Protein AF-0000000078795906 (afdb_homodimer)

Nearest PDB structures (foldseek):
  7ssi-assembly2_D  TM=5.518E-01  e=1.516E-10  Bacillus subtilis subsp. subtilis str. 168
  3ehj-assembly1_A  TM=5.550E-01  e=4.718E-10  Bacillus subtilis
  7ssi-assembly1_A  TM=5.358E-01  e=2.901E-10  Bacillus subtilis subsp. subtilis str. 168
  5iuj-assembly2_E  TM=4.954E-01  e=2.963E-09  Bacillus subtilis subsp. subtilis str. 168
  6lgq-assembly1_C  TM=5.770E-01  e=8.182E-07  Escherichia coli

Sequence (1276 aa):
MFLLSVLVLFGKQGIMANDIFLKPAYLLIEDQEDYPLEDHLQFFEDQEGLDLSGIFEAYRQHKFQALGHPYLFNKGFSQSIWWFALALENATETENSVILSPASASLLEGTLYILNDEGKLMDTKRSGYGIRNEDRDMDTRLISYQITLAPKERVILLLKTDSRGRNTYIPFFLDNVDSYWIFEVNRAAFFGGLSTVLCFAVLFALLLFIYLRERIYLIFVAYALSCLLMILEEDGYAYHWLYGEEGLHALSQIGIPFFGLLTSAFFLKFNLHFQTLDNNRLRLYQIPWLISYLALFWAALMLVLISFRIDANLLLKVNLLAMYLSIFCVAFVLLINISQMHKRMGLYILSANLFLVIGLTFYLLNSLGYTSINPFYPNGLVIGALVNVLAFTVGIGYRNYKDRNDKEALLIQISENEKQSIKEKLQVQEAERQRIARDLHDDLGALLAMIRLKVENVEHKLSGLNGQVIEGLSESVMLLDKAAKDVRFIAHELASEELDQKQFKTLVEDLFQILKAQHQVKFSHQVAELPKLPTPIKGNLFRIIKELLNNILKHAEAQEAELELFYDEEDEEIKLIVSDNGKGFDWKKVKEEKKGMGISNLENRVAFLKGTYEISSGPQGTSILVCIPYDVKTYEKEMFLLSVLVLFGKQGIMANDIFLKPAYLLIEDQEDYPLEDHLQFFEDQEGLDLSGIFEAYRQHKFQALGHPYLFNKGFSQSIWWFALALENATETENSVILSPASASLLEGTLYILNDEGKLMDTKRSGYGIRNEDRDMDTRLISYQITLAPKERVILLLKTDSRGRNTYIPFFLDNVDSYWIFEVNRAAFFGGLSTVLCFAVLFALLLFIYLRERIYLIFVAYALSCLLMILEEDGYAYHWLYGEEGLHALSQIGIPFFGLLTSAFFLKFNLHFQTLDNNRLRLYQIPWLISYLALFWAALMLVLISFRIDANLLLKVNLLAMYLSIFCVAFVLLINISQMHKRMGLYILSANLFLVIGLTFYLLNSLGYTSINPFYPNGLVIGALVNVLAFTVGIGYRNYKDRNDKEALLIQISENEKQSIKEKLQVQEAERQRIARDLHDDLGALLAMIRLKVENVEHKLSGLNGQVIEGLSESVMLLDKAAKDVRFIAHELASEELDQKQFKTLVEDLFQILKAQHQVKFS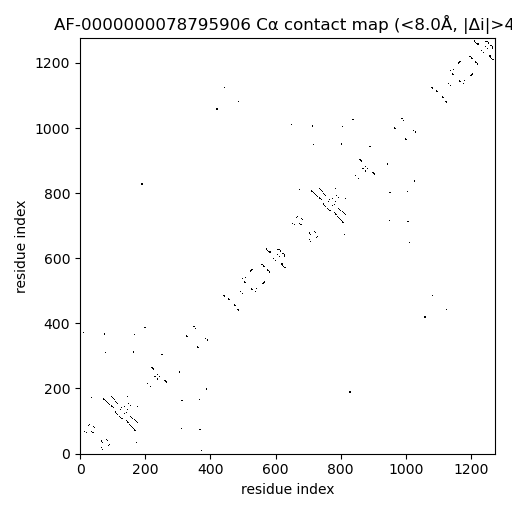HQVAELPKLPTPIKGNLFRIIKELLNNILKHAEAQEAELELFYDEEDEEIKLIVSDNGKGFDWKKVKEEKKGMGISNLENRVAFLKGTYEISSGPQGTSILVCIPYDVKTYEKE

pLDDT: mean 80.91, std 15.22, range [20.81, 97.81]

InterPro domains:
  IPR003594 Histidine kinase/HSP90-like ATPase domain [PF02518] (541-630)
  IPR005467 Histidine kinase domain [PS50109] (435-632)
  IPR011622 7TM-DISM receptor, extracellular domain, type 2 [PF07696] (39-166)
  IPR011623 7TM-DISM receptor, extracellular domain, type 1 [PF07695] (189-399)
  IPR011712 Signal transduction histidine kinase, subgroup 3, dimerisation and phosphoacceptor domain [PF07730] (432-498)
  IPR036890 Histidine kinase/HSP90-like ATPase superfamily [G3DSA:3.30.565.10] (497-634)
  IPR036890 Histidine kinase/HSP90-like ATPase superfamily [SSF55874] (507-629)
  IPR050482 Sensor Histidine Kinase Two-Component System [PTHR24421] (379-631)

Radius of gyration: 53.4 Å; Cα contacts (8 Å, |Δi|>4): 2145; chains: 2; bounding box: 76×154×98 Å

Structure (mmCIF, N/CA/C/O backbone):
data_AF-0000000078795906-model_v1
#
loop_
_entity.id
_entity.type
_entity.pdbx_description
1 polymer 'histidine kinase'
#
loop_
_atom_site.group_PDB
_atom_site.id
_atom_site.type_symbol
_atom_site.label_atom_id
_atom_site.label_alt_id
_atom_site.label_comp_id
_atom_site.label_asym_id
_atom_site.label_entity_id
_atom_site.label_seq_id
_atom_site.pdbx_PDB_ins_code
_atom_site.Cartn_x
_atom_site.Cartn_y
_atom_site.Cartn_z
_atom_site.occupancy
_atom_site.B_iso_or_equiv
_atom_site.auth_seq_id
_atom_site.auth_comp_id
_atom_site.auth_asym_id
_atom_site.auth_atom_id
_atom_site.pdbx_PDB_model_num
ATOM 1 N N . MET A 1 1 ? 9.953 -7.438 27.125 1 20.81 1 MET A N 1
ATOM 2 C CA . MET A 1 1 ? 10.289 -8.844 27.297 1 20.81 1 MET A CA 1
ATOM 3 C C . MET A 1 1 ? 9.602 -9.703 26.234 1 20.81 1 MET A C 1
ATOM 5 O O . MET A 1 1 ? 10.102 -10.773 25.875 1 20.81 1 MET A O 1
ATOM 9 N N . PHE A 1 2 ? 8.289 -9.383 25.984 1 22.44 2 PHE A N 1
ATOM 10 C CA . PHE A 1 2 ? 7.441 -10.258 25.172 1 22.44 2 PHE A CA 1
ATOM 11 C C . PHE A 1 2 ? 7.91 -10.281 23.734 1 22.44 2 PHE A C 1
ATOM 13 O O . PHE A 1 2 ? 7.547 -11.188 22.969 1 22.44 2 PHE A O 1
ATOM 20 N N . LEU A 1 3 ? 8.414 -9.109 23.266 1 22.44 3 LEU A N 1
ATOM 21 C CA . LEU A 1 3 ? 8.758 -8.938 21.859 1 22.44 3 LEU A CA 1
ATOM 22 C C . LEU A 1 3 ? 9.82 -9.945 21.438 1 22.44 3 LEU A C 1
ATOM 24 O O . LEU A 1 3 ? 10.047 -10.148 20.25 1 22.44 3 LEU A O 1
ATOM 28 N N . LEU A 1 4 ? 10.578 -10.523 22.469 1 23.44 4 LEU A N 1
ATOM 29 C CA . LEU A 1 4 ? 11.734 -11.383 22.281 1 23.44 4 LEU A CA 1
ATOM 30 C C . LEU A 1 4 ? 11.305 -12.773 21.828 1 23.44 4 LEU A C 1
ATOM 32 O O . LEU A 1 4 ? 12.133 -13.562 21.344 1 23.44 4 LEU A O 1
ATOM 36 N N . SER A 1 5 ? 10.117 -13.203 22.266 1 24.56 5 SER A N 1
ATOM 37 C CA . SER A 1 5 ? 9.906 -14.633 22.125 1 24.56 5 SER A CA 1
ATOM 38 C C . SER A 1 5 ? 9.797 -15.039 20.656 1 24.56 5 SER A C 1
ATOM 40 O O . SER A 1 5 ? 9.617 -16.219 20.344 1 24.56 5 SER A O 1
ATOM 42 N N . VAL A 1 6 ? 9.391 -14.094 19.859 1 26.69 6 VAL A N 1
ATOM 43 C CA . VAL A 1 6 ? 8.945 -14.547 18.547 1 26.69 6 VAL A CA 1
ATOM 44 C C . VAL A 1 6 ? 10.117 -15.172 17.797 1 26.69 6 VAL A C 1
ATOM 46 O O . VAL A 1 6 ? 9.984 -15.539 16.625 1 26.69 6 VAL A O 1
ATOM 49 N N . LEU A 1 7 ? 11.289 -15.023 18.344 1 26.03 7 LEU A N 1
ATOM 50 C CA . LEU A 1 7 ? 12.445 -15.461 17.562 1 26.03 7 LEU A CA 1
ATOM 51 C C . LEU A 1 7 ? 12.469 -16.984 17.438 1 26.03 7 LEU A C 1
ATOM 53 O O . LEU A 1 7 ? 13.367 -17.641 17.969 1 26.03 7 LEU A O 1
ATOM 57 N N . VAL A 1 8 ? 11.406 -17.703 17.734 1 26.56 8 VAL A N 1
ATOM 58 C CA . VAL A 1 8 ? 11.656 -19.141 17.688 1 26.56 8 VAL A CA 1
ATOM 59 C C . VAL A 1 8 ? 12.281 -19.516 16.344 1 26.56 8 VAL A C 1
ATOM 61 O O . VAL A 1 8 ? 11.68 -19.281 15.289 1 26.56 8 VAL A O 1
ATOM 64 N N . LEU A 1 9 ? 13.594 -19.641 16.312 1 28.81 9 LEU A N 1
ATOM 65 C CA . LEU A 1 9 ? 14.727 -20.094 15.516 1 28.81 9 LEU A CA 1
ATOM 66 C C . LEU A 1 9 ? 14.453 -21.469 14.906 1 28.81 9 LEU A C 1
ATOM 68 O O . LEU A 1 9 ? 14.656 -22.484 15.555 1 28.81 9 LEU A O 1
ATOM 72 N N . PHE A 1 10 ? 13.305 -21.781 14.508 1 31.34 10 PHE A N 1
ATOM 73 C CA . PHE A 1 10 ? 13.266 -23.156 14.031 1 31.34 10 PHE A CA 1
ATOM 74 C C . PHE A 1 10 ? 14.227 -23.344 12.859 1 31.34 10 PHE A C 1
ATOM 76 O O . PHE A 1 10 ? 13.805 -23.312 11.695 1 31.34 10 PHE A O 1
ATOM 83 N N . GLY A 1 11 ? 15.406 -22.719 12.93 1 33.03 11 GLY A N 1
ATOM 84 C CA . GLY A 1 11 ? 16.312 -23.078 11.859 1 33.03 11 GLY A CA 1
ATOM 85 C C . GLY A 1 11 ? 16.641 -24.562 11.82 1 33.03 11 GLY A C 1
ATOM 86 O O . GLY A 1 11 ? 17.062 -25.141 12.82 1 33.03 11 GLY A O 1
ATOM 87 N N . LYS A 1 12 ? 15.922 -25.375 11.172 1 35.31 12 LYS A N 1
ATOM 88 C CA . LYS A 1 12 ? 16.406 -26.734 10.953 1 35.31 12 LYS A CA 1
ATOM 89 C C . LYS A 1 12 ? 17.875 -26.734 10.562 1 35.31 12 LYS A C 1
ATOM 91 O O . LYS A 1 12 ? 18.266 -26.141 9.547 1 35.31 12 LYS A O 1
ATOM 96 N N . GLN A 1 13 ? 18.797 -26.578 11.516 1 34.25 13 GLN A N 1
ATOM 97 C CA . GLN A 1 13 ? 20.234 -26.719 11.375 1 34.25 13 GLN A CA 1
ATOM 98 C C . GLN A 1 13 ? 20.609 -28.016 10.68 1 34.25 13 GLN A C 1
ATOM 100 O O . GLN A 1 13 ? 20.172 -29.094 11.102 1 34.25 13 GLN A O 1
ATOM 105 N N . GLY A 1 14 ? 20.781 -28.062 9.43 1 35.75 14 GLY A N 1
ATOM 106 C CA . GLY A 1 14 ? 21.375 -29.234 8.797 1 35.75 14 GLY A CA 1
ATOM 107 C C . GLY A 1 14 ? 22.766 -29.562 9.32 1 35.75 14 GLY A C 1
ATOM 108 O O . GLY A 1 14 ? 23.641 -28.688 9.328 1 35.75 14 GLY A O 1
ATOM 109 N N . ILE A 1 15 ? 22.922 -30.328 10.289 1 32.94 15 ILE A N 1
ATOM 110 C CA . ILE A 1 15 ? 24.172 -30.938 10.734 1 32.94 15 ILE A CA 1
ATOM 111 C C . ILE A 1 15 ? 24.938 -31.484 9.523 1 32.94 15 ILE A C 1
ATOM 113 O O . ILE A 1 15 ? 24.359 -32.094 8.641 1 32.94 15 ILE A O 1
ATOM 117 N N . MET A 1 16 ? 26.156 -30.922 9.266 1 38.34 16 MET A N 1
ATOM 118 C CA . MET A 1 16 ? 27.141 -31.391 8.289 1 38.34 16 MET A CA 1
ATOM 119 C C . MET A 1 16 ? 27.328 -32.906 8.391 1 38.34 16 MET A C 1
ATOM 121 O O . MET A 1 16 ? 27.781 -33.406 9.422 1 38.34 16 MET A O 1
ATOM 125 N N . ALA A 1 17 ? 26.531 -33.688 7.887 1 37.75 17 ALA A N 1
ATOM 126 C CA . ALA A 1 17 ? 26.75 -35.125 7.93 1 37.75 17 ALA A CA 1
ATOM 127 C C . ALA A 1 17 ? 28.078 -35.5 7.281 1 37.75 17 ALA A C 1
ATOM 129 O O . ALA A 1 17 ? 28.562 -34.812 6.387 1 37.75 17 ALA A O 1
ATOM 130 N N . ASN A 1 18 ? 28.812 -36.375 7.816 1 41.31 18 ASN A N 1
ATOM 131 C CA . ASN A 1 18 ? 29.938 -37.219 7.406 1 41.31 18 ASN A CA 1
ATOM 132 C C . ASN A 1 18 ? 29.766 -37.75 5.988 1 41.31 18 ASN A C 1
ATOM 134 O O . ASN A 1 18 ? 28.625 -37.906 5.52 1 41.31 18 ASN A O 1
ATOM 138 N N . ASP A 1 19 ? 30.844 -37.781 5.18 1 48.12 19 ASP A N 1
ATOM 139 C CA . ASP A 1 19 ? 31.078 -38.312 3.852 1 48.12 19 ASP A CA 1
ATOM 140 C C . ASP A 1 19 ? 30.422 -39.688 3.713 1 48.12 19 ASP A C 1
ATOM 142 O O . ASP A 1 19 ? 31.016 -40.719 4.086 1 48.12 19 ASP A O 1
ATOM 146 N N . ILE A 1 20 ? 29.172 -39.812 3.92 1 54 20 ILE A N 1
ATOM 147 C CA . ILE A 1 20 ? 28.609 -41.156 3.793 1 54 20 ILE A CA 1
ATOM 148 C C . ILE A 1 20 ? 28.297 -41.438 2.326 1 54 20 ILE A C 1
ATOM 150 O O . ILE A 1 20 ? 27.547 -40.688 1.682 1 54 20 ILE A O 1
ATOM 154 N N . PHE A 1 21 ? 29.125 -42.281 1.682 1 54.06 21 PHE A N 1
ATOM 155 C CA . PHE A 1 21 ? 28.859 -42.844 0.353 1 54.06 21 PHE A CA 1
ATOM 156 C C . PHE A 1 21 ? 27.609 -43.688 0.355 1 54.06 21 PHE A C 1
ATOM 158 O O . PHE A 1 21 ? 27.438 -44.562 1.209 1 54.06 21 PHE A O 1
ATOM 165 N N . LEU A 1 22 ? 26.562 -43.25 -0.208 1 55.72 22 LEU A N 1
ATOM 166 C CA . LEU A 1 22 ? 25.25 -43.906 -0.207 1 55.72 22 LEU A CA 1
ATOM 167 C C . LEU A 1 22 ? 25.156 -44.906 -1.356 1 55.72 22 LEU A C 1
ATOM 169 O O . LEU A 1 22 ? 25.656 -44.656 -2.449 1 55.72 22 LEU A O 1
ATOM 173 N N . LYS A 1 23 ? 24.844 -46.156 -1.054 1 61.5 23 LYS A N 1
ATOM 174 C CA . LYS A 1 23 ? 24.375 -47.062 -2.084 1 61.5 23 LYS A CA 1
ATOM 175 C C . LYS A 1 23 ? 23.156 -46.531 -2.816 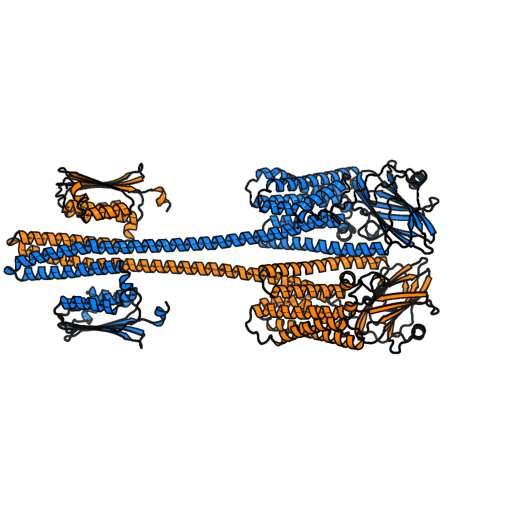1 61.5 23 LYS A C 1
ATOM 177 O O . LYS A 1 23 ? 22.234 -46 -2.188 1 61.5 23 LYS A O 1
ATOM 182 N N . PRO A 1 24 ? 23.266 -46.438 -4.176 1 64.19 24 PRO A N 1
ATOM 183 C CA . PRO A 1 24 ? 22.141 -45.906 -4.957 1 64.19 24 PRO A CA 1
ATOM 184 C C . PRO A 1 24 ? 20.828 -46.625 -4.66 1 64.19 24 PRO A C 1
ATOM 186 O O . PRO A 1 24 ? 20.766 -47.844 -4.691 1 64.19 24 PRO A O 1
ATOM 189 N N . ALA A 1 25 ? 19.875 -45.969 -3.951 1 83.62 25 ALA A N 1
ATOM 190 C CA . ALA A 1 25 ? 18.516 -46.469 -3.75 1 83.62 25 ALA A CA 1
ATOM 191 C C . ALA A 1 25 ? 17.5 -45.688 -4.547 1 83.62 25 ALA A C 1
ATOM 193 O O . ALA A 1 25 ? 17.609 -44.438 -4.648 1 83.62 25 ALA A O 1
ATOM 194 N N . TYR A 1 26 ? 16.703 -46.469 -5.297 1 92.5 26 TYR A N 1
ATOM 195 C CA . TYR A 1 26 ? 15.68 -45.812 -6.094 1 92.5 26 TYR A CA 1
ATOM 196 C C . TYR A 1 26 ? 14.633 -45.156 -5.203 1 92.5 26 TYR A C 1
ATOM 198 O O . TYR A 1 26 ? 14.18 -45.75 -4.223 1 92.5 26 TYR A O 1
ATOM 206 N N . LEU A 1 27 ? 14.375 -43.938 -5.418 1 94.38 27 LEU A N 1
ATOM 207 C CA . LEU A 1 27 ? 13.258 -43.281 -4.777 1 94.38 27 LEU A CA 1
ATOM 208 C C . LEU A 1 27 ? 11.938 -43.656 -5.422 1 94.38 27 LEU A C 1
ATOM 210 O O . LEU A 1 27 ? 11.758 -43.5 -6.633 1 94.38 27 LEU A O 1
ATOM 214 N N . LEU A 1 28 ? 11.023 -44.156 -4.672 1 94.44 28 LEU A N 1
ATOM 215 C CA . LEU A 1 28 ? 9.734 -44.625 -5.184 1 94.44 28 LEU A CA 1
ATOM 216 C C . LEU A 1 28 ? 8.766 -43.469 -5.359 1 94.44 28 LEU A C 1
ATOM 218 O O . LEU A 1 28 ? 8.516 -42.719 -4.418 1 94.44 28 LEU A O 1
ATOM 222 N N . ILE A 1 29 ? 8.359 -43.344 -6.562 1 94.31 29 ILE A N 1
ATOM 223 C CA . ILE A 1 29 ? 7.406 -42.281 -6.883 1 94.31 29 ILE A CA 1
ATOM 224 C C . ILE A 1 29 ? 5.984 -42.844 -6.832 1 94.31 29 ILE A C 1
ATOM 226 O O . ILE A 1 29 ? 5.578 -43.594 -7.707 1 94.31 29 ILE A O 1
ATOM 230 N N . GLU A 1 30 ? 5.352 -42.406 -5.824 1 92.12 30 GLU A N 1
ATOM 231 C CA . GLU A 1 30 ? 3.943 -42.75 -5.629 1 92.12 30 GLU A CA 1
ATOM 232 C C . GLU A 1 30 ? 3.064 -41.5 -5.781 1 92.12 30 GLU A C 1
ATOM 234 O O . GLU A 1 30 ? 3.422 -40.562 -6.5 1 92.12 30 GLU A O 1
ATOM 239 N N . ASP A 1 31 ? 1.905 -41.5 -5.23 1 84 31 ASP A N 1
ATOM 240 C CA . ASP A 1 31 ? 1.014 -40.344 -5.301 1 84 31 ASP A CA 1
ATOM 241 C C . ASP A 1 31 ? 1.152 -39.469 -4.059 1 84 31 ASP A C 1
ATOM 243 O O . ASP A 1 31 ? 0.203 -39.312 -3.287 1 84 31 ASP A O 1
ATOM 247 N N . GLN A 1 32 ? 2.41 -38.938 -3.932 1 88.62 32 GLN A N 1
ATOM 248 C CA . GLN A 1 32 ? 2.666 -38.031 -2.822 1 88.62 32 GLN A CA 1
ATOM 249 C C . GLN A 1 32 ? 2.859 -36.594 -3.318 1 88.62 32 GLN A C 1
ATOM 251 O O . GLN A 1 32 ? 3.186 -36.375 -4.488 1 88.62 32 GLN A O 1
ATOM 256 N N . GLU A 1 33 ? 2.588 -35.75 -2.389 1 88.81 33 GLU A N 1
ATOM 257 C CA . GLU A 1 33 ? 2.721 -34.344 -2.754 1 88.81 33 GLU A CA 1
ATOM 258 C C . GLU A 1 33 ? 4.188 -33.938 -2.912 1 88.81 33 GLU A C 1
ATOM 260 O O . GLU A 1 33 ? 4.555 -33.281 -3.879 1 88.81 33 GLU A O 1
ATOM 265 N N . ASP A 1 34 ? 5 -34.406 -1.951 1 92.94 34 ASP A N 1
ATOM 266 C CA . ASP A 1 34 ? 6.426 -34.094 -1.965 1 92.94 34 ASP A CA 1
ATOM 267 C C . ASP A 1 34 ? 7.258 -35.312 -1.629 1 92.94 34 ASP A C 1
ATOM 269 O O . ASP A 1 34 ? 6.805 -36.188 -0.893 1 92.94 34 ASP A O 1
ATOM 273 N N . TYR A 1 35 ? 8.477 -35.344 -2.188 1 93.88 35 TYR A N 1
ATOM 274 C CA . TYR A 1 35 ? 9.359 -36.469 -1.977 1 93.88 35 TYR A CA 1
ATOM 275 C C . TYR A 1 35 ? 10.664 -36.031 -1.312 1 93.88 35 TYR A C 1
ATOM 277 O O . TYR A 1 35 ? 11.32 -35.094 -1.783 1 93.88 35 TYR A O 1
ATOM 285 N N . PRO A 1 36 ? 10.984 -36.625 -0.225 1 91.44 36 PRO A N 1
ATOM 286 C CA . PRO A 1 36 ? 12.25 -36.312 0.428 1 91.44 36 PRO A CA 1
ATOM 287 C C . PRO A 1 36 ? 13.469 -36.75 -0.385 1 91.44 36 PRO A C 1
ATOM 289 O O . PRO A 1 36 ? 13.492 -37.844 -0.921 1 91.44 36 PRO A O 1
ATOM 292 N N . LEU A 1 37 ? 14.477 -35.938 -0.53 1 92.56 37 LEU A N 1
ATOM 293 C CA . LEU A 1 37 ? 15.633 -36.219 -1.38 1 92.56 37 LEU A CA 1
ATOM 294 C C . LEU A 1 37 ? 16.875 -36.531 -0.539 1 92.56 37 LEU A C 1
ATOM 296 O O . LEU A 1 37 ? 17.906 -36.906 -1.075 1 92.56 37 LEU A O 1
ATOM 300 N N . GLU A 1 38 ? 16.844 -36.312 0.756 1 86.81 38 GLU A N 1
ATOM 301 C CA . GLU A 1 38 ? 17.984 -36.406 1.661 1 86.81 38 GLU A CA 1
ATOM 302 C C . GLU A 1 38 ? 18.766 -37.688 1.454 1 86.81 38 GLU A C 1
ATOM 304 O O . GLU A 1 38 ? 19.984 -37.688 1.341 1 86.81 38 GLU A O 1
ATOM 309 N N . ASP A 1 39 ? 18.172 -38.812 1.297 1 86.62 39 ASP A N 1
ATOM 310 C CA . ASP A 1 39 ? 18.859 -40.094 1.238 1 86.62 39 ASP A CA 1
ATOM 311 C C . ASP A 1 39 ? 18.984 -40.594 -0.203 1 86.62 39 ASP A C 1
ATOM 313 O O . ASP A 1 39 ? 19.547 -41.656 -0.454 1 86.62 39 ASP A O 1
ATOM 317 N N . HIS A 1 40 ? 18.641 -39.812 -1.134 1 92.88 40 HIS A N 1
ATOM 318 C CA . HIS A 1 40 ? 18.594 -40.312 -2.498 1 92.88 40 HIS A CA 1
ATOM 319 C C . HIS A 1 40 ? 19.406 -39.438 -3.443 1 92.88 40 HIS A C 1
ATOM 321 O O . HIS A 1 40 ? 19.969 -39.906 -4.43 1 92.88 40 HIS A O 1
ATOM 327 N N . LEU A 1 41 ? 19.438 -38.188 -3.168 1 95 41 LEU A N 1
ATOM 328 C CA . LEU A 1 41 ? 20.172 -37.25 -4.031 1 95 41 LEU A CA 1
ATOM 329 C C . LEU A 1 41 ? 21.656 -37.25 -3.688 1 95 41 LEU A C 1
ATOM 331 O O . LEU A 1 41 ? 22.031 -37.094 -2.525 1 95 41 LEU A O 1
ATOM 335 N N . GLN A 1 42 ? 22.484 -37.469 -4.68 1 95.25 42 GLN A N 1
ATOM 336 C CA . GLN A 1 42 ? 23.938 -37.5 -4.523 1 95.25 42 GLN A CA 1
ATOM 337 C C . GLN A 1 42 ? 24.609 -36.469 -5.441 1 95.25 42 GLN A C 1
ATOM 339 O O . GLN A 1 42 ? 24.016 -36.031 -6.426 1 95.25 42 GLN A O 1
ATOM 344 N N . PHE A 1 43 ? 25.781 -36.031 -5.008 1 95.5 43 PHE A N 1
ATOM 345 C CA . PHE A 1 43 ? 26.469 -35.062 -5.844 1 95.5 43 PHE A CA 1
ATOM 346 C C . PHE A 1 43 ? 27.906 -35.5 -6.113 1 95.5 43 PHE A C 1
ATOM 348 O O . PHE A 1 43 ? 28.453 -36.344 -5.402 1 95.5 43 PHE A O 1
ATOM 355 N N . PHE A 1 44 ? 28.469 -35 -7.203 1 95.44 44 PHE A N 1
ATOM 356 C CA . PHE A 1 44 ? 29.828 -35.281 -7.66 1 95.44 44 PHE A CA 1
ATOM 357 C C . PHE A 1 44 ? 30.469 -34.031 -8.266 1 95.44 44 PHE A C 1
ATOM 359 O O . PHE A 1 44 ? 29.844 -33.344 -9.094 1 95.44 44 PHE A O 1
ATOM 366 N N . GLU A 1 45 ? 31.656 -33.656 -7.785 1 94.75 45 GLU A N 1
ATOM 367 C CA . GLU A 1 45 ? 32.406 -32.531 -8.336 1 94.75 45 GLU A CA 1
ATOM 368 C C . GLU A 1 45 ? 33.188 -32.938 -9.57 1 94.75 45 GLU A C 1
ATOM 370 O O . GLU A 1 45 ? 34.062 -33.812 -9.492 1 94.75 45 GLU A O 1
ATOM 375 N N . ASP A 1 46 ? 32.875 -32.344 -10.688 1 92.94 46 ASP A N 1
ATOM 376 C CA . ASP A 1 46 ? 33.562 -32.656 -11.93 1 92.94 46 ASP A CA 1
ATOM 377 C C . ASP A 1 46 ? 34.781 -31.766 -12.117 1 92.94 46 ASP A C 1
ATOM 379 O O . ASP A 1 46 ? 34.688 -30.656 -12.672 1 92.94 46 ASP A O 1
ATOM 383 N N . GLN A 1 47 ? 35.969 -32.125 -11.789 1 84.88 47 GLN A N 1
ATOM 384 C CA . GLN A 1 47 ? 37.188 -31.359 -11.93 1 84.88 47 GLN A CA 1
ATOM 385 C C . GLN A 1 47 ? 37.875 -31.656 -13.266 1 84.88 47 GLN A C 1
ATOM 387 O O . GLN A 1 47 ? 38.625 -30.844 -13.773 1 84.88 47 GLN A O 1
ATOM 392 N N . GLU A 1 48 ? 37.531 -32.781 -13.906 1 83.12 48 GLU A N 1
ATOM 393 C CA . GLU A 1 48 ? 38.25 -33.25 -15.078 1 83.12 48 GLU A CA 1
ATOM 394 C C . GLU A 1 48 ? 37.5 -33 -16.359 1 83.12 48 GLU A C 1
ATOM 396 O O . GLU A 1 48 ? 38.031 -33.094 -17.469 1 83.12 48 GLU A O 1
ATOM 401 N N . GLY A 1 49 ? 36.375 -32.594 -16.281 1 87.56 49 GLY A N 1
ATOM 402 C CA . GLY A 1 49 ? 35.562 -32.375 -17.469 1 87.56 49 GLY A CA 1
ATOM 403 C C . GLY A 1 49 ? 35.125 -33.688 -18.125 1 87.56 49 GLY A C 1
ATOM 404 O O . GLY A 1 49 ? 35.344 -33.875 -19.328 1 87.56 49 GLY A O 1
ATOM 405 N N . LEU A 1 50 ? 34.531 -34.594 -17.375 1 92.19 50 LEU A N 1
ATOM 406 C CA . LEU A 1 50 ? 34.094 -35.906 -17.844 1 92.19 50 LEU A CA 1
ATOM 407 C C . LEU A 1 50 ? 32.844 -35.781 -18.734 1 92.19 50 LEU A C 1
ATOM 409 O O . LEU A 1 50 ? 32.062 -34.844 -18.594 1 92.19 50 LEU A O 1
ATOM 413 N N . ASP A 1 51 ? 32.781 -36.688 -19.734 1 92.69 51 ASP A N 1
ATOM 414 C CA . ASP A 1 51 ? 31.578 -36.75 -20.562 1 92.69 51 ASP A CA 1
ATOM 415 C C . ASP A 1 51 ? 30.469 -37.531 -19.859 1 92.69 51 ASP A C 1
ATOM 417 O O . ASP A 1 51 ? 30.672 -38.031 -18.75 1 92.69 51 ASP A O 1
ATOM 421 N N . LEU A 1 52 ? 29.328 -37.594 -20.406 1 95.62 52 LEU A N 1
ATOM 422 C CA . LEU A 1 52 ? 28.172 -38.219 -19.781 1 95.62 52 LEU A CA 1
ATOM 423 C C . LEU A 1 52 ? 28.453 -39.656 -19.438 1 95.62 52 LEU A C 1
ATOM 425 O O . LEU A 1 52 ? 28.062 -40.156 -18.375 1 95.62 52 LEU A O 1
ATOM 429 N N . SER A 1 53 ? 29.125 -40.375 -20.359 1 94.62 53 SER A N 1
ATOM 430 C CA . SER A 1 53 ? 29.453 -41.781 -20.125 1 94.62 53 SER A CA 1
ATOM 431 C C . SER A 1 53 ? 30.406 -41.906 -18.938 1 94.62 53 SER A C 1
ATOM 433 O O . SER A 1 53 ? 30.266 -42.844 -18.125 1 94.62 53 SER A O 1
ATOM 435 N N . GLY A 1 54 ? 31.344 -41.062 -18.844 1 94.56 54 GLY A N 1
ATOM 436 C CA . GLY A 1 54 ? 32.25 -41.062 -17.719 1 94.56 54 GLY A CA 1
ATOM 437 C C . GLY A 1 54 ? 31.578 -40.781 -16.391 1 94.56 54 GLY A C 1
ATOM 438 O O . GLY A 1 54 ? 31.922 -41.375 -15.375 1 94.56 54 GLY A O 1
ATOM 439 N N . ILE A 1 55 ? 30.672 -39.875 -16.391 1 95.62 55 ILE A N 1
ATOM 440 C CA . ILE A 1 55 ? 29.938 -39.5 -15.188 1 95.62 55 ILE A CA 1
ATOM 441 C C . ILE A 1 55 ? 29.062 -40.656 -14.742 1 95.62 55 ILE A C 1
ATOM 443 O O . ILE A 1 55 ? 28.953 -40.938 -13.547 1 95.62 55 ILE A O 1
ATOM 447 N N . PHE A 1 56 ? 28.406 -41.344 -15.703 1 95.56 56 PHE A N 1
ATOM 448 C CA . PHE A 1 56 ? 27.578 -42.5 -15.375 1 95.56 56 PHE A CA 1
ATOM 449 C C . PHE A 1 56 ? 28.422 -43.625 -14.758 1 95.56 56 PHE A C 1
ATOM 451 O O . PHE A 1 56 ? 27.969 -44.281 -13.82 1 95.56 56 PHE A O 1
ATOM 458 N N . GLU A 1 57 ? 29.594 -43.781 -15.281 1 93.81 57 GLU A N 1
ATOM 459 C CA . GLU A 1 57 ? 30.484 -44.812 -14.719 1 93.81 57 GLU A CA 1
ATOM 460 C C . GLU A 1 57 ? 30.906 -44.438 -13.297 1 93.81 57 GLU A C 1
ATOM 462 O O . GLU A 1 57 ? 31.016 -45.312 -12.43 1 93.81 57 GLU A O 1
ATOM 467 N N . ALA A 1 58 ? 31.172 -43.188 -13.109 1 93.88 58 ALA A N 1
ATOM 468 C CA . ALA A 1 58 ? 31.5 -42.719 -11.758 1 93.88 58 ALA A CA 1
ATOM 469 C C . ALA A 1 58 ? 30.344 -42.969 -10.789 1 93.88 58 ALA A C 1
ATOM 471 O O . ALA A 1 58 ? 30.578 -43.312 -9.625 1 93.88 58 ALA A O 1
ATOM 472 N N . TYR A 1 59 ? 29.156 -42.781 -11.266 1 93.5 59 TYR A N 1
ATOM 473 C CA . TYR A 1 59 ? 27.969 -43.031 -10.453 1 93.5 59 TYR A CA 1
ATOM 474 C C . TYR A 1 59 ? 27.859 -44.5 -10.117 1 93.5 59 TYR A C 1
ATOM 476 O O . TYR A 1 59 ? 27.578 -44.875 -8.969 1 93.5 59 TYR A O 1
ATOM 484 N N . ARG A 1 60 ? 28.156 -45.344 -11.07 1 91.25 60 ARG A N 1
ATOM 485 C CA . ARG A 1 60 ? 28.062 -46.781 -10.875 1 91.25 60 ARG A CA 1
ATOM 486 C C . ARG A 1 60 ? 29.125 -47.281 -9.906 1 91.25 60 ARG A C 1
ATOM 488 O O . ARG A 1 60 ? 28.922 -48.25 -9.172 1 91.25 60 ARG A O 1
ATOM 495 N N . GLN A 1 61 ? 30.234 -46.562 -9.914 1 91.81 61 GLN A N 1
ATOM 496 C CA . GLN A 1 61 ? 31.328 -46.938 -9.039 1 91.81 61 GLN A CA 1
ATOM 497 C C . GLN A 1 61 ? 31.172 -46.312 -7.656 1 91.81 61 GLN A C 1
ATOM 499 O O . GLN A 1 61 ? 32.094 -46.375 -6.836 1 91.81 61 GLN A O 1
ATOM 504 N N . HIS A 1 62 ? 30.125 -45.656 -7.355 1 91.56 62 HIS A N 1
ATOM 505 C CA . HIS A 1 62 ? 29.766 -45.062 -6.062 1 91.56 62 HIS A CA 1
ATOM 506 C C . HIS A 1 62 ? 30.75 -43.969 -5.668 1 91.56 62 HIS A C 1
ATOM 508 O O . HIS A 1 62 ? 31.172 -43.906 -4.512 1 91.56 62 HIS A O 1
ATOM 514 N N . LYS A 1 63 ? 31.031 -43.156 -6.629 1 91.56 63 LYS A N 1
ATOM 515 C CA . LYS A 1 63 ? 31.922 -42.031 -6.363 1 91.56 63 LYS A CA 1
ATOM 516 C C . LYS A 1 63 ? 31.141 -40.781 -5.961 1 91.56 63 LYS A C 1
ATOM 518 O O . LYS A 1 63 ? 31.719 -39.781 -5.566 1 91.56 63 LYS A O 1
ATOM 523 N N . PHE A 1 64 ? 29.844 -40.875 -6.066 1 94.44 64 PHE A N 1
ATOM 524 C CA . PHE A 1 64 ? 28.984 -39.75 -5.688 1 94.44 64 PHE A CA 1
ATOM 525 C C . PHE A 1 64 ? 28.812 -39.688 -4.176 1 94.44 64 PHE A C 1
ATOM 527 O O . PHE A 1 64 ? 28.688 -40.719 -3.518 1 94.44 64 PHE A O 1
ATOM 534 N N . GLN A 1 65 ? 28.766 -38.5 -3.689 1 92.06 65 GLN A N 1
ATOM 535 C CA . GLN A 1 65 ? 28.609 -38.281 -2.256 1 92.06 65 GLN A CA 1
ATOM 536 C C . GLN A 1 65 ? 27.172 -37.875 -1.907 1 92.06 65 GLN A C 1
ATOM 538 O O . GLN A 1 65 ? 26.469 -37.312 -2.74 1 92.06 65 GLN A O 1
ATOM 543 N N . ALA A 1 66 ? 26.781 -38.188 -0.697 1 90.12 66 ALA A N 1
ATOM 544 C CA . ALA A 1 66 ? 25.469 -37.781 -0.218 1 90.12 66 ALA A CA 1
ATOM 545 C C . ALA A 1 66 ? 25.406 -36.281 0.021 1 90.12 66 ALA A C 1
ATOM 547 O O . ALA A 1 66 ? 26.438 -35.656 0.323 1 90.12 66 ALA A O 1
ATOM 548 N N . LEU A 1 67 ? 24.297 -35.719 -0.145 1 87.5 67 LEU A N 1
ATOM 549 C CA . LEU A 1 67 ? 24.109 -34.281 0.002 1 87.5 67 LEU A CA 1
ATOM 550 C C . LEU A 1 67 ? 24.422 -33.844 1.428 1 87.5 67 LEU A C 1
ATOM 552 O O . LEU A 1 67 ? 24.969 -32.75 1.64 1 87.5 67 LEU A O 1
ATOM 556 N N . GLY A 1 68 ? 24.078 -34.656 2.455 1 81.88 68 GLY A N 1
ATOM 557 C CA . GLY A 1 68 ? 24.312 -34.312 3.852 1 81.88 68 GLY A CA 1
ATOM 558 C C . GLY A 1 68 ? 23.344 -33.281 4.387 1 81.88 68 GLY A C 1
ATOM 559 O O . GLY A 1 68 ? 23.547 -32.75 5.473 1 81.88 68 GLY A O 1
ATOM 560 N N . HIS A 1 69 ? 22.531 -32.844 3.672 1 86.88 69 HIS A N 1
ATOM 561 C CA . HIS A 1 69 ? 21.453 -31.906 4.02 1 86.88 69 HIS A CA 1
ATOM 562 C C . HIS A 1 69 ? 20.125 -32.375 3.451 1 86.88 69 HIS A C 1
ATOM 564 O O . HIS A 1 69 ? 20.078 -33.031 2.42 1 86.88 69 HIS A O 1
ATOM 570 N N . PRO A 1 70 ? 19.141 -32 4.172 1 86.31 70 PRO A N 1
ATOM 571 C CA . PRO A 1 70 ? 17.828 -32.5 3.719 1 86.31 70 PRO A CA 1
ATOM 572 C C . PRO A 1 70 ? 17.484 -32 2.314 1 86.31 70 PRO A C 1
ATOM 574 O O . PRO A 1 70 ? 16.859 -32.75 1.544 1 86.31 70 PRO A O 1
ATOM 577 N N . TYR A 1 71 ? 17.875 -30.812 1.999 1 90.69 71 TYR A N 1
ATOM 578 C CA . TYR A 1 71 ? 17.438 -30.359 0.682 1 90.69 71 TYR A CA 1
ATOM 579 C C . TYR A 1 71 ? 18.422 -29.375 0.08 1 90.69 71 TYR A C 1
ATOM 581 O O . TYR A 1 71 ? 18.297 -29 -1.087 1 90.69 71 TYR A O 1
ATOM 589 N N . LEU A 1 72 ? 19.391 -28.969 0.824 1 92.69 72 LEU A N 1
ATOM 590 C CA . LEU A 1 72 ? 20.188 -27.828 0.382 1 92.69 72 LEU A CA 1
ATOM 591 C C . LEU A 1 72 ? 21.625 -28.25 0.057 1 92.69 72 LEU A C 1
ATOM 593 O O . LEU A 1 72 ? 22.234 -28.984 0.819 1 92.69 72 LEU A O 1
ATOM 597 N N . PHE A 1 73 ? 22.094 -27.859 -1.101 1 93.88 73 PHE A N 1
ATOM 598 C CA . PHE A 1 73 ? 23.5 -27.953 -1.498 1 93.88 73 PHE A CA 1
ATOM 599 C C . PHE A 1 73 ? 24.125 -26.562 -1.565 1 93.88 73 PHE A C 1
ATOM 601 O O . PHE A 1 73 ? 23.766 -25.75 -2.424 1 93.88 73 PHE A O 1
ATOM 608 N N . ASN A 1 74 ? 25 -26.266 -0.641 1 93.19 74 ASN A N 1
ATOM 609 C CA . ASN A 1 74 ? 25.594 -24.938 -0.564 1 93.19 74 ASN A CA 1
ATOM 610 C C . ASN A 1 74 ? 27.125 -25 -0.555 1 93.19 74 ASN A C 1
ATOM 612 O O . ASN A 1 74 ? 27.719 -25.484 0.411 1 93.19 74 ASN A O 1
ATOM 616 N N . LYS A 1 75 ? 27.734 -24.531 -1.625 1 92.06 75 LYS A N 1
ATOM 617 C CA . LYS A 1 75 ? 29.188 -24.5 -1.721 1 92.06 75 LYS A CA 1
ATOM 618 C C . LYS A 1 75 ? 29.703 -23.094 -2.012 1 92.06 75 LYS A C 1
ATOM 620 O O . LYS A 1 75 ? 30.844 -22.906 -2.408 1 92.06 75 LYS A O 1
ATOM 625 N N . GLY A 1 76 ? 28.828 -22.109 -1.881 1 91.75 76 GLY A N 1
ATOM 626 C CA . GLY A 1 76 ? 29.203 -20.719 -2.107 1 91.75 76 GLY A CA 1
ATOM 627 C C . GLY A 1 76 ? 29.672 -20.453 -3.523 1 91.75 76 GLY A C 1
ATOM 628 O O . GLY A 1 76 ? 29.078 -20.953 -4.484 1 91.75 76 GLY A O 1
ATOM 629 N N . PHE A 1 77 ? 30.625 -19.547 -3.68 1 89.94 77 PHE A N 1
ATOM 630 C CA . PHE A 1 77 ? 31.188 -19.25 -4.992 1 89.94 77 PHE A CA 1
ATOM 631 C C . PHE A 1 77 ? 32.281 -20.234 -5.359 1 89.94 77 PHE A C 1
ATOM 633 O O . PHE A 1 77 ? 33.219 -20.453 -4.59 1 89.94 77 PHE A O 1
ATOM 640 N N . SER A 1 78 ? 31.969 -20.938 -6.449 1 83.31 78 SER A N 1
ATOM 641 C CA . SER A 1 78 ? 32.906 -21.969 -6.871 1 83.31 78 SER A CA 1
ATOM 642 C C . SER A 1 78 ? 33.125 -21.922 -8.375 1 83.31 78 SER A C 1
ATOM 644 O O . SER A 1 78 ? 32.344 -21.312 -9.109 1 83.31 78 SER A O 1
ATOM 646 N N . GLN A 1 79 ? 34.219 -22.531 -8.82 1 88.25 79 GLN A N 1
ATOM 647 C CA . GLN A 1 79 ? 34.531 -22.656 -10.242 1 88.25 79 GLN A CA 1
ATOM 648 C C . GLN A 1 79 ? 34.312 -24.078 -10.734 1 88.25 79 GLN A C 1
ATOM 650 O O . GLN A 1 79 ? 34.656 -24.406 -11.867 1 88.25 79 GLN A O 1
ATOM 655 N N . SER A 1 80 ? 33.625 -24.812 -9.984 1 90.19 80 SER A N 1
ATOM 656 C CA . SER A 1 80 ? 33.438 -26.219 -10.305 1 90.19 80 SER A CA 1
ATOM 657 C C . SER A 1 80 ? 32.094 -26.484 -10.961 1 90.19 80 SER A C 1
ATOM 659 O O . SER A 1 80 ? 31.156 -25.703 -10.773 1 90.19 80 SER A O 1
ATOM 661 N N . ILE A 1 81 ? 32.094 -27.531 -11.789 1 94.5 81 ILE A N 1
ATOM 662 C CA . ILE A 1 81 ? 30.859 -28.078 -12.297 1 94.5 81 ILE A CA 1
ATOM 663 C C . ILE A 1 81 ? 30.391 -29.219 -11.398 1 94.5 81 ILE A C 1
ATOM 665 O O . ILE A 1 81 ? 31.172 -30.094 -11.039 1 94.5 81 ILE A O 1
ATOM 669 N N . TRP A 1 82 ? 29.203 -29.078 -11 1 95.75 82 TRP A N 1
ATOM 670 C CA . TRP A 1 82 ? 28.672 -30.078 -10.078 1 95.75 82 TRP A CA 1
ATOM 671 C C . TRP A 1 82 ? 27.641 -30.953 -10.773 1 95.75 82 TRP A C 1
ATOM 673 O O . TRP A 1 82 ? 26.812 -30.469 -11.562 1 95.75 82 TRP A O 1
ATOM 683 N N . TRP A 1 83 ? 27.75 -32.219 -10.531 1 97.06 83 TRP A N 1
ATOM 684 C CA . TRP A 1 83 ? 26.781 -33.188 -11.031 1 97.06 83 TRP A CA 1
ATOM 685 C C . TRP A 1 83 ? 25.938 -33.75 -9.891 1 97.06 83 TRP A C 1
ATOM 687 O O . TRP A 1 83 ? 26.438 -34 -8.797 1 97.06 83 TRP A O 1
ATOM 697 N N . PHE A 1 84 ? 24.719 -33.906 -10.148 1 97 84 PHE A N 1
ATOM 698 C CA . PHE A 1 84 ? 23.812 -34.5 -9.188 1 97 84 PHE A CA 1
ATOM 699 C C . PHE A 1 84 ? 23.141 -35.75 -9.781 1 97 84 PHE A C 1
ATOM 701 O O . PHE A 1 84 ? 22.797 -35.75 -10.961 1 97 84 PHE A O 1
ATOM 708 N N . ALA A 1 85 ? 22.984 -36.75 -8.984 1 96.81 85 ALA A N 1
ATOM 709 C CA . ALA A 1 85 ? 22.359 -38 -9.422 1 96.81 85 ALA A CA 1
ATOM 710 C C . ALA A 1 85 ? 21.172 -38.375 -8.547 1 96.81 85 ALA A C 1
ATOM 712 O O . ALA A 1 85 ? 21.219 -38.219 -7.324 1 96.81 85 ALA A O 1
ATOM 713 N N . LEU A 1 86 ? 20.125 -38.75 -9.164 1 96.31 86 LEU A N 1
ATOM 714 C CA . LEU A 1 86 ? 18.891 -39.188 -8.492 1 96.31 86 LEU A CA 1
ATOM 715 C C . LEU A 1 86 ? 18.234 -40.344 -9.242 1 96.31 86 LEU A C 1
ATOM 717 O O . LEU A 1 86 ? 17.953 -40.219 -10.43 1 96.31 86 LEU A O 1
ATOM 721 N N . ALA A 1 87 ? 18.047 -41.438 -8.562 1 96.19 87 ALA A N 1
ATOM 722 C CA . ALA A 1 87 ? 17.391 -42.594 -9.156 1 96.19 87 ALA A CA 1
ATOM 723 C C . ALA A 1 87 ? 15.906 -42.625 -8.773 1 96.19 87 ALA A C 1
ATOM 725 O O . ALA A 1 87 ? 15.562 -42.531 -7.594 1 96.19 87 ALA A O 1
ATOM 726 N N . LEU A 1 88 ? 15.086 -42.781 -9.781 1 96.62 88 LEU A N 1
ATOM 727 C CA . LEU A 1 88 ? 13.648 -42.812 -9.562 1 96.62 88 LEU A CA 1
ATOM 728 C C . LEU A 1 88 ? 13.039 -44.094 -10.094 1 96.62 88 LEU A C 1
ATOM 730 O O . LEU A 1 88 ? 13.508 -44.656 -11.094 1 96.62 88 LEU A O 1
ATOM 734 N N . GLU A 1 89 ? 12.047 -44.594 -9.375 1 95.75 89 GLU A N 1
ATOM 735 C CA . GLU A 1 89 ? 11.234 -45.719 -9.828 1 95.75 89 GLU A CA 1
ATOM 736 C C . GLU A 1 89 ? 9.742 -45.406 -9.664 1 95.75 89 GLU A C 1
ATOM 738 O O . GLU A 1 89 ? 9.289 -45.062 -8.578 1 95.75 89 GLU A O 1
ATOM 743 N N . ASN A 1 90 ? 9.023 -45.5 -10.812 1 95.5 90 ASN A N 1
ATOM 744 C CA . ASN A 1 90 ? 7.578 -45.344 -10.734 1 95.5 90 ASN A CA 1
ATOM 745 C C . ASN A 1 90 ? 6.922 -46.562 -10.102 1 95.5 90 ASN A C 1
ATOM 747 O O . ASN A 1 90 ? 6.922 -47.656 -10.688 1 95.5 90 ASN A O 1
ATOM 751 N N . ALA A 1 91 ? 6.316 -46.375 -8.977 1 93.94 91 ALA A N 1
ATOM 752 C CA . ALA A 1 91 ? 5.715 -47.5 -8.25 1 93.94 91 ALA A CA 1
ATOM 753 C C . ALA A 1 91 ? 4.266 -47.719 -8.68 1 93.94 91 ALA A C 1
ATOM 755 O O . ALA A 1 91 ? 3.631 -48.688 -8.273 1 93.94 91 ALA A O 1
ATOM 756 N N . THR A 1 92 ? 3.793 -46.938 -9.547 1 90.31 92 THR A N 1
ATOM 757 C CA . THR A 1 92 ? 2.383 -47 -9.914 1 90.31 92 THR A CA 1
ATOM 758 C C . THR A 1 92 ? 2.199 -47.75 -11.227 1 90.31 92 THR A C 1
ATOM 760 O O . THR A 1 92 ? 3.172 -48 -11.945 1 90.31 92 THR A O 1
ATOM 763 N N . GLU A 1 93 ? 0.883 -48.094 -11.555 1 88.12 93 GLU A N 1
ATOM 764 C CA . GLU A 1 93 ? 0.533 -48.812 -12.773 1 88.12 93 GLU A CA 1
ATOM 765 C C . GLU A 1 93 ? 0.189 -47.844 -13.906 1 88.12 93 GLU A C 1
ATOM 767 O O . GLU A 1 93 ? -0.093 -48.281 -15.023 1 88.12 93 GLU A O 1
ATOM 772 N N . THR A 1 94 ? 0.218 -46.625 -13.586 1 83 94 THR A N 1
ATOM 773 C CA . THR A 1 94 ? -0.071 -45.594 -14.586 1 83 94 THR A CA 1
ATOM 774 C C . THR A 1 94 ? 1.128 -44.656 -14.766 1 83 94 THR A C 1
ATOM 776 O O . THR A 1 94 ? 2.086 -44.719 -13.992 1 83 94 THR A O 1
ATOM 779 N N . GLU A 1 95 ? 1.111 -43.906 -15.852 1 87.31 95 GLU A N 1
ATOM 780 C CA . GLU A 1 95 ? 2.137 -42.906 -16.062 1 87.31 95 GLU A CA 1
ATOM 781 C C . GLU A 1 95 ? 2.104 -41.844 -14.953 1 87.31 95 GLU A C 1
ATOM 783 O O . GLU A 1 95 ? 1.029 -41.469 -14.492 1 87.31 95 GLU A O 1
ATOM 788 N N . ASN A 1 96 ? 3.229 -41.594 -14.484 1 89 96 ASN A N 1
ATOM 789 C CA . ASN A 1 96 ? 3.352 -40.594 -13.414 1 89 96 ASN A CA 1
ATOM 790 C C . ASN A 1 96 ? 4.379 -39.531 -13.75 1 89 96 ASN A C 1
ATOM 792 O O . ASN A 1 96 ? 5.352 -39.781 -14.461 1 89 96 ASN A O 1
ATOM 796 N N . SER A 1 97 ? 4.043 -38.312 -13.328 1 91.44 97 SER A N 1
ATOM 797 C CA . SER A 1 97 ? 4.961 -37.219 -13.586 1 91.44 97 SER A CA 1
ATOM 798 C C . SER A 1 97 ? 5.371 -36.531 -12.297 1 91.44 97 SER A C 1
ATOM 800 O O . SER A 1 97 ? 4.57 -36.406 -11.367 1 91.44 97 SER A O 1
ATOM 802 N N . VAL A 1 98 ? 6.598 -36.094 -12.203 1 95.12 98 VAL A N 1
ATOM 803 C CA . VAL A 1 98 ? 7.129 -35.312 -11.078 1 95.12 98 VAL A CA 1
ATOM 804 C C . VAL A 1 98 ? 7.949 -34.156 -11.586 1 95.12 98 VAL A C 1
ATOM 806 O O . VAL A 1 98 ? 8.367 -34.125 -12.75 1 95.12 98 VAL A O 1
ATOM 809 N N . ILE A 1 99 ? 8.078 -33.188 -10.75 1 95.56 99 ILE A N 1
ATOM 810 C CA . ILE A 1 99 ? 8.867 -32.031 -11.109 1 95.56 99 ILE A CA 1
ATOM 811 C C . ILE A 1 99 ? 10.055 -31.875 -10.164 1 95.56 99 ILE A C 1
ATOM 813 O O . ILE A 1 99 ? 9.875 -31.781 -8.945 1 95.56 99 ILE A O 1
ATOM 817 N N . LEU A 1 100 ? 11.234 -31.969 -10.695 1 97 100 LEU A N 1
ATOM 818 C CA . LEU A 1 100 ? 12.469 -31.688 -9.961 1 97 100 LEU A CA 1
ATOM 819 C C . LEU A 1 100 ? 12.859 -30.219 -10.086 1 97 100 LEU A C 1
ATOM 821 O O . LEU A 1 100 ? 12.992 -29.703 -11.195 1 97 100 LEU A O 1
ATOM 825 N N . SER A 1 101 ? 13.039 -29.625 -8.938 1 95.75 101 SER A N 1
ATOM 826 C CA . SER A 1 101 ? 13.32 -28.203 -8.969 1 95.75 101 SER A CA 1
ATOM 827 C C . SER A 1 101 ? 14.602 -27.875 -8.203 1 95.75 101 SER A C 1
ATOM 829 O O . SER A 1 101 ? 14.578 -27.734 -6.977 1 95.75 101 SER A O 1
ATOM 831 N N . PRO A 1 102 ? 15.727 -27.766 -8.836 1 95.75 102 PRO A N 1
ATOM 832 C CA . PRO A 1 102 ? 16.859 -27.062 -8.219 1 95.75 102 PRO A CA 1
ATOM 833 C C . PRO A 1 102 ? 16.625 -25.562 -8.094 1 95.75 102 PRO A C 1
ATOM 835 O O . PRO A 1 102 ? 16.938 -24.797 -9.016 1 95.75 102 PRO A O 1
ATOM 838 N N . ALA A 1 103 ? 16.156 -25.156 -6.961 1 92.44 103 ALA A N 1
ATOM 839 C CA . ALA A 1 103 ? 15.641 -23.812 -6.754 1 92.44 103 ALA A CA 1
ATOM 840 C C . ALA A 1 103 ? 16.781 -22.828 -6.465 1 92.44 103 ALA A C 1
ATOM 842 O O . ALA A 1 103 ? 16.766 -22.156 -5.43 1 92.44 103 ALA A O 1
ATOM 843 N N . SER A 1 104 ? 17.672 -22.703 -7.367 1 91.25 104 SER A N 1
ATOM 844 C CA . SER A 1 104 ? 18.781 -21.781 -7.238 1 91.25 104 SER A CA 1
ATOM 845 C C . SER A 1 104 ? 18.5 -20.469 -7.988 1 91.25 104 SER A C 1
ATOM 847 O O . SER A 1 104 ? 17.938 -20.5 -9.086 1 91.25 104 SER A O 1
ATOM 849 N N . ALA A 1 105 ? 18.875 -19.453 -7.406 1 87 105 ALA A N 1
ATOM 850 C CA . ALA A 1 105 ? 18.719 -18.156 -8.062 1 87 105 ALA A CA 1
ATOM 851 C C . ALA A 1 105 ? 19.922 -17.844 -8.945 1 87 105 ALA A C 1
ATOM 853 O O . ALA A 1 105 ? 19.875 -16.891 -9.734 1 87 105 ALA A O 1
ATOM 854 N N . SER A 1 106 ? 20.922 -18.688 -8.93 1 89.44 106 SER A N 1
ATOM 855 C CA . SER A 1 106 ? 22.156 -18.328 -9.617 1 89.44 106 SER A CA 1
ATOM 856 C C . SER A 1 106 ? 22.562 -19.406 -10.625 1 89.44 106 SER A C 1
ATOM 858 O O . SER A 1 106 ? 23.641 -19.344 -11.203 1 89.44 106 SER A O 1
ATOM 860 N N . LEU A 1 107 ? 21.719 -20.359 -10.836 1 91.19 107 LEU A N 1
ATOM 861 C CA . LEU A 1 107 ? 22.062 -21.422 -11.773 1 91.19 107 LEU A CA 1
ATOM 862 C C . LEU A 1 107 ? 22.016 -20.922 -13.211 1 91.19 107 LEU A C 1
ATOM 864 O O . LEU A 1 107 ? 20.953 -20.578 -13.727 1 91.19 107 LEU A O 1
ATOM 868 N N . LEU A 1 108 ? 23.141 -20.859 -13.82 1 88.88 108 LEU A N 1
ATOM 869 C CA . LEU A 1 108 ? 23.234 -20.344 -15.18 1 88.88 108 LEU A CA 1
ATOM 870 C C . LEU A 1 108 ? 22.688 -21.344 -16.188 1 88.88 108 LEU A C 1
ATOM 872 O O . LEU A 1 108 ? 21.875 -20.984 -17.047 1 88.88 108 LEU A O 1
ATOM 876 N N . GLU A 1 109 ? 23.203 -22.578 -16.094 1 91.56 109 GLU A N 1
ATOM 877 C CA . GLU A 1 109 ? 22.734 -23.625 -16.984 1 91.56 109 GLU A CA 1
ATOM 878 C C . GLU A 1 109 ? 22.672 -24.969 -16.266 1 91.56 109 GLU A C 1
ATOM 880 O O . GLU A 1 109 ? 23.578 -25.328 -15.531 1 91.56 109 GLU A O 1
ATOM 885 N N . GLY A 1 110 ? 21.516 -25.547 -16.375 1 94.88 110 GLY A N 1
ATOM 886 C CA . GLY A 1 110 ? 21.312 -26.906 -15.867 1 94.88 110 GLY A CA 1
ATOM 887 C C . GLY A 1 110 ? 20.797 -27.859 -16.922 1 94.88 110 GLY A C 1
ATOM 888 O O . GLY A 1 110 ? 19.766 -27.594 -17.562 1 94.88 110 GLY A O 1
ATOM 889 N N . THR A 1 111 ? 21.578 -28.875 -17.172 1 96.44 111 THR A N 1
ATOM 890 C CA . THR A 1 111 ? 21.172 -29.906 -18.125 1 96.44 111 THR A CA 1
ATOM 891 C C . THR A 1 111 ? 20.828 -31.203 -17.422 1 96.44 111 THR A C 1
ATOM 893 O O . THR A 1 111 ? 21.688 -31.781 -16.734 1 96.44 111 THR A O 1
ATOM 896 N N . LEU A 1 112 ? 19.641 -31.625 -17.594 1 97.69 112 LEU A N 1
ATOM 897 C CA . LEU A 1 112 ? 19.172 -32.875 -16.969 1 97.69 112 LEU A CA 1
ATOM 898 C C . LEU A 1 112 ? 19.172 -34 -17.984 1 97.69 112 LEU A C 1
ATOM 900 O O . LEU A 1 112 ? 18.516 -33.938 -19.031 1 97.69 112 LEU A O 1
ATOM 904 N N . TYR A 1 113 ? 19.984 -35.031 -17.719 1 97.69 113 TYR A N 1
ATOM 905 C CA . TYR A 1 113 ? 20.016 -36.25 -18.531 1 97.69 113 TYR A CA 1
ATOM 906 C C . TYR A 1 113 ? 19.203 -37.375 -17.875 1 97.69 113 TYR A C 1
ATOM 908 O O . TYR A 1 113 ? 19.438 -37.719 -16.703 1 97.69 113 TYR A O 1
ATOM 916 N N . ILE A 1 114 ? 18.312 -37.875 -18.609 1 97.44 114 ILE A N 1
ATOM 917 C CA . ILE A 1 114 ? 17.5 -38.969 -18.141 1 97.44 114 ILE A CA 1
ATOM 918 C C . ILE A 1 114 ? 17.984 -40.281 -18.766 1 97.44 114 ILE A C 1
ATOM 920 O O . ILE A 1 114 ? 17.906 -40.469 -19.984 1 97.44 114 ILE A O 1
ATOM 924 N N . LEU A 1 115 ? 18.438 -41.156 -17.906 1 96.94 115 LEU A N 1
ATOM 925 C CA . LEU A 1 115 ? 19 -42.406 -18.359 1 96.94 115 LEU A CA 1
ATOM 926 C C . LEU A 1 115 ? 18.188 -43.594 -17.844 1 96.94 115 LEU A C 1
ATOM 928 O O . LEU A 1 115 ? 17.531 -43.5 -16.797 1 96.94 115 LEU A O 1
ATOM 932 N N . ASN A 1 116 ? 18.156 -44.688 -18.609 1 94.12 116 ASN A N 1
ATOM 933 C CA . ASN A 1 116 ? 17.578 -45.906 -18.078 1 94.12 116 ASN A CA 1
ATOM 934 C C . ASN A 1 116 ? 18.578 -46.656 -17.203 1 94.12 116 ASN A C 1
ATOM 936 O O . ASN A 1 116 ? 19.688 -46.188 -16.969 1 94.12 116 ASN A O 1
ATOM 940 N N . ASP A 1 117 ? 18.219 -47.812 -16.672 1 88.06 117 ASP A N 1
ATOM 941 C CA . ASP A 1 117 ? 19.031 -48.594 -15.742 1 88.06 117 ASP A CA 1
ATOM 942 C C . ASP A 1 117 ? 20.328 -49.031 -16.391 1 88.06 117 ASP A C 1
ATOM 944 O O . ASP A 1 117 ? 21.344 -49.25 -15.703 1 88.06 117 ASP A O 1
ATOM 948 N N . GLU A 1 118 ? 20.375 -49.125 -17.75 1 89.25 118 GLU A N 1
ATOM 949 C CA . GLU A 1 118 ? 21.547 -49.594 -18.484 1 89.25 118 GLU A CA 1
ATOM 950 C C . GLU A 1 118 ? 22.469 -48.438 -18.875 1 89.25 118 GLU A C 1
ATOM 952 O O . GLU A 1 118 ? 23.547 -48.656 -19.422 1 89.25 118 GLU A O 1
ATOM 957 N N . GLY A 1 119 ? 22.078 -47.219 -18.578 1 91.56 119 GLY A N 1
ATOM 958 C CA . GLY A 1 119 ? 22.906 -46.094 -18.891 1 91.56 119 GLY A CA 1
ATOM 959 C C . GLY A 1 119 ? 22.625 -45.5 -20.266 1 91.56 119 GLY A C 1
ATOM 960 O O . GLY A 1 119 ? 23.375 -44.656 -20.75 1 91.56 119 GLY A O 1
ATOM 961 N N . LYS A 1 120 ? 21.547 -45.938 -20.906 1 94.25 120 LYS A N 1
ATOM 962 C CA . LYS A 1 120 ? 21.156 -45.375 -22.203 1 94.25 120 LYS A CA 1
ATOM 963 C C . LYS A 1 120 ? 20.375 -44.094 -22.031 1 94.25 120 LYS A C 1
ATOM 965 O O . LYS A 1 120 ? 19.484 -44 -21.203 1 94.25 120 LYS A O 1
ATOM 970 N N . LEU A 1 121 ? 20.766 -43.125 -22.828 1 96.25 121 LEU A N 1
ATOM 971 C CA . LEU A 1 121 ? 20.141 -41.781 -22.75 1 96.25 121 LEU A CA 1
ATOM 972 C C . LEU A 1 121 ? 18.734 -41.812 -23.344 1 96.25 121 LEU A C 1
ATOM 974 O O . LEU A 1 121 ? 18.547 -42.219 -24.484 1 96.25 121 LEU A O 1
ATOM 978 N N . MET A 1 122 ? 17.766 -41.5 -22.578 1 94.5 122 MET A N 1
ATOM 979 C CA . MET A 1 122 ? 16.375 -41.469 -23 1 94.5 122 MET A CA 1
ATOM 980 C C . MET A 1 122 ? 15.945 -40.062 -23.438 1 94.5 122 MET A C 1
ATOM 982 O O . MET A 1 122 ? 15.25 -39.906 -24.438 1 94.5 122 MET A O 1
ATOM 986 N N . ASP A 1 123 ? 16.266 -39.156 -22.641 1 94.38 123 ASP A N 1
ATOM 987 C CA . ASP A 1 123 ? 15.859 -37.75 -22.891 1 94.38 123 ASP A CA 1
ATOM 988 C C . ASP A 1 123 ? 16.859 -36.781 -22.281 1 94.38 123 ASP A C 1
ATOM 990 O O . ASP A 1 123 ? 17.656 -37.156 -21.422 1 94.38 123 ASP A O 1
ATOM 994 N N . THR A 1 124 ? 16.984 -35.562 -22.828 1 95.56 124 THR A N 1
ATOM 995 C CA . THR A 1 124 ? 17.812 -34.469 -22.328 1 95.56 124 THR A CA 1
ATOM 996 C C . THR A 1 124 ? 17 -33.188 -22.188 1 95.56 124 THR A C 1
ATOM 998 O O . THR A 1 124 ? 16.312 -32.812 -23.125 1 95.56 124 THR A O 1
ATOM 1001 N N . LYS A 1 125 ? 17.016 -32.594 -21.031 1 95.19 125 LYS A N 1
ATOM 1002 C CA . LYS A 1 125 ? 16.297 -31.344 -20.781 1 95.19 125 LYS A CA 1
ATOM 1003 C C . LYS A 1 125 ? 17.266 -30.266 -20.312 1 95.19 125 LYS A C 1
ATOM 1005 O O . LYS A 1 125 ? 18.219 -30.547 -19.578 1 95.19 125 LYS A O 1
ATOM 1010 N N . ARG A 1 126 ? 17.047 -29.062 -20.719 1 93.81 126 ARG A N 1
ATOM 1011 C CA . ARG A 1 126 ? 17.906 -27.938 -20.375 1 93.81 126 ARG A CA 1
ATOM 1012 C C . ARG A 1 126 ? 17.109 -26.797 -19.766 1 93.81 126 ARG A C 1
ATOM 1014 O O . ARG A 1 126 ? 15.977 -26.547 -20.172 1 93.81 126 ARG A O 1
ATOM 1021 N N . SER A 1 127 ? 17.625 -26.203 -18.734 1 92.19 127 SER A N 1
ATOM 1022 C CA . SER A 1 127 ? 17.047 -25.016 -18.094 1 92.19 127 SER A CA 1
ATOM 1023 C C . SER A 1 127 ? 18.141 -24.156 -17.453 1 92.19 127 SER A C 1
ATOM 1025 O O . SER A 1 127 ? 19.312 -24.5 -17.516 1 92.19 127 SER A O 1
ATOM 1027 N N . GLY A 1 128 ? 17.797 -22.953 -16.969 1 89.75 128 GLY A N 1
ATOM 1028 C CA . GLY A 1 128 ? 18.75 -22.031 -16.359 1 89.75 128 GLY A CA 1
ATOM 1029 C C . GLY A 1 128 ? 18.469 -20.578 -16.688 1 89.75 128 GLY A C 1
ATOM 1030 O O . GLY A 1 128 ? 17.703 -20.281 -17.594 1 89.75 128 GLY A O 1
ATOM 1031 N N . TYR A 1 129 ? 19.141 -19.766 -15.961 1 87.31 129 TYR A N 1
ATOM 1032 C CA . TYR A 1 129 ? 18.922 -18.328 -16.125 1 87.31 129 TYR A CA 1
ATOM 1033 C C . TYR A 1 129 ? 19.781 -17.781 -17.25 1 87.31 129 TYR A C 1
ATOM 1035 O O . TYR A 1 129 ? 19.656 -16.609 -17.625 1 87.31 129 TYR A O 1
ATOM 1043 N N . GLY A 1 130 ? 20.625 -18.672 -17.781 1 82.88 130 GLY A N 1
ATOM 1044 C CA . GLY A 1 130 ? 21.453 -18.266 -18.906 1 82.88 130 GLY A CA 1
ATOM 1045 C C . GLY A 1 130 ? 20.797 -18.484 -20.25 1 82.88 130 GLY A C 1
ATOM 1046 O O . GLY A 1 130 ? 21.312 -18.062 -21.281 1 82.88 130 GLY A O 1
ATOM 1047 N N . ILE A 1 131 ? 19.703 -19.156 -20.188 1 82.12 131 ILE A N 1
ATOM 1048 C CA . ILE A 1 131 ? 18.969 -19.422 -21.422 1 82.12 131 ILE A CA 1
ATOM 1049 C C . ILE A 1 131 ? 17.625 -18.688 -21.391 1 82.12 131 ILE A C 1
ATOM 1051 O O . ILE A 1 131 ? 17.109 -18.375 -20.328 1 82.12 131 ILE A O 1
ATOM 1055 N N . ARG A 1 132 ? 17.156 -18.422 -22.609 1 81.06 132 ARG A N 1
ATOM 1056 C CA . ARG A 1 132 ? 15.898 -17.688 -22.719 1 81.06 132 ARG A CA 1
ATOM 1057 C C . ARG A 1 132 ? 14.742 -18.484 -22.125 1 81.06 132 ARG A C 1
ATOM 1059 O O . ARG A 1 132 ? 14.75 -19.719 -22.172 1 81.06 132 ARG A O 1
ATOM 1066 N N . ASN A 1 133 ? 13.734 -17.922 -21.609 1 75.31 133 ASN A N 1
ATOM 1067 C CA . ASN A 1 133 ? 12.578 -18.531 -20.969 1 75.31 133 ASN A CA 1
ATOM 1068 C C . ASN A 1 133 ? 11.898 -19.547 -21.891 1 75.31 133 ASN A C 1
ATOM 1070 O O . ASN A 1 133 ? 11.523 -20.625 -21.438 1 75.31 133 ASN A O 1
ATOM 1074 N N . GLU A 1 134 ? 11.844 -19.234 -23.078 1 75.19 134 GLU A N 1
ATOM 1075 C CA . GLU A 1 134 ? 11.133 -20.094 -24.047 1 75.19 134 GLU A CA 1
ATOM 1076 C C . GLU A 1 134 ? 11.906 -21.375 -24.312 1 75.19 134 GLU A C 1
ATOM 1078 O O . GLU A 1 134 ? 11.32 -22.375 -24.719 1 75.19 134 GLU A O 1
ATOM 1083 N N . ASP A 1 135 ? 13.203 -21.344 -24.016 1 79.81 135 ASP A N 1
ATOM 1084 C CA . ASP A 1 135 ? 14.062 -22.484 -24.312 1 79.81 135 ASP A CA 1
ATOM 1085 C C . ASP A 1 135 ? 14.203 -23.406 -23.109 1 79.81 135 ASP A C 1
ATOM 1087 O O . ASP A 1 135 ? 14.797 -24.469 -23.188 1 79.81 135 ASP A O 1
ATOM 1091 N N . ARG A 1 136 ? 13.609 -22.984 -22.047 1 84.06 136 ARG A N 1
ATOM 1092 C CA . ARG A 1 136 ? 13.672 -23.781 -20.828 1 84.06 136 ARG A CA 1
ATOM 1093 C C . ARG A 1 136 ? 12.625 -24.891 -20.844 1 84.06 136 ARG A C 1
ATOM 1095 O O . ARG A 1 136 ? 11.617 -24.781 -21.562 1 84.06 136 ARG A O 1
ATOM 1102 N N . ASP A 1 137 ? 12.953 -25.844 -20.125 1 84.12 137 ASP A N 1
ATOM 1103 C CA . ASP A 1 137 ? 12.008 -26.953 -20.047 1 84.12 137 ASP A CA 1
ATOM 1104 C C . ASP A 1 137 ? 10.648 -26.484 -19.531 1 84.12 137 ASP A C 1
ATOM 1106 O O . ASP A 1 137 ? 9.609 -26.797 -20.141 1 84.12 137 ASP A O 1
ATOM 1110 N N . MET A 1 138 ? 10.672 -25.766 -18.406 1 86.31 138 MET A N 1
ATOM 1111 C CA . MET A 1 138 ? 9.453 -25.172 -17.875 1 86.31 138 MET A CA 1
ATOM 1112 C C . MET A 1 138 ? 9.57 -23.656 -17.797 1 86.31 138 MET A C 1
ATOM 1114 O O . MET A 1 138 ? 10.602 -23.141 -17.375 1 86.31 138 MET A O 1
ATOM 1118 N N . ASP A 1 139 ? 8.555 -23 -18.234 1 82.44 139 ASP A N 1
ATOM 1119 C CA . ASP A 1 139 ? 8.539 -21.547 -18.172 1 82.44 139 ASP A CA 1
ATOM 1120 C C . ASP A 1 139 ? 8.047 -21.062 -16.797 1 82.44 139 ASP A C 1
ATOM 1122 O O . ASP A 1 139 ? 6.938 -20.547 -16.672 1 82.44 139 ASP A O 1
ATOM 1126 N N . THR A 1 140 ? 8.852 -21.266 -15.859 1 88.12 140 THR A N 1
ATOM 1127 C CA . THR A 1 140 ? 8.547 -20.906 -14.477 1 88.12 140 THR A CA 1
ATOM 1128 C C . THR A 1 140 ? 9.664 -20.047 -13.883 1 88.12 140 THR A C 1
ATOM 1130 O O . THR A 1 140 ? 10.719 -19.891 -14.5 1 88.12 140 THR A O 1
ATOM 1133 N N . ARG A 1 141 ? 9.359 -19.5 -12.773 1 89.19 141 ARG A N 1
ATOM 1134 C CA . ARG A 1 141 ? 10.344 -18.625 -12.133 1 89.19 141 ARG A CA 1
ATOM 1135 C C . ARG A 1 141 ? 11.57 -19.406 -11.688 1 89.19 141 ARG A C 1
ATOM 1137 O O . ARG A 1 141 ? 12.695 -18.906 -11.766 1 89.19 141 ARG A O 1
ATOM 1144 N N . LEU A 1 142 ? 11.289 -20.656 -11.234 1 89.31 142 LEU A N 1
ATOM 1145 C CA . LEU A 1 142 ? 12.375 -21.531 -10.797 1 89.31 142 LEU A CA 1
ATOM 1146 C C . LEU A 1 142 ? 12.828 -22.438 -11.938 1 89.31 142 LEU A C 1
ATOM 1148 O O . LEU A 1 142 ? 12.055 -22.719 -12.859 1 89.31 142 LEU A O 1
ATOM 1152 N N . ILE A 1 143 ? 14.023 -22.734 -11.797 1 91.44 143 ILE A N 1
ATOM 1153 C CA . ILE A 1 143 ? 14.508 -23.797 -12.688 1 91.44 143 ILE A CA 1
ATOM 1154 C C . ILE A 1 143 ? 13.898 -25.125 -12.281 1 91.44 143 ILE A C 1
ATOM 1156 O O . ILE A 1 143 ? 14.086 -25.594 -11.156 1 91.44 143 ILE A O 1
ATOM 1160 N N . SER A 1 144 ? 13.109 -25.625 -13.156 1 93.94 144 SER A N 1
ATOM 1161 C CA . SER A 1 144 ? 12.406 -26.859 -12.859 1 93.94 144 SER A CA 1
ATOM 1162 C C . SER A 1 144 ? 12.352 -27.766 -14.086 1 93.94 144 SER A C 1
ATOM 1164 O O . SER A 1 144 ? 12.391 -27.297 -15.219 1 93.94 144 SER A O 1
ATOM 1166 N N . TYR A 1 145 ? 12.375 -29.031 -13.812 1 95.81 145 TYR A N 1
ATOM 1167 C CA . TYR A 1 145 ? 12.281 -30.047 -14.844 1 95.81 145 TYR A CA 1
ATOM 1168 C C . TYR A 1 145 ? 11.109 -30.984 -14.586 1 95.81 145 TYR A C 1
ATOM 1170 O O . TYR A 1 145 ? 11 -31.578 -13.508 1 95.81 145 TYR A O 1
ATOM 1178 N N . GLN A 1 146 ? 10.266 -31.109 -15.594 1 93.75 146 GLN A N 1
ATOM 1179 C CA . GLN A 1 146 ? 9.18 -32.062 -15.469 1 93.75 146 GLN A CA 1
ATOM 1180 C C . GLN A 1 146 ? 9.586 -33.438 -16.031 1 93.75 146 GLN A C 1
ATOM 1182 O O . GLN A 1 146 ? 10.008 -33.531 -17.188 1 93.75 146 GLN A O 1
ATOM 1187 N N . ILE A 1 147 ? 9.531 -34.469 -15.219 1 95 147 ILE A N 1
ATOM 1188 C CA . ILE A 1 147 ? 9.922 -35.812 -15.602 1 95 147 ILE A CA 1
ATOM 1189 C C . ILE A 1 147 ? 8.688 -36.719 -15.625 1 95 147 ILE A C 1
ATOM 1191 O O . ILE A 1 147 ? 7.949 -36.812 -14.641 1 95 147 ILE A O 1
ATOM 1195 N N . THR A 1 148 ? 8.445 -37.312 -16.781 1 92.12 148 THR A N 1
ATOM 1196 C CA . THR A 1 148 ? 7.348 -38.281 -16.922 1 92.12 148 THR A CA 1
ATOM 1197 C C . THR A 1 148 ? 7.875 -39.719 -16.938 1 92.12 148 THR A C 1
ATOM 1199 O O . THR A 1 148 ? 8.797 -40.031 -17.688 1 92.12 148 THR A O 1
ATOM 1202 N N . LEU A 1 149 ? 7.34 -40.562 -16.062 1 93.38 149 LEU A N 1
ATOM 1203 C CA . LEU A 1 149 ? 7.758 -41.969 -15.922 1 93.38 149 LEU A CA 1
ATOM 1204 C C . LEU A 1 149 ? 6.66 -42.906 -16.391 1 93.38 149 LEU A C 1
ATOM 1206 O O . LEU A 1 149 ? 5.5 -42.75 -16 1 93.38 149 LEU A O 1
ATOM 1210 N N . ALA A 1 150 ? 7.035 -43.812 -17.25 1 90.38 150 ALA A N 1
ATOM 1211 C CA . ALA A 1 150 ? 6.117 -44.875 -17.641 1 90.38 150 ALA A CA 1
ATOM 1212 C C . ALA A 1 150 ? 5.836 -45.812 -16.469 1 90.38 150 ALA A C 1
ATOM 1214 O O . ALA A 1 150 ? 6.516 -45.75 -15.445 1 90.38 150 ALA A O 1
ATOM 1215 N N . PRO A 1 151 ? 4.766 -46.656 -16.562 1 90.62 151 PRO A N 1
ATOM 1216 C CA . PRO A 1 151 ? 4.457 -47.594 -15.469 1 90.62 151 PRO A CA 1
ATOM 1217 C C . PRO A 1 151 ? 5.629 -48.5 -15.117 1 90.62 151 PRO A C 1
ATOM 1219 O O . PRO A 1 151 ? 6.184 -49.156 -15.992 1 90.62 151 PRO A O 1
ATOM 1222 N N . LYS A 1 152 ? 6.055 -48.438 -13.867 1 92.44 152 LYS A N 1
ATOM 1223 C CA . LYS A 1 152 ? 7.09 -49.281 -13.289 1 92.44 152 LYS A CA 1
ATOM 1224 C C . LYS A 1 152 ? 8.445 -49.031 -13.922 1 92.44 152 LYS A C 1
ATOM 1226 O O . LYS A 1 152 ? 9.336 -49.875 -13.906 1 92.44 152 LYS A O 1
ATOM 1231 N N . GLU A 1 153 ? 8.562 -47.875 -14.477 1 94.19 153 GLU A N 1
ATOM 1232 C CA . GLU A 1 153 ? 9.82 -47.5 -15.133 1 94.19 153 GLU A CA 1
ATOM 1233 C C . GLU A 1 153 ? 10.859 -47.031 -14.117 1 94.19 153 GLU A C 1
ATOM 1235 O O . GLU A 1 153 ? 10.523 -46.344 -13.156 1 94.19 153 GLU A O 1
ATOM 1240 N N . ARG A 1 154 ? 12.078 -47.469 -14.32 1 94.75 154 ARG A N 1
ATOM 1241 C CA . ARG A 1 154 ? 13.211 -47 -13.531 1 94.75 154 ARG A CA 1
ATOM 1242 C C . ARG A 1 154 ? 14.117 -46.094 -14.359 1 94.75 154 ARG A C 1
ATOM 1244 O O . ARG A 1 154 ? 14.477 -46.438 -15.484 1 94.75 154 ARG A O 1
ATOM 1251 N N . VAL A 1 155 ? 14.391 -44.969 -13.781 1 96.19 155 VAL A N 1
ATOM 1252 C CA . VAL A 1 155 ? 15.258 -44.031 -14.5 1 96.19 155 VAL A CA 1
ATOM 1253 C C . VAL A 1 155 ? 16.312 -43.469 -13.555 1 96.19 155 VAL A C 1
ATOM 1255 O O . VAL A 1 155 ? 16.125 -43.469 -12.336 1 96.19 155 VAL A O 1
ATOM 1258 N N . ILE A 1 156 ? 17.453 -43.125 -14.047 1 96.38 156 ILE A N 1
ATOM 1259 C CA . ILE A 1 156 ? 18.516 -42.438 -13.336 1 96.38 156 ILE A CA 1
ATOM 1260 C C . ILE A 1 156 ? 18.688 -41.031 -13.906 1 96.38 156 ILE A C 1
ATOM 1262 O O . ILE A 1 156 ? 18.953 -40.844 -15.102 1 96.38 156 ILE A O 1
ATOM 1266 N N . LEU A 1 157 ? 18.453 -40.094 -13.047 1 97.62 157 LEU A N 1
ATOM 1267 C CA . LEU A 1 157 ? 18.609 -38.688 -13.438 1 97.62 157 LEU A CA 1
ATOM 1268 C C . LEU A 1 157 ? 20.016 -38.188 -13.133 1 97.62 157 LEU A C 1
ATOM 1270 O O . LEU A 1 157 ? 20.484 -38.312 -12 1 97.62 157 LEU A O 1
ATOM 1274 N N . LEU A 1 158 ? 20.688 -37.656 -14.102 1 97.81 158 LEU A N 1
ATOM 1275 C CA . LEU A 1 158 ? 21.969 -36.969 -13.93 1 97.81 158 LEU A CA 1
ATOM 1276 C C . LEU A 1 158 ? 21.859 -35.5 -14.312 1 97.81 158 LEU A C 1
ATOM 1278 O O . LEU A 1 158 ? 21.578 -35.188 -15.469 1 97.81 158 LEU A O 1
ATOM 1282 N N . LEU A 1 159 ? 22.031 -34.656 -13.359 1 97.62 159 LEU A N 1
ATOM 1283 C CA . LEU A 1 159 ? 21.891 -33.219 -13.562 1 97.62 159 LEU A CA 1
ATOM 1284 C C . LEU A 1 159 ? 23.25 -32.531 -13.531 1 97.62 159 LEU A C 1
ATOM 1286 O O . LEU A 1 159 ? 23.969 -32.594 -12.523 1 97.62 159 LEU A O 1
ATOM 1290 N N . LYS A 1 160 ? 23.609 -31.938 -14.617 1 97.12 160 LYS A N 1
ATOM 1291 C CA . LYS A 1 160 ? 24.797 -31.109 -14.695 1 97.12 160 LYS A CA 1
ATOM 1292 C C . LYS A 1 160 ? 24.484 -29.641 -14.406 1 97.12 160 LYS A C 1
ATOM 1294 O O . LYS A 1 160 ? 23.625 -29.047 -15.078 1 97.12 160 LYS A O 1
ATOM 1299 N N . THR A 1 161 ? 25.094 -29.078 -13.422 1 95.56 161 THR A N 1
ATOM 1300 C CA . THR A 1 161 ? 24.828 -27.688 -13.07 1 95.56 161 THR A CA 1
ATOM 1301 C C . THR A 1 161 ? 26.078 -26.828 -13.273 1 95.56 161 THR A C 1
ATOM 1303 O O . THR A 1 161 ? 27.172 -27.203 -12.836 1 95.56 161 THR A O 1
ATOM 1306 N N . ASP A 1 162 ? 25.891 -25.766 -13.992 1 91.88 162 ASP A N 1
ATOM 1307 C CA . ASP A 1 162 ? 26.969 -24.797 -14.211 1 91.88 162 ASP A CA 1
ATOM 1308 C C . ASP A 1 162 ? 26.625 -23.453 -13.578 1 91.88 162 ASP A C 1
ATOM 1310 O O . ASP A 1 162 ? 25.797 -22.703 -14.109 1 91.88 162 ASP A O 1
ATOM 1314 N N . SER A 1 163 ? 27.203 -23.188 -12.484 1 90.12 163 SER A N 1
ATOM 1315 C CA . SER A 1 163 ? 27.062 -21.906 -11.805 1 90.12 163 SER A CA 1
ATOM 1316 C C . SER A 1 163 ? 28.406 -21.234 -11.617 1 90.12 163 SER A C 1
ATOM 1318 O O . SER A 1 163 ? 28.594 -20.453 -10.68 1 90.12 163 SER A O 1
ATOM 1320 N N . ARG A 1 164 ? 29.469 -21.578 -12.492 1 90.62 164 ARG A N 1
ATOM 1321 C CA . ARG A 1 164 ? 30.797 -21 -12.367 1 90.62 164 ARG A CA 1
ATOM 1322 C C . ARG A 1 164 ? 30.75 -19.469 -12.438 1 90.62 164 ARG A C 1
ATOM 1324 O O . ARG A 1 164 ? 30.062 -18.906 -13.297 1 90.62 164 ARG A O 1
ATOM 1331 N N . GLY A 1 165 ? 31.328 -18.766 -11.508 1 89.81 165 GLY A N 1
ATOM 1332 C CA . GLY A 1 165 ? 31.359 -17.312 -11.414 1 89.81 165 GLY A CA 1
ATOM 1333 C C . GLY A 1 165 ? 30.25 -16.766 -10.523 1 89.81 165 GLY A C 1
ATOM 1334 O O . GLY A 1 165 ? 30.25 -15.57 -10.203 1 89.81 165 GLY A O 1
ATOM 1335 N N . ARG A 1 166 ? 29.406 -17.688 -10.18 1 91.88 166 ARG A N 1
ATOM 1336 C CA . ARG A 1 166 ? 28.281 -17.297 -9.328 1 91.88 166 ARG A CA 1
ATOM 1337 C C . ARG A 1 166 ? 28.219 -18.172 -8.078 1 91.88 166 ARG A C 1
ATOM 1339 O O . ARG A 1 166 ? 29.156 -18.953 -7.816 1 91.88 166 ARG A O 1
ATOM 1346 N N . ASN A 1 167 ? 27.281 -17.938 -7.289 1 91.06 167 ASN A N 1
ATOM 1347 C CA . ASN A 1 167 ? 27.188 -18.719 -6.062 1 91.06 167 ASN A CA 1
ATOM 1348 C C . ASN A 1 167 ? 26.438 -20.031 -6.289 1 91.06 167 ASN A C 1
ATOM 1350 O O . ASN A 1 167 ? 25.484 -20.078 -7.07 1 91.06 167 ASN A O 1
ATOM 1354 N N . THR A 1 168 ? 26.906 -21.078 -5.648 1 92.69 168 THR A N 1
ATOM 1355 C CA . THR A 1 168 ? 26.25 -22.375 -5.715 1 92.69 168 THR A CA 1
ATOM 1356 C C . THR A 1 168 ? 25.422 -22.625 -4.469 1 92.69 168 THR A C 1
ATOM 1358 O O . THR A 1 168 ? 25.906 -23.203 -3.49 1 92.69 168 THR A O 1
ATOM 1361 N N . TYR A 1 169 ? 24.328 -22.109 -4.422 1 92.5 169 TYR A N 1
ATOM 1362 C CA . TYR A 1 169 ? 23.281 -22.312 -3.416 1 92.5 169 TYR A CA 1
ATOM 1363 C C . TYR A 1 169 ? 22.016 -22.891 -4.043 1 92.5 169 TYR A C 1
ATOM 1365 O O . TYR A 1 169 ? 21.219 -22.172 -4.641 1 92.5 169 TYR A O 1
ATOM 1373 N N . ILE A 1 170 ? 21.844 -24.25 -3.832 1 94.44 170 ILE A N 1
ATOM 1374 C CA . ILE A 1 170 ? 20.766 -24.891 -4.59 1 94.44 170 ILE A CA 1
ATOM 1375 C C . ILE A 1 170 ? 19.891 -25.703 -3.645 1 94.44 170 ILE A C 1
ATOM 1377 O O . ILE A 1 170 ? 20.219 -26.844 -3.305 1 94.44 170 ILE A O 1
ATOM 1381 N N . PRO A 1 171 ? 18.828 -25.203 -3.283 1 93.25 171 PRO A N 1
ATOM 1382 C CA . PRO A 1 171 ? 17.812 -26.062 -2.66 1 93.25 171 PRO A CA 1
ATOM 1383 C C . PRO A 1 171 ? 17.125 -26.984 -3.664 1 93.25 171 PRO A C 1
ATOM 1385 O O . PRO A 1 171 ? 16.734 -26.531 -4.746 1 93.25 171 PRO A O 1
ATOM 1388 N N . PHE A 1 172 ? 17.016 -28.234 -3.354 1 95.81 172 PHE A N 1
ATOM 1389 C CA . PHE A 1 172 ? 16.375 -29.203 -4.242 1 95.81 172 PHE A CA 1
ATOM 1390 C C . PHE A 1 172 ? 15.008 -29.609 -3.713 1 95.81 172 PHE A C 1
ATOM 1392 O O . PHE A 1 172 ? 14.844 -29.859 -2.52 1 95.81 172 PHE A O 1
ATOM 1399 N N . PHE A 1 173 ? 14.062 -29.578 -4.668 1 95.5 173 PHE A N 1
ATOM 1400 C CA . PHE A 1 173 ? 12.719 -30.047 -4.34 1 95.5 173 PHE A CA 1
ATOM 1401 C C . PHE A 1 173 ? 12.203 -31.016 -5.406 1 95.5 173 PHE A C 1
ATOM 1403 O O . PHE A 1 173 ? 12.516 -30.859 -6.59 1 95.5 173 PHE A O 1
ATOM 1410 N N . LEU A 1 174 ? 11.562 -32 -4.973 1 96.5 174 LEU A N 1
ATOM 1411 C CA . LEU A 1 174 ? 10.852 -32.938 -5.848 1 96.5 174 LEU A CA 1
ATOM 1412 C C . LEU A 1 174 ? 9.383 -33.031 -5.457 1 96.5 174 LEU A C 1
ATOM 1414 O O . LEU A 1 174 ? 9.062 -33.5 -4.363 1 96.5 174 LEU A O 1
ATOM 1418 N N . ASP A 1 175 ? 8.547 -32.594 -6.398 1 95.25 175 ASP A N 1
ATOM 1419 C CA . ASP A 1 175 ? 7.117 -32.5 -6.098 1 95.25 175 ASP A CA 1
ATOM 1420 C C . ASP A 1 175 ? 6.285 -33.125 -7.215 1 95.25 175 ASP A C 1
ATOM 1422 O O . ASP A 1 175 ? 6.754 -33.25 -8.344 1 95.25 175 ASP A O 1
ATOM 1426 N N . ASN A 1 176 ? 5.148 -33.625 -6.793 1 92.88 176 ASN A N 1
ATOM 1427 C CA . ASN A 1 176 ? 4.195 -33.938 -7.848 1 92.88 176 ASN A CA 1
ATOM 1428 C C . ASN A 1 176 ? 3.742 -32.688 -8.594 1 92.88 176 ASN A C 1
ATOM 1430 O O . ASN A 1 176 ? 3.912 -31.578 -8.102 1 92.88 176 ASN A O 1
ATOM 1434 N N . VAL A 1 177 ? 3.162 -32.812 -9.703 1 89.5 177 VAL A N 1
ATOM 1435 C CA . VAL A 1 177 ? 2.855 -31.719 -10.609 1 89.5 177 VAL A CA 1
ATOM 1436 C C . VAL A 1 177 ? 1.843 -30.766 -9.953 1 89.5 177 VAL A C 1
ATOM 1438 O O . VAL A 1 177 ? 2.027 -29.547 -9.953 1 89.5 177 VAL A O 1
ATOM 1441 N N . ASP A 1 178 ? 0.792 -31.266 -9.344 1 84.25 178 ASP A N 1
ATOM 1442 C CA . ASP A 1 178 ? -0.252 -30.453 -8.734 1 84.25 178 ASP A CA 1
ATOM 1443 C C . ASP A 1 178 ? 0.298 -29.656 -7.555 1 84.25 178 ASP A C 1
ATOM 1445 O O . ASP A 1 178 ? 0.033 -28.453 -7.438 1 84.25 178 ASP A O 1
ATOM 1449 N N . SER A 1 179 ? 1.022 -30.359 -6.754 1 89.25 179 SER A N 1
ATOM 1450 C CA . SER A 1 179 ? 1.581 -29.703 -5.574 1 89.25 179 SER A CA 1
ATOM 1451 C C . SER A 1 179 ? 2.541 -28.578 -5.969 1 89.25 179 SER A C 1
ATOM 1453 O O . SER A 1 179 ? 2.57 -27.531 -5.328 1 89.25 179 SER A O 1
ATOM 1455 N N . TYR A 1 180 ? 3.279 -28.812 -6.965 1 92.88 180 TYR A N 1
ATOM 1456 C CA . TYR A 1 180 ? 4.211 -27.812 -7.457 1 92.88 180 TYR A CA 1
ATOM 1457 C C . TYR A 1 180 ? 3.475 -26.531 -7.863 1 92.88 180 TYR A C 1
ATOM 1459 O O . TYR A 1 180 ? 3.838 -25.438 -7.441 1 92.88 180 TYR A O 1
ATOM 1467 N N . TRP A 1 181 ? 2.484 -26.672 -8.625 1 90.75 181 TRP A N 1
ATOM 1468 C CA . TRP A 1 181 ? 1.796 -25.516 -9.18 1 90.75 181 TRP A CA 1
ATOM 1469 C C . TRP A 1 181 ? 0.984 -24.797 -8.109 1 90.75 181 TRP A C 1
ATOM 1471 O O . TRP A 1 181 ? 0.881 -23.562 -8.125 1 90.75 181 TRP A O 1
ATOM 1481 N N . ILE A 1 182 ? 0.377 -25.547 -7.195 1 87.19 182 ILE A N 1
ATOM 1482 C CA . ILE A 1 182 ? -0.35 -24.922 -6.098 1 87.19 182 ILE A CA 1
ATOM 1483 C C . ILE A 1 182 ? 0.605 -24.062 -5.266 1 87.19 182 ILE A C 1
ATOM 1485 O O . ILE A 1 182 ? 0.262 -22.953 -4.859 1 87.19 182 ILE A O 1
ATOM 1489 N N . PHE A 1 183 ? 1.744 -24.625 -5.051 1 90.88 183 PHE A N 1
ATOM 1490 C CA . PHE A 1 183 ? 2.756 -23.859 -4.32 1 90.88 183 PHE A CA 1
ATOM 1491 C C . PHE A 1 183 ? 3.123 -22.594 -5.074 1 90.88 183 PHE A C 1
ATOM 1493 O O . PHE A 1 183 ? 3.217 -21.516 -4.477 1 90.88 183 PHE A O 1
ATOM 1500 N N . GLU A 1 184 ? 3.33 -22.672 -6.355 1 92.12 184 GLU A N 1
ATOM 1501 C CA . GLU A 1 184 ? 3.721 -21.531 -7.168 1 92.12 184 GLU A CA 1
ATOM 1502 C C . GLU A 1 184 ? 2.627 -20.469 -7.184 1 92.12 184 GLU A C 1
ATOM 1504 O O . GLU A 1 184 ? 2.918 -19.266 -7.172 1 92.12 184 GLU A O 1
ATOM 1509 N N . VAL A 1 185 ? 1.414 -20.891 -7.184 1 91.44 185 VAL A N 1
ATOM 1510 C CA . VAL A 1 185 ? 0.292 -19.953 -7.184 1 91.44 185 VAL A CA 1
ATOM 1511 C C . VAL A 1 185 ? 0.274 -19.172 -5.875 1 91.44 185 VAL A C 1
ATOM 1513 O O . VAL A 1 185 ? 0.163 -17.938 -5.887 1 91.44 185 VAL A O 1
ATOM 1516 N N . ASN A 1 186 ? 0.41 -19.828 -4.805 1 89.69 186 ASN A N 1
ATOM 1517 C CA . ASN A 1 186 ? 0.403 -19.172 -3.504 1 89.69 186 ASN A CA 1
ATOM 1518 C C . ASN A 1 186 ? 1.613 -18.25 -3.336 1 89.69 186 ASN A C 1
ATOM 1520 O O . ASN A 1 186 ? 1.5 -17.172 -2.77 1 89.69 186 ASN A O 1
ATOM 1524 N N . ARG A 1 187 ? 2.701 -18.75 -3.818 1 91.56 187 ARG A N 1
ATOM 1525 C CA . ARG A 1 187 ? 3.914 -17.938 -3.729 1 91.56 187 ARG A CA 1
ATOM 1526 C C . ARG A 1 187 ? 3.795 -16.672 -4.57 1 91.56 187 ARG A C 1
ATOM 1528 O O . ARG A 1 187 ? 4.219 -15.594 -4.141 1 91.56 187 ARG A O 1
ATOM 1535 N N . ALA A 1 188 ? 3.244 -16.828 -5.695 1 92.12 188 ALA A N 1
ATOM 1536 C CA . ALA A 1 188 ? 3.047 -15.68 -6.574 1 92.12 188 ALA A CA 1
ATOM 1537 C C . ALA A 1 188 ? 2.121 -14.648 -5.93 1 92.12 188 ALA A C 1
ATOM 1539 O O . ALA A 1 188 ? 2.352 -13.445 -6.043 1 92.12 188 ALA A O 1
ATOM 1540 N N . ALA A 1 189 ? 1.107 -15.086 -5.297 1 91.56 189 ALA A N 1
ATOM 1541 C CA . ALA A 1 189 ? 0.2 -14.18 -4.598 1 91.56 189 ALA A CA 1
ATOM 1542 C C . ALA A 1 189 ? 0.934 -13.398 -3.51 1 91.56 189 ALA A C 1
ATOM 1544 O O . ALA A 1 189 ? 0.742 -12.188 -3.369 1 91.56 189 ALA A O 1
ATOM 1545 N N . PHE A 1 190 ? 1.726 -14.062 -2.824 1 90.44 190 PHE A N 1
ATOM 1546 C CA . PHE A 1 190 ? 2.488 -13.438 -1.75 1 90.44 190 PHE A CA 1
ATOM 1547 C C . PHE A 1 190 ? 3.434 -12.375 -2.303 1 90.44 190 PHE A C 1
ATOM 1549 O O . PHE A 1 190 ? 3.498 -11.258 -1.784 1 90.44 190 PHE A O 1
ATOM 1556 N N . PHE A 1 191 ? 4.129 -12.711 -3.324 1 91.44 191 PHE A N 1
ATOM 1557 C CA . PHE A 1 191 ? 5.121 -11.797 -3.873 1 91.44 191 PHE A CA 1
ATOM 1558 C C . PHE A 1 191 ? 4.441 -10.656 -4.625 1 91.44 191 PHE A C 1
ATOM 1560 O O . PHE A 1 191 ? 5 -9.562 -4.746 1 91.44 191 PHE A O 1
ATOM 1567 N N . GLY A 1 192 ? 3.27 -10.992 -5.133 1 90.56 192 GLY A N 1
ATOM 1568 C CA . GLY A 1 192 ? 2.484 -9.883 -5.656 1 90.56 192 GLY A CA 1
ATOM 1569 C C . GLY A 1 192 ? 2.129 -8.859 -4.602 1 90.56 192 GLY A C 1
ATOM 1570 O O . GLY A 1 192 ? 2.25 -7.652 -4.84 1 90.56 192 GLY A O 1
ATOM 1571 N N . GLY A 1 193 ? 1.743 -9.336 -3.527 1 90.31 193 GLY A N 1
ATOM 1572 C CA . GLY A 1 193 ? 1.45 -8.453 -2.408 1 90.31 193 GLY A CA 1
ATOM 1573 C C . GLY A 1 193 ? 2.662 -7.68 -1.925 1 90.31 193 GLY A C 1
ATOM 1574 O O . GLY A 1 193 ? 2.588 -6.469 -1.708 1 90.31 193 GLY A O 1
ATOM 1575 N N . LEU A 1 194 ? 3.713 -8.359 -1.804 1 89.06 194 LEU A N 1
ATOM 1576 C CA . LEU A 1 194 ? 4.953 -7.742 -1.335 1 89.06 194 LEU A CA 1
ATOM 1577 C C . LEU A 1 194 ? 5.414 -6.652 -2.295 1 89.06 194 LEU A C 1
ATOM 1579 O O . LEU A 1 194 ? 5.816 -5.57 -1.864 1 89.06 194 LEU A O 1
ATOM 1583 N N . SER A 1 195 ? 5.371 -6.949 -3.561 1 91.19 195 SER A N 1
ATOM 1584 C CA . SER A 1 195 ? 5.77 -5.98 -4.574 1 91.19 195 SER A CA 1
ATOM 1585 C C . SER A 1 195 ? 4.906 -4.723 -4.508 1 91.19 195 SER A C 1
ATOM 1587 O O . SER A 1 195 ? 5.41 -3.609 -4.668 1 91.19 195 SER A O 1
ATOM 1589 N N . THR A 1 196 ? 3.682 -4.922 -4.219 1 89.5 196 THR A N 1
ATOM 1590 C CA . THR A 1 196 ? 2.766 -3.791 -4.156 1 89.5 196 THR A CA 1
ATOM 1591 C C . THR A 1 196 ? 3.082 -2.904 -2.955 1 89.5 196 THR A C 1
ATOM 1593 O O . THR A 1 196 ? 3.033 -1.677 -3.053 1 89.5 196 THR A O 1
ATOM 1596 N N . VAL A 1 197 ? 3.432 -3.465 -1.848 1 87.12 197 VAL A N 1
ATOM 1597 C CA . VAL A 1 197 ? 3.795 -2.707 -0.655 1 87.12 197 VAL A CA 1
ATOM 1598 C C . VAL A 1 197 ? 5.004 -1.823 -0.953 1 87.12 197 VAL A C 1
ATOM 1600 O O . VAL A 1 197 ? 5 -0.63 -0.641 1 87.12 197 VAL A O 1
ATOM 1603 N N . LEU A 1 198 ? 5.957 -2.404 -1.536 1 90.44 198 LEU A N 1
ATOM 1604 C CA . LEU A 1 198 ? 7.188 -1.67 -1.819 1 90.44 198 LEU A CA 1
ATOM 1605 C C . LEU A 1 198 ? 6.953 -0.61 -2.891 1 90.44 198 LEU A C 1
ATOM 1607 O O . LEU A 1 198 ? 7.504 0.49 -2.814 1 90.44 198 LEU A O 1
ATOM 1611 N N . CYS A 1 199 ? 6.109 -0.888 -3.861 1 88.94 199 CYS A N 1
ATOM 1612 C CA . CYS A 1 199 ? 5.77 0.095 -4.883 1 88.94 199 CYS A CA 1
ATOM 1613 C C . CYS A 1 199 ? 5.035 1.284 -4.273 1 88.94 199 CYS A C 1
ATOM 1615 O O . CYS A 1 199 ? 5.266 2.43 -4.668 1 88.94 199 CYS A O 1
ATOM 1617 N N . PHE A 1 200 ? 4.262 1.016 -3.33 1 83.94 200 PHE A N 1
ATOM 1618 C CA . PHE A 1 200 ? 3.541 2.09 -2.656 1 83.94 200 PHE A CA 1
ATOM 1619 C C . PHE A 1 200 ? 4.5 2.967 -1.859 1 83.94 200 PHE A C 1
ATOM 1621 O O . PHE A 1 200 ? 4.336 4.188 -1.807 1 83.94 200 PHE A O 1
ATOM 1628 N N . ALA A 1 201 ? 5.406 2.291 -1.195 1 85.75 201 ALA A N 1
ATOM 1629 C CA . ALA A 1 201 ? 6.41 3.061 -0.464 1 85.75 201 ALA A CA 1
ATOM 1630 C C . ALA A 1 201 ? 7.195 3.973 -1.403 1 85.75 201 ALA A C 1
ATOM 1632 O O . ALA A 1 201 ? 7.48 5.125 -1.063 1 85.75 201 ALA A O 1
ATOM 1633 N N . VAL A 1 202 ? 7.484 3.512 -2.643 1 89.88 202 VAL A N 1
ATOM 1634 C CA . VAL A 1 202 ? 8.188 4.285 -3.658 1 89.88 202 VAL A CA 1
ATOM 1635 C C . VAL A 1 202 ? 7.332 5.465 -4.102 1 89.88 202 VAL A C 1
ATOM 1637 O O . VAL A 1 202 ? 7.809 6.602 -4.164 1 89.88 202 VAL A O 1
ATOM 1640 N N . LEU A 1 203 ? 6.109 5.137 -4.324 1 83.06 203 LEU A N 1
ATOM 1641 C CA . LEU A 1 203 ? 5.195 6.188 -4.762 1 83.06 203 LEU A CA 1
ATOM 1642 C C . LEU A 1 203 ? 5.035 7.254 -3.68 1 83.06 203 LEU A C 1
ATOM 1644 O O . LEU A 1 203 ? 5.055 8.453 -3.975 1 83.06 203 LEU A O 1
ATOM 1648 N N . PHE A 1 204 ? 4.895 6.883 -2.449 1 80.62 204 PHE A N 1
ATOM 1649 C CA . PHE A 1 204 ? 4.766 7.797 -1.318 1 80.62 204 PHE A CA 1
ATOM 1650 C C . PHE A 1 204 ? 5.996 8.688 -1.202 1 80.62 204 PHE A C 1
ATOM 1652 O O . PHE A 1 204 ? 5.871 9.906 -1.027 1 80.62 204 PHE A O 1
ATOM 1659 N N . ALA A 1 205 ? 7.137 8.039 -1.322 1 84.31 205 ALA A N 1
ATOM 1660 C CA . ALA A 1 205 ? 8.383 8.797 -1.222 1 84.31 205 ALA A CA 1
ATOM 1661 C C . ALA A 1 205 ? 8.531 9.773 -2.387 1 84.31 205 ALA A C 1
ATOM 1663 O O . ALA A 1 205 ? 9.039 10.883 -2.213 1 84.31 205 ALA A O 1
ATOM 1664 N N . LEU A 1 206 ? 8.117 9.367 -3.545 1 86.81 206 LEU A N 1
ATOM 1665 C CA . LEU A 1 206 ? 8.172 10.242 -4.711 1 86.81 206 LEU A CA 1
ATOM 1666 C C . LEU A 1 206 ? 7.258 11.453 -4.531 1 86.81 206 LEU A C 1
ATOM 1668 O O . LEU A 1 206 ? 7.629 12.57 -4.887 1 86.81 206 LEU A O 1
ATOM 1672 N N . LEU A 1 207 ? 6.102 11.234 -3.975 1 78.69 207 LEU A N 1
ATOM 1673 C CA . LEU A 1 207 ? 5.168 12.328 -3.715 1 78.69 207 LEU A CA 1
ATOM 1674 C C . LEU A 1 207 ? 5.73 13.289 -2.676 1 78.69 207 LEU A C 1
ATOM 1676 O O . LEU A 1 207 ? 5.605 14.508 -2.818 1 78.69 207 LEU A O 1
ATOM 1680 N N . LEU A 1 208 ? 6.316 12.727 -1.659 1 78.88 208 LEU A N 1
ATOM 1681 C CA . LEU A 1 208 ? 6.941 13.57 -0.642 1 78.88 208 LEU A CA 1
ATOM 1682 C C . LEU A 1 208 ? 8.086 14.383 -1.235 1 78.88 208 LEU A C 1
ATOM 1684 O O . LEU A 1 208 ? 8.289 15.539 -0.858 1 78.88 208 LEU A O 1
ATOM 1688 N N . PHE A 1 209 ? 8.836 13.805 -2.172 1 86.75 209 PHE A N 1
ATOM 1689 C CA . PHE A 1 209 ? 9.914 14.523 -2.846 1 86.75 209 PHE A CA 1
ATOM 1690 C C . PHE A 1 209 ? 9.359 15.688 -3.654 1 86.75 209 PHE A C 1
ATOM 1692 O O . PHE A 1 209 ? 9.93 16.781 -3.65 1 86.75 209 PHE A O 1
ATOM 1699 N N . ILE A 1 210 ? 8.336 15.445 -4.332 1 81.25 210 ILE A N 1
ATOM 1700 C CA . ILE A 1 210 ? 7.723 16.484 -5.156 1 81.25 210 ILE A CA 1
ATOM 1701 C C . ILE A 1 210 ? 7.203 17.609 -4.266 1 81.25 210 ILE A C 1
ATOM 1703 O O . ILE A 1 210 ? 7.352 18.781 -4.594 1 81.25 210 ILE A O 1
ATOM 1707 N N . TYR A 1 211 ? 6.73 17.219 -3.104 1 73.31 211 TYR A N 1
ATOM 1708 C CA . TYR A 1 211 ? 6.113 18.188 -2.209 1 73.31 211 TYR A CA 1
ATOM 1709 C C . TYR A 1 211 ? 7.168 18.922 -1.387 1 73.31 211 TYR A C 1
ATOM 1711 O O . TYR A 1 211 ? 7.117 20.156 -1.249 1 73.31 211 TYR A O 1
ATOM 1719 N N . LEU A 1 212 ? 8.141 18.203 -0.84 1 75.5 212 LEU A N 1
ATOM 1720 C CA . LEU A 1 212 ? 9.094 18.797 0.094 1 75.5 212 LEU A CA 1
ATOM 1721 C C . LEU A 1 212 ? 10.414 19.109 -0.604 1 75.5 212 LEU A C 1
ATOM 1723 O O . LEU A 1 212 ? 11.219 19.891 -0.095 1 75.5 212 LEU A O 1
ATOM 1727 N N . ARG A 1 213 ? 10.727 18.5 -1.737 1 83.94 213 ARG A N 1
ATOM 1728 C CA . ARG A 1 213 ? 11.906 18.719 -2.566 1 83.94 213 ARG A CA 1
ATOM 1729 C C . ARG A 1 213 ? 13.188 18.469 -1.771 1 83.94 213 ARG A C 1
ATOM 1731 O O . ARG A 1 213 ? 14.156 19.219 -1.896 1 83.94 213 ARG A O 1
ATOM 1738 N N . GLU A 1 214 ? 13.164 17.469 -0.896 1 83.31 214 GLU A N 1
ATOM 1739 C CA . GLU A 1 214 ? 14.344 17.031 -0.16 1 83.31 214 GLU A CA 1
ATOM 1740 C C . GLU A 1 214 ? 14.945 15.773 -0.777 1 83.31 214 GLU A C 1
ATOM 1742 O O . GLU A 1 214 ? 14.219 14.852 -1.151 1 83.31 214 GLU A O 1
ATOM 1747 N N . ARG A 1 215 ? 16.188 15.703 -0.846 1 88 215 ARG A N 1
ATOM 1748 C CA . ARG A 1 215 ? 16.906 14.633 -1.53 1 88 215 ARG A CA 1
ATOM 1749 C C . ARG A 1 215 ? 16.766 13.312 -0.785 1 88 215 ARG A C 1
ATOM 1751 O O . ARG A 1 215 ? 16.906 12.242 -1.38 1 88 215 ARG A O 1
ATOM 1758 N N . ILE A 1 216 ? 16.547 13.328 0.473 1 86.44 216 ILE A N 1
ATOM 1759 C CA . ILE A 1 216 ? 16.453 12.117 1.274 1 86.44 216 ILE A CA 1
ATOM 1760 C C . ILE A 1 216 ? 15.344 11.219 0.734 1 86.44 216 ILE A C 1
ATOM 1762 O O . ILE A 1 216 ? 15.461 9.992 0.757 1 86.44 216 ILE A O 1
ATOM 1766 N N . TYR A 1 217 ? 14.344 11.812 0.138 1 87.19 217 TYR A N 1
ATOM 1767 C CA . TYR A 1 217 ? 13.211 11.039 -0.366 1 87.19 217 TYR A CA 1
ATOM 1768 C C . TYR A 1 217 ? 13.578 10.336 -1.672 1 87.19 217 TYR A C 1
ATOM 1770 O O . TYR A 1 217 ? 13.125 9.219 -1.929 1 87.19 217 TYR A O 1
ATOM 1778 N N . LEU A 1 218 ? 14.375 10.977 -2.434 1 91.81 218 LEU A N 1
ATOM 1779 C CA . LEU A 1 218 ? 14.836 10.344 -3.662 1 91.81 218 LEU A CA 1
ATOM 1780 C C . LEU A 1 218 ? 15.742 9.156 -3.354 1 91.81 218 LEU A C 1
ATOM 1782 O O . LEU A 1 218 ? 15.695 8.141 -4.047 1 91.81 218 LEU A O 1
ATOM 1786 N N . ILE A 1 219 ? 16.562 9.328 -2.379 1 93.44 219 ILE A N 1
ATOM 1787 C CA . ILE A 1 219 ? 17.438 8.242 -1.965 1 93.44 219 ILE A CA 1
ATOM 1788 C C . ILE A 1 219 ? 16.609 7.078 -1.43 1 93.44 219 ILE A C 1
ATOM 1790 O O . ILE A 1 219 ? 16.906 5.914 -1.691 1 93.44 219 ILE A O 1
ATOM 1794 N N . PHE A 1 220 ? 15.57 7.438 -0.744 1 92.38 220 PHE A N 1
ATOM 1795 C CA . PHE A 1 220 ? 14.68 6.402 -0.237 1 92.38 220 PHE A CA 1
ATOM 1796 C C . PHE A 1 220 ? 13.984 5.676 -1.384 1 92.38 220 PHE A C 1
ATOM 1798 O O . PHE A 1 220 ? 13.781 4.461 -1.324 1 92.38 220 PHE A O 1
ATOM 1805 N N . VAL A 1 221 ? 13.641 6.402 -2.422 1 93 221 VAL A N 1
ATOM 1806 C CA . VAL A 1 221 ? 13.039 5.805 -3.605 1 93 221 VAL A CA 1
ATOM 1807 C C . VAL A 1 221 ? 14 4.797 -4.23 1 93 221 VAL A C 1
ATOM 1809 O O . VAL A 1 221 ? 13.625 3.66 -4.516 1 93 221 VAL A O 1
ATOM 1812 N N . ALA A 1 222 ? 15.211 5.195 -4.371 1 95.12 222 ALA A N 1
ATOM 1813 C CA . ALA A 1 222 ? 16.219 4.32 -4.949 1 95.12 222 ALA A CA 1
ATOM 1814 C C . ALA A 1 222 ? 16.453 3.094 -4.07 1 95.12 222 ALA A C 1
ATOM 1816 O O . ALA A 1 222 ? 16.594 1.977 -4.574 1 95.12 222 ALA A O 1
ATOM 1817 N N . TYR A 1 223 ? 16.469 3.322 -2.777 1 95.12 223 TYR A N 1
ATOM 1818 C CA . TYR A 1 223 ? 16.656 2.242 -1.815 1 95.12 223 TYR A CA 1
ATOM 1819 C C . TYR A 1 223 ? 15.508 1.239 -1.897 1 95.12 223 TYR A C 1
ATOM 1821 O O . TYR A 1 223 ? 15.734 0.034 -2.025 1 95.12 223 TYR A O 1
ATOM 1829 N N . ALA A 1 224 ? 14.32 1.703 -1.888 1 93.38 224 ALA A N 1
ATOM 1830 C CA . ALA A 1 224 ? 13.141 0.833 -1.91 1 93.38 224 ALA A CA 1
ATOM 1831 C C . ALA A 1 224 ? 13.047 0.073 -3.23 1 93.38 224 ALA A C 1
ATOM 1833 O O . ALA A 1 224 ? 12.695 -1.107 -3.25 1 93.38 224 ALA A O 1
ATOM 1834 N N . LEU A 1 225 ? 13.352 0.759 -4.312 1 94.44 225 LEU A N 1
ATOM 1835 C CA . LEU A 1 225 ? 13.312 0.122 -5.621 1 94.44 225 LEU A CA 1
ATOM 1836 C C . LEU A 1 225 ? 14.383 -0.961 -5.73 1 94.44 225 LEU A C 1
ATOM 1838 O O . LEU A 1 225 ? 14.125 -2.037 -6.273 1 94.44 225 LEU A O 1
ATOM 1842 N N . SER A 1 226 ? 15.539 -0.65 -5.242 1 94.81 226 SER A N 1
ATOM 1843 C CA . SER A 1 226 ? 16.609 -1.646 -5.273 1 94.81 226 SER A CA 1
ATOM 1844 C C . SER A 1 226 ? 16.266 -2.842 -4.391 1 94.81 226 SER A C 1
ATOM 1846 O O . SER A 1 226 ? 16.578 -3.984 -4.738 1 94.81 226 SER A O 1
ATOM 1848 N N . CYS A 1 227 ? 15.656 -2.592 -3.301 1 93.62 227 CYS A N 1
ATOM 1849 C CA . CYS A 1 227 ? 15.219 -3.666 -2.418 1 93.62 227 CYS A CA 1
ATOM 1850 C C . CYS A 1 227 ? 14.195 -4.562 -3.113 1 93.62 227 CYS A C 1
ATOM 1852 O O . CYS A 1 227 ? 14.281 -5.789 -3.027 1 93.62 227 CYS A O 1
ATOM 1854 N N . LEU A 1 228 ? 13.273 -3.924 -3.787 1 93.94 228 LEU A N 1
ATOM 1855 C CA . LEU A 1 228 ? 12.25 -4.664 -4.523 1 93.94 228 LEU A CA 1
ATOM 1856 C C . LEU A 1 228 ? 12.891 -5.566 -5.578 1 93.94 228 LEU A C 1
ATOM 1858 O O . LEU A 1 228 ? 12.555 -6.75 -5.672 1 93.94 228 LEU A O 1
ATOM 1862 N N . LEU A 1 229 ? 13.797 -5.043 -6.293 1 94 229 LEU A N 1
ATOM 1863 C CA . LEU A 1 229 ? 14.438 -5.801 -7.363 1 94 229 LEU A CA 1
ATOM 1864 C C . LEU A 1 229 ? 15.281 -6.938 -6.797 1 94 229 LEU A C 1
ATOM 1866 O O . LEU A 1 229 ? 15.336 -8.023 -7.379 1 94 229 LEU A O 1
ATOM 1870 N N . MET A 1 230 ? 15.906 -6.664 -5.699 1 93.06 230 MET A N 1
ATOM 1871 C CA . MET A 1 230 ? 16.703 -7.699 -5.059 1 93.06 230 MET A CA 1
ATOM 1872 C C . MET A 1 230 ? 15.836 -8.859 -4.594 1 93.06 230 MET A C 1
ATOM 1874 O O . MET A 1 230 ? 16.172 -10.023 -4.824 1 93.06 230 MET A O 1
ATOM 1878 N N . ILE A 1 231 ? 14.734 -8.562 -4.016 1 92.44 231 ILE A N 1
ATOM 1879 C CA . ILE A 1 231 ? 13.82 -9.578 -3.496 1 92.44 231 ILE A CA 1
ATOM 1880 C C . ILE A 1 231 ? 13.234 -10.383 -4.652 1 92.44 231 ILE A C 1
ATOM 1882 O O . ILE A 1 231 ? 13.164 -11.617 -4.586 1 92.44 231 ILE A O 1
ATOM 1886 N N . LEU A 1 232 ? 12.852 -9.68 -5.703 1 93.44 232 LEU A N 1
ATOM 1887 C CA . LEU A 1 232 ? 12.289 -10.359 -6.859 1 93.44 232 LEU A CA 1
ATOM 1888 C C . LEU A 1 232 ? 13.336 -11.234 -7.547 1 93.44 232 LEU A C 1
ATOM 1890 O O . LEU A 1 232 ? 13.016 -12.312 -8.055 1 93.44 232 LEU A O 1
ATOM 1894 N N . GLU A 1 233 ? 14.555 -10.727 -7.527 1 91.88 233 GLU A N 1
ATOM 1895 C CA . GLU A 1 233 ? 15.625 -11.484 -8.148 1 91.88 233 GLU A CA 1
ATOM 1896 C C . GLU A 1 233 ? 15.93 -12.758 -7.359 1 91.88 233 GLU A C 1
ATOM 1898 O O . GLU A 1 233 ? 16.172 -13.82 -7.945 1 91.88 233 GLU A O 1
ATOM 1903 N N . GLU A 1 234 ? 15.93 -12.648 -6.125 1 90.12 234 GLU A N 1
ATOM 1904 C CA . GLU A 1 234 ? 16.25 -13.789 -5.262 1 90.12 234 GLU A CA 1
ATOM 1905 C C . GLU A 1 234 ? 15.242 -14.922 -5.453 1 90.12 234 GLU A C 1
ATOM 1907 O O . GLU A 1 234 ? 15.602 -16.094 -5.371 1 90.12 234 GLU A O 1
ATOM 1912 N N . ASP A 1 235 ? 14.062 -14.578 -5.754 1 90.88 235 ASP A N 1
ATOM 1913 C CA . ASP A 1 235 ? 13.031 -15.602 -5.891 1 90.88 235 ASP A CA 1
ATOM 1914 C C . ASP A 1 235 ? 12.742 -15.891 -7.363 1 90.88 235 ASP A C 1
ATOM 1916 O O . ASP A 1 235 ? 11.828 -16.656 -7.68 1 90.88 235 ASP A O 1
ATOM 1920 N N . GLY A 1 236 ? 13.438 -15.266 -8.25 1 90.38 236 GLY A N 1
ATOM 1921 C CA . GLY A 1 236 ? 13.375 -15.586 -9.664 1 90.38 236 GLY A CA 1
ATOM 1922 C C . GLY A 1 236 ? 12.32 -14.797 -10.414 1 90.38 236 GLY A C 1
ATOM 1923 O O . GLY A 1 236 ? 12.172 -14.938 -11.625 1 90.38 236 GLY A O 1
ATOM 1924 N N . TYR A 1 237 ? 11.586 -13.945 -9.766 1 91.12 237 TYR A N 1
ATOM 1925 C CA . TYR A 1 237 ? 10.5 -13.211 -10.398 1 91.12 237 TYR A CA 1
ATOM 1926 C C . TYR A 1 237 ? 11.039 -12.086 -11.273 1 91.12 237 TYR A C 1
ATOM 1928 O O . TYR A 1 237 ? 10.445 -11.742 -12.305 1 91.12 237 TYR A O 1
ATOM 1936 N N . ALA A 1 238 ? 12.156 -11.477 -10.852 1 90.81 238 ALA A N 1
ATOM 1937 C CA . ALA A 1 238 ? 12.719 -10.406 -11.672 1 90.81 238 ALA A CA 1
ATOM 1938 C C . ALA A 1 238 ? 13.086 -10.914 -13.062 1 90.81 238 ALA A C 1
ATOM 1940 O O . ALA A 1 238 ? 12.781 -10.266 -14.062 1 90.81 238 ALA A O 1
ATOM 1941 N N . TYR A 1 239 ? 13.672 -12.07 -13.07 1 87.94 239 TYR A N 1
ATOM 1942 C CA . TYR A 1 239 ? 14.031 -12.672 -14.352 1 87.94 239 TYR A CA 1
ATOM 1943 C C . TYR A 1 239 ? 12.781 -13.023 -15.156 1 87.94 239 TYR A C 1
ATOM 1945 O O . TYR A 1 239 ? 12.688 -12.688 -16.344 1 87.94 239 TYR A O 1
ATOM 1953 N N . HIS A 1 240 ? 11.836 -13.625 -14.484 1 86.12 240 HIS A N 1
ATOM 1954 C CA . HIS A 1 240 ? 10.664 -14.148 -15.172 1 86.12 240 HIS A CA 1
ATOM 1955 C C . HIS A 1 240 ? 9.758 -13.023 -15.648 1 86.12 240 HIS A C 1
ATOM 1957 O O . HIS A 1 240 ? 9.211 -13.086 -16.75 1 86.12 240 HIS A O 1
ATOM 1963 N N . TRP A 1 241 ? 9.641 -11.914 -14.891 1 83.94 241 TRP A N 1
ATOM 1964 C CA . TRP A 1 241 ? 8.672 -10.875 -15.188 1 83.94 241 TRP A CA 1
ATOM 1965 C C . TRP A 1 241 ? 9.312 -9.734 -15.969 1 83.94 241 TRP A C 1
ATOM 1967 O O . TRP A 1 241 ? 8.656 -9.07 -16.766 1 83.94 241 TRP A O 1
ATOM 1977 N N . LEU A 1 242 ? 10.578 -9.539 -15.773 1 85 242 LEU A N 1
ATOM 1978 C CA . LEU A 1 242 ? 11.117 -8.258 -16.234 1 85 242 LEU A CA 1
ATOM 1979 C C . LEU A 1 242 ? 12.102 -8.469 -17.375 1 85 242 LEU A C 1
ATOM 1981 O O . LEU A 1 242 ? 12.008 -7.801 -18.406 1 85 242 LEU A O 1
ATOM 1985 N N . TYR A 1 243 ? 13.078 -9.406 -17.172 1 83.25 243 TYR A N 1
ATOM 1986 C CA . TYR A 1 243 ? 14.133 -9.305 -18.172 1 83.25 243 TYR A CA 1
ATOM 1987 C C . TYR A 1 243 ? 14.492 -10.68 -18.719 1 83.25 243 TYR A C 1
ATOM 1989 O O . TYR A 1 243 ? 15.461 -10.82 -19.469 1 83.25 243 TYR A O 1
ATOM 1997 N N . GLY A 1 244 ? 13.773 -11.719 -18.375 1 77.12 244 GLY A N 1
ATOM 1998 C CA . GLY A 1 244 ? 14.078 -13.07 -18.828 1 77.12 244 GLY A CA 1
ATOM 1999 C C . GLY A 1 244 ? 13.875 -13.25 -20.328 1 77.12 244 GLY A C 1
ATOM 2000 O O . GLY A 1 244 ? 14.367 -14.227 -20.906 1 77.12 244 GLY A O 1
ATOM 2001 N N . GLU A 1 245 ? 13.195 -12.297 -20.891 1 75.62 245 GLU A N 1
ATOM 2002 C CA . GLU A 1 245 ? 13 -12.414 -22.328 1 75.62 245 GLU A CA 1
ATOM 2003 C C . GLU A 1 245 ? 14.195 -11.859 -23.094 1 75.62 245 GLU A C 1
ATOM 2005 O O . GLU A 1 245 ? 15.148 -11.359 -22.484 1 75.62 245 GLU A O 1
ATOM 2010 N N . GLU A 1 246 ? 14.156 -11.789 -24.406 1 66.31 246 GLU A N 1
ATOM 2011 C CA . GLU A 1 246 ? 15.289 -11.57 -25.297 1 66.31 246 GLU A CA 1
ATOM 2012 C C . GLU A 1 246 ? 15.875 -10.164 -25.125 1 66.31 246 GLU A C 1
ATOM 2014 O O . GLU A 1 246 ? 15.125 -9.188 -25.016 1 66.31 246 GLU A O 1
ATOM 2019 N N . GLY A 1 247 ? 17.25 -10.07 -24.703 1 64.38 247 GLY A N 1
ATOM 2020 C CA . GLY A 1 247 ? 18.047 -8.852 -24.797 1 64.38 247 GLY A CA 1
ATOM 2021 C C . GLY A 1 247 ? 18.75 -8.516 -23.5 1 64.38 247 GLY A C 1
ATOM 2022 O O . GLY A 1 247 ? 19.828 -7.906 -23.516 1 64.38 247 GLY A O 1
ATOM 2023 N N . LEU A 1 248 ? 18.141 -8.938 -22.359 1 76.12 248 LEU A N 1
ATOM 2024 C CA . LEU A 1 248 ? 18.812 -8.516 -21.125 1 76.12 248 LEU A CA 1
ATOM 2025 C C . LEU A 1 248 ? 19.188 -9.719 -20.266 1 76.12 248 LEU A C 1
ATOM 2027 O O . LEU A 1 248 ? 19.312 -9.602 -19.047 1 76.12 248 LEU A O 1
ATOM 2031 N N . HIS A 1 249 ? 19.406 -10.891 -20.844 1 76.69 249 HIS A N 1
ATOM 2032 C CA . HIS A 1 249 ? 19.672 -12.102 -20.094 1 76.69 249 HIS A CA 1
ATOM 2033 C C . HIS A 1 249 ? 21.062 -12.07 -19.453 1 76.69 249 HIS A C 1
ATOM 2035 O O . HIS A 1 249 ? 21.312 -12.758 -18.469 1 76.69 249 HIS A O 1
ATOM 2041 N N . ALA A 1 250 ? 21.938 -11.164 -19.984 1 81.12 250 ALA A N 1
ATOM 2042 C CA . ALA A 1 250 ? 23.281 -11.039 -19.438 1 81.12 250 ALA A CA 1
ATOM 2043 C C . ALA A 1 250 ? 23.25 -10.531 -17.984 1 81.12 250 ALA A C 1
ATOM 2045 O O . ALA A 1 250 ? 24.172 -10.781 -17.219 1 81.12 250 ALA A O 1
ATOM 2046 N N . LEU A 1 251 ? 22.188 -9.93 -17.656 1 87.75 251 LEU A N 1
ATOM 2047 C CA . LEU A 1 251 ? 22.047 -9.383 -16.312 1 87.75 251 LEU A CA 1
ATOM 2048 C C . LEU A 1 251 ? 21.969 -10.5 -15.281 1 87.75 251 LEU A C 1
ATOM 2050 O O . LEU A 1 251 ? 22.312 -10.297 -14.117 1 87.75 251 LEU A O 1
ATOM 2054 N N . SER A 1 252 ? 21.578 -11.656 -15.742 1 86.62 252 SER A N 1
ATOM 2055 C CA . SER A 1 252 ? 21.438 -12.781 -14.828 1 86.62 252 SER A CA 1
ATOM 2056 C C . SER A 1 252 ? 22.781 -13.234 -14.289 1 86.62 252 SER A C 1
ATOM 2058 O O . SER A 1 252 ? 22.859 -13.867 -13.234 1 86.62 252 SER A O 1
ATOM 2060 N N . GLN A 1 253 ? 23.844 -12.859 -14.969 1 87.88 253 GLN A N 1
ATOM 2061 C CA . GLN A 1 253 ? 25.188 -13.25 -14.547 1 87.88 253 GLN A CA 1
ATOM 2062 C C . GLN A 1 253 ? 25.578 -12.547 -13.25 1 87.88 253 GLN A C 1
ATOM 2064 O O . GLN A 1 253 ? 26.344 -13.086 -12.453 1 87.88 253 GLN A O 1
ATOM 2069 N N . ILE A 1 254 ? 25 -11.328 -13.094 1 91.25 254 ILE A N 1
ATOM 2070 C CA . ILE A 1 254 ? 25.391 -10.547 -11.922 1 91.25 254 ILE A CA 1
ATOM 2071 C C . ILE A 1 254 ? 24.156 -10.164 -11.109 1 91.25 254 ILE A C 1
ATOM 2073 O O . ILE A 1 254 ? 24.234 -9.336 -10.203 1 91.25 254 ILE A O 1
ATOM 2077 N N . GLY A 1 255 ? 23 -10.641 -11.344 1 89.69 255 GLY A N 1
ATOM 2078 C CA . GLY A 1 255 ? 21.734 -10.188 -10.797 1 89.69 255 GLY A CA 1
ATOM 2079 C C . GLY A 1 255 ? 21.734 -10.047 -9.289 1 89.69 255 GLY A C 1
ATOM 2080 O O . GLY A 1 255 ? 21.562 -8.953 -8.758 1 89.69 255 GLY A O 1
ATOM 2081 N N . ILE A 1 256 ? 22.094 -11.062 -8.562 1 90.19 256 ILE A N 1
ATOM 2082 C CA . ILE A 1 256 ? 21.984 -11.109 -7.105 1 90.19 256 ILE A CA 1
ATOM 2083 C C . ILE A 1 256 ? 23.031 -10.195 -6.48 1 90.19 256 ILE A C 1
ATOM 2085 O O . ILE A 1 256 ? 22.703 -9.297 -5.703 1 90.19 256 ILE A O 1
ATOM 2089 N N . PRO A 1 257 ? 24.312 -10.312 -6.852 1 93.69 257 PRO A N 1
ATOM 2090 C CA . PRO A 1 257 ? 25.297 -9.414 -6.25 1 93.69 257 PRO A CA 1
ATOM 2091 C C . PRO A 1 257 ? 25.078 -7.953 -6.645 1 93.69 257 PRO A C 1
ATOM 2093 O O . PRO A 1 257 ? 25.328 -7.051 -5.848 1 93.69 257 PRO A O 1
ATOM 2096 N N . PHE A 1 258 ? 24.609 -7.734 -7.828 1 94.56 258 PHE A N 1
ATOM 2097 C CA . PHE A 1 258 ? 24.391 -6.379 -8.32 1 94.56 258 PHE A CA 1
ATOM 2098 C C . PHE A 1 258 ? 23.281 -5.695 -7.527 1 94.56 258 PHE A C 1
ATOM 2100 O O . PHE A 1 258 ? 23.469 -4.609 -6.98 1 94.56 258 PHE A O 1
ATOM 2107 N N . PHE A 1 259 ? 22.109 -6.293 -7.5 1 93.88 259 PHE A N 1
ATOM 2108 C CA . PHE A 1 259 ? 21 -5.691 -6.789 1 93.88 259 PHE A CA 1
ATOM 2109 C C . PHE A 1 259 ? 21.266 -5.66 -5.289 1 93.88 259 PHE A C 1
ATOM 2111 O O . PHE A 1 259 ? 20.812 -4.75 -4.59 1 93.88 259 PHE A O 1
ATOM 2118 N N . GLY A 1 260 ? 21.984 -6.684 -4.832 1 93.06 260 GLY A N 1
ATOM 2119 C CA . GLY A 1 260 ? 22.391 -6.664 -3.436 1 93.06 260 GLY A CA 1
ATOM 2120 C C . GLY A 1 260 ? 23.281 -5.484 -3.092 1 93.06 260 GLY A C 1
ATOM 2121 O O . GLY A 1 260 ? 23.094 -4.844 -2.055 1 93.06 260 GLY A O 1
ATOM 2122 N N . LEU A 1 261 ? 24.156 -5.238 -3.965 1 96.19 261 LEU A N 1
ATOM 2123 C CA . LEU A 1 261 ? 25.078 -4.121 -3.775 1 96.19 261 LEU A CA 1
ATOM 2124 C C . LEU A 1 261 ? 24.328 -2.791 -3.824 1 96.19 261 LEU A C 1
ATOM 2126 O O . LEU A 1 261 ? 24.578 -1.909 -2.994 1 96.19 261 LEU A O 1
ATOM 2130 N N . LEU A 1 262 ? 23.469 -2.65 -4.777 1 96.31 262 LEU A N 1
ATOM 2131 C CA . LEU A 1 262 ? 22.672 -1.43 -4.879 1 96.31 262 LEU A CA 1
ATOM 2132 C C . LEU A 1 262 ? 21.859 -1.199 -3.611 1 96.31 262 LEU A C 1
ATOM 2134 O O . LEU A 1 262 ? 21.828 -0.087 -3.08 1 96.31 262 LEU A O 1
ATOM 2138 N N . THR A 1 263 ? 21.234 -2.223 -3.137 1 95.19 263 THR A N 1
ATOM 2139 C CA . THR A 1 263 ? 20.406 -2.135 -1.937 1 95.19 263 THR A CA 1
ATOM 2140 C C . THR A 1 263 ? 21.25 -1.727 -0.73 1 95.19 263 THR A C 1
ATOM 2142 O O . THR A 1 263 ? 20.875 -0.815 0.013 1 95.19 263 THR A O 1
ATOM 2145 N N . SER A 1 264 ? 22.359 -2.354 -0.58 1 95.69 264 SER A N 1
ATOM 2146 C CA . SER A 1 264 ? 23.234 -2.057 0.56 1 95.69 264 SER A CA 1
ATOM 2147 C C . SER A 1 264 ? 23.797 -0.641 0.477 1 95.69 264 SER A C 1
ATOM 2149 O O . SER A 1 264 ? 23.891 0.056 1.489 1 95.69 264 SER A O 1
ATOM 2151 N N . ALA A 1 265 ? 24.156 -0.221 -0.734 1 96.88 265 ALA A N 1
ATOM 2152 C CA . ALA A 1 265 ? 24.719 1.113 -0.93 1 96.88 265 ALA A CA 1
ATOM 2153 C C . ALA A 1 265 ? 23.688 2.193 -0.608 1 96.88 265 ALA A C 1
ATOM 2155 O O . ALA A 1 265 ? 23.984 3.145 0.121 1 96.88 265 ALA A O 1
ATOM 2156 N N . PHE A 1 266 ? 22.516 2.035 -1.132 1 95.88 266 PHE A N 1
ATOM 2157 C CA . PHE A 1 266 ? 21.484 3.033 -0.887 1 95.88 266 PHE A CA 1
ATOM 2158 C C . PHE A 1 266 ? 21 2.967 0.558 1 95.88 266 PHE A C 1
ATOM 2160 O O . PHE A 1 266 ? 20.594 3.982 1.13 1 95.88 266 PHE A O 1
ATOM 2167 N N . PHE A 1 267 ? 20.969 1.787 1.106 1 94.62 267 PHE A N 1
ATOM 2168 C CA . PHE A 1 267 ? 20.656 1.612 2.52 1 94.62 267 PHE A CA 1
ATOM 2169 C C . PHE A 1 267 ? 21.609 2.432 3.391 1 94.62 267 PHE A C 1
ATOM 2171 O O . PHE A 1 267 ? 21.156 3.148 4.289 1 94.62 267 PHE A O 1
ATOM 2178 N N . LEU A 1 268 ? 22.875 2.338 3.084 1 94 268 LEU A N 1
ATOM 2179 C CA . LEU A 1 268 ? 23.875 3.109 3.807 1 94 268 LEU A CA 1
ATOM 2180 C C . LEU A 1 268 ? 23.688 4.605 3.576 1 94 268 LEU A C 1
ATOM 2182 O O . LEU A 1 268 ? 23.656 5.387 4.531 1 94 268 LEU A O 1
ATOM 2186 N N . LYS A 1 269 ? 23.516 4.973 2.344 1 92.75 269 LYS A N 1
ATOM 2187 C CA . LYS A 1 269 ? 23.359 6.383 2.002 1 92.75 269 LYS A CA 1
ATOM 2188 C C . LYS A 1 269 ? 22.125 6.973 2.695 1 92.75 269 LYS A C 1
ATOM 2190 O O . LYS A 1 269 ? 22.172 8.102 3.18 1 92.75 269 LYS A O 1
ATOM 2195 N N . PHE A 1 270 ? 21.062 6.23 2.76 1 91.44 270 PHE A N 1
ATOM 2196 C CA . PHE A 1 270 ? 19.828 6.691 3.383 1 91.44 270 PHE A CA 1
ATOM 2197 C C . PHE A 1 270 ? 20.031 6.91 4.879 1 91.44 270 PHE A C 1
ATOM 2199 O O . PHE A 1 270 ? 19.594 7.926 5.426 1 91.44 270 PHE A O 1
ATOM 2206 N N . ASN A 1 271 ? 20.625 5.938 5.484 1 88.25 271 ASN A N 1
ATOM 2207 C CA . ASN A 1 271 ? 20.844 6.059 6.918 1 88.25 271 ASN A CA 1
ATOM 2208 C C . ASN A 1 271 ? 21.766 7.227 7.25 1 88.25 271 ASN A C 1
ATOM 2210 O O . ASN A 1 271 ? 21.594 7.902 8.266 1 88.25 271 ASN A O 1
ATOM 2214 N N . LEU A 1 272 ? 22.766 7.504 6.398 1 86.88 272 LEU A N 1
ATOM 2215 C CA . LEU A 1 272 ? 23.672 8.641 6.59 1 86.88 272 LEU A CA 1
ATOM 2216 C C . LEU A 1 272 ? 22.906 9.961 6.477 1 86.88 272 LEU A C 1
ATOM 2218 O O . LEU A 1 272 ? 23.109 10.859 7.297 1 86.88 272 LEU A O 1
ATOM 2222 N N . HIS A 1 273 ? 22.031 10.016 5.484 1 82.69 273 HIS A N 1
ATOM 2223 C CA . HIS A 1 273 ? 21.25 11.227 5.285 1 82.69 273 HIS A CA 1
ATOM 2224 C C . HIS A 1 273 ? 20.25 11.43 6.422 1 82.69 273 HIS A C 1
ATOM 2226 O O . HIS A 1 273 ? 20 12.562 6.844 1 82.69 273 HIS A O 1
ATOM 2232 N N . PHE A 1 274 ? 19.688 10.398 6.824 1 76.81 274 PHE A N 1
ATOM 2233 C CA . PHE A 1 274 ? 18.672 10.469 7.863 1 76.81 274 PHE A CA 1
ATOM 2234 C C . PHE A 1 274 ? 19.281 10.922 9.188 1 76.81 274 PHE A C 1
ATOM 2236 O O . PHE A 1 274 ? 18.672 11.688 9.93 1 76.81 274 PHE A O 1
ATOM 2243 N N . GLN A 1 275 ? 20.516 10.531 9.445 1 71.69 275 GLN A N 1
ATOM 2244 C CA . GLN A 1 275 ? 21.172 10.867 10.703 1 71.69 275 GLN A CA 1
ATOM 2245 C C . GLN A 1 275 ? 21.828 12.25 10.633 1 71.69 275 GLN A C 1
ATOM 2247 O O . GLN A 1 275 ? 21.922 12.945 11.648 1 71.69 275 GLN A O 1
ATOM 2252 N N . THR A 1 276 ? 22.469 12.656 9.539 1 62.09 276 THR A N 1
ATOM 2253 C CA . THR A 1 276 ? 23.156 13.938 9.422 1 62.09 276 THR A CA 1
ATOM 2254 C C . THR A 1 276 ? 22.156 15.086 9.445 1 62.09 276 THR A C 1
ATOM 2256 O O . THR A 1 276 ? 22.531 16.25 9.664 1 62.09 276 THR A O 1
ATOM 2259 N N . LEU A 1 277 ? 20.984 14.781 9.141 1 55.53 277 LEU A N 1
ATOM 2260 C CA . LEU A 1 277 ? 20 15.859 9.148 1 55.53 277 LEU A CA 1
ATOM 2261 C C . LEU A 1 277 ? 19.922 16.516 10.523 1 55.53 277 LEU A C 1
ATOM 2263 O O . LEU A 1 277 ? 19.625 17.719 10.625 1 55.53 277 LEU A O 1
ATOM 2267 N N . ASP A 1 278 ? 20.281 15.766 11.625 1 54.19 278 ASP A N 1
ATOM 2268 C CA . ASP A 1 278 ? 20.188 16.391 12.945 1 54.19 278 ASP A CA 1
ATOM 2269 C C . ASP A 1 278 ? 21.547 16.859 13.43 1 54.19 278 ASP A C 1
ATOM 2271 O O . ASP A 1 278 ? 21.641 17.734 14.281 1 54.19 278 ASP A O 1
ATOM 2275 N N . ASN A 1 279 ? 22.766 16.094 12.961 1 55.25 279 ASN A N 1
ATOM 2276 C CA . ASN A 1 279 ? 24 16.328 13.695 1 55.25 279 ASN A CA 1
ATOM 2277 C C . ASN A 1 279 ? 25.094 16.906 12.797 1 55.25 279 ASN A C 1
ATOM 2279 O O . ASN A 1 279 ? 25.188 16.562 11.625 1 55.25 279 ASN A O 1
ATOM 2283 N N . ASN A 1 280 ? 25.578 18.062 13.055 1 52 280 ASN A N 1
ATOM 2284 C CA . ASN A 1 280 ? 26.703 18.828 12.508 1 52 280 ASN A CA 1
ATOM 2285 C C . ASN A 1 280 ? 27.969 17.984 12.406 1 52 280 ASN A C 1
ATOM 2287 O O . ASN A 1 280 ? 29.047 18.5 12.156 1 52 280 ASN A O 1
ATOM 2291 N N . ARG A 1 281 ? 28.062 16.75 12.867 1 55.28 281 ARG A N 1
ATOM 2292 C CA . ARG A 1 281 ? 29.375 16.094 12.875 1 55.28 281 ARG A CA 1
ATOM 2293 C C . ARG A 1 281 ? 29.641 15.391 11.555 1 55.28 281 ARG A C 1
ATOM 2295 O O . ARG A 1 281 ? 29.562 14.156 11.477 1 55.28 281 ARG A O 1
ATOM 2302 N N . LEU A 1 282 ? 29.875 16.016 10.531 1 56.88 282 LEU A N 1
ATOM 2303 C CA . LEU A 1 282 ? 30.047 15.617 9.141 1 56.88 282 LEU A CA 1
ATOM 2304 C C . LEU A 1 282 ? 31.312 14.789 8.961 1 56.88 282 LEU A C 1
ATOM 2306 O O . LEU A 1 282 ? 31.359 13.883 8.117 1 56.88 282 LEU A O 1
ATOM 2310 N N . ARG A 1 283 ? 32.25 15.023 9.812 1 57.97 283 ARG A N 1
ATOM 2311 C CA . ARG A 1 283 ? 33.562 14.469 9.484 1 57.97 283 ARG A CA 1
ATOM 2312 C C . ARG A 1 283 ? 33.594 12.953 9.672 1 57.97 283 ARG A C 1
ATOM 2314 O O . ARG A 1 283 ? 34.219 12.234 8.891 1 57.97 283 ARG A O 1
ATOM 2321 N N . LEU A 1 284 ? 32.906 12.43 10.734 1 60.62 284 LEU A N 1
ATOM 2322 C CA . LEU A 1 284 ? 32.969 11.008 11.047 1 60.62 284 LEU A CA 1
ATOM 2323 C C . LEU A 1 284 ? 32.219 10.188 10.016 1 60.62 284 LEU A C 1
ATOM 2325 O O . LEU A 1 284 ? 32.438 8.977 9.883 1 60.62 284 LEU A O 1
ATOM 2329 N N . TYR A 1 285 ? 31.594 11.008 9.141 1 75.5 285 TYR A N 1
ATOM 2330 C CA . TYR A 1 285 ? 30.766 10.219 8.234 1 75.5 285 TYR A CA 1
ATOM 2331 C C . TYR A 1 285 ? 31.297 10.273 6.812 1 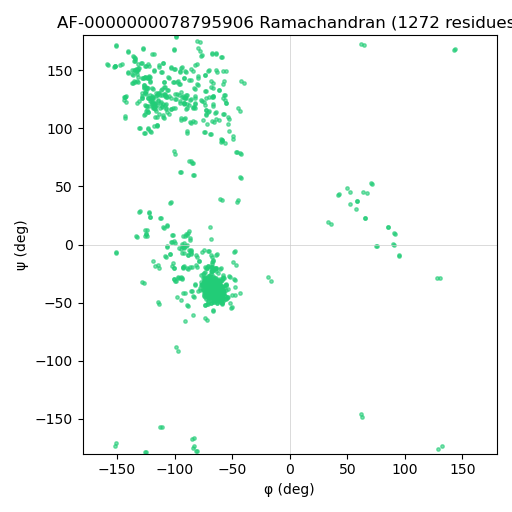75.5 285 TYR A C 1
ATOM 2333 O O . TYR A 1 285 ? 30.609 9.875 5.867 1 75.5 285 TYR A O 1
ATOM 2341 N N . GLN A 1 286 ? 32.656 10.594 6.73 1 83.81 286 GLN A N 1
ATOM 2342 C CA . GLN A 1 286 ? 33.219 10.68 5.391 1 83.81 286 GLN A CA 1
ATOM 2343 C C . GLN A 1 286 ? 33.5 9.297 4.816 1 83.81 286 GLN A C 1
ATOM 2345 O O . GLN A 1 286 ? 33.281 9.055 3.627 1 83.81 286 GLN A O 1
ATOM 2350 N N . ILE A 1 287 ? 33.938 8.445 5.727 1 87.81 287 ILE A N 1
ATOM 2351 C CA . ILE A 1 287 ? 34.281 7.105 5.27 1 87.81 287 ILE A CA 1
ATOM 2352 C C . ILE A 1 287 ? 33.031 6.371 4.793 1 87.81 287 ILE A C 1
ATOM 2354 O O . ILE A 1 287 ? 33 5.852 3.672 1 87.81 287 ILE A O 1
ATOM 2358 N N . PRO A 1 288 ? 32.031 6.391 5.598 1 89.31 288 PRO A N 1
ATOM 2359 C CA . PRO A 1 288 ? 30.828 5.719 5.113 1 89.31 288 PRO A CA 1
ATOM 2360 C C . PRO A 1 288 ? 30.281 6.336 3.826 1 89.31 288 PRO A C 1
ATOM 2362 O O . PRO A 1 288 ? 29.734 5.625 2.977 1 89.31 288 PRO A O 1
ATOM 2365 N N . TRP A 1 289 ? 30.453 7.547 3.605 1 90.56 289 TRP A N 1
ATOM 2366 C CA . TRP A 1 289 ? 30.031 8.188 2.363 1 90.56 289 TRP A CA 1
ATOM 2367 C C . TRP A 1 289 ? 30.875 7.688 1.188 1 90.56 289 TRP A C 1
ATOM 2369 O O . TRP A 1 289 ? 30.328 7.367 0.127 1 90.56 289 TRP A O 1
ATOM 2379 N N . LEU A 1 290 ? 32.125 7.613 1.466 1 91.75 290 LEU A N 1
ATOM 2380 C CA . LEU A 1 290 ? 33.031 7.148 0.422 1 91.75 290 LEU A CA 1
ATOM 2381 C C . LEU A 1 290 ? 32.719 5.707 0.03 1 91.75 290 LEU A C 1
ATOM 2383 O O . LEU A 1 290 ? 32.719 5.363 -1.153 1 91.75 290 LEU A O 1
ATOM 2387 N N . ILE A 1 291 ? 32.406 4.961 0.982 1 93.25 291 ILE A N 1
ATOM 2388 C CA . ILE A 1 291 ? 32.094 3.555 0.732 1 93.25 291 ILE A CA 1
ATOM 2389 C C . ILE A 1 291 ? 30.797 3.445 -0.082 1 93.25 291 ILE A C 1
ATOM 2391 O O . ILE A 1 291 ? 30.703 2.607 -0.982 1 93.25 291 ILE A O 1
ATOM 2395 N N . SER A 1 292 ? 29.859 4.258 0.239 1 94.19 292 SER A N 1
ATOM 2396 C CA . SER A 1 292 ? 28.609 4.234 -0.51 1 94.19 292 SER A CA 1
ATOM 2397 C C . SER A 1 292 ? 28.828 4.617 -1.97 1 94.19 292 SER A C 1
ATOM 2399 O O . SER A 1 292 ? 28.266 3.992 -2.871 1 94.19 292 SER A O 1
ATOM 2401 N N . TYR A 1 293 ? 29.703 5.559 -2.213 1 94.75 293 TYR A N 1
ATOM 2402 C CA . TYR A 1 293 ? 30 5.969 -3.582 1 94.75 293 TYR A CA 1
ATOM 2403 C C . TYR A 1 293 ? 30.812 4.91 -4.312 1 94.75 293 TYR A C 1
ATOM 2405 O O . TYR A 1 293 ? 30.609 4.668 -5.504 1 94.75 293 TYR A O 1
ATOM 2413 N N . LEU A 1 294 ? 31.703 4.332 -3.553 1 96.06 294 LEU A N 1
ATOM 2414 C CA . LEU A 1 294 ? 32.5 3.258 -4.129 1 96.06 294 LEU A CA 1
ATOM 2415 C C . LEU A 1 294 ? 31.609 2.078 -4.527 1 96.06 294 LEU A C 1
ATOM 2417 O O . LEU A 1 294 ? 31.812 1.478 -5.586 1 96.06 294 LEU A O 1
ATOM 2421 N N . ALA A 1 295 ? 30.719 1.74 -3.695 1 97.5 295 ALA A N 1
ATOM 2422 C CA . ALA A 1 295 ? 29.781 0.652 -3.979 1 97.5 295 ALA A CA 1
ATOM 2423 C C . ALA A 1 295 ? 28.938 0.961 -5.211 1 97.5 295 ALA A C 1
ATOM 2425 O O . ALA A 1 295 ? 28.75 0.101 -6.074 1 97.5 295 ALA A O 1
ATOM 2426 N N . LEU A 1 296 ? 28.453 2.195 -5.352 1 97.12 296 LEU A N 1
ATOM 2427 C CA . LEU A 1 296 ? 27.641 2.586 -6.504 1 97.12 296 LEU A CA 1
ATOM 2428 C C . LEU A 1 296 ? 28.484 2.605 -7.777 1 97.12 296 LEU A C 1
ATOM 2430 O O . LEU A 1 296 ? 28 2.244 -8.852 1 97.12 296 LEU A O 1
ATOM 2434 N N . PHE A 1 297 ? 29.703 3.008 -7.566 1 97.25 297 PHE A N 1
ATOM 2435 C CA . PHE A 1 297 ? 30.625 2.988 -8.695 1 97.25 297 PHE A CA 1
ATOM 2436 C C . PHE A 1 297 ? 30.859 1.562 -9.18 1 97.25 297 PHE A C 1
ATOM 2438 O O . PHE A 1 297 ? 30.844 1.296 -10.383 1 97.25 297 PHE A O 1
ATOM 2445 N N . TRP A 1 298 ? 31.109 0.657 -8.289 1 97 298 TRP A N 1
ATOM 2446 C CA . TRP A 1 298 ? 31.312 -0.74 -8.648 1 97 298 TRP A CA 1
ATOM 2447 C C . TRP A 1 298 ? 30.078 -1.328 -9.32 1 97 298 TRP A C 1
ATOM 2449 O O . TRP A 1 298 ? 30.188 -2.117 -10.258 1 97 298 TRP A O 1
ATOM 2459 N N . ALA A 1 299 ? 28.922 -0.977 -8.828 1 96.69 299 ALA A N 1
ATOM 2460 C CA . ALA A 1 299 ? 27.672 -1.436 -9.445 1 96.69 299 ALA A CA 1
ATOM 2461 C C . ALA A 1 299 ? 27.578 -0.972 -10.898 1 96.69 299 ALA A C 1
ATOM 2463 O O . ALA A 1 299 ? 27.219 -1.747 -11.781 1 96.69 299 ALA A O 1
ATOM 2464 N N . ALA A 1 300 ? 27.969 0.265 -11.117 1 95.88 300 ALA A N 1
ATOM 2465 C CA . ALA A 1 300 ? 27.953 0.789 -12.477 1 95.88 300 ALA A CA 1
ATOM 2466 C C . ALA A 1 300 ? 28.984 0.062 -13.344 1 95.88 300 ALA A C 1
ATOM 2468 O O . ALA A 1 300 ? 28.703 -0.242 -14.508 1 95.88 300 ALA A O 1
ATOM 2469 N N . LEU A 1 301 ? 30.094 -0.19 -12.781 1 95.25 301 LEU A N 1
ATOM 2470 C CA . LEU A 1 301 ? 31.141 -0.899 -13.492 1 95.25 301 LEU A CA 1
ATOM 2471 C C . LEU A 1 301 ? 30.703 -2.318 -13.844 1 95.25 301 LEU A C 1
ATOM 2473 O O . LEU A 1 301 ? 31.062 -2.844 -14.898 1 95.25 301 LEU A O 1
ATOM 2477 N N . MET A 1 302 ? 30 -2.996 -12.961 1 95.38 302 MET A N 1
ATOM 2478 C CA . MET A 1 302 ? 29.5 -4.344 -13.203 1 95.38 302 MET A CA 1
ATOM 2479 C C . MET A 1 302 ? 28.609 -4.371 -14.445 1 95.38 302 MET A C 1
ATOM 2481 O O . MET A 1 302 ? 28.688 -5.305 -15.25 1 95.38 302 MET A O 1
ATOM 2485 N N . LEU A 1 303 ? 27.797 -3.357 -14.625 1 92.38 303 LEU A N 1
ATOM 2486 C CA . LEU A 1 303 ? 26.906 -3.289 -15.773 1 92.38 303 LEU A CA 1
ATOM 2487 C C . LEU A 1 303 ? 27.703 -3.15 -17.062 1 92.38 303 LEU A C 1
ATOM 2489 O O . LEU A 1 303 ? 27.328 -3.725 -18.094 1 92.38 303 LEU A O 1
ATOM 2493 N N . VAL A 1 304 ? 28.812 -2.457 -16.984 1 92.19 304 VAL A N 1
ATOM 2494 C CA . VAL A 1 304 ? 29.656 -2.271 -18.156 1 92.19 304 VAL A CA 1
ATOM 2495 C C . VAL A 1 304 ? 30.406 -3.57 -18.469 1 92.19 304 VAL A C 1
ATOM 2497 O O . VAL A 1 304 ? 30.547 -3.951 -19.625 1 92.19 304 VAL A O 1
ATOM 2500 N N . LEU A 1 305 ? 30.797 -4.254 -17.5 1 91.06 305 LEU A N 1
ATOM 2501 C CA . LEU A 1 305 ? 31.609 -5.461 -17.672 1 91.06 305 LEU A CA 1
ATOM 2502 C C . LEU A 1 305 ? 30.781 -6.578 -18.312 1 91.06 305 LEU A C 1
ATOM 2504 O O . LEU A 1 305 ? 31.297 -7.359 -19.109 1 91.06 305 LEU A O 1
ATOM 2508 N N . ILE A 1 306 ? 29.516 -6.668 -17.953 1 86.25 306 ILE A N 1
ATOM 2509 C CA . ILE A 1 306 ? 28.703 -7.77 -18.469 1 86.25 306 ILE A CA 1
ATOM 2510 C C . ILE A 1 306 ? 28.375 -7.539 -19.938 1 86.25 306 ILE A C 1
ATOM 2512 O O . ILE A 1 306 ? 27.984 -8.469 -20.641 1 86.25 306 ILE A O 1
ATOM 2516 N N . SER A 1 307 ? 28.5 -6.277 -20.375 1 85.19 307 SER A N 1
ATOM 2517 C CA . SER A 1 307 ? 28.297 -5.988 -21.797 1 85.19 307 SER A CA 1
ATOM 2518 C C . SER A 1 307 ? 29.391 -6.605 -22.656 1 85.19 307 SER A C 1
ATOM 2520 O O . SER A 1 307 ? 29.234 -6.758 -23.859 1 85.19 307 SER A O 1
ATOM 2522 N N . PHE A 1 308 ? 30.391 -7.062 -21.906 1 84.19 308 PHE A N 1
ATOM 2523 C CA . PHE A 1 308 ? 31.484 -7.75 -22.578 1 84.19 308 PHE A CA 1
ATOM 2524 C C . PHE A 1 308 ? 31.469 -9.234 -22.234 1 84.19 308 PHE A C 1
ATOM 2526 O O . PHE A 1 308 ? 30.844 -9.656 -21.266 1 84.19 308 PHE A O 1
ATOM 2533 N N . ARG A 1 309 ? 31.922 -10.031 -23.188 1 80 309 ARG A N 1
ATOM 2534 C CA . ARG A 1 309 ? 32.062 -11.453 -22.891 1 80 309 ARG A CA 1
ATOM 2535 C C . ARG A 1 309 ? 33.125 -11.688 -21.828 1 80 309 ARG A C 1
ATOM 2537 O O . ARG A 1 309 ? 34.312 -11.422 -22.062 1 80 309 ARG A O 1
ATOM 2544 N N . ILE A 1 310 ? 32.625 -11.992 -20.625 1 83.75 310 ILE A N 1
ATOM 2545 C CA . ILE A 1 310 ? 33.531 -12.188 -19.516 1 83.75 310 ILE A CA 1
ATOM 2546 C C . ILE A 1 310 ? 33.656 -13.672 -19.203 1 83.75 310 ILE A C 1
ATOM 2548 O O . ILE A 1 310 ? 32.688 -14.414 -19.297 1 83.75 310 ILE A O 1
ATOM 2552 N N . ASP A 1 311 ? 34.875 -13.992 -18.844 1 87.69 311 ASP A N 1
ATOM 2553 C CA . ASP A 1 311 ? 35.125 -15.383 -18.453 1 87.69 311 ASP A CA 1
ATOM 2554 C C . ASP A 1 311 ? 34.625 -15.656 -17.047 1 87.69 311 ASP A C 1
ATOM 2556 O O . ASP A 1 311 ? 34.344 -14.719 -16.281 1 87.69 311 ASP A O 1
ATOM 2560 N N . ALA A 1 312 ? 34.531 -16.875 -16.672 1 88.75 312 ALA A N 1
ATOM 2561 C CA . ALA A 1 312 ? 34 -17.297 -15.391 1 88.75 312 ALA A CA 1
ATOM 2562 C C . ALA A 1 312 ? 34.875 -16.828 -14.227 1 88.75 312 ALA A C 1
ATOM 2564 O O . ALA A 1 312 ? 34.344 -16.5 -13.156 1 88.75 312 ALA A O 1
ATOM 2565 N N . ASN A 1 313 ? 36.125 -16.781 -14.43 1 91.12 313 ASN A N 1
ATOM 2566 C CA . ASN A 1 313 ? 37.031 -16.375 -13.359 1 91.12 313 ASN A CA 1
ATOM 2567 C C . ASN A 1 313 ? 36.875 -14.891 -13.039 1 91.12 313 ASN A C 1
ATOM 2569 O O . ASN A 1 313 ? 36.844 -14.5 -11.867 1 91.12 313 ASN A O 1
ATOM 2573 N N . LEU A 1 314 ? 36.812 -14.109 -14.055 1 91.81 314 LEU A N 1
ATOM 2574 C CA . LEU A 1 314 ? 36.625 -12.68 -13.844 1 91.81 314 LEU A CA 1
ATOM 2575 C C . LEU A 1 314 ? 35.25 -12.414 -13.242 1 91.81 314 LEU A C 1
ATOM 2577 O O . LEU A 1 314 ? 35.094 -11.539 -12.383 1 91.81 314 LEU A O 1
ATOM 2581 N N . LEU A 1 315 ? 34.312 -13.109 -13.719 1 92.12 315 LEU A N 1
ATOM 2582 C CA . LEU A 1 315 ? 32.969 -12.977 -13.18 1 92.12 315 LEU A CA 1
ATOM 2583 C C . LEU A 1 315 ? 32.938 -13.281 -11.688 1 92.12 315 LEU A C 1
ATOM 2585 O O . LEU A 1 315 ? 32.281 -12.586 -10.914 1 92.12 315 LEU A O 1
ATOM 2589 N N . LEU A 1 316 ? 33.688 -14.297 -11.32 1 93.5 316 LEU A N 1
ATOM 2590 C CA . LEU A 1 316 ? 33.781 -14.672 -9.914 1 93.5 316 LEU A CA 1
ATOM 2591 C C . LEU A 1 316 ? 34.344 -13.531 -9.086 1 93.5 316 LEU A C 1
ATOM 2593 O O . LEU A 1 316 ? 33.781 -13.188 -8.031 1 93.5 316 LEU A O 1
ATOM 2597 N N . LYS A 1 317 ? 35.375 -12.945 -9.523 1 93.69 317 LYS A N 1
ATOM 2598 C CA . LYS A 1 317 ? 36.031 -11.852 -8.789 1 93.69 317 LYS A CA 1
ATOM 2599 C C . LYS A 1 317 ? 35.094 -10.641 -8.688 1 93.69 317 LYS A C 1
ATOM 2601 O O . LYS A 1 317 ? 35.031 -10.008 -7.637 1 93.69 317 LYS A O 1
ATOM 2606 N N . VAL A 1 318 ? 34.438 -10.391 -9.789 1 93.94 318 VAL A N 1
ATOM 2607 C CA . VAL A 1 318 ? 33.562 -9.242 -9.844 1 93.94 318 VAL A CA 1
ATOM 2608 C C . VAL A 1 318 ? 32.406 -9.438 -8.852 1 93.94 318 VAL A C 1
ATOM 2610 O O . VAL A 1 318 ? 32.094 -8.531 -8.078 1 93.94 318 VAL A O 1
ATOM 2613 N N . ASN A 1 319 ? 31.828 -10.578 -8.805 1 94.69 319 ASN A N 1
ATOM 2614 C CA . ASN A 1 319 ? 30.703 -10.867 -7.922 1 94.69 319 ASN A CA 1
ATOM 2615 C C . ASN A 1 319 ? 31.125 -10.938 -6.461 1 94.69 319 ASN A C 1
ATOM 2617 O O . ASN A 1 319 ? 30.422 -10.461 -5.574 1 94.69 319 ASN A O 1
ATOM 2621 N N . LEU A 1 320 ? 32.281 -11.5 -6.219 1 94.19 320 LEU A N 1
ATOM 2622 C CA . LEU A 1 320 ? 32.781 -11.594 -4.848 1 94.19 320 LEU A CA 1
ATOM 2623 C C . LEU A 1 320 ? 33.062 -10.211 -4.27 1 94.19 320 LEU A C 1
ATOM 2625 O O . LEU A 1 320 ? 32.719 -9.945 -3.111 1 94.19 320 LEU A O 1
ATOM 2629 N N . LEU A 1 321 ? 33.656 -9.375 -5.082 1 94.94 321 LEU A N 1
ATOM 2630 C CA . LEU A 1 321 ? 33.906 -8.023 -4.621 1 94.94 321 LEU A CA 1
ATOM 2631 C C . LEU A 1 321 ? 32.625 -7.289 -4.297 1 94.94 321 LEU A C 1
ATOM 2633 O O . LEU A 1 321 ? 32.562 -6.535 -3.324 1 94.94 321 LEU A O 1
ATOM 2637 N N . ALA A 1 322 ? 31.641 -7.488 -5.168 1 95.56 322 ALA A N 1
ATOM 2638 C CA . ALA A 1 322 ? 30.344 -6.879 -4.91 1 95.56 322 ALA A CA 1
ATOM 2639 C C . ALA A 1 322 ? 29.766 -7.363 -3.584 1 95.56 322 ALA A C 1
ATOM 2641 O O . ALA A 1 322 ? 29.188 -6.582 -2.828 1 95.56 322 ALA A O 1
ATOM 2642 N N . MET A 1 323 ? 29.953 -8.602 -3.277 1 93.94 323 MET A N 1
ATOM 2643 C CA . MET A 1 323 ? 29.438 -9.172 -2.037 1 93.94 323 MET A CA 1
ATOM 2644 C C . MET A 1 323 ? 30.156 -8.594 -0.828 1 93.94 323 MET A C 1
ATOM 2646 O O . MET A 1 323 ? 29.531 -8.219 0.16 1 93.94 323 MET A O 1
ATOM 2650 N N . TYR A 1 324 ? 31.422 -8.477 -0.892 1 93.31 324 TYR A N 1
ATOM 2651 C CA . TYR A 1 324 ? 32.188 -7.934 0.222 1 93.31 324 TYR A CA 1
ATOM 2652 C C . TYR A 1 324 ? 31.859 -6.461 0.445 1 93.31 324 TYR A C 1
ATOM 2654 O O . TYR A 1 324 ? 31.734 -6.016 1.588 1 93.31 324 TYR A O 1
ATOM 2662 N N . LEU A 1 325 ? 31.766 -5.754 -0.672 1 95.25 325 LEU A N 1
ATOM 2663 C CA . LEU A 1 325 ? 31.391 -4.352 -0.547 1 95.25 325 LEU A CA 1
ATOM 2664 C C . LEU A 1 325 ? 30.016 -4.211 0.108 1 95.25 325 LEU A C 1
ATOM 2666 O O . LEU A 1 325 ? 29.781 -3.277 0.878 1 95.25 325 LEU A O 1
ATOM 2670 N N . SER A 1 326 ? 29.078 -5.082 -0.221 1 95.31 326 SER A N 1
ATOM 2671 C CA . SER A 1 326 ? 27.766 -5.074 0.401 1 95.31 326 SER A CA 1
ATOM 2672 C C . SER A 1 326 ? 27.859 -5.305 1.905 1 95.31 326 SER A C 1
ATOM 2674 O O . SER A 1 326 ? 27.188 -4.625 2.688 1 95.31 326 SER A O 1
ATOM 2676 N N . ILE A 1 327 ? 28.703 -6.219 2.291 1 93.31 327 ILE A N 1
ATOM 2677 C CA . ILE A 1 327 ? 28.875 -6.523 3.707 1 93.31 327 ILE A CA 1
ATOM 2678 C C . ILE A 1 327 ? 29.438 -5.297 4.43 1 93.31 327 ILE A C 1
ATOM 2680 O O . ILE A 1 327 ? 29 -4.973 5.535 1 93.31 327 ILE A O 1
ATOM 2684 N N . PHE A 1 328 ? 30.344 -4.617 3.793 1 93.75 328 PHE A N 1
ATOM 2685 C CA . PHE A 1 328 ? 30.906 -3.416 4.387 1 93.75 328 PHE A CA 1
ATOM 2686 C C . PHE A 1 328 ? 29.844 -2.34 4.566 1 93.75 328 PHE A C 1
ATOM 2688 O O . PHE A 1 328 ? 29.797 -1.674 5.602 1 93.75 328 PHE A O 1
ATOM 2695 N N . CYS A 1 329 ? 29.031 -2.162 3.557 1 94.81 329 CYS A N 1
ATOM 2696 C CA . CYS A 1 329 ? 27.969 -1.173 3.652 1 94.81 329 CYS A CA 1
ATOM 2697 C C . CYS A 1 329 ? 27.047 -1.48 4.824 1 94.81 329 CYS A C 1
ATOM 2699 O O . CYS A 1 329 ? 26.719 -0.594 5.617 1 94.81 329 CYS A O 1
ATOM 2701 N N . VAL A 1 330 ? 26.641 -2.754 4.969 1 93.31 330 VAL A N 1
ATOM 2702 C CA . VAL A 1 330 ? 25.719 -3.16 6.02 1 93.31 330 VAL A CA 1
ATOM 2703 C C . VAL A 1 330 ? 26.391 -3.01 7.383 1 93.31 330 VAL A C 1
ATOM 2705 O O . VAL A 1 330 ? 25.766 -2.561 8.344 1 93.31 330 VAL A O 1
ATOM 2708 N N . ALA A 1 331 ? 27.641 -3.328 7.449 1 92.44 331 ALA A N 1
ATOM 2709 C CA . ALA A 1 331 ? 28.375 -3.193 8.695 1 92.44 331 ALA A CA 1
ATOM 2710 C C . ALA A 1 331 ? 28.438 -1.735 9.148 1 92.44 331 ALA A C 1
ATOM 2712 O O . ALA A 1 331 ? 28.266 -1.436 10.328 1 92.44 331 ALA A O 1
ATOM 2713 N N . PHE A 1 332 ? 28.672 -0.86 8.242 1 91.56 332 PHE A N 1
ATOM 2714 C CA . PHE A 1 332 ? 28.75 0.557 8.57 1 91.56 332 PHE A CA 1
ATOM 2715 C C . PHE A 1 332 ? 27.391 1.091 9.016 1 91.56 332 PHE A C 1
ATOM 2717 O O . PHE A 1 332 ? 27.328 1.97 9.875 1 91.56 332 PHE A O 1
ATOM 2724 N N . VAL A 1 333 ? 26.297 0.602 8.398 1 90.94 333 VAL A N 1
ATOM 2725 C CA . VAL A 1 333 ? 24.969 1.006 8.852 1 90.94 333 VAL A CA 1
ATOM 2726 C C . VAL A 1 333 ? 24.781 0.614 10.312 1 90.94 333 VAL A C 1
ATOM 2728 O O . VAL A 1 333 ? 24.312 1.417 11.125 1 90.94 333 VAL A O 1
ATOM 2731 N N . LEU A 1 334 ? 25.172 -0.606 10.617 1 89.31 334 LEU A N 1
ATOM 2732 C CA . LEU A 1 334 ? 25.047 -1.084 11.992 1 89.31 334 LEU A CA 1
ATOM 2733 C C . LEU A 1 334 ? 25.891 -0.242 12.945 1 89.31 334 LEU A C 1
ATOM 2735 O O . LEU A 1 334 ? 25.422 0.144 14.016 1 89.31 334 LEU A O 1
ATOM 2739 N N . LEU A 1 335 ? 27.062 0.084 12.555 1 87.94 335 LEU A N 1
ATOM 2740 C CA . LEU A 1 335 ? 27.969 0.862 13.391 1 87.94 335 LEU A CA 1
ATOM 2741 C C . LEU A 1 335 ? 27.422 2.264 13.633 1 87.94 335 LEU A C 1
ATOM 2743 O O . LEU A 1 335 ? 27.469 2.766 14.758 1 87.94 335 LEU A O 1
ATOM 2747 N N . ILE A 1 336 ? 26.906 2.822 12.617 1 85.38 336 ILE A N 1
ATOM 2748 C CA . ILE A 1 336 ? 26.344 4.168 12.727 1 85.38 336 ILE A CA 1
ATOM 2749 C C . ILE A 1 336 ? 25.125 4.148 13.648 1 85.38 336 ILE A C 1
ATOM 2751 O O . ILE A 1 336 ? 24.953 5.039 14.477 1 85.38 336 ILE A O 1
ATOM 2755 N N . ASN A 1 337 ? 24.344 3.148 13.523 1 86.25 337 ASN A N 1
ATOM 2756 C CA . ASN A 1 337 ? 23.141 3.057 14.344 1 86.25 337 ASN A CA 1
ATOM 2757 C C . ASN A 1 337 ? 23.469 2.793 15.805 1 86.25 337 ASN A C 1
ATOM 2759 O O . ASN A 1 337 ? 22.812 3.334 16.703 1 86.25 337 ASN A O 1
ATOM 2763 N N . ILE A 1 338 ? 24.469 2.031 16.062 1 86.12 338 ILE A N 1
ATOM 2764 C CA . ILE A 1 338 ? 24.875 1.736 17.438 1 86.12 338 ILE A CA 1
ATOM 2765 C C . ILE A 1 338 ? 25.453 2.99 18.078 1 86.12 338 ILE A C 1
ATOM 2767 O O . ILE A 1 338 ? 25.219 3.25 19.266 1 86.12 338 ILE A O 1
ATOM 2771 N N . SER A 1 339 ? 26.125 3.787 17.344 1 83.19 339 SER A N 1
ATOM 2772 C CA . SER A 1 339 ? 26.75 4.996 17.875 1 83.19 339 SER A CA 1
ATOM 2773 C C . SER A 1 339 ? 25.703 6.02 18.297 1 83.19 339 SER A C 1
ATOM 2775 O O . SER A 1 339 ? 25.953 6.848 19.172 1 83.19 339 SER A O 1
ATOM 2777 N N . GLN A 1 340 ? 24.547 5.918 17.75 1 81.12 340 GLN A N 1
ATOM 2778 C CA . GLN A 1 340 ? 23.516 6.91 18.047 1 81.12 340 GLN A CA 1
ATOM 2779 C C . GLN A 1 340 ? 22.406 6.316 18.906 1 81.12 340 GLN A C 1
ATOM 2781 O O . GLN A 1 340 ? 21.328 6.902 19.047 1 81.12 340 GLN A O 1
ATOM 2786 N N . MET A 1 341 ? 22.609 5.254 19.438 1 80.38 341 MET A N 1
ATOM 2787 C CA . MET A 1 341 ? 21.562 4.516 20.156 1 80.38 341 MET A CA 1
ATOM 2788 C C . MET A 1 341 ? 21.125 5.27 21.422 1 80.38 341 MET A C 1
ATOM 2790 O O . MET A 1 341 ? 20.047 5.027 21.938 1 80.38 341 MET A O 1
ATOM 2794 N N . HIS A 1 342 ? 21.875 6.238 21.812 1 79.62 342 HIS A N 1
ATOM 2795 C CA . HIS A 1 342 ? 21.562 6.973 23.047 1 79.62 342 HIS A CA 1
ATOM 2796 C C . HIS A 1 342 ? 20.438 7.98 22.812 1 79.62 342 HIS A C 1
ATOM 2798 O O . HIS A 1 342 ? 19.797 8.43 23.766 1 79.62 342 HIS A O 1
ATOM 2804 N N . LYS A 1 343 ? 20.141 8.234 21.594 1 77.25 343 LYS A N 1
ATOM 2805 C CA . LYS A 1 343 ? 19.062 9.156 21.25 1 77.25 343 LYS A CA 1
ATOM 2806 C C . LYS A 1 343 ? 17.75 8.398 20.984 1 77.25 343 LYS A C 1
ATOM 2808 O O . LYS A 1 343 ? 17.766 7.246 20.562 1 77.25 343 LYS A O 1
ATOM 2813 N N . ARG A 1 344 ? 16.641 8.992 21.266 1 77 344 ARG A N 1
ATOM 2814 C CA . ARG A 1 344 ? 15.336 8.367 21.078 1 77 344 ARG A CA 1
ATOM 2815 C C . ARG A 1 344 ? 15.102 8.016 19.609 1 77 344 ARG A C 1
ATOM 2817 O O . ARG A 1 344 ? 14.648 6.914 19.297 1 77 344 ARG A O 1
ATOM 2824 N N . MET A 1 345 ? 15.414 8.875 18.797 1 75.19 345 MET A N 1
ATOM 2825 C CA . MET A 1 345 ? 15.242 8.625 17.375 1 75.19 345 MET A CA 1
ATOM 2826 C C . MET A 1 345 ? 16.219 7.562 16.891 1 75.19 345 MET A C 1
ATOM 2828 O O . MET A 1 345 ? 15.922 6.801 15.969 1 75.19 345 MET A O 1
ATOM 2832 N N . GLY A 1 346 ? 17.375 7.543 17.547 1 77.12 346 GLY A N 1
ATOM 2833 C CA . GLY A 1 346 ? 18.375 6.547 17.203 1 77.12 346 GLY A CA 1
ATOM 2834 C C . GLY A 1 346 ? 17.938 5.129 17.5 1 77.12 346 GLY A C 1
ATOM 2835 O O . GLY A 1 346 ? 18.188 4.211 16.719 1 77.12 346 GLY A O 1
ATOM 2836 N N . LEU A 1 347 ? 17.219 5.066 18.516 1 82.38 347 LEU A N 1
ATOM 2837 C CA . LEU A 1 347 ? 16.719 3.746 18.875 1 82.38 347 LEU A CA 1
ATOM 2838 C C . LEU A 1 347 ? 15.641 3.285 17.891 1 82.38 347 LEU A C 1
ATOM 2840 O O . LEU A 1 347 ? 15.555 2.098 17.578 1 82.38 347 LEU A O 1
ATOM 2844 N N . TYR A 1 348 ? 14.828 4.176 17.453 1 82.12 348 TYR A N 1
ATOM 2845 C CA . TYR A 1 348 ? 13.82 3.848 16.453 1 82.12 348 TYR A CA 1
ATOM 2846 C C . TYR A 1 348 ? 14.469 3.385 15.156 1 82.12 348 TYR A C 1
ATOM 2848 O O . TYR A 1 348 ? 14.07 2.371 14.578 1 82.12 348 TYR A O 1
ATOM 2856 N N . ILE A 1 349 ? 15.492 4.059 14.812 1 82.88 349 ILE A N 1
ATOM 2857 C CA . ILE A 1 349 ? 16.172 3.744 13.562 1 82.88 349 ILE A CA 1
ATOM 2858 C C . ILE A 1 349 ? 16.891 2.402 13.688 1 82.88 349 ILE A C 1
ATOM 2860 O O . ILE A 1 349 ? 16.844 1.582 12.766 1 82.88 349 ILE A O 1
ATOM 2864 N N . LEU A 1 350 ? 17.453 2.227 14.82 1 85.94 350 LEU A N 1
ATOM 2865 C CA . LEU A 1 350 ? 18.141 0.96 15.062 1 85.94 350 LEU A CA 1
ATOM 2866 C C . LEU A 1 350 ? 17.156 -0.204 15.023 1 85.94 350 LEU A C 1
ATOM 2868 O O . LEU A 1 350 ? 17.438 -1.24 14.422 1 85.94 350 LEU A O 1
ATOM 2872 N N . SER A 1 351 ? 16.062 -0.024 15.602 1 87.12 351 SER A N 1
ATOM 2873 C CA . SER A 1 351 ? 15.055 -1.085 15.617 1 87.12 351 SER A CA 1
ATOM 2874 C C . SER A 1 351 ? 14.508 -1.349 14.219 1 87.12 351 SER A C 1
ATOM 2876 O O . SER A 1 351 ? 14.25 -2.498 13.852 1 87.12 351 SER A O 1
ATOM 2878 N N . ALA A 1 352 ? 14.352 -0.328 13.43 1 85.5 352 ALA A N 1
ATOM 2879 C CA . ALA A 1 352 ? 13.844 -0.459 12.07 1 85.5 352 ALA A CA 1
ATOM 2880 C C . ALA A 1 352 ? 14.836 -1.192 11.172 1 85.5 352 ALA A C 1
ATOM 2882 O O . ALA A 1 352 ? 14.445 -1.948 10.281 1 85.5 352 ALA A O 1
ATOM 2883 N N . ASN A 1 353 ? 16.109 -0.947 11.461 1 90.75 353 ASN A N 1
ATOM 2884 C CA . ASN A 1 353 ? 17.156 -1.488 10.602 1 90.75 353 ASN A CA 1
ATOM 2885 C C . ASN A 1 353 ? 17.578 -2.887 11.039 1 90.75 353 ASN A C 1
ATOM 2887 O O . ASN A 1 353 ? 18.141 -3.646 10.25 1 90.75 353 ASN A O 1
ATOM 2891 N N . LEU A 1 354 ? 17.328 -3.244 12.234 1 88.25 354 LEU A N 1
ATOM 2892 C CA . LEU A 1 354 ? 17.859 -4.465 12.82 1 88.25 354 LEU A CA 1
ATOM 2893 C C . LEU A 1 354 ? 17.422 -5.691 12.031 1 88.25 354 LEU A C 1
ATOM 2895 O O . LEU A 1 354 ? 18.25 -6.559 11.711 1 88.25 354 LEU A O 1
ATOM 2899 N N . PHE A 1 355 ? 16.203 -5.793 11.656 1 85.31 355 PHE A N 1
ATOM 2900 C CA . PHE A 1 355 ? 15.688 -6.953 10.945 1 85.31 355 PHE A CA 1
ATOM 2901 C C . PHE A 1 355 ? 16.328 -7.074 9.57 1 85.31 355 PHE A C 1
ATOM 2903 O O . PHE A 1 355 ? 16.656 -8.18 9.125 1 85.31 355 PHE A O 1
ATOM 2910 N N . LEU A 1 356 ? 16.453 -5.961 8.961 1 88.94 356 LEU A N 1
ATOM 2911 C CA . LEU A 1 356 ? 17.047 -5.996 7.629 1 88.94 356 LEU A CA 1
ATOM 2912 C C . LEU A 1 356 ? 18.531 -6.316 7.703 1 88.94 356 LEU A C 1
ATOM 2914 O O . LEU A 1 356 ? 19.062 -7.062 6.871 1 88.94 356 LEU A O 1
ATOM 2918 N N . VAL A 1 357 ? 19.219 -5.742 8.711 1 90.56 357 VAL A N 1
ATOM 2919 C CA . VAL A 1 357 ? 20.641 -6 8.875 1 90.56 357 VAL A CA 1
ATOM 2920 C C . VAL A 1 357 ? 20.875 -7.484 9.141 1 90.56 357 VAL A C 1
ATOM 2922 O O . VAL A 1 357 ? 21.75 -8.102 8.523 1 90.56 357 VAL A O 1
ATOM 2925 N N . ILE A 1 358 ? 20.047 -8.055 9.922 1 86.75 358 ILE A N 1
ATOM 2926 C CA . ILE A 1 358 ? 20.156 -9.484 10.211 1 86.75 358 ILE A CA 1
ATOM 2927 C C . ILE A 1 358 ? 19.859 -10.289 8.945 1 86.75 358 ILE A C 1
ATOM 2929 O O . ILE A 1 358 ? 20.609 -11.203 8.594 1 86.75 358 ILE A O 1
ATOM 2933 N N . GLY A 1 359 ? 18.844 -9.938 8.281 1 87 359 GLY A N 1
ATOM 2934 C CA . GLY A 1 359 ? 18.453 -10.633 7.062 1 87 359 GLY A CA 1
ATOM 2935 C C . GLY A 1 359 ? 19.5 -10.547 5.973 1 87 359 GLY A C 1
ATOM 2936 O O . GLY A 1 359 ? 19.859 -11.555 5.359 1 87 359 GLY A O 1
ATOM 2937 N N . LEU A 1 360 ? 20.047 -9.383 5.793 1 88.12 360 LEU A N 1
ATOM 2938 C CA . LEU A 1 360 ? 21.062 -9.18 4.762 1 88.12 360 LEU A CA 1
ATOM 2939 C C . LEU A 1 360 ? 22.359 -9.898 5.121 1 88.12 360 LEU A C 1
ATOM 2941 O O . LEU A 1 360 ? 23.031 -10.453 4.25 1 88.12 360 LEU A O 1
ATOM 2945 N N . THR A 1 361 ? 22.656 -9.875 6.406 1 85.88 361 THR A N 1
ATOM 2946 C CA . THR A 1 361 ? 23.891 -10.523 6.84 1 85.88 361 THR A CA 1
ATOM 2947 C C . THR A 1 361 ? 23.828 -12.031 6.598 1 85.88 361 THR A C 1
ATOM 2949 O O . THR A 1 361 ? 24.719 -12.602 5.988 1 85.88 361 THR A O 1
ATOM 2952 N N . PHE A 1 362 ? 22.781 -12.594 6.914 1 87 362 PHE A N 1
ATOM 2953 C CA . PHE A 1 362 ? 22.656 -14.031 6.719 1 87 362 PHE A CA 1
ATOM 2954 C C . PHE A 1 362 ? 22.531 -14.367 5.238 1 87 362 PHE A C 1
ATOM 2956 O O . PHE A 1 362 ? 23.031 -15.398 4.785 1 87 362 PHE A O 1
ATOM 2963 N N . TYR A 1 363 ? 21.859 -13.539 4.59 1 88.31 363 TYR A N 1
ATOM 2964 C CA . TYR A 1 363 ? 21.734 -13.758 3.152 1 88.31 363 TYR A CA 1
ATOM 2965 C C . TYR A 1 363 ? 23.109 -13.742 2.488 1 88.31 363 TYR A C 1
ATOM 2967 O O . TYR A 1 363 ? 23.422 -14.609 1.671 1 88.31 363 TYR A O 1
ATOM 2975 N N . LEU A 1 364 ? 23.938 -12.797 2.871 1 87.81 364 LEU A N 1
ATOM 2976 C CA . LEU A 1 364 ? 25.266 -12.648 2.285 1 87.81 364 LEU A CA 1
ATOM 2977 C C . LEU A 1 364 ? 26.188 -13.781 2.73 1 87.81 364 LEU A C 1
ATOM 2979 O O . LEU A 1 364 ? 26.922 -14.344 1.917 1 87.81 364 LEU A O 1
ATOM 2983 N N . LEU A 1 365 ? 26.031 -14.172 3.977 1 87.44 365 LEU A N 1
ATOM 2984 C CA . LEU A 1 365 ? 26.859 -15.266 4.484 1 87.44 365 LEU A CA 1
ATOM 2985 C C . LEU A 1 365 ? 26.469 -16.594 3.834 1 87.44 365 LEU A C 1
ATOM 2987 O O . LEU A 1 365 ? 27.328 -17.406 3.52 1 87.44 365 LEU A O 1
ATOM 2991 N N . ASN A 1 366 ? 25.25 -16.781 3.637 1 89.25 366 ASN A N 1
ATOM 2992 C CA . ASN A 1 366 ? 24.781 -17.969 2.949 1 89.25 366 ASN A CA 1
ATOM 2993 C C . ASN A 1 366 ? 25.234 -18 1.493 1 89.25 366 ASN A C 1
ATOM 2995 O O . ASN A 1 366 ? 25.625 -19.047 0.977 1 89.25 366 ASN A O 1
ATOM 2999 N N . SER A 1 367 ? 25.172 -16.844 0.935 1 88.81 367 SER A N 1
ATOM 3000 C CA . SER A 1 367 ? 25.594 -16.75 -0.461 1 88.81 367 SER A CA 1
ATOM 3001 C C . SER A 1 367 ? 27.078 -17.078 -0.617 1 88.81 367 SER A C 1
ATOM 3003 O O . SER A 1 367 ? 27.484 -17.625 -1.638 1 88.81 367 SER A O 1
ATOM 3005 N N . LEU A 1 368 ? 27.859 -16.781 0.427 1 89.94 368 LEU A N 1
ATOM 3006 C CA . LEU A 1 368 ? 29.281 -17.047 0.391 1 89.94 368 LEU A CA 1
ATOM 3007 C C . LEU A 1 368 ? 29.594 -18.469 0.814 1 89.94 368 LEU A C 1
ATOM 3009 O O . LEU A 1 368 ? 30.719 -18.938 0.658 1 89.94 368 LEU A O 1
ATOM 3013 N N . GLY A 1 369 ? 28.625 -19.234 1.287 1 88.88 369 GLY A N 1
ATOM 3014 C CA . GLY A 1 369 ? 28.766 -20.641 1.652 1 88.88 369 GLY A CA 1
ATOM 3015 C C . GLY A 1 369 ? 29.266 -20.828 3.07 1 88.88 369 GLY A C 1
ATOM 3016 O O . GLY A 1 369 ? 29.672 -21.938 3.443 1 88.88 369 GLY A O 1
ATOM 3017 N N . TYR A 1 370 ? 29.203 -19.734 3.863 1 87.94 370 TYR A N 1
ATOM 3018 C CA . TYR A 1 370 ? 29.703 -19.828 5.23 1 87.94 370 TYR A CA 1
ATOM 3019 C C . TYR A 1 370 ? 28.656 -20.438 6.152 1 87.94 370 TYR A C 1
ATOM 3021 O O . TYR A 1 370 ? 29 -21.125 7.117 1 87.94 370 TYR A O 1
ATOM 3029 N N . THR A 1 371 ? 27.406 -20.141 5.852 1 85.88 371 THR A N 1
ATOM 3030 C CA . THR A 1 371 ? 26.297 -20.688 6.633 1 85.88 371 THR A CA 1
ATOM 3031 C C . THR A 1 371 ? 25.141 -21.078 5.727 1 85.88 371 THR A C 1
ATOM 3033 O O . THR A 1 371 ? 25.156 -20.797 4.527 1 85.88 371 THR A O 1
ATOM 3036 N N . SER A 1 372 ? 24.203 -21.812 6.234 1 85.5 372 SER A N 1
ATOM 3037 C CA . SER A 1 372 ? 22.969 -22.156 5.547 1 85.5 372 SER A CA 1
ATOM 3038 C C . SER A 1 372 ? 21.75 -21.891 6.438 1 85.5 372 SER A C 1
ATOM 3040 O O . SER A 1 372 ? 20.719 -22.531 6.281 1 85.5 372 SER A O 1
ATOM 3042 N N . ILE A 1 373 ? 21.938 -20.922 7.32 1 83 373 ILE A N 1
ATOM 3043 C CA . ILE A 1 373 ? 20.906 -20.625 8.305 1 83 373 ILE A CA 1
ATOM 3044 C C . ILE A 1 373 ? 19.938 -19.594 7.746 1 83 373 ILE A C 1
ATOM 3046 O O . ILE A 1 373 ? 20.344 -18.594 7.148 1 83 373 ILE A O 1
ATOM 3050 N N . ASN A 1 374 ? 18.656 -19.906 7.812 1 79.81 374 ASN A N 1
ATOM 3051 C CA . ASN A 1 374 ? 17.594 -18.969 7.48 1 79.81 374 ASN A CA 1
ATOM 3052 C C . ASN A 1 374 ? 16.625 -18.781 8.641 1 79.81 374 ASN A C 1
ATOM 3054 O O . ASN A 1 374 ? 15.695 -19.578 8.828 1 79.81 374 ASN A O 1
ATOM 3058 N N . PRO A 1 375 ? 16.703 -17.719 9.43 1 73.5 375 PRO A N 1
ATOM 3059 C CA . PRO A 1 375 ? 15.922 -17.547 10.648 1 73.5 375 PRO A CA 1
ATOM 3060 C C . PRO A 1 375 ? 14.461 -17.219 10.375 1 73.5 375 PRO A C 1
ATOM 3062 O O . PRO A 1 375 ? 13.594 -17.438 11.227 1 73.5 375 PRO A O 1
ATOM 3065 N N . PHE A 1 376 ? 14.156 -16.641 9.211 1 77.56 376 PHE A N 1
ATOM 3066 C CA . PHE A 1 376 ? 12.789 -16.203 8.922 1 77.56 376 PHE A CA 1
ATOM 3067 C C . PHE A 1 376 ? 12.297 -16.812 7.613 1 77.56 376 PHE A C 1
ATOM 3069 O O . PHE A 1 376 ? 13.078 -17.031 6.688 1 77.56 376 PHE A O 1
ATOM 3076 N N . TYR A 1 377 ? 11.008 -17.125 7.605 1 72.62 377 TYR A N 1
ATOM 3077 C CA . TYR A 1 377 ? 10.359 -17.547 6.367 1 72.62 377 TYR A CA 1
ATOM 3078 C C . TYR A 1 377 ? 9.688 -16.375 5.68 1 72.62 377 TYR A C 1
ATOM 3080 O O . TYR A 1 377 ? 9.055 -15.539 6.34 1 72.62 377 TYR A O 1
ATOM 3088 N N . PRO A 1 378 ? 9.828 -16.328 4.398 1 73.56 378 PRO A N 1
ATOM 3089 C CA . PRO A 1 378 ? 10.547 -17.172 3.443 1 73.56 378 PRO A CA 1
ATOM 3090 C C . PRO A 1 378 ? 12.055 -16.969 3.494 1 73.56 378 PRO A C 1
ATOM 3092 O O . PRO A 1 378 ? 12.82 -17.859 3.115 1 73.56 378 PRO A O 1
ATOM 3095 N N . ASN A 1 379 ? 12.508 -15.68 3.748 1 81.06 379 ASN A N 1
ATOM 3096 C CA . ASN A 1 379 ? 13.906 -15.398 4.031 1 81.06 379 ASN A CA 1
ATOM 3097 C C . ASN A 1 379 ? 14.078 -14.078 4.781 1 81.06 379 ASN A C 1
ATOM 3099 O O . ASN A 1 379 ? 13.156 -13.258 4.809 1 81.06 379 ASN A O 1
ATOM 3103 N N . GLY A 1 380 ? 15.086 -14.016 5.449 1 82.5 380 GLY A N 1
ATOM 3104 C CA . GLY A 1 380 ? 15.344 -12.852 6.281 1 82.5 380 GLY A CA 1
ATOM 3105 C C . GLY A 1 380 ? 15.398 -11.555 5.496 1 82.5 380 GLY A C 1
ATOM 3106 O O . GLY A 1 380 ? 15.055 -10.492 6.016 1 82.5 380 GLY A O 1
ATOM 3107 N N . LEU A 1 381 ? 15.812 -11.648 4.289 1 85.56 381 LEU A N 1
ATOM 3108 C CA . LEU A 1 381 ? 15.898 -10.469 3.441 1 85.56 381 LEU A CA 1
ATOM 3109 C C . LEU A 1 381 ? 14.516 -9.891 3.166 1 85.56 381 LEU A C 1
ATOM 3111 O O . LEU A 1 381 ? 14.312 -8.68 3.287 1 85.56 381 LEU A O 1
ATOM 3115 N N . VAL A 1 382 ? 13.57 -10.734 2.871 1 86.88 382 VAL A N 1
ATOM 3116 C CA . VAL A 1 382 ? 12.227 -10.305 2.482 1 86.88 382 VAL A CA 1
ATOM 3117 C C . VAL A 1 382 ? 11.523 -9.672 3.678 1 86.88 382 VAL A C 1
ATOM 3119 O O . VAL A 1 382 ? 11.047 -8.539 3.594 1 86.88 382 VAL A O 1
ATOM 3122 N N . ILE A 1 383 ? 11.539 -10.328 4.754 1 84.81 383 ILE A N 1
ATOM 3123 C CA . ILE A 1 383 ? 10.852 -9.844 5.945 1 84.81 383 ILE A CA 1
ATOM 3124 C C . ILE A 1 383 ? 11.539 -8.578 6.457 1 84.81 383 ILE A C 1
ATOM 3126 O O . ILE A 1 383 ? 10.875 -7.609 6.836 1 84.81 383 ILE A O 1
ATOM 3130 N N . GLY A 1 384 ? 12.836 -8.688 6.469 1 87.12 384 GLY A N 1
ATOM 3131 C CA . GLY A 1 384 ? 13.586 -7.523 6.922 1 87.12 384 GLY A CA 1
ATOM 3132 C C . GLY A 1 384 ? 13.336 -6.285 6.086 1 87.12 384 GLY A C 1
ATOM 3133 O O . GLY A 1 384 ? 13.156 -5.191 6.625 1 87.12 384 GLY A O 1
ATOM 3134 N N . ALA A 1 385 ? 13.297 -6.445 4.816 1 88 385 ALA A N 1
ATOM 3135 C CA . ALA A 1 385 ? 13.062 -5.324 3.908 1 88 385 ALA A CA 1
ATOM 3136 C C . ALA A 1 385 ? 11.664 -4.746 4.094 1 88 385 ALA A C 1
ATOM 3138 O O . ALA A 1 385 ? 11.492 -3.523 4.109 1 88 385 ALA A O 1
ATOM 3139 N N . LEU A 1 386 ? 10.734 -5.633 4.215 1 86 386 LEU A N 1
ATOM 3140 C CA . LEU A 1 386 ? 9.359 -5.188 4.387 1 86 386 LEU A CA 1
ATOM 3141 C C . LEU A 1 386 ? 9.203 -4.379 5.672 1 86 386 LEU A C 1
ATOM 3143 O O . LEU A 1 386 ? 8.641 -3.283 5.656 1 86 386 LEU A O 1
ATOM 3147 N N . VAL A 1 387 ? 9.711 -4.867 6.688 1 85.81 387 VAL A N 1
ATOM 3148 C CA . VAL A 1 387 ? 9.602 -4.207 7.984 1 85.81 387 VAL A CA 1
ATOM 3149 C C . VAL A 1 387 ? 10.352 -2.873 7.945 1 85.81 387 VAL A C 1
ATOM 3151 O O . VAL A 1 387 ? 9.844 -1.86 8.438 1 85.81 387 VAL A O 1
ATOM 3154 N N . ASN A 1 388 ? 11.492 -2.928 7.367 1 90.25 388 ASN A N 1
ATOM 3155 C CA . ASN A 1 388 ? 12.328 -1.736 7.309 1 90.25 388 ASN A CA 1
ATOM 3156 C C . ASN A 1 388 ? 11.656 -0.619 6.512 1 90.25 388 ASN A C 1
ATOM 3158 O O . ASN A 1 388 ? 11.57 0.517 6.98 1 90.25 388 ASN A O 1
ATOM 3162 N N . VAL A 1 389 ? 11.203 -0.923 5.367 1 86.69 389 VAL A N 1
ATOM 3163 C CA . VAL A 1 389 ? 10.602 0.08 4.496 1 86.69 389 VAL A CA 1
ATOM 3164 C C . VAL A 1 389 ? 9.328 0.633 5.145 1 86.69 389 VAL A C 1
ATOM 3166 O O . VAL A 1 389 ? 9.086 1.842 5.117 1 86.69 389 VAL A O 1
ATOM 3169 N N . LEU A 1 390 ? 8.578 -0.237 5.758 1 83.5 390 LEU A N 1
ATOM 3170 C CA . LEU A 1 390 ? 7.359 0.211 6.43 1 83.5 390 LEU A CA 1
ATOM 3171 C C . LEU A 1 390 ? 7.695 1.112 7.613 1 83.5 390 LEU A C 1
ATOM 3173 O O . LEU A 1 390 ? 7.074 2.162 7.793 1 83.5 390 LEU A O 1
ATOM 3177 N N . ALA A 1 391 ? 8.648 0.711 8.352 1 84.69 391 ALA A N 1
ATOM 3178 C CA . ALA A 1 391 ? 9.062 1.49 9.516 1 84.69 391 ALA A CA 1
ATOM 3179 C C . ALA A 1 391 ? 9.555 2.875 9.102 1 84.69 391 ALA A C 1
ATOM 3181 O O . ALA A 1 391 ? 9.195 3.879 9.727 1 84.69 391 ALA A O 1
ATOM 3182 N N . PHE A 1 392 ? 10.328 2.922 8.094 1 84.88 392 PHE A N 1
ATOM 3183 C CA . PHE A 1 392 ? 10.875 4.203 7.66 1 84.88 392 PHE A CA 1
ATOM 3184 C C . PHE A 1 392 ? 9.797 5.066 7.023 1 84.88 392 PHE A C 1
ATOM 3186 O O . PHE A 1 392 ? 9.828 6.293 7.133 1 84.88 392 PHE A O 1
ATOM 3193 N N . THR A 1 393 ? 8.867 4.398 6.375 1 78.38 393 THR A N 1
ATOM 3194 C CA . THR A 1 393 ? 7.746 5.164 5.84 1 78.38 393 THR A CA 1
ATOM 3195 C C . THR A 1 393 ? 6.973 5.848 6.961 1 78.38 393 THR A C 1
ATOM 3197 O O . THR A 1 393 ? 6.66 7.035 6.875 1 78.38 393 THR A O 1
ATOM 3200 N N . VAL A 1 394 ? 6.77 5.152 8.016 1 74.62 394 VAL A N 1
ATOM 3201 C CA . VAL A 1 394 ? 6.082 5.703 9.18 1 74.62 394 VAL A CA 1
ATOM 3202 C C . VAL A 1 394 ? 6.957 6.77 9.836 1 74.62 394 VAL A C 1
ATOM 3204 O O . VAL A 1 394 ? 6.465 7.828 10.234 1 74.62 394 VAL A O 1
ATOM 3207 N N . GLY A 1 395 ? 8.227 6.441 9.93 1 73.62 395 GLY A N 1
ATOM 3208 C CA . GLY A 1 395 ? 9.164 7.379 10.531 1 73.62 395 GLY A CA 1
ATOM 3209 C C . GLY A 1 395 ? 9.219 8.711 9.805 1 73.62 395 GLY A C 1
ATOM 3210 O O . GLY A 1 395 ? 9.195 9.766 10.438 1 73.62 395 GLY A O 1
ATOM 3211 N N . ILE A 1 396 ? 9.266 8.641 8.547 1 73.06 396 ILE A N 1
ATOM 3212 C CA . ILE A 1 396 ? 9.32 9.844 7.723 1 73.06 396 ILE A CA 1
ATOM 3213 C C . ILE A 1 396 ? 8.023 10.633 7.867 1 73.06 396 ILE A C 1
ATOM 3215 O O . ILE A 1 396 ? 8.039 11.859 7.98 1 73.06 396 ILE A O 1
ATOM 3219 N N . GLY A 1 397 ? 6.953 9.898 7.906 1 68.19 397 GLY A N 1
ATOM 3220 C CA . GLY A 1 397 ? 5.668 10.547 8.125 1 68.19 397 GLY A CA 1
ATOM 3221 C C . GLY A 1 397 ? 5.566 11.227 9.469 1 68.19 397 GLY A C 1
ATOM 3222 O O . GLY A 1 397 ? 5.094 12.367 9.562 1 68.19 397 GLY A O 1
ATOM 3223 N N . TYR A 1 398 ? 6.027 10.648 10.461 1 67.94 398 TYR A N 1
ATOM 3224 C CA . TYR A 1 398 ? 5.992 11.18 11.812 1 67.94 398 TYR A CA 1
ATOM 3225 C C . TYR A 1 398 ? 6.898 12.398 11.945 1 67.94 398 TYR A C 1
ATOM 3227 O O . TYR A 1 398 ? 6.531 13.383 12.586 1 67.94 398 TYR A O 1
ATOM 3235 N N . ARG A 1 399 ? 8.023 12.258 11.438 1 68.62 399 ARG A N 1
ATOM 3236 C CA . ARG A 1 399 ? 8.961 13.375 11.477 1 68.62 399 ARG A CA 1
ATOM 3237 C C . ARG A 1 399 ? 8.352 14.625 10.844 1 68.62 399 ARG A C 1
ATOM 3239 O O . ARG A 1 399 ? 8.461 15.719 11.398 1 68.62 399 ARG A O 1
ATOM 3246 N N . ASN A 1 400 ? 7.77 14.477 9.812 1 67.38 400 ASN A N 1
ATOM 3247 C CA . ASN A 1 400 ? 7.129 15.609 9.156 1 67.38 400 ASN A CA 1
ATOM 3248 C C . ASN A 1 400 ? 5.988 16.172 9.992 1 67.38 400 ASN A C 1
ATOM 3250 O O . ASN A 1 400 ? 5.801 17.391 10.047 1 67.38 400 ASN A O 1
ATOM 3254 N N . TYR A 1 401 ? 5.332 15.312 10.594 1 65.5 401 TYR A N 1
ATOM 3255 C CA . TYR A 1 401 ? 4.25 15.719 11.477 1 65.5 401 TYR A CA 1
ATOM 3256 C C . TYR A 1 401 ? 4.785 16.516 12.664 1 65.5 401 TYR A C 1
ATOM 3258 O O . TYR A 1 401 ? 4.254 17.578 13 1 65.5 401 TYR A O 1
ATOM 3266 N N . LYS A 1 402 ? 5.762 16.047 13.25 1 67.94 402 LYS A N 1
ATOM 3267 C CA . LYS A 1 402 ? 6.363 16.703 14.406 1 67.94 402 LYS A CA 1
ATOM 3268 C C . LYS A 1 402 ? 6.945 18.062 14.016 1 67.94 402 LYS A C 1
ATOM 3270 O O . LYS A 1 402 ? 6.758 19.062 14.734 1 67.94 402 LYS A O 1
ATOM 3275 N N . ASP A 1 403 ? 7.641 18.125 12.953 1 69.88 403 ASP A N 1
ATOM 3276 C CA . ASP A 1 403 ? 8.219 19.375 12.469 1 69.88 403 ASP A CA 1
ATOM 3277 C C . ASP A 1 403 ? 7.137 20.438 12.242 1 69.88 403 ASP A C 1
ATOM 3279 O O . ASP A 1 403 ? 7.316 21.609 12.594 1 69.88 403 ASP A O 1
ATOM 3283 N N . ARG A 1 404 ? 6.074 20.047 11.797 1 67.56 404 ARG A N 1
ATOM 3284 C CA . ARG A 1 404 ? 4.965 20.969 11.562 1 67.56 404 ARG A CA 1
ATOM 3285 C C . ARG A 1 404 ? 4.371 21.453 12.875 1 67.56 404 ARG A C 1
ATOM 3287 O O . ARG A 1 404 ? 4.066 22.641 13.023 1 67.56 404 ARG A O 1
ATOM 3294 N N . ASN A 1 405 ? 4.176 20.578 13.734 1 70.56 405 ASN A N 1
ATOM 3295 C CA . ASN A 1 405 ? 3.646 20.953 15.039 1 70.56 405 ASN A CA 1
ATOM 3296 C C . ASN A 1 405 ? 4.586 21.906 15.773 1 70.56 405 ASN A C 1
ATOM 3298 O O . ASN A 1 405 ? 4.133 22.859 16.406 1 70.56 405 ASN A O 1
ATOM 3302 N N . ASP A 1 406 ? 5.812 21.609 15.656 1 71.69 406 ASP A N 1
ATOM 3303 C CA . ASP A 1 406 ? 6.801 22.469 16.297 1 71.69 406 ASP A CA 1
ATOM 3304 C C . ASP A 1 406 ? 6.777 23.875 15.68 1 71.69 406 ASP A C 1
ATOM 3306 O O . ASP A 1 406 ? 6.863 24.875 16.391 1 71.69 406 ASP A O 1
ATOM 3310 N N . LYS A 1 407 ? 6.609 23.906 14.484 1 72.88 407 LYS A N 1
ATOM 3311 C CA . LYS A 1 407 ? 6.523 25.188 13.812 1 72.88 407 LYS A CA 1
ATOM 3312 C C . LYS A 1 407 ? 5.273 25.953 14.242 1 72.88 407 LYS A C 1
ATOM 3314 O O . LYS A 1 407 ? 5.328 27.172 14.469 1 72.88 407 LYS A O 1
ATOM 3319 N N . GLU A 1 408 ? 4.227 25.328 14.383 1 72.62 408 GLU A N 1
ATOM 3320 C CA . GLU A 1 408 ? 2.982 25.938 14.844 1 72.62 408 GLU A CA 1
ATOM 3321 C C . GLU A 1 408 ? 3.121 26.453 16.266 1 72.62 408 GLU A C 1
ATOM 3323 O O . GLU A 1 408 ? 2.689 27.562 16.578 1 72.62 408 GLU A O 1
ATOM 3328 N N . ALA A 1 409 ? 3.695 25.641 16.984 1 75.75 409 ALA A N 1
ATOM 3329 C CA . ALA A 1 409 ? 3.902 26.062 18.375 1 75.75 409 ALA A CA 1
ATOM 3330 C C . ALA A 1 409 ? 4.797 27.297 18.453 1 75.75 409 ALA A C 1
ATOM 3332 O O . ALA A 1 409 ? 4.543 28.203 19.25 1 75.75 409 ALA A O 1
ATOM 3333 N N . LEU A 1 410 ? 5.77 27.266 17.625 1 77.44 410 LEU A N 1
ATOM 3334 C CA . LEU A 1 410 ? 6.68 28.406 17.578 1 77.44 410 LEU A CA 1
ATOM 3335 C C . LEU A 1 410 ? 5.953 29.672 17.125 1 77.44 410 LEU A C 1
ATOM 3337 O O . LEU A 1 410 ? 6.188 30.75 17.672 1 77.44 410 LEU A O 1
ATOM 3341 N N . LEU A 1 411 ? 5.074 29.547 16.281 1 77.56 411 LEU A N 1
ATOM 3342 C CA . LEU A 1 411 ? 4.309 30.688 15.773 1 77.56 411 LEU A CA 1
ATOM 3343 C C . LEU A 1 411 ? 3.402 31.25 16.859 1 77.56 411 LEU A C 1
ATOM 3345 O O . LEU A 1 411 ? 3.285 32.469 17 1 77.56 411 LEU A O 1
ATOM 3349 N N . ILE A 1 412 ? 2.822 30.375 17.562 1 79.56 412 ILE A N 1
ATOM 3350 C CA . ILE A 1 412 ? 1.971 30.797 18.672 1 79.56 412 ILE A CA 1
ATOM 3351 C C . ILE A 1 412 ? 2.812 31.516 19.719 1 79.56 412 ILE A C 1
ATOM 3353 O O . ILE A 1 412 ? 2.416 32.562 20.219 1 79.56 412 ILE A O 1
ATOM 3357 N N . GLN A 1 413 ? 3.949 30.969 19.953 1 81.25 413 GLN A N 1
ATOM 3358 C CA . GLN A 1 413 ? 4.82 31.562 20.969 1 81.25 413 GLN A CA 1
ATOM 3359 C C . GLN A 1 413 ? 5.293 32.938 20.531 1 81.25 413 GLN A C 1
ATOM 3361 O O . GLN A 1 413 ? 5.316 33.875 21.344 1 81.25 413 GLN A O 1
ATOM 3366 N N . ILE A 1 414 ? 5.648 33 19.297 1 80.94 414 ILE A N 1
ATOM 3367 C CA . ILE A 1 414 ? 6.098 34.281 18.781 1 80.94 414 ILE A CA 1
ATOM 3368 C C . ILE A 1 414 ? 4.969 35.281 18.859 1 80.94 414 ILE A C 1
ATOM 3370 O O . ILE A 1 414 ? 5.191 36.438 19.281 1 80.94 414 ILE A O 1
ATOM 3374 N N . SER A 1 415 ? 3.809 34.938 18.594 1 81.06 415 SER A N 1
ATOM 3375 C CA . SER A 1 415 ? 2.648 35.812 18.641 1 81.06 415 SER A CA 1
ATOM 3376 C C . SER A 1 415 ? 2.338 36.25 20.062 1 81.06 415 SER A C 1
ATOM 3378 O O . SER A 1 415 ? 2.021 37.406 20.312 1 81.06 415 SER A O 1
ATOM 3380 N N . GLU A 1 416 ? 2.457 35.344 20.938 1 82.94 416 GLU A N 1
ATOM 3381 C CA . GLU A 1 416 ? 2.213 35.656 22.344 1 82.94 416 GLU A CA 1
ATOM 3382 C C . GLU A 1 416 ? 3.27 36.625 22.891 1 82.94 416 GLU A C 1
ATOM 3384 O O . GLU A 1 416 ? 2.949 37.531 23.641 1 82.94 416 GLU A O 1
ATOM 3389 N N . ASN A 1 417 ? 4.473 36.375 22.5 1 82 417 ASN A N 1
ATOM 3390 C CA . ASN A 1 417 ? 5.547 37.281 22.922 1 82 417 ASN A CA 1
ATOM 3391 C C . ASN A 1 417 ? 5.348 38.688 22.391 1 82 417 ASN A C 1
ATOM 3393 O O . ASN A 1 417 ? 5.598 39.656 23.094 1 82 417 ASN A O 1
ATOM 3397 N N . GLU A 1 418 ? 4.855 38.719 21.219 1 81.31 418 GLU A N 1
ATOM 3398 C CA . GLU A 1 418 ? 4.578 40 20.609 1 81.31 418 GLU A CA 1
ATOM 3399 C C . GLU A 1 418 ? 3.443 40.719 21.344 1 81.31 418 GLU A C 1
ATOM 3401 O O . GLU A 1 418 ? 3.525 41.906 21.609 1 81.31 418 GLU A O 1
ATOM 3406 N N . LYS A 1 419 ? 2.484 40 21.672 1 80 419 LYS A N 1
ATOM 3407 C CA . LYS A 1 419 ? 1.366 40.562 22.438 1 80 419 LYS A CA 1
ATOM 3408 C C . LYS A 1 419 ? 1.826 41.062 23.812 1 80 419 LYS A C 1
ATOM 3410 O O . LYS A 1 419 ? 1.432 42.125 24.25 1 80 419 LYS A O 1
ATOM 3415 N N . GLN A 1 420 ? 2.594 40.312 24.391 1 82.19 420 GLN A N 1
ATOM 3416 C CA . GLN A 1 420 ? 3.086 40.656 25.703 1 82.19 420 GLN A CA 1
ATOM 3417 C C . GLN A 1 420 ? 3.945 41.906 25.656 1 82.19 420 GLN A C 1
ATOM 3419 O O . GLN A 1 420 ? 3.852 42.781 26.531 1 82.19 420 GLN A O 1
ATOM 3424 N N . SER A 1 421 ? 4.691 42 24.609 1 81.88 421 SER A N 1
ATOM 3425 C CA . SER A 1 421 ? 5.535 43.188 24.438 1 81.88 421 SER A CA 1
ATOM 3426 C C . SER A 1 421 ? 4.695 44.438 24.266 1 81.88 421 SER A C 1
ATOM 3428 O O . SER A 1 421 ? 5.012 45.5 24.828 1 81.88 421 SER A O 1
ATOM 3430 N N . ILE A 1 422 ? 3.6 44.312 23.594 1 79.44 422 ILE A N 1
ATOM 3431 C CA . ILE A 1 422 ? 2.727 45.438 23.375 1 79.44 422 ILE A CA 1
ATOM 3432 C C . ILE A 1 422 ? 2.006 45.812 24.672 1 79.44 422 ILE A C 1
ATOM 3434 O O . ILE A 1 422 ? 1.869 47 25 1 79.44 422 ILE A O 1
ATOM 3438 N N . LYS A 1 423 ? 1.672 44.844 25.406 1 77.94 423 LYS A N 1
ATOM 3439 C CA . LYS A 1 423 ? 1.001 45.062 26.688 1 77.94 423 LYS A CA 1
ATOM 3440 C C . LYS A 1 423 ? 1.933 45.75 27.688 1 77.94 423 LYS A C 1
ATOM 3442 O O . LYS A 1 423 ? 1.51 46.625 28.438 1 77.94 423 LYS A O 1
ATOM 3447 N N . GLU A 1 424 ? 3.061 45.375 27.672 1 78.62 424 GLU A N 1
ATOM 3448 C CA . GLU A 1 424 ? 4.047 45.969 28.562 1 78.62 424 GLU A CA 1
ATOM 3449 C C . GLU A 1 424 ? 4.254 47.438 28.219 1 78.62 424 GLU A C 1
ATOM 3451 O O . GLU A 1 424 ? 4.352 48.281 29.109 1 78.62 424 GLU A O 1
ATOM 3456 N N . LYS A 1 425 ? 4.27 47.688 26.953 1 73.94 425 LYS A N 1
ATOM 3457 C CA . LYS A 1 425 ? 4.398 49.062 26.516 1 73.94 425 LYS A CA 1
ATOM 3458 C C . LYS A 1 425 ? 3.201 49.906 26.984 1 73.94 425 LYS A C 1
ATOM 3460 O O . LYS A 1 425 ? 3.359 51.031 27.406 1 73.94 425 LYS A O 1
ATOM 3465 N N . LEU A 1 426 ? 2.102 49.344 26.984 1 74.25 426 LEU A N 1
ATOM 3466 C CA . LEU A 1 426 ? 0.88 50 27.438 1 74.25 426 LEU A CA 1
ATOM 3467 C C . LEU A 1 426 ? 0.925 50.25 28.938 1 74.25 426 LEU A C 1
ATOM 3469 O O . LEU A 1 426 ? 0.529 51.344 29.391 1 74.25 426 LEU A O 1
ATOM 3473 N N . GLN A 1 427 ? 1.423 49.344 29.594 1 72.31 427 GLN A N 1
ATOM 3474 C CA . GLN A 1 427 ? 1.51 49.5 31.047 1 72.31 427 GLN A CA 1
ATOM 3475 C C . GLN A 1 427 ? 2.508 50.594 31.438 1 72.31 427 GLN A C 1
ATOM 3477 O O . GLN A 1 427 ? 2.246 51.375 32.344 1 72.31 427 GLN A O 1
ATOM 3482 N N . VAL A 1 428 ? 3.59 50.594 30.734 1 64.12 428 VAL A N 1
ATOM 3483 C CA . VAL A 1 428 ? 4.602 51.625 30.984 1 64.12 428 VAL A CA 1
ATOM 3484 C C . VAL A 1 428 ? 4.027 53 30.688 1 64.12 428 VAL A C 1
ATOM 3486 O O . VAL A 1 428 ? 4.242 53.938 31.453 1 64.12 428 VAL A O 1
ATOM 3489 N N . GLN A 1 429 ? 3.287 53.031 29.656 1 67.94 429 GLN A N 1
ATOM 3490 C CA . GLN A 1 429 ? 2.691 54.312 29.297 1 67.94 429 GLN A CA 1
ATOM 3491 C C . GLN A 1 429 ? 1.646 54.75 30.312 1 67.94 429 GLN A C 1
ATOM 3493 O O . GLN A 1 429 ? 1.553 55.938 30.641 1 67.94 429 GLN A O 1
ATOM 3498 N N . GLU A 1 430 ? 0.991 53.812 30.891 1 65.56 430 GLU A N 1
ATOM 3499 C CA . GLU A 1 430 ? -0.01 54.094 31.906 1 65.56 430 GLU A CA 1
ATOM 3500 C C . GLU A 1 430 ? 0.645 54.562 33.219 1 65.56 430 GLU A C 1
ATOM 3502 O O . GLU A 1 430 ? 0.189 55.5 33.844 1 65.56 430 GLU A O 1
ATOM 3507 N N . ALA A 1 431 ? 1.627 53.938 33.531 1 61.56 431 ALA A N 1
ATOM 3508 C CA . ALA A 1 431 ? 2.361 54.312 34.75 1 61.56 431 ALA A CA 1
ATOM 3509 C C . ALA A 1 431 ? 2.945 55.719 34.594 1 61.56 431 ALA A C 1
ATOM 3511 O O . ALA A 1 431 ? 2.92 56.5 35.562 1 61.56 431 ALA A O 1
ATOM 3512 N N . GLU A 1 432 ? 3.359 55.938 33.406 1 61.56 432 GLU A N 1
ATOM 3513 C CA . GLU A 1 432 ? 3.92 57.25 33.156 1 61.56 432 GLU A CA 1
ATOM 3514 C C . GLU A 1 432 ? 2.846 58.344 33.219 1 61.56 432 GLU A C 1
ATOM 3516 O O . GLU A 1 432 ? 3.08 59.406 33.781 1 61.56 432 GLU A O 1
ATOM 3521 N N . ARG A 1 433 ? 1.737 58.062 32.875 1 63.41 433 ARG A N 1
ATOM 3522 C CA . ARG A 1 433 ? 0.608 59 32.969 1 63.41 433 ARG A CA 1
ATOM 3523 C C . ARG A 1 433 ? 0.202 59.25 34.406 1 63.41 433 ARG A C 1
ATOM 3525 O O . ARG A 1 433 ? -0.055 60.406 34.781 1 63.41 433 ARG A O 1
ATOM 3532 N N . GLN A 1 434 ? 0.198 58.312 35.188 1 61.59 434 GLN A N 1
ATOM 3533 C CA . GLN A 1 434 ? -0.147 58.438 36.594 1 61.59 434 GLN A CA 1
ATOM 3534 C C . GLN A 1 434 ? 0.897 59.25 37.344 1 61.59 434 GLN A C 1
ATOM 3536 O O . GLN A 1 434 ? 0.554 60.062 38.188 1 61.59 434 GLN A O 1
ATOM 3541 N N . ARG A 1 435 ? 2.031 59.031 37 1 56.78 435 ARG A N 1
ATOM 3542 C CA . ARG A 1 435 ? 3.119 59.781 37.625 1 56.78 435 ARG A CA 1
ATOM 3543 C C . ARG A 1 435 ? 3.002 61.281 37.281 1 56.78 435 ARG A C 1
ATOM 3545 O O . ARG A 1 435 ? 3.094 62.125 38.188 1 56.78 435 ARG A O 1
ATOM 3552 N N . ILE A 1 436 ? 2.764 61.562 36.062 1 62.03 436 ILE A N 1
ATOM 3553 C CA . ILE A 1 436 ? 2.627 62.938 35.625 1 62.03 436 ILE A CA 1
ATOM 3554 C C . ILE A 1 436 ? 1.441 63.594 36.344 1 62.03 436 ILE A C 1
ATOM 3556 O O . ILE A 1 436 ? 1.527 64.75 36.781 1 62.03 436 ILE A O 1
ATOM 3560 N N . ALA A 1 437 ? 0.383 62.906 36.594 1 61.09 437 ALA A N 1
ATOM 3561 C CA . ALA A 1 437 ? -0.806 63.375 37.281 1 61.09 437 ALA A CA 1
ATOM 3562 C C . ALA A 1 437 ? -0.477 63.75 38.719 1 61.09 437 ALA A C 1
ATOM 3564 O O . ALA A 1 437 ? -0.914 64.75 39.219 1 61.09 437 ALA A O 1
ATOM 3565 N N . ARG A 1 438 ? 0.315 63 39.344 1 56.66 438 ARG A N 1
ATOM 3566 C CA . ARG A 1 438 ? 0.703 63.25 40.75 1 56.66 438 ARG A CA 1
ATOM 3567 C C . ARG A 1 438 ? 1.617 64.438 40.844 1 56.66 438 ARG A C 1
ATOM 3569 O O . ARG A 1 438 ? 1.465 65.312 41.75 1 56.66 438 ARG A O 1
ATOM 3576 N N . ASP A 1 439 ? 2.52 64.5 39.875 1 58.47 439 ASP A N 1
ATOM 3577 C CA . ASP A 1 439 ? 3.447 65.625 39.875 1 58.47 439 ASP A CA 1
ATOM 3578 C C . ASP A 1 439 ? 2.707 67 39.656 1 58.47 439 ASP A C 1
ATOM 3580 O O . ASP A 1 439 ? 3.016 68 40.281 1 58.47 439 ASP A O 1
ATOM 3584 N N . LEU A 1 440 ? 1.756 66.938 38.875 1 66.75 440 LEU A N 1
ATOM 3585 C CA . LEU A 1 440 ? 0.933 68.125 38.625 1 66.75 440 LEU A CA 1
ATOM 3586 C C . LEU A 1 440 ? 0.177 68.562 39.875 1 66.75 440 LEU A C 1
ATOM 3588 O O . LEU A 1 440 ? 0.171 69.75 40.219 1 66.75 440 LEU A O 1
ATOM 3592 N N . HIS A 1 441 ? -0.059 68 40.75 1 56.66 441 HIS A N 1
ATOM 3593 C CA . HIS A 1 441 ? -0.831 68.25 41.969 1 56.66 441 HIS A CA 1
ATOM 3594 C C . HIS A 1 441 ? 0.056 68.812 43.062 1 56.66 441 HIS A C 1
ATOM 3596 O O . HIS A 1 441 ? -0.22 69.875 43.594 1 56.66 441 HIS A O 1
ATOM 3602 N N . ASP A 1 442 ? 0.792 67.625 43.156 1 54.41 442 ASP A N 1
ATOM 3603 C CA . ASP A 1 442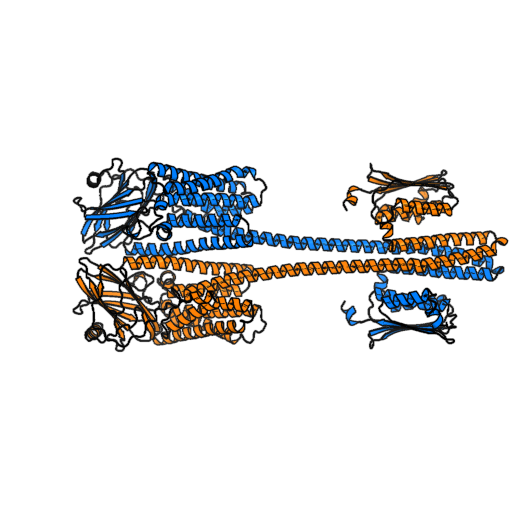 ? 1.586 67.875 44.344 1 54.41 442 ASP A CA 1
ATOM 3604 C C . ASP A 1 442 ? 2.449 69.125 44.156 1 54.41 442 ASP A C 1
ATOM 3606 O O . ASP A 1 442 ? 2.551 69.938 45.094 1 54.41 442 ASP A O 1
ATOM 3610 N N . ASP A 1 443 ? 2.953 69.25 42.969 1 57.25 443 ASP A N 1
ATOM 3611 C CA . ASP A 1 443 ? 3.885 70.312 42.781 1 57.25 443 ASP A CA 1
ATOM 3612 C C . ASP A 1 443 ? 3.15 71.625 42.375 1 57.25 443 ASP A C 1
ATOM 3614 O O . ASP A 1 443 ? 3.225 72.625 43.094 1 57.25 443 ASP A O 1
ATOM 3618 N N . LEU A 1 444 ? 2.379 71.438 41.375 1 67.19 444 LEU A N 1
ATOM 3619 C CA . LEU A 1 444 ? 1.731 72.625 40.875 1 67.19 444 LEU A CA 1
ATOM 3620 C C . LEU A 1 444 ? 0.562 73.062 41.75 1 67.19 444 LEU A C 1
ATOM 3622 O O . LEU A 1 444 ? 0.336 74.25 42 1 67.19 444 LEU A O 1
ATOM 3626 N N . GLY A 1 445 ? -0.067 72.125 42.312 1 60.47 445 GLY A N 1
ATOM 3627 C CA . GLY A 1 445 ? -1.163 72.375 43.219 1 60.47 445 GLY A CA 1
ATOM 3628 C C . GLY A 1 445 ? -0.718 73.125 44.5 1 60.47 445 GLY A C 1
ATOM 3629 O O . GLY A 1 445 ? -1.325 74.125 44.906 1 60.47 445 GLY A O 1
ATOM 3630 N N . ALA A 1 446 ? 0.325 72.625 45.062 1 58.62 446 ALA A N 1
ATOM 3631 C CA . ALA A 1 446 ? 0.861 73.25 46.281 1 58.62 446 ALA A CA 1
ATOM 3632 C C . ALA A 1 446 ? 1.393 74.625 46.031 1 58.62 446 ALA A C 1
ATOM 3634 O O . ALA A 1 446 ? 1.187 75.562 46.875 1 58.62 446 ALA A O 1
ATOM 3635 N N . LEU A 1 447 ? 2.021 74.812 44.906 1 62.88 447 LEU A N 1
ATOM 3636 C CA . LEU A 1 447 ? 2.578 76.062 44.531 1 62.88 447 LEU A CA 1
ATOM 3637 C C . LEU A 1 447 ? 1.471 77.125 44.344 1 62.88 447 LEU A C 1
ATOM 3639 O O . LEU A 1 447 ? 1.565 78.25 44.875 1 62.88 447 LEU A O 1
ATOM 3643 N N . LEU A 1 448 ? 0.406 76.688 43.781 1 70.94 448 LEU A N 1
ATOM 3644 C CA . LEU A 1 448 ? -0.722 77.625 43.531 1 70.94 448 LEU A CA 1
ATOM 3645 C C . LEU A 1 448 ? -1.436 77.938 44.844 1 70.94 448 LEU A C 1
ATOM 3647 O O . LEU A 1 448 ? -1.855 79.062 45.062 1 70.94 448 LEU A O 1
ATOM 3651 N N . ALA A 1 449 ? -1.459 77 45.781 1 62.28 449 ALA A N 1
ATOM 3652 C CA . ALA A 1 449 ? -2.039 77.188 47.094 1 62.28 449 ALA A CA 1
ATOM 3653 C C . ALA A 1 449 ? -1.21 78.188 47.906 1 62.28 449 ALA A C 1
ATOM 3655 O O . ALA A 1 449 ? -1.761 79.062 48.562 1 62.28 449 ALA A O 1
ATOM 3656 N N . MET A 1 450 ? 0.008 78.188 47.812 1 62.5 450 MET A N 1
ATOM 3657 C CA . MET A 1 450 ? 0.917 79.062 48.531 1 62.5 450 MET A CA 1
ATOM 3658 C C . MET A 1 450 ? 0.796 80.5 48 1 62.5 450 MET A C 1
ATOM 3660 O O . MET A 1 450 ? 0.736 81.438 48.75 1 62.5 450 MET A O 1
ATOM 3664 N N . ILE A 1 451 ? 0.771 80.562 46.656 1 70.19 451 ILE A N 1
ATOM 3665 C CA . ILE A 1 451 ? 0.636 81.875 46.031 1 70.19 451 ILE A CA 1
ATOM 3666 C C . ILE A 1 451 ? -0.682 82.562 46.438 1 70.19 451 ILE A C 1
ATOM 3668 O O . ILE A 1 451 ? -0.722 83.75 46.781 1 70.19 451 ILE A O 1
ATOM 3672 N N . ARG A 1 452 ? -1.693 81.75 46.562 1 67.81 452 ARG A N 1
ATOM 3673 C CA . ARG A 1 452 ? -3.01 82.25 46.969 1 67.81 452 ARG A CA 1
ATOM 3674 C C . ARG A 1 452 ? -2.969 82.812 48.406 1 67.81 452 ARG A C 1
ATOM 3676 O O . ARG A 1 452 ? -3.484 83.875 48.656 1 67.81 452 ARG A O 1
ATOM 3683 N N . LEU A 1 453 ? -2.314 82.188 49.219 1 63.44 453 LEU A N 1
ATOM 3684 C CA . LEU A 1 453 ? -2.23 82.562 50.625 1 63.44 453 LEU A CA 1
ATOM 3685 C C . LEU A 1 453 ? -1.445 83.875 50.781 1 63.44 453 LEU A C 1
ATOM 3687 O O . LEU A 1 453 ? -1.829 84.75 51.531 1 63.44 453 LEU A O 1
ATOM 3691 N N . LYS A 1 454 ? -0.458 84.062 50.031 1 65.81 454 LYS A N 1
ATOM 3692 C CA . LYS A 1 454 ? 0.382 85.25 50.094 1 65.81 454 LYS A CA 1
ATOM 3693 C C . LYS A 1 454 ? -0.356 86.5 49.562 1 65.81 454 LYS A C 1
ATOM 3695 O O . LYS A 1 454 ? -0.315 87.562 50.188 1 65.81 454 LYS A O 1
ATOM 3700 N N . VAL A 1 455 ? -1.004 86.25 48.5 1 72.56 455 VAL A N 1
ATOM 3701 C CA . VAL A 1 455 ? -1.75 87.312 47.875 1 72.56 455 VAL A CA 1
ATOM 3702 C C . VAL A 1 455 ? -2.924 87.688 48.781 1 72.56 455 VAL A C 1
ATOM 3704 O O . VAL A 1 455 ? -3.215 88.875 48.969 1 72.56 455 VAL A O 1
ATOM 3707 N N . GLU A 1 456 ? -3.486 86.688 49.406 1 67.81 456 GLU A N 1
ATOM 3708 C CA . GLU A 1 456 ? -4.578 86.938 50.344 1 67.81 456 GLU A CA 1
ATOM 370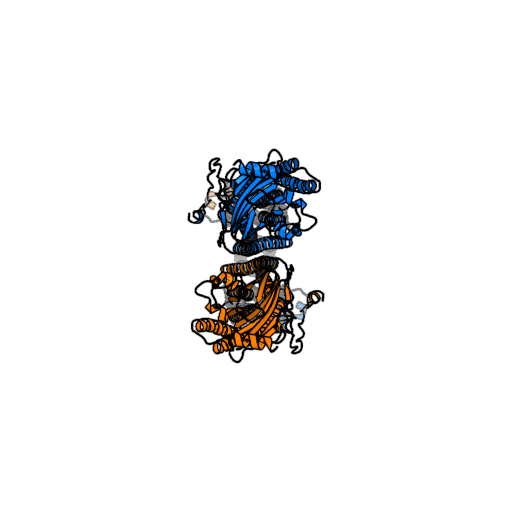9 C C . GLU A 1 456 ? -4.098 87.688 51.562 1 67.81 456 GLU A C 1
ATOM 3711 O O . GLU A 1 456 ? -4.801 88.562 52.062 1 67.81 456 GLU A O 1
ATOM 3716 N N . ASN A 1 457 ? -2.973 87.438 52.031 1 68.31 457 ASN A N 1
ATOM 3717 C CA . ASN A 1 457 ? -2.391 88.125 53.188 1 68.31 457 ASN A CA 1
ATOM 3718 C C . ASN A 1 457 ? -2.104 89.625 52.875 1 68.31 457 ASN A C 1
ATOM 3720 O O . ASN A 1 457 ? -2.312 90.438 53.719 1 68.31 457 ASN A O 1
ATOM 3724 N N . VAL A 1 458 ? -1.651 89.812 51.688 1 72.62 458 VAL A N 1
ATOM 3725 C CA . VAL A 1 458 ? -1.385 91.188 51.281 1 72.62 458 VAL A CA 1
ATOM 3726 C C . VAL A 1 458 ? -2.699 91.938 51.156 1 72.62 458 VAL A C 1
ATOM 3728 O O . VAL A 1 458 ? -2.785 93.125 51.562 1 72.62 458 VAL A O 1
ATOM 3731 N N . GLU A 1 459 ? -3.668 91.312 50.656 1 69.31 459 GLU A N 1
ATOM 3732 C CA . GLU A 1 459 ? -4.992 91.875 50.531 1 69.31 459 GLU A CA 1
ATOM 3733 C C . GLU A 1 459 ? -5.551 92.312 51.875 1 69.31 459 GLU A C 1
ATOM 3735 O O . GLU A 1 459 ? -6.098 93.375 52.031 1 69.31 459 GLU A O 1
ATOM 3740 N N . HIS A 1 460 ? -5.352 91.562 52.844 1 66.31 460 HIS A N 1
ATOM 3741 C CA . HIS A 1 460 ? -5.875 91.812 54.188 1 66.31 460 HIS A CA 1
ATOM 3742 C C . HIS A 1 460 ? -5.148 93 54.844 1 66.31 460 HIS A C 1
ATOM 3744 O O . HIS A 1 460 ? -5.75 93.75 55.625 1 66.31 460 HIS A O 1
ATOM 3750 N N . LYS A 1 461 ? -3.971 93.25 54.531 1 66.5 461 LYS A N 1
ATOM 3751 C CA . LYS A 1 461 ? -3.158 94.312 55.156 1 66.5 461 LYS A CA 1
ATOM 3752 C C . LYS A 1 461 ? -3.41 95.688 54.469 1 66.5 461 LYS A C 1
ATOM 3754 O O . LYS A 1 461 ? -3.199 96.688 55.094 1 66.5 461 LYS A O 1
ATOM 3759 N N . LEU A 1 462 ? -3.926 95.688 53.312 1 64.75 462 LEU A N 1
ATOM 3760 C CA . LEU A 1 462 ? -4.148 96.938 52.562 1 64.75 462 LEU A CA 1
ATOM 3761 C C . LEU A 1 462 ? -5.605 97.375 52.688 1 64.75 462 LEU A C 1
ATOM 3763 O O . LEU A 1 462 ? -6.02 98.312 52.031 1 64.75 462 LEU A O 1
ATOM 3767 N N . SER A 1 463 ? -6.543 96.812 53.344 1 58.66 463 SER A N 1
ATOM 3768 C CA . SER A 1 463 ? -7.977 97.125 53.406 1 58.66 463 SER A CA 1
ATOM 3769 C C . SER A 1 463 ? -8.242 98.625 53.594 1 58.66 463 SER A C 1
ATOM 3771 O O . SER A 1 463 ? -9.336 99.062 53.281 1 58.66 463 SER A O 1
ATOM 3773 N N . GLY A 1 464 ? -7.324 99.5 54.031 1 56.16 464 GLY A N 1
ATOM 3774 C CA . GLY A 1 464 ? -7.633 100.875 54.312 1 56.16 464 GLY A CA 1
ATOM 3775 C C . GLY A 1 464 ? -7.211 101.812 53.219 1 56.16 464 GLY A C 1
ATOM 3776 O O . GLY A 1 464 ? -7.523 103 53.25 1 56.16 464 GLY A O 1
ATOM 3777 N N . LEU A 1 465 ? -6.371 101.375 52.344 1 57.72 465 LEU A N 1
ATOM 3778 C CA . LEU A 1 465 ? -5.805 102.5 51.594 1 57.72 465 LEU A CA 1
ATOM 3779 C C . LEU A 1 465 ? -6.543 102.688 50.281 1 57.72 465 LEU A C 1
ATOM 3781 O O . LEU A 1 465 ? -7.02 103.75 49.969 1 57.72 465 LEU A O 1
ATOM 3785 N N . ASN A 1 466 ? -6.137 102.062 49.062 1 61.5 466 ASN A N 1
ATOM 3786 C CA . ASN A 1 466 ? -6.605 102.375 47.719 1 61.5 466 ASN A CA 1
ATOM 3787 C C . ASN A 1 466 ? -7.465 101.312 47.125 1 61.5 466 ASN A C 1
ATOM 3789 O O . ASN A 1 466 ? -7.086 100.125 47.156 1 61.5 466 ASN A O 1
ATOM 3793 N N . GLY A 1 467 ? -8.773 101.5 46.906 1 65.25 467 GLY A N 1
ATOM 3794 C CA . GLY A 1 467 ? -9.844 100.625 46.406 1 65.25 467 GLY A CA 1
ATOM 3795 C C . GLY A 1 467 ? -9.453 99.875 45.156 1 65.25 467 GLY A C 1
ATOM 3796 O O . GLY A 1 467 ? -9.789 98.688 45.031 1 65.25 467 GLY A O 1
ATOM 3797 N N . GLN A 1 468 ? -8.711 100.375 44.219 1 63.5 468 GLN A N 1
ATOM 3798 C CA . GLN A 1 468 ? -8.336 99.75 42.969 1 63.5 468 GLN A CA 1
ATOM 3799 C C . GLN A 1 468 ? -7.297 98.625 43.219 1 63.5 468 GLN A C 1
ATOM 3801 O O . GLN A 1 468 ? -7.328 97.625 42.562 1 63.5 468 GLN A O 1
ATOM 3806 N N . VAL A 1 469 ? -6.449 98.875 44.125 1 68.69 469 VAL A N 1
ATOM 3807 C CA . VAL A 1 469 ? -5.402 97.875 44.469 1 68.69 469 VAL A CA 1
ATOM 3808 C C . VAL A 1 469 ? -6.023 96.688 45.125 1 68.69 469 VAL A C 1
ATOM 3810 O O . VAL A 1 469 ? -5.656 95.5 44.844 1 68.69 469 VAL A O 1
ATOM 3813 N N . ILE A 1 470 ? -6.949 96.875 45.938 1 69.88 470 ILE A N 1
ATOM 3814 C CA . ILE A 1 470 ? -7.641 95.812 46.625 1 69.88 470 ILE A CA 1
ATOM 3815 C C . ILE A 1 470 ? -8.445 95 45.625 1 69.88 470 ILE A C 1
ATOM 3817 O O . ILE A 1 470 ? -8.484 93.75 45.75 1 69.88 470 ILE A O 1
ATOM 3821 N N . GLU A 1 471 ? -8.961 95.625 44.656 1 66.81 471 GLU A N 1
ATOM 3822 C CA . GLU A 1 471 ? -9.727 94.938 43.656 1 66.81 471 GLU A CA 1
ATOM 3823 C C . GLU A 1 471 ? -8.82 94.062 42.781 1 66.81 471 GLU A C 1
ATOM 3825 O O . GLU A 1 471 ? -9.188 92.938 42.406 1 66.81 471 GLU A O 1
ATOM 3830 N N . GLY A 1 472 ? -7.707 94.562 42.469 1 65.88 472 GLY A N 1
ATOM 3831 C CA . GLY A 1 472 ? -6.734 93.812 41.688 1 65.88 472 GLY A CA 1
ATOM 3832 C C . GLY A 1 472 ? -6.207 92.625 42.406 1 65.88 472 GLY A C 1
ATOM 3833 O O . GLY A 1 472 ? -6.078 91.562 41.812 1 65.88 472 GLY A O 1
ATOM 3834 N N . LEU A 1 473 ? -5.973 92.75 43.625 1 72.44 473 LEU A N 1
ATOM 3835 C CA . LEU A 1 473 ? -5.477 91.625 44.438 1 72.44 473 LEU A CA 1
ATOM 3836 C C . LEU A 1 473 ? -6.562 90.625 44.656 1 72.44 473 LEU A C 1
ATOM 3838 O O . LEU A 1 473 ? -6.293 89.438 44.625 1 72.44 473 LEU A O 1
ATOM 3842 N N . SER A 1 474 ? -7.738 91.125 44.844 1 69 474 SER A N 1
ATOM 3843 C CA . SER A 1 474 ? -8.867 90.188 45 1 69 474 SER A CA 1
ATOM 3844 C C . SER A 1 474 ? -9.125 89.375 43.75 1 69 474 SER A C 1
ATOM 3846 O O . SER A 1 474 ? -9.391 88.188 43.812 1 69 474 SER A O 1
ATOM 3848 N N . GLU A 1 475 ? -8.914 90 42.625 1 65.5 475 GLU A N 1
ATOM 3849 C CA . GLU A 1 475 ? -9.062 89.312 41.375 1 65.5 475 GLU A CA 1
ATOM 3850 C C . GLU A 1 475 ? -7.949 88.312 41.156 1 65.5 475 GLU A C 1
ATOM 3852 O O . GLU A 1 475 ? -8.188 87.188 40.625 1 65.5 475 GLU A O 1
ATOM 3857 N N . SER A 1 476 ? -6.77 88.688 41.531 1 69.81 476 SER A N 1
ATOM 3858 C CA . SER A 1 476 ? -5.641 87.75 41.438 1 69.81 476 SER A CA 1
ATOM 3859 C C . SER A 1 476 ? -5.852 86.5 42.281 1 69.81 476 SER A C 1
ATOM 3861 O O . SER A 1 476 ? -5.531 85.375 41.875 1 69.81 476 SER A O 1
ATOM 3863 N N . VAL A 1 477 ? -6.387 86.688 43.469 1 68.75 477 VAL A N 1
ATOM 3864 C CA . VAL A 1 477 ? -6.672 85.562 44.375 1 68.75 477 VAL A CA 1
ATOM 3865 C C . VAL A 1 477 ? -7.719 84.688 43.75 1 68.75 477 VAL A C 1
ATOM 3867 O O . VAL A 1 477 ? -7.586 83.438 43.812 1 68.75 477 VAL A O 1
ATOM 3870 N N . MET A 1 478 ? -8.664 85.25 43.094 1 64.06 478 MET A N 1
ATOM 3871 C CA . MET A 1 478 ? -9.711 84.438 42.438 1 64.06 478 MET A CA 1
ATOM 3872 C C . MET A 1 478 ? -9.133 83.625 41.281 1 64.06 478 MET A C 1
ATOM 3874 O O . MET A 1 478 ? -9.492 82.5 41.094 1 64.06 478 MET A O 1
ATOM 3878 N N . LEU A 1 479 ? -8.234 84.25 40.562 1 64.94 479 LEU A N 1
ATOM 3879 C CA . LEU A 1 479 ? -7.609 83.625 39.438 1 64.94 479 LEU A CA 1
ATOM 3880 C C . LEU A 1 479 ? -6.672 82.5 39.875 1 64.94 479 LEU A C 1
ATOM 3882 O O . LEU A 1 479 ? -6.582 81.438 39.25 1 64.94 479 LEU A O 1
ATOM 3886 N N . LEU A 1 480 ? -6.02 82.688 40.969 1 70.88 480 LEU A N 1
ATOM 3887 C CA . LEU A 1 480 ? -5.137 81.688 41.531 1 70.88 480 LEU A CA 1
ATOM 3888 C C . LEU A 1 480 ? -5.938 80.438 42.031 1 70.88 480 LEU A C 1
ATOM 3890 O O . LEU A 1 480 ? -5.508 79.312 41.844 1 70.88 480 LEU A O 1
ATOM 3894 N N . ASP A 1 481 ? -7.055 80.688 42.594 1 61.81 481 ASP A N 1
ATOM 3895 C CA . ASP A 1 481 ? -7.957 79.625 43 1 61.81 481 ASP A CA 1
ATOM 3896 C C . ASP A 1 481 ? -8.438 78.812 41.812 1 61.81 481 ASP A C 1
ATOM 3898 O O . ASP A 1 481 ? -8.5 77.562 41.844 1 61.81 481 ASP A O 1
ATOM 3902 N N . LYS A 1 482 ? -8.672 79.562 40.781 1 60.56 482 LYS A N 1
ATOM 3903 C CA . LYS A 1 482 ? -9.094 78.875 39.531 1 60.56 482 LYS A CA 1
ATOM 3904 C C . LYS A 1 482 ? -7.973 78 38.969 1 60.56 482 LYS A C 1
ATOM 3906 O O . LYS A 1 482 ? -8.211 76.875 38.562 1 60.56 482 LYS A O 1
ATOM 3911 N N . ALA A 1 483 ? -6.762 78.5 38.906 1 68.69 483 ALA A N 1
ATOM 3912 C CA . ALA A 1 483 ? -5.605 77.812 38.375 1 68.69 483 ALA A CA 1
ATOM 3913 C C . ALA A 1 483 ? -5.367 76.5 39.188 1 68.69 483 ALA A C 1
ATOM 3915 O O . ALA A 1 483 ? -5.086 75.438 38.625 1 68.69 483 ALA A O 1
ATOM 3916 N N . ALA A 1 484 ? -5.445 76.625 40.562 1 63.5 484 ALA A N 1
ATOM 3917 C CA . ALA A 1 484 ? -5.277 75.438 41.438 1 63.5 484 ALA A CA 1
ATOM 3918 C C . ALA A 1 484 ? -6.328 74.375 41.156 1 63.5 484 ALA A C 1
ATOM 3920 O O . ALA A 1 484 ? -6.016 73.188 41.125 1 63.5 484 ALA A O 1
ATOM 3921 N N . LYS A 1 485 ? -7.477 74.875 40.969 1 57.78 485 LYS A N 1
ATOM 3922 C CA . LYS A 1 485 ? -8.57 73.938 40.656 1 57.78 485 LYS A CA 1
ATOM 3923 C C . LYS A 1 485 ? -8.367 73.25 39.312 1 57.78 485 LYS A C 1
ATOM 3925 O O . LYS A 1 485 ? -8.625 72.062 39.188 1 57.78 485 LYS A O 1
ATOM 3930 N N . ASP A 1 486 ? -7.855 74 38.344 1 61.91 486 ASP A N 1
ATOM 3931 C CA . ASP A 1 486 ? -7.609 73.5 37.031 1 61.91 486 ASP A CA 1
ATOM 3932 C C . ASP A 1 486 ? -6.496 72.438 37.062 1 61.91 486 ASP A C 1
ATOM 3934 O O . ASP A 1 486 ? -6.602 71.375 36.406 1 61.91 486 ASP A O 1
ATOM 3938 N N . VAL A 1 487 ? -5.414 72.688 37.75 1 65.75 487 VAL A N 1
ATOM 3939 C CA . VAL A 1 487 ? -4.309 71.75 37.906 1 65.75 487 VAL A CA 1
ATOM 3940 C C . VAL A 1 487 ? -4.812 70.438 38.531 1 65.75 487 VAL A C 1
ATOM 3942 O O . VAL A 1 487 ? -4.465 69.375 38.094 1 65.75 487 VAL A O 1
ATOM 3945 N N . ARG A 1 488 ? -5.578 70.625 39.625 1 54.59 488 ARG A N 1
ATOM 3946 C CA . ARG A 1 488 ? -6.148 69.438 40.312 1 54.59 488 ARG A CA 1
ATOM 3947 C C . ARG A 1 488 ? -7.023 68.625 39.375 1 54.59 488 ARG A C 1
ATOM 3949 O O . ARG A 1 488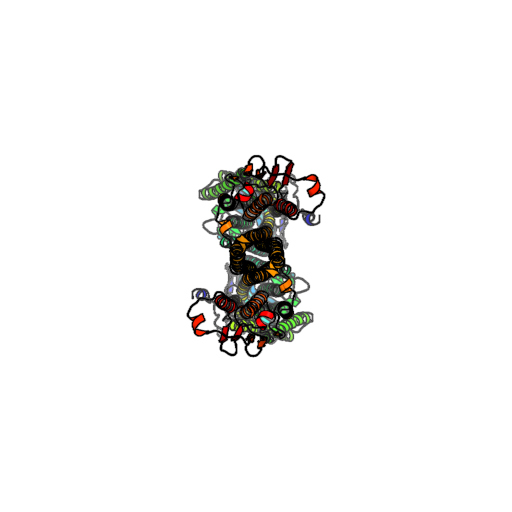 ? -6.992 67.438 39.375 1 54.59 488 ARG A O 1
ATOM 3956 N N . PHE A 1 489 ? -7.656 69.375 38.562 1 53.66 489 PHE A N 1
ATOM 3957 C CA . PHE A 1 489 ? -8.547 68.688 37.594 1 53.66 489 PHE A CA 1
ATOM 3958 C C . PHE A 1 489 ? -7.754 67.938 36.562 1 53.66 489 PHE A C 1
ATOM 3960 O O . PHE A 1 489 ? -8.07 66.75 36.25 1 53.66 489 PHE A O 1
ATOM 3967 N N . ILE A 1 490 ? -6.785 68.5 35.969 1 60.66 490 ILE A N 1
ATOM 3968 C CA . ILE A 1 490 ? -5.941 67.875 34.969 1 60.66 490 ILE A CA 1
ATOM 3969 C C . ILE A 1 490 ? -5.234 66.625 35.562 1 60.66 490 ILE A C 1
ATOM 3971 O O . ILE A 1 490 ? -5.148 65.562 34.938 1 60.66 490 ILE A O 1
ATOM 3975 N N . ALA A 1 491 ? -4.613 66.812 36.75 1 60.31 491 ALA A N 1
ATOM 3976 C CA . ALA A 1 491 ? -3.967 65.688 37.469 1 60.31 491 ALA A CA 1
ATOM 3977 C C . ALA A 1 491 ? -4.922 64.5 37.688 1 60.31 491 ALA A C 1
ATOM 3979 O O . ALA A 1 491 ? -4.543 63.375 37.5 1 60.31 491 ALA A O 1
ATOM 3980 N N . HIS A 1 492 ? -6.035 64.938 38.094 1 51.91 492 HIS A N 1
ATOM 3981 C CA . HIS A 1 492 ? -7.059 63.906 38.281 1 51.91 492 HIS A CA 1
ATOM 3982 C C . HIS A 1 492 ? -7.391 63.188 36.969 1 51.91 492 HIS A C 1
ATOM 3984 O O . HIS A 1 492 ? -7.598 61.969 36.938 1 51.91 492 HIS A O 1
ATOM 3990 N N . GLU A 1 493 ? -7.5 64 35.938 1 50.72 493 GLU A N 1
ATOM 3991 C CA . GLU A 1 493 ? -7.766 63.469 34.625 1 50.72 493 GLU A CA 1
ATOM 3992 C C . GLU A 1 493 ? -6.66 62.5 34.188 1 50.72 493 GLU A C 1
ATOM 3994 O O . GLU A 1 493 ? -6.93 61.5 33.531 1 50.72 493 GLU A O 1
ATOM 3999 N N . LEU A 1 494 ? -5.59 63 34.5 1 56.16 494 LEU A N 1
ATOM 4000 C CA . LEU A 1 494 ? -4.418 62.219 34.156 1 56.16 494 LEU A CA 1
ATOM 4001 C C . LEU A 1 494 ? -4.352 60.938 35 1 56.16 494 LEU A C 1
ATOM 4003 O O . LEU A 1 494 ? -3.91 59.906 34.531 1 56.16 494 LEU A O 1
ATOM 4007 N N . ALA A 1 495 ? -4.668 61.219 36.438 1 45.75 495 ALA A N 1
ATOM 4008 C CA . ALA A 1 495 ? -4.617 60.094 37.375 1 45.75 495 ALA A CA 1
ATOM 4009 C C . ALA A 1 495 ? -5.801 59.156 37.156 1 45.75 495 ALA A C 1
ATOM 4011 O O . ALA A 1 495 ? -5.715 57.969 37.469 1 45.75 495 ALA A O 1
ATOM 4012 N N . SER A 1 496 ? -7.148 59.781 37.469 1 43.5 496 SER A N 1
ATOM 4013 C CA . SER A 1 496 ? -8.359 59.219 38.031 1 43.5 496 SER A CA 1
ATOM 4014 C C . SER A 1 496 ? -8.883 58.062 37.156 1 43.5 496 SER A C 1
ATOM 4016 O O . SER A 1 496 ? -9.195 58.281 35.969 1 43.5 496 SER A O 1
ATOM 4018 N N . GLU A 1 497 ? -8.625 56.812 37.219 1 44.5 497 GLU A N 1
ATOM 4019 C CA . GLU A 1 497 ? -9.617 55.75 37.406 1 44.5 497 GLU A CA 1
ATOM 4020 C C . GLU A 1 497 ? -10.922 56.312 37.969 1 44.5 497 GLU A C 1
ATOM 4022 O O . GLU A 1 497 ? -11.984 55.719 37.781 1 44.5 497 GLU A O 1
ATOM 4027 N N . GLU A 1 498 ? -11.016 57.281 38.656 1 41.03 498 GLU A N 1
ATOM 4028 C CA . GLU A 1 498 ? -12.18 57.844 39.344 1 41.03 498 GLU A CA 1
ATOM 4029 C C . GLU A 1 498 ? -13.203 58.375 38.344 1 41.03 498 GLU A C 1
ATOM 4031 O O . GLU A 1 498 ? -14.406 58.281 38.562 1 41.03 498 GLU A O 1
ATOM 4036 N N . LEU A 1 499 ? -12.898 59.125 37.375 1 46.19 499 LEU A N 1
ATOM 4037 C CA . LEU A 1 499 ? -13.859 59.438 36.312 1 46.19 499 LEU A CA 1
ATOM 4038 C C . LEU A 1 499 ? -14.531 58.156 35.812 1 46.19 499 LEU A C 1
ATOM 4040 O O . LEU A 1 499 ? -15.703 58.188 35.438 1 46.19 499 LEU A O 1
ATOM 4044 N N . ASP A 1 500 ? -13.766 57.156 35.938 1 49.31 500 ASP A N 1
ATOM 4045 C CA . ASP A 1 500 ? -14.328 55.844 35.562 1 49.31 500 ASP A CA 1
ATOM 4046 C C . ASP A 1 500 ? -15.32 55.375 36.594 1 49.31 500 ASP A C 1
ATOM 4048 O O . ASP A 1 500 ? -16.328 54.719 36.281 1 49.31 500 ASP A O 1
ATOM 4052 N N . GLN A 1 501 ? -15.07 55.75 37.844 1 51.41 501 GLN A N 1
ATOM 4053 C CA . GLN A 1 501 ? -15.867 55.188 38.906 1 51.41 501 GLN A CA 1
ATOM 4054 C C . GLN A 1 501 ? -17.062 56.062 39.25 1 51.41 501 GLN A C 1
ATOM 4056 O O . GLN A 1 501 ? -18.109 55.594 39.688 1 51.41 501 GLN A O 1
ATOM 4061 N N . LYS A 1 502 ? -17.109 57.438 39.094 1 56.12 502 LYS A N 1
ATOM 4062 C CA . LYS A 1 502 ? -18.219 58.312 39.469 1 56.12 502 LYS A CA 1
ATOM 4063 C C . LYS A 1 502 ? -19.188 58.5 38.281 1 56.12 502 LYS A C 1
ATOM 4065 O O . LYS A 1 502 ? -18.766 58.531 37.125 1 56.12 502 LYS A O 1
ATOM 4070 N N . GLN A 1 503 ? -20.453 58.562 38.688 1 72.19 503 GLN A N 1
ATOM 4071 C CA . GLN A 1 503 ? -21.5 58.844 37.719 1 72.19 503 GLN A CA 1
ATOM 4072 C C . GLN A 1 503 ? -21.391 60.281 37.219 1 72.19 503 GLN A C 1
ATOM 4074 O O . GLN A 1 503 ? -21.016 61.188 37.969 1 72.19 503 GLN A O 1
ATOM 4079 N N . PHE A 1 504 ? -21.578 60.594 36.062 1 76.88 504 PHE A N 1
ATOM 4080 C CA . PHE A 1 504 ? -21.438 61.906 35.438 1 76.88 504 PHE A CA 1
ATOM 4081 C C . PHE A 1 504 ? -22.297 62.938 36.156 1 76.88 504 PHE A C 1
ATOM 4083 O O . PHE A 1 504 ? -21.859 64.062 36.375 1 76.88 504 PHE A O 1
ATOM 4090 N N . LYS A 1 505 ? -23.484 62.438 36.625 1 81.38 505 LYS A N 1
ATOM 4091 C CA . LYS A 1 505 ? -24.391 63.312 37.375 1 81.38 505 LYS A CA 1
ATOM 4092 C C . LYS A 1 505 ? -23.719 63.875 38.625 1 81.38 505 LYS A C 1
ATOM 4094 O O . LYS A 1 505 ? -23.812 65.062 38.906 1 81.38 505 LYS A O 1
ATOM 4099 N N . THR A 1 506 ? -23.047 63.094 39.219 1 77.06 506 THR A N 1
ATOM 4100 C CA . THR A 1 506 ? -22.391 63.469 40.438 1 77.06 506 THR A CA 1
ATOM 4101 C C . THR A 1 506 ? -21.266 64.438 40.188 1 77.06 506 THR A C 1
ATOM 4103 O O . THR A 1 506 ? -21.062 65.375 40.969 1 77.06 506 THR A O 1
ATOM 4106 N N . LEU A 1 507 ? -20.641 64.312 39.188 1 72.06 507 LEU A N 1
ATOM 4107 C CA . LEU A 1 507 ? -19.547 65.188 38.812 1 72.06 507 LEU A CA 1
ATOM 4108 C C . LEU A 1 507 ? -20.062 66.625 38.562 1 72.06 507 LEU A C 1
ATOM 4110 O O . LEU A 1 507 ? -19.453 67.562 39 1 72.06 507 LEU A O 1
ATOM 4114 N N . VAL A 1 508 ? -21.109 66.688 37.906 1 79.31 508 VAL A N 1
ATOM 4115 C CA . VAL A 1 508 ? -21.703 68 37.562 1 79.31 508 VAL A CA 1
ATOM 4116 C C . VAL A 1 508 ? -22.25 68.625 38.844 1 79.31 508 VAL A C 1
ATOM 4118 O O . VAL A 1 508 ? -22.078 69.875 39.062 1 79.31 508 VAL A O 1
ATOM 4121 N N . GLU A 1 509 ? -22.844 67.812 39.594 1 78.56 509 GLU A N 1
ATOM 4122 C CA . GLU A 1 509 ? -23.391 68.312 40.875 1 78.56 509 GLU A CA 1
ATOM 4123 C C . GLU A 1 509 ? -22.297 68.875 41.75 1 78.56 509 GLU A C 1
ATOM 4125 O O . GLU A 1 509 ? -22.469 69.938 42.375 1 78.56 509 GLU A O 1
ATOM 4130 N N . ASP A 1 510 ? -21.266 68.25 41.75 1 72.56 510 ASP A N 1
ATOM 4131 C CA . ASP A 1 510 ? -20.125 68.688 42.562 1 72.56 510 ASP A CA 1
ATOM 4132 C C . ASP A 1 510 ? -19.609 70 42.062 1 72.56 510 ASP A C 1
ATOM 4134 O O . ASP A 1 510 ? -19.25 70.875 42.875 1 72.56 510 ASP A O 1
ATOM 4138 N N . LEU A 1 511 ? -19.594 70.188 40.875 1 74.12 511 LEU A N 1
ATOM 4139 C CA . LEU A 1 511 ? -19.172 71.438 40.25 1 74.12 511 LEU A CA 1
ATOM 4140 C C . LEU A 1 511 ? -20.094 72.625 40.656 1 74.12 511 LEU A C 1
ATOM 4142 O O . LEU A 1 511 ? -19.625 73.688 41.031 1 74.12 511 LEU A O 1
ATOM 4146 N N . PHE A 1 512 ? -21.312 72.375 40.625 1 77.19 512 PHE A N 1
ATOM 4147 C CA . PHE A 1 512 ? -22.297 73.375 40.938 1 77.19 512 PHE A CA 1
ATOM 4148 C C . PHE A 1 512 ? -22.234 73.75 42.438 1 77.19 512 PHE A C 1
ATOM 4150 O O . PHE A 1 512 ? -22.422 74.875 42.812 1 77.19 512 PHE A O 1
ATOM 4157 N N . GLN A 1 513 ? -21.922 72.812 43.156 1 72.5 513 GLN A N 1
ATOM 4158 C CA . GLN A 1 513 ? -21.781 73.062 44.594 1 72.5 513 GLN A CA 1
ATOM 4159 C C . GLN A 1 513 ? -20.609 74 44.844 1 72.5 513 GLN A C 1
ATOM 4161 O O . GLN A 1 513 ? -20.734 74.938 45.656 1 72.5 513 GLN A O 1
ATOM 4166 N N . ILE A 1 514 ? -19.719 73.875 44.156 1 65.19 514 ILE A N 1
ATOM 4167 C CA . ILE A 1 514 ? -18.547 74.688 44.281 1 65.19 514 ILE A CA 1
ATOM 4168 C C . ILE A 1 514 ? -18.844 76.125 43.781 1 65.19 514 ILE A C 1
ATOM 4170 O O . ILE A 1 514 ? -18.484 77.125 44.406 1 65.19 514 ILE A O 1
ATOM 4174 N N . LEU A 1 515 ? -19.5 76.188 42.719 1 71.25 515 LEU A N 1
ATOM 4175 C CA . LEU A 1 515 ? -19.812 77.438 42.094 1 71.25 515 LEU A CA 1
ATOM 4176 C C . LEU A 1 515 ? -20.797 78.25 42.938 1 71.25 515 LEU A C 1
ATOM 4178 O O . LEU A 1 515 ? -20.656 79.438 43.062 1 71.25 515 LEU A O 1
ATOM 4182 N N . LYS A 1 516 ? -21.688 77.5 43.469 1 69.69 516 LYS A N 1
ATOM 4183 C CA . LYS A 1 516 ? -22.672 78.188 44.344 1 69.69 516 LYS A CA 1
ATOM 4184 C C . LYS A 1 516 ? -21.984 78.75 45.562 1 69.69 516 LYS A C 1
ATOM 4186 O O . LYS A 1 516 ? -22.375 79.875 46.031 1 69.69 516 LYS A O 1
ATOM 4191 N N . ALA A 1 517 ? -21.016 78.188 45.938 1 62.72 517 ALA A N 1
ATOM 4192 C CA . ALA A 1 517 ? -20.328 78.625 47.156 1 62.72 517 ALA A CA 1
ATOM 4193 C C . ALA A 1 517 ? -19.422 79.812 46.875 1 62.72 517 ALA A C 1
ATOM 4195 O O . ALA A 1 517 ? -19.219 80.688 47.781 1 62.72 517 ALA A O 1
ATOM 4196 N N . GLN A 1 518 ? -19.141 80 45.719 1 58.25 518 GLN A N 1
ATOM 4197 C CA . GLN A 1 518 ? -18.062 80.938 45.438 1 58.25 518 GLN A CA 1
ATOM 4198 C C . GLN A 1 518 ? -18.609 82.188 44.719 1 58.25 518 GLN A C 1
ATOM 4200 O O . GLN A 1 518 ? -17.984 83.25 44.75 1 58.25 518 GLN A O 1
ATOM 4205 N N . HIS A 1 519 ? -19.734 82 44.156 1 68.12 519 HIS A N 1
ATOM 4206 C CA . HIS A 1 519 ? -20.172 83.125 43.312 1 68.12 519 HIS A CA 1
ATOM 4207 C C . HIS A 1 519 ? -21.609 83.5 43.625 1 68.12 519 HIS A C 1
ATOM 4209 O O . HIS A 1 519 ? -22.359 82.75 44.219 1 68.12 519 HIS A O 1
ATOM 4215 N N . GLN A 1 520 ? -21.891 84.688 43.344 1 70.75 520 GLN A N 1
ATOM 4216 C CA . GLN A 1 520 ? -23.203 85.25 43.656 1 70.75 520 GLN A CA 1
ATOM 4217 C C . GLN A 1 520 ? -24.234 84.875 42.625 1 70.75 520 GLN A C 1
ATOM 4219 O O . GLN A 1 520 ? -25.438 85.062 42.844 1 70.75 520 GLN A O 1
ATOM 4224 N N . VAL A 1 521 ? -23.906 84.312 41.562 1 80.62 521 VAL A N 1
ATOM 4225 C CA . VAL A 1 521 ? -24.828 83.938 40.5 1 80.62 521 VAL A CA 1
ATOM 4226 C C . VAL A 1 521 ? -25.656 82.75 40.938 1 80.62 521 VAL A C 1
ATOM 4228 O O . VAL A 1 521 ? -25.109 81.812 41.531 1 80.62 521 VAL A O 1
ATOM 4231 N N . LYS A 1 522 ? -27 82.75 40.906 1 86.5 522 LYS A N 1
ATOM 4232 C CA . LYS A 1 522 ? -27.875 81.688 41.219 1 86.5 522 LYS A CA 1
ATOM 4233 C C . LYS A 1 522 ? -27.828 80.625 40.125 1 86.5 522 LYS A C 1
ATOM 4235 O O . LYS A 1 522 ? -28.344 80.812 39.031 1 86.5 522 LYS A O 1
ATOM 4240 N N . PHE A 1 523 ? -27.172 79.562 40.406 1 85.12 523 PHE A N 1
ATOM 4241 C CA . PHE A 1 523 ? -27.031 78.438 39.438 1 85.12 523 PHE A CA 1
ATOM 4242 C C . PHE A 1 523 ? -28.094 77.375 39.688 1 85.12 523 PHE A C 1
ATOM 4244 O O . PHE A 1 523 ? -28.312 76.938 40.812 1 85.12 523 PHE A O 1
ATOM 4251 N N . SER A 1 524 ? -28.938 77 38.719 1 88.19 524 SER A N 1
ATOM 4252 C CA . SER A 1 524 ? -29.844 75.875 38.719 1 88.19 524 SER A CA 1
ATOM 4253 C C . SER A 1 524 ? -29.438 74.812 37.719 1 88.19 524 SER A C 1
ATOM 4255 O O . SER A 1 524 ? -28.906 75.125 36.656 1 88.19 524 SER A O 1
ATOM 4257 N N . HIS A 1 525 ? -29.438 73.625 38.156 1 87.88 525 HIS A N 1
ATOM 4258 C CA . HIS A 1 525 ? -29.047 72.562 37.25 1 87.88 525 HIS A CA 1
ATOM 4259 C C . HIS A 1 525 ? -30.109 71.438 37.188 1 87.88 525 HIS A C 1
ATOM 4261 O O . HIS A 1 525 ? -30.766 71.188 38.188 1 87.88 525 HIS A O 1
ATOM 4267 N N . GLN A 1 526 ? -30.469 70.938 35.969 1 88.94 526 GLN A N 1
ATOM 4268 C CA . GLN A 1 526 ? -31.266 69.75 35.75 1 88.94 526 GLN A CA 1
ATOM 4269 C C . GLN A 1 526 ? -30.484 68.688 34.906 1 88.94 526 GLN A C 1
ATOM 4271 O O . GLN A 1 526 ? -30.359 68.875 33.688 1 88.94 526 GLN A O 1
ATOM 4276 N N . VAL A 1 527 ? -29.891 67.75 35.625 1 88.19 527 VAL A N 1
ATOM 4277 C CA . VAL A 1 527 ? -29.125 66.688 34.969 1 88.19 527 VAL A CA 1
ATOM 4278 C C . VAL A 1 527 ? -29.922 65.375 35 1 88.19 527 VAL A C 1
ATOM 4280 O O . VAL A 1 527 ? -30.188 64.875 36.062 1 88.19 527 VAL A O 1
ATOM 4283 N N . ALA A 1 528 ? -30.359 64.938 33.812 1 86 528 ALA A N 1
ATOM 4284 C CA . ALA A 1 528 ? -31.078 63.625 33.719 1 86 528 ALA A CA 1
ATOM 4285 C C . ALA A 1 528 ? -30.109 62.469 33.812 1 86 528 ALA A C 1
ATOM 4287 O O . ALA A 1 528 ? -28.891 62.656 33.719 1 86 528 ALA A O 1
ATOM 4288 N N . GLU A 1 529 ? -30.641 61.312 34.094 1 82.12 529 GLU A N 1
ATOM 4289 C CA . GLU A 1 529 ? -29.828 60.094 34.094 1 82.12 529 GLU A CA 1
ATOM 4290 C C . GLU A 1 529 ? -29.312 59.781 32.688 1 82.12 529 GLU A C 1
ATOM 4292 O O . GLU A 1 529 ? -30.094 59.656 31.734 1 82.12 529 GLU A O 1
ATOM 4297 N N . LEU A 1 530 ? -28.016 59.875 32.531 1 81.38 530 LEU A N 1
ATOM 4298 C CA . LEU A 1 530 ? -27.375 59.594 31.25 1 81.38 530 LEU A CA 1
ATOM 4299 C C . LEU A 1 530 ? -26.984 58.125 31.141 1 81.38 530 LEU A C 1
ATOM 4301 O O . LEU A 1 530 ? -26.75 57.469 32.156 1 81.38 530 LEU A O 1
ATOM 4305 N N . PRO A 1 531 ? -27 57.562 29.938 1 80.75 531 PRO A N 1
ATOM 4306 C CA . PRO A 1 531 ? -26.406 56.25 29.766 1 80.75 531 PRO A CA 1
ATOM 4307 C C . PRO A 1 531 ? -24.938 56.188 30.141 1 80.75 531 PRO A C 1
ATOM 4309 O O . PRO A 1 531 ? -24.297 57.25 30.297 1 80.75 531 PRO A O 1
ATOM 4312 N N . LYS A 1 532 ? -24.484 55 30.359 1 75.88 532 LYS A N 1
ATOM 4313 C CA . LYS A 1 532 ? -23.062 54.844 30.672 1 75.88 532 LYS A CA 1
ATOM 4314 C C . LYS A 1 532 ? -22.188 55.438 29.562 1 75.88 532 LYS A C 1
ATOM 4316 O O . LYS A 1 532 ? -22.297 55.031 28.406 1 75.88 532 LYS A O 1
ATOM 4321 N N . LEU A 1 533 ? -21.516 56.5 29.938 1 73.44 533 LEU A N 1
ATOM 4322 C CA . LEU A 1 533 ? -20.672 57.219 28.969 1 73.44 533 LEU A CA 1
ATOM 4323 C C . LEU A 1 533 ? -19.219 56.75 29.078 1 73.44 533 LEU A C 1
ATOM 4325 O O . LEU A 1 533 ? -18.703 56.531 30.172 1 73.44 533 LEU A O 1
ATOM 4329 N N . PRO A 1 534 ? -18.688 56.406 27.953 1 70.94 534 PRO A N 1
ATOM 4330 C CA . PRO A 1 534 ? -17.234 56.156 27.969 1 70.94 534 PRO A CA 1
ATOM 4331 C C . PRO A 1 534 ? -16.438 57.344 28.516 1 70.94 534 PRO A C 1
ATOM 4333 O O . PRO A 1 534 ? -16.875 58.5 28.391 1 70.94 534 PRO A O 1
ATOM 4336 N N . THR A 1 535 ? -15.398 57.125 29.094 1 63.88 535 THR A N 1
ATOM 4337 C CA . THR A 1 535 ? -14.578 58.094 29.797 1 63.88 535 THR A CA 1
ATOM 4338 C C . THR A 1 535 ? -14.203 59.25 28.875 1 63.88 535 THR A C 1
ATOM 4340 O O . THR A 1 535 ? -14.273 60.406 29.281 1 63.88 535 THR A O 1
ATOM 4343 N N . PRO A 1 536 ? -13.984 59.031 27.594 1 64.56 536 PRO A N 1
ATOM 4344 C CA . PRO A 1 536 ? -13.641 60.156 26.734 1 64.56 536 PRO A CA 1
ATOM 4345 C C . PRO A 1 536 ? -14.805 61.125 26.547 1 64.56 536 PRO A C 1
ATOM 4347 O O . PRO A 1 536 ? -14.594 62.344 26.516 1 64.56 536 PRO A O 1
ATOM 4350 N N . ILE A 1 537 ? -15.914 60.594 26.484 1 73.94 537 ILE A N 1
ATOM 4351 C CA . ILE A 1 537 ? -17.109 61.406 26.297 1 73.94 537 ILE A CA 1
ATOM 4352 C C . ILE A 1 537 ? -17.438 62.156 27.594 1 73.94 537 ILE A C 1
ATOM 4354 O O . ILE A 1 537 ? -17.719 63.344 27.578 1 73.94 537 ILE A O 1
ATOM 4358 N N . LYS A 1 538 ? -17.281 61.406 28.641 1 74.25 538 LYS A N 1
ATOM 4359 C CA . LYS A 1 538 ? -17.547 61.938 29.953 1 74.25 538 LYS A CA 1
ATOM 4360 C C . LYS A 1 538 ? -16.641 63.156 30.25 1 74.25 538 LYS A C 1
ATOM 4362 O O . LYS A 1 538 ? -17.109 64.188 30.688 1 74.25 538 LYS A O 1
ATOM 4367 N N . GLY A 1 539 ? -15.484 62.938 29.984 1 69.62 539 GLY A N 1
ATOM 4368 C CA . GLY A 1 539 ? -14.508 63.969 30.25 1 69.62 539 GLY A CA 1
ATOM 4369 C C . GLY A 1 539 ? -14.719 65.188 29.391 1 69.62 539 GLY A C 1
ATOM 4370 O O . GLY A 1 539 ? -14.688 66.312 29.906 1 69.62 539 GLY A O 1
ATOM 4371 N N . ASN A 1 540 ? -14.898 65.062 28.141 1 73.06 540 ASN A N 1
ATOM 4372 C CA . ASN A 1 540 ? -15.086 66.25 27.234 1 73.06 540 ASN A CA 1
ATOM 4373 C C . ASN A 1 540 ? -16.375 67 27.547 1 73.06 540 ASN A C 1
ATOM 4375 O O . ASN A 1 540 ? -16.391 68.188 27.531 1 73.06 540 ASN A O 1
ATOM 4379 N N . LEU A 1 541 ? -17.344 66.25 27.844 1 81.12 541 LEU A N 1
ATOM 4380 C CA . LEU A 1 541 ? -18.625 66.812 28.219 1 81.12 541 LEU A CA 1
ATOM 4381 C C . LEU A 1 541 ? -18.484 67.688 29.484 1 81.12 541 LEU A C 1
ATOM 4383 O O . LEU A 1 541 ? -19.016 68.75 29.578 1 81.12 541 LEU A O 1
ATOM 4387 N N . PHE A 1 542 ? -17.828 67.125 30.422 1 76.81 542 PHE A N 1
ATOM 4388 C CA . PHE A 1 542 ? -17.609 67.875 31.672 1 76.81 542 PHE A CA 1
ATOM 4389 C C . PHE A 1 542 ? -16.812 69.125 31.422 1 76.81 542 PHE A C 1
ATOM 4391 O O . PHE A 1 542 ? -17.109 70.188 32 1 76.81 542 PHE A O 1
ATOM 4398 N N . ARG A 1 543 ? -16.016 69.125 30.547 1 72.31 543 ARG A N 1
ATOM 4399 C CA . ARG A 1 543 ? -15.188 70.312 30.219 1 72.31 543 ARG A CA 1
ATOM 4400 C C . ARG A 1 543 ? -16.016 71.375 29.5 1 72.31 543 ARG A C 1
ATOM 4402 O O . ARG A 1 543 ? -15.82 72.562 29.719 1 72.31 543 ARG A O 1
ATOM 4409 N N . ILE A 1 544 ? -16.719 70.875 28.641 1 81.56 544 ILE A N 1
ATOM 4410 C CA . ILE A 1 544 ? -17.625 71.812 27.953 1 81.56 544 ILE A CA 1
ATOM 4411 C C . ILE A 1 544 ? -18.484 72.562 28.969 1 81.56 544 ILE A C 1
ATOM 4413 O O . ILE A 1 544 ? -18.609 73.75 28.906 1 81.56 544 ILE A O 1
ATOM 4417 N N . ILE A 1 545 ? -18.984 71.812 29.891 1 85 545 ILE A N 1
ATOM 4418 C CA . ILE A 1 545 ? -19.844 72.375 30.922 1 85 545 ILE A CA 1
ATOM 4419 C C . ILE A 1 545 ? -19.047 73.438 31.734 1 85 545 ILE A C 1
ATOM 4421 O O . ILE A 1 545 ? -19.516 74.5 31.969 1 85 545 ILE A O 1
ATOM 4425 N N . LYS A 1 546 ? -17.953 73.062 32.062 1 74.94 546 LYS A N 1
ATOM 4426 C CA . LYS A 1 546 ? -17.109 73.938 32.844 1 74.94 546 LYS A CA 1
ATOM 4427 C C . LYS A 1 546 ? -16.781 75.25 32.062 1 74.94 546 LYS A C 1
ATOM 4429 O O . LYS A 1 546 ? -16.797 76.312 32.656 1 74.94 546 LYS A O 1
ATOM 4434 N N . GLU A 1 547 ? -16.438 75.062 30.828 1 76.25 547 GLU A N 1
ATOM 4435 C CA . GLU A 1 547 ? -16.125 76.188 29.969 1 76.25 547 GLU A CA 1
ATOM 4436 C C . GLU A 1 547 ? -17.312 77.188 29.844 1 76.25 547 GLU A C 1
ATOM 4438 O O . GLU A 1 547 ? -17.141 78.375 29.938 1 76.25 547 GLU A O 1
ATOM 4443 N N . LEU A 1 548 ? -18.406 76.625 29.688 1 85.56 548 LEU A N 1
ATOM 4444 C CA . LEU A 1 548 ? -19.625 77.438 29.531 1 85.56 548 LEU A CA 1
ATOM 4445 C C . LEU A 1 548 ? -19.953 78.125 30.828 1 85.56 548 LEU A C 1
ATOM 4447 O O . LEU A 1 548 ? -20.297 79.312 30.812 1 85.56 548 LEU A O 1
ATOM 4451 N N . LEU A 1 549 ? -19.781 77.5 31.922 1 83.06 549 LEU A N 1
ATOM 4452 C CA . LEU A 1 549 ? -20.078 78.062 33.219 1 83.06 549 LEU A CA 1
ATOM 4453 C C . LEU A 1 549 ? -19.062 79.188 33.562 1 83.06 549 LEU A C 1
ATOM 4455 O O . LEU A 1 549 ? -19.422 80.25 34.094 1 83.06 549 LEU A O 1
ATOM 4459 N N . ASN A 1 550 ? -17.922 78.938 33.219 1 75.25 550 ASN A N 1
ATOM 4460 C CA . ASN A 1 550 ? -16.875 79.938 33.406 1 75.25 550 ASN A CA 1
ATOM 4461 C C . ASN A 1 550 ? -17.109 81.188 32.562 1 75.25 550 ASN A C 1
ATOM 4463 O O . ASN A 1 550 ? -16.875 82.312 33.031 1 75.25 550 ASN A O 1
ATOM 4467 N N . ASN A 1 551 ? -17.484 81.062 31.375 1 78.69 551 ASN A N 1
ATOM 4468 C CA . ASN A 1 551 ? -17.812 82.188 30.516 1 78.69 551 ASN A CA 1
ATOM 4469 C C . ASN A 1 551 ? -18.938 83 31.109 1 78.69 551 ASN A C 1
ATOM 4471 O O . ASN A 1 551 ? -18.891 84.25 31.031 1 78.69 551 ASN A O 1
ATOM 4475 N N . ILE A 1 552 ? -19.859 82.312 31.703 1 85 552 ILE A N 1
ATOM 4476 C CA . ILE A 1 552 ? -20.969 83.062 32.344 1 85 552 ILE A CA 1
ATOM 4477 C C . ILE A 1 552 ? -20.438 83.875 33.531 1 85 552 ILE A C 1
ATOM 4479 O O . ILE A 1 552 ? -20.781 85.062 33.656 1 85 552 ILE A O 1
ATOM 4483 N N . LEU A 1 553 ? -19.594 83.312 34.219 1 79.69 553 LEU A N 1
ATOM 4484 C CA . LEU A 1 553 ? -19.078 83.938 35.406 1 79.69 553 LEU A CA 1
ATOM 4485 C C . LEU A 1 553 ? -18.172 85.125 35.031 1 79.69 553 LEU A C 1
ATOM 4487 O O . LEU A 1 553 ? -18.219 86.188 35.688 1 79.69 553 LEU A O 1
ATOM 4491 N N . LYS A 1 554 ? -17.562 85 33.969 1 75.31 554 LYS A N 1
ATOM 4492 C CA . LYS A 1 554 ? -16.562 86 33.594 1 75.31 554 LYS A CA 1
ATOM 4493 C C . LYS A 1 554 ? -17.188 87.125 32.75 1 75.31 554 LYS A C 1
ATOM 4495 O O . LYS A 1 554 ? -16.828 88.312 32.906 1 75.31 554 LYS A O 1
ATOM 4500 N N . HIS A 1 555 ? -17.969 86.75 31.922 1 80.19 555 HIS A N 1
ATOM 4501 C CA . HIS A 1 555 ? -18.297 87.688 30.859 1 80.19 555 HIS A CA 1
ATOM 4502 C C . HIS A 1 555 ? -19.781 88.062 30.906 1 80.19 555 HIS A C 1
ATOM 4504 O O . HIS A 1 555 ? -20.172 89.125 30.375 1 80.19 555 HIS A O 1
ATOM 4510 N N . ALA A 1 556 ? -20.703 87.375 31.531 1 85.12 556 ALA A N 1
ATOM 4511 C CA . ALA A 1 556 ? -22.141 87.5 31.359 1 85.12 556 ALA A CA 1
ATOM 4512 C C . ALA A 1 556 ? -22.719 88.5 32.375 1 85.12 556 ALA A C 1
ATOM 4514 O O . ALA A 1 556 ? -23.781 89.125 32.125 1 85.12 556 ALA A O 1
ATOM 4515 N N . GLU A 1 557 ? -21.969 88.75 33.469 1 86.38 557 GLU A N 1
ATOM 4516 C CA . GLU A 1 557 ? -22.562 89.5 34.562 1 86.38 557 GLU A CA 1
ATOM 4517 C C . GLU A 1 557 ? -24 89.062 34.844 1 86.38 557 GLU A C 1
ATOM 4519 O O . GLU A 1 557 ? -24.891 89.938 34.969 1 86.38 557 GLU A O 1
ATOM 4524 N N . ALA A 1 558 ? -24.25 87.938 34.844 1 88.94 558 ALA A N 1
ATOM 4525 C CA . ALA A 1 558 ? -25.578 87.312 35 1 88.94 558 ALA A CA 1
ATOM 4526 C C . ALA A 1 558 ? -25.938 87.188 36.469 1 88.94 558 ALA A C 1
ATOM 4528 O O . ALA A 1 558 ? -25.047 87.062 37.344 1 88.94 558 ALA A O 1
ATOM 4529 N N . GLN A 1 559 ? -27.172 87.25 36.781 1 89 559 GLN A N 1
ATOM 4530 C CA . GLN A 1 559 ? -27.672 86.938 38.125 1 89 559 GLN A CA 1
ATOM 4531 C C . GLN A 1 559 ? -28.141 85.5 38.25 1 89 559 GLN A C 1
ATOM 4533 O O . GLN A 1 559 ? -28.109 84.938 39.344 1 89 559 GLN A O 1
ATOM 4538 N N . GLU A 1 560 ? -28.562 85 37.156 1 90 560 GLU A N 1
ATOM 4539 C CA . GLU A 1 560 ? -29.047 83.625 37.125 1 90 560 GLU A CA 1
ATOM 4540 C C . GLU A 1 560 ? -28.484 82.875 35.938 1 90 560 GLU A C 1
ATOM 4542 O O . GLU A 1 560 ? -28.328 83.438 34.844 1 90 560 GLU A O 1
ATOM 4547 N N . ALA A 1 561 ? -28.109 81.625 36.125 1 91 561 ALA A N 1
ATOM 4548 C CA . ALA A 1 561 ? -27.672 80.75 35.094 1 91 561 ALA A CA 1
ATOM 4549 C C . ALA A 1 561 ? -28.297 79.375 35.281 1 91 561 ALA A C 1
ATOM 4551 O O . ALA A 1 561 ? -28.5 78.875 36.406 1 91 561 ALA A O 1
ATOM 4552 N N . GLU A 1 562 ? -28.734 78.75 34.156 1 91.81 562 GLU A N 1
ATOM 4553 C CA . GLU A 1 562 ? -29.375 77.438 34.188 1 91.81 562 GLU A CA 1
ATOM 4554 C C . GLU A 1 562 ? -28.641 76.438 33.25 1 91.81 562 GLU A C 1
ATOM 4556 O O . GLU A 1 562 ? -28.203 76.812 32.156 1 91.81 562 GLU A O 1
ATOM 4561 N N . LEU A 1 563 ? -28.438 75.25 33.781 1 92.81 563 LEU A N 1
ATOM 4562 C CA . LEU A 1 563 ? -27.859 74.188 33 1 92.81 563 LEU A CA 1
ATOM 4563 C C . LEU A 1 563 ? -28.812 73 32.906 1 92.81 563 LEU A C 1
ATOM 4565 O O . LEU A 1 563 ? -29.375 72.562 33.938 1 92.81 563 LEU A O 1
ATOM 4569 N N . GLU A 1 564 ? -29.156 72.5 31.688 1 93.31 564 GLU A N 1
ATOM 4570 C CA . GLU A 1 564 ? -29.953 71.312 31.453 1 93.31 564 GLU A CA 1
ATOM 4571 C C . GLU A 1 564 ? -29.156 70.312 30.625 1 93.31 564 GLU A C 1
ATOM 4573 O O . GLU A 1 564 ? -28.578 70.625 29.594 1 93.31 564 GLU A O 1
ATOM 4578 N N . LEU A 1 565 ? -29.016 69.125 31.156 1 92.12 565 LEU A N 1
ATOM 4579 C CA . LEU A 1 565 ? -28.344 68 30.484 1 92.12 565 LEU A CA 1
ATOM 4580 C C . LEU A 1 565 ? -29.234 66.812 30.438 1 92.12 565 LEU A C 1
ATOM 4582 O O . LEU A 1 565 ? -29.734 66.312 31.484 1 92.12 565 LEU A O 1
ATOM 4586 N N . PHE A 1 566 ? -29.609 66.25 29.25 1 91.06 566 PHE A N 1
ATOM 4587 C CA . PHE A 1 566 ? -30.438 65.062 29.125 1 91.06 566 PHE A CA 1
ATOM 4588 C C . PHE A 1 566 ? -30.125 64.312 27.844 1 91.06 566 PHE A C 1
ATOM 4590 O O . PHE A 1 566 ? -29.547 64.875 26.922 1 91.06 566 PHE A O 1
ATOM 4597 N N . TYR A 1 567 ? -30.391 63.094 27.922 1 89.81 567 TYR A N 1
ATOM 4598 C CA . TYR A 1 567 ? -30.266 62.219 26.75 1 89.81 567 TYR A CA 1
ATOM 4599 C C . TYR A 1 567 ? -31.578 62.188 25.984 1 89.81 567 TYR A C 1
ATOM 4601 O O . TYR A 1 567 ? -32.625 61.844 26.547 1 89.81 567 TYR A O 1
ATOM 4609 N N . ASP A 1 568 ? -31.484 62.688 24.734 1 88.06 568 ASP A N 1
ATOM 4610 C CA . ASP A 1 568 ? -32.656 62.594 23.844 1 88.06 568 ASP A CA 1
ATOM 4611 C C . ASP A 1 568 ? -32.688 61.25 23.125 1 88.06 568 ASP A C 1
ATOM 4613 O O . ASP A 1 568 ? -31.906 61.031 22.203 1 88.06 568 ASP A O 1
ATOM 4617 N N . GLU A 1 569 ? -33.562 60.344 23.562 1 85.62 569 GLU A N 1
ATOM 4618 C CA . GLU A 1 569 ? -33.656 59 23.016 1 85.62 569 GLU A CA 1
ATOM 4619 C C . GLU A 1 569 ? -34.094 59.031 21.547 1 85.62 569 GLU A C 1
ATOM 4621 O O . GLU A 1 569 ? -33.719 58.156 20.766 1 85.62 569 GLU A O 1
ATOM 4626 N N . GLU A 1 570 ? -34.938 60.031 21.188 1 84.06 570 GLU A N 1
ATOM 4627 C CA . GLU A 1 570 ? -35.438 60.125 19.828 1 84.06 570 GLU A CA 1
ATOM 4628 C C . GLU A 1 570 ? -34.344 60.438 18.844 1 84.06 570 GLU A C 1
ATOM 4630 O O . GLU A 1 570 ? -34.219 59.812 17.781 1 84.06 570 GLU A O 1
ATOM 4635 N N . ASP A 1 571 ? -33.344 61.281 19.234 1 83.25 571 ASP A N 1
ATOM 4636 C CA . ASP A 1 571 ? -32.312 61.719 18.328 1 83.25 571 ASP A CA 1
ATOM 4637 C C . ASP A 1 571 ? -30.969 61.031 18.625 1 83.25 571 ASP A C 1
ATOM 4639 O O . ASP A 1 571 ? -30 61.219 17.906 1 83.25 571 ASP A O 1
ATOM 4643 N N . GLU A 1 572 ? -30.938 60.156 19.719 1 86.81 572 GLU A N 1
ATOM 4644 C CA . GLU A 1 572 ? -29.719 59.5 20.156 1 86.81 572 GLU A CA 1
ATOM 4645 C C . GLU A 1 572 ? -28.594 60.5 20.375 1 86.81 572 GLU A C 1
ATOM 4647 O O . GLU A 1 572 ? -27.484 60.312 19.859 1 86.81 572 GLU A O 1
ATOM 4652 N N . GLU A 1 573 ? -28.891 61.469 20.969 1 90.38 573 GLU A N 1
ATOM 4653 C CA . GLU A 1 573 ? -27.922 62.531 21.234 1 90.38 573 GLU A CA 1
ATOM 4654 C C . GLU A 1 573 ? -27.969 62.969 22.703 1 90.38 573 GLU A C 1
ATOM 4656 O O . GLU A 1 573 ? -29.016 62.906 23.344 1 90.38 573 GLU A O 1
ATOM 4661 N N . ILE A 1 574 ? -26.906 63.312 23.172 1 91.56 574 ILE A N 1
ATOM 4662 C CA . ILE A 1 574 ? -26.812 64 24.469 1 91.56 574 ILE A CA 1
ATOM 4663 C C . ILE A 1 574 ? -26.953 65.5 24.25 1 91.56 574 ILE A C 1
ATOM 4665 O O . ILE A 1 574 ? -26.219 66.125 23.453 1 91.56 574 ILE A O 1
ATOM 4669 N N . LYS A 1 575 ? -27.953 66.125 24.859 1 93.75 575 LYS A N 1
ATOM 4670 C CA . LYS A 1 575 ? -28.219 67.562 24.703 1 93.75 575 LYS A CA 1
ATOM 4671 C C . LYS A 1 575 ? -27.828 68.312 25.969 1 93.75 575 LYS A C 1
ATOM 4673 O O . LYS A 1 575 ? -28.188 67.938 27.078 1 93.75 575 LYS A O 1
ATOM 4678 N N . LEU A 1 576 ? -27.031 69.312 25.828 1 93.44 576 LEU A N 1
ATOM 4679 C CA . LEU A 1 576 ? -26.609 70.25 26.875 1 93.44 576 LEU A CA 1
ATOM 4680 C C . LEU A 1 576 ? -27.078 71.688 26.562 1 93.44 576 LEU A C 1
ATOM 4682 O O . LEU A 1 576 ? -26.812 72.188 25.469 1 93.44 576 LEU A O 1
ATOM 4686 N N . ILE A 1 577 ? -27.922 72.25 27.453 1 94.25 577 ILE A N 1
ATOM 4687 C CA . ILE A 1 577 ? -28.391 73.625 27.328 1 94.25 577 ILE A CA 1
ATOM 4688 C C . ILE A 1 577 ? -27.875 74.438 28.5 1 94.25 577 ILE A C 1
ATOM 4690 O O . ILE A 1 577 ? -28.062 74.062 29.656 1 94.25 577 ILE A O 1
ATOM 4694 N N . VAL A 1 578 ? -27.125 75.438 28.219 1 92.88 578 VAL A N 1
ATOM 4695 C CA . VAL A 1 578 ? -26.672 76.375 29.234 1 92.88 578 VAL A CA 1
ATOM 4696 C C . VAL A 1 578 ? -27.188 77.812 28.906 1 92.88 578 VAL A C 1
ATOM 4698 O O . VAL A 1 578 ? -27.016 78.312 27.781 1 92.88 578 VAL A O 1
ATOM 4701 N N . SER A 1 579 ? -27.922 78.375 29.844 1 93.44 579 SER A N 1
ATOM 4702 C CA . SER A 1 579 ? -28.516 79.688 29.656 1 93.44 579 SER A CA 1
ATOM 4703 C C . SER A 1 579 ? -28.203 80.625 30.812 1 93.44 579 SER A C 1
ATOM 4705 O O . SER A 1 579 ? -28.047 80.188 31.953 1 93.44 579 SER A O 1
ATOM 4707 N N . ASP A 1 580 ? -28 81.875 30.453 1 91.88 580 ASP A N 1
ATOM 4708 C CA . ASP A 1 580 ? -27.812 82.938 31.469 1 91.88 580 ASP A CA 1
ATOM 4709 C C . ASP A 1 580 ? -28.641 84.188 31.156 1 91.88 580 ASP A C 1
ATOM 4711 O O . ASP A 1 580 ? -29.156 84.312 30.047 1 91.88 580 ASP A O 1
ATOM 4715 N N . ASN A 1 581 ? -28.906 85.062 32.156 1 91.12 581 ASN A N 1
ATOM 4716 C CA . ASN A 1 581 ? -29.625 86.312 31.969 1 91.12 581 ASN A CA 1
ATOM 4717 C C . ASN A 1 581 ? -28.688 87.5 31.969 1 91.12 581 ASN A C 1
ATOM 4719 O O . ASN A 1 581 ? -29.016 88.562 32.531 1 91.12 581 ASN A O 1
ATOM 4723 N N . GLY A 1 582 ? -27.562 87.312 31.422 1 88.94 582 GLY A N 1
ATOM 4724 C CA . GLY A 1 582 ? -26.562 88.375 31.422 1 88.94 582 GLY A CA 1
ATOM 4725 C C . GLY A 1 582 ? -26.75 89.375 30.312 1 88.94 582 GLY A C 1
ATOM 4726 O O . GLY A 1 582 ? -27.828 89.438 29.734 1 88.94 582 GLY A O 1
ATOM 4727 N N . LYS A 1 583 ? -25.719 90.188 30.109 1 88.88 583 LYS A N 1
ATOM 4728 C CA . LYS A 1 583 ? -25.766 91.312 29.188 1 88.88 583 LYS A CA 1
ATOM 4729 C C . LYS A 1 583 ? -25.656 90.812 27.734 1 88.88 583 LYS A C 1
ATOM 4731 O O . LYS A 1 583 ? -25.844 91.625 26.797 1 88.88 583 LYS A O 1
ATOM 4736 N N . GLY A 1 584 ? -25.422 89.562 27.531 1 87.25 584 GLY A N 1
ATOM 4737 C CA . GLY A 1 584 ? -25.312 89.062 26.188 1 87.25 584 GLY A CA 1
ATOM 4738 C C . GLY A 1 584 ? -24.125 89.625 25.422 1 87.25 584 GLY A C 1
ATOM 4739 O O . GLY A 1 584 ? -23.328 90.375 25.969 1 87.25 584 GLY A O 1
ATOM 4740 N N . PHE A 1 585 ? -23.891 89.062 24.266 1 84.81 585 PHE A N 1
ATOM 4741 C CA . PHE A 1 585 ? -22.828 89.562 23.391 1 84.81 585 PHE A CA 1
ATOM 4742 C C . PHE A 1 585 ? -23.234 89.375 21.922 1 84.81 585 PHE A C 1
ATOM 4744 O O . PHE A 1 585 ? -24.188 88.688 21.609 1 84.81 585 PHE A O 1
ATOM 4751 N N . ASP A 1 586 ? -22.688 90.188 21.125 1 81.19 586 ASP A N 1
ATOM 4752 C CA . ASP A 1 586 ? -22.953 90.125 19.703 1 81.19 586 ASP A CA 1
ATOM 4753 C C . ASP A 1 586 ? -22.234 88.938 19.078 1 81.19 586 ASP A C 1
ATOM 4755 O O . ASP A 1 586 ? -21.047 89 18.781 1 81.19 586 ASP A O 1
ATOM 4759 N N . TRP A 1 587 ? -23.031 87.812 18.922 1 80.69 587 TRP A N 1
ATOM 4760 C CA . TRP A 1 587 ? -22.5 86.562 18.453 1 80.69 587 TRP A CA 1
ATOM 4761 C C . TRP A 1 587 ? -21.984 86.625 17.016 1 80.69 587 TRP A C 1
ATOM 4763 O O . TRP A 1 587 ? -20.953 86.062 16.672 1 80.69 587 TRP A O 1
ATOM 4773 N N . LYS A 1 588 ? -22.562 87.375 16.172 1 75.56 588 LYS A N 1
ATOM 4774 C CA . LYS A 1 588 ? -22.109 87.562 14.797 1 75.56 588 LYS A CA 1
ATOM 4775 C C . LYS A 1 588 ? -20.734 88.25 14.742 1 75.56 588 LYS A C 1
ATOM 4777 O O . LYS A 1 588 ? -19.875 87.812 13.953 1 75.56 588 LYS A O 1
ATOM 4782 N N . LYS A 1 589 ? -20.469 89.062 15.672 1 76.62 589 LYS A N 1
ATOM 4783 C CA . LYS A 1 589 ? -19.203 89.75 15.719 1 76.62 589 LYS A CA 1
ATOM 4784 C C . LYS A 1 589 ? -18.094 88.875 16.266 1 76.62 589 LYS A C 1
ATOM 4786 O O . LYS A 1 589 ? -16.969 88.875 15.75 1 76.62 589 LYS A O 1
ATOM 4791 N N . VAL A 1 590 ? -18.438 88.125 17.25 1 75.94 590 VAL A N 1
ATOM 4792 C CA . VAL A 1 590 ? -17.438 87.25 17.859 1 75.94 590 VAL A CA 1
ATOM 4793 C C . VAL A 1 590 ? -17.047 86.125 16.875 1 75.94 590 VAL A C 1
ATOM 4795 O O . VAL A 1 590 ? -15.883 85.75 16.797 1 75.94 590 VAL A O 1
ATOM 4798 N N . LYS A 1 591 ? -18.016 85.625 16.109 1 72.94 591 LYS A N 1
ATOM 4799 C CA . LYS A 1 591 ? -17.781 84.562 15.117 1 72.94 591 LYS A CA 1
ATOM 4800 C C . LYS A 1 591 ? -16.891 85.125 13.992 1 72.94 591 LYS A C 1
ATOM 4802 O O . LYS A 1 591 ? -16.031 84.375 13.492 1 72.94 591 LYS A O 1
ATOM 4807 N N . GLU A 1 592 ? -17.062 86.375 13.609 1 69 592 GLU A N 1
ATOM 4808 C CA . GLU A 1 592 ? -16.297 87 12.523 1 69 592 GLU A CA 1
ATOM 4809 C C . GLU A 1 592 ? -14.875 87.312 12.969 1 69 592 GLU A C 1
ATOM 4811 O O . GLU A 1 592 ? -13.922 87.188 12.203 1 69 592 GLU A O 1
ATOM 4816 N N . GLU A 1 593 ? -14.633 87.75 14.156 1 65.31 593 GLU A N 1
ATOM 4817 C CA . GLU A 1 593 ? -13.336 88.188 14.633 1 65.31 593 GLU A CA 1
ATOM 4818 C C . GLU A 1 593 ? -12.492 87.062 15.188 1 65.31 593 GLU A C 1
ATOM 4820 O O . GLU A 1 593 ? -11.312 87.25 15.477 1 65.31 593 GLU A O 1
ATOM 4825 N N . LYS A 1 594 ? -12.711 86.062 15.078 1 56 594 LYS A N 1
ATOM 4826 C CA . LYS A 1 594 ? -12.039 84.812 15.531 1 56 594 LYS A CA 1
ATOM 4827 C C . LYS A 1 594 ? -11.352 85.062 16.875 1 56 594 LYS A C 1
ATOM 4829 O O . LYS A 1 594 ? -10.305 84.438 17.156 1 56 594 LYS A O 1
ATOM 4834 N N . LYS A 1 595 ? -11.656 86.062 17.672 1 54.28 595 LYS A N 1
ATOM 4835 C CA . LYS A 1 595 ? -10.82 86.625 18.734 1 54.28 595 LYS A CA 1
ATOM 4836 C C . LYS A 1 595 ? -11.148 85.938 20.078 1 54.28 595 LYS A C 1
ATOM 4838 O O . LYS A 1 595 ? -10.477 86.188 21.078 1 54.28 595 LYS A O 1
ATOM 4843 N N . GLY A 1 596 ? -11.961 84.875 20.172 1 54.84 596 GLY A N 1
ATOM 4844 C CA . GLY A 1 596 ? -12.117 84.5 21.578 1 54.84 596 GLY A CA 1
ATOM 4845 C C . GLY A 1 596 ? -11.719 83.062 21.859 1 54.84 596 GLY A C 1
ATOM 4846 O O . GLY A 1 596 ? -12.219 82.125 21.219 1 54.84 596 GLY A O 1
ATOM 4847 N N . MET A 1 597 ? -10.703 82.875 22.609 1 54.28 597 MET A N 1
ATOM 4848 C CA . MET A 1 597 ? -10.102 81.562 22.984 1 54.28 597 MET A CA 1
ATOM 4849 C C . MET A 1 597 ? -11.148 80.625 23.531 1 54.28 597 MET A C 1
ATOM 4851 O O . MET A 1 597 ? -11.117 79.438 23.234 1 54.28 597 MET A O 1
ATOM 4855 N N . GLY A 1 598 ? -12.18 81.188 24.125 1 63.53 598 GLY A N 1
ATOM 4856 C CA . GLY A 1 598 ? -13.164 80.375 24.766 1 63.53 598 GLY A CA 1
ATOM 4857 C C . GLY A 1 598 ? -14.078 79.625 23.797 1 63.53 598 GLY A C 1
ATOM 4858 O O . GLY A 1 598 ? -14.297 78.438 23.906 1 63.53 598 GLY A O 1
ATOM 4859 N N . ILE A 1 599 ? -14.516 80.438 22.859 1 70.56 599 ILE A N 1
ATOM 4860 C CA . ILE A 1 599 ? -15.469 79.875 21.891 1 70.56 599 ILE A CA 1
ATOM 4861 C C . ILE A 1 599 ? -14.75 78.938 20.938 1 70.56 599 ILE A C 1
ATOM 4863 O O . ILE A 1 599 ? -15.312 77.875 20.531 1 70.56 599 ILE A O 1
ATOM 4867 N N . SER A 1 600 ? -13.594 79.25 20.703 1 72.38 600 SER A N 1
ATOM 4868 C CA . SER A 1 600 ? -12.805 78.312 19.859 1 72.38 600 SER A CA 1
ATOM 4869 C C . SER A 1 600 ? -12.562 77 20.547 1 72.38 600 SER A C 1
ATOM 4871 O O . SER A 1 600 ? -12.641 75.938 19.906 1 72.38 600 SER A O 1
ATOM 4873 N N . ASN A 1 601 ? -12.375 77.062 21.766 1 66.31 601 ASN A N 1
ATOM 4874 C CA . ASN A 1 601 ? -12.219 75.812 22.547 1 66.31 601 ASN A CA 1
ATOM 4875 C C . ASN A 1 601 ? -13.5 75 22.547 1 66.31 601 ASN A C 1
ATOM 4877 O O . ASN A 1 601 ? -13.453 73.75 22.422 1 66.31 601 ASN A O 1
ATOM 4881 N N . LEU A 1 602 ? -14.594 75.688 22.75 1 77.25 602 LEU A N 1
ATOM 4882 C CA . LEU A 1 602 ? -15.898 75.062 22.719 1 77.25 602 LEU A CA 1
ATOM 4883 C C . LEU A 1 602 ? -16.141 74.375 21.359 1 77.25 602 LEU A C 1
ATOM 4885 O O . LEU A 1 602 ? -16.578 73.25 21.297 1 77.25 602 LEU A O 1
ATOM 4889 N N . GLU A 1 603 ? -15.773 75.062 20.391 1 78.25 603 GLU A N 1
ATOM 4890 C CA . GLU A 1 603 ? -15.945 74.562 19.031 1 78.25 603 GLU A CA 1
ATOM 4891 C C . GLU A 1 603 ? -15.086 73.312 18.797 1 78.25 603 GLU A C 1
ATOM 4893 O O . GLU A 1 603 ? -15.555 72.312 18.234 1 78.25 603 GLU A O 1
ATOM 4898 N N . ASN A 1 604 ? -14 73.312 19.203 1 74.06 604 ASN A N 1
ATOM 4899 C CA . ASN A 1 604 ? -13.078 72.188 19 1 74.06 604 ASN A CA 1
ATOM 4900 C C . ASN A 1 604 ? -13.516 71 19.781 1 74.06 604 ASN A C 1
ATOM 4902 O O . ASN A 1 604 ? -13.461 69.875 19.266 1 74.06 604 ASN A O 1
ATOM 4906 N N . ARG A 1 605 ? -13.961 71.125 20.906 1 71.5 605 ARG A N 1
ATOM 4907 C CA . ARG A 1 605 ? -14.367 70.062 21.75 1 71.5 605 ARG A CA 1
ATOM 4908 C C . ARG A 1 605 ? -15.656 69.375 21.234 1 71.5 605 ARG A C 1
ATOM 4910 O O . ARG A 1 605 ? -15.797 68.188 21.25 1 71.5 605 ARG A O 1
ATOM 4917 N N . VAL A 1 606 ? -16.531 70.312 20.828 1 82.38 606 VAL A N 1
ATOM 4918 C CA . VAL A 1 606 ? -17.781 69.812 20.266 1 82.38 606 VAL A CA 1
ATOM 4919 C C . VAL A 1 606 ? -17.5 69.062 18.969 1 82.38 606 VAL A C 1
ATOM 4921 O O . VAL A 1 606 ? -18.078 68 18.734 1 82.38 606 VAL A O 1
ATOM 4924 N N . ALA A 1 607 ? -16.516 69.438 18.281 1 79.38 607 ALA A N 1
ATOM 4925 C CA . ALA A 1 607 ? -16.125 68.75 17.047 1 79.38 607 ALA A CA 1
ATOM 4926 C C . ALA A 1 607 ? -15.477 67.438 17.328 1 79.38 607 ALA A C 1
ATOM 4928 O O . ALA A 1 607 ? -15.719 66.438 16.625 1 79.38 607 ALA A O 1
ATOM 4929 N N . PHE A 1 608 ? -14.781 67.375 18.328 1 72.31 608 PHE A N 1
ATOM 4930 C CA . PHE A 1 608 ? -14.133 66.188 18.75 1 72.31 608 PHE A CA 1
ATOM 4931 C C . PHE A 1 608 ? -15.164 65.125 19.078 1 72.31 608 PHE A C 1
ATOM 4933 O O . PHE A 1 608 ? -14.961 63.906 18.781 1 72.31 608 PHE A O 1
ATOM 4940 N N . LEU A 1 609 ? -16.266 65.438 19.625 1 77 609 LEU A N 1
ATOM 4941 C CA . LEU A 1 609 ? -17.328 64.562 20 1 77 609 LEU A CA 1
ATOM 4942 C C . LEU A 1 609 ? -18.312 64.375 18.844 1 77 609 LEU A C 1
ATOM 4944 O O . LEU A 1 609 ? -19.375 63.75 19.016 1 77 609 LEU A O 1
ATOM 4948 N N . LYS A 1 610 ? -17.844 64.938 17.688 1 82.19 610 LYS A N 1
ATOM 4949 C CA . LYS A 1 610 ? -18.672 64.938 16.484 1 82.19 610 LYS A CA 1
ATOM 4950 C C . LYS A 1 610 ? -20.047 65.5 16.734 1 82.19 610 LYS A C 1
ATOM 4952 O O . LYS A 1 610 ? -21.047 65.062 16.203 1 82.19 610 LYS A O 1
ATOM 4957 N N . GLY A 1 611 ? -20.078 66.5 17.641 1 87.44 611 GLY A N 1
ATOM 4958 C CA . GLY A 1 611 ? -21.328 67.188 18 1 87.44 611 GLY A CA 1
ATOM 4959 C C . GLY A 1 611 ? -21.516 68.5 17.297 1 87.44 611 GLY A C 1
ATOM 4960 O O . GLY A 1 611 ? -20.766 68.875 16.406 1 87.44 611 GLY A O 1
ATOM 4961 N N . THR A 1 612 ? -22.656 69.188 17.562 1 90.81 612 THR A N 1
ATOM 4962 C CA . THR A 1 612 ? -22.984 70.5 17.078 1 90.81 612 THR A CA 1
ATOM 4963 C C . THR A 1 612 ? -23.328 71.438 18.234 1 90.81 612 THR A C 1
ATOM 4965 O O . THR A 1 612 ? -23.625 71 19.344 1 90.81 612 THR A O 1
ATOM 4968 N N . TYR A 1 613 ? -23.109 72.75 17.984 1 90.12 613 TYR A N 1
ATOM 4969 C CA . TYR A 1 613 ? -23.484 73.75 19 1 90.12 613 TYR A CA 1
ATOM 4970 C C . TYR A 1 613 ? -24.188 74.938 18.375 1 90.12 613 TYR A C 1
ATOM 4972 O O . TYR A 1 613 ? -24.016 75.188 17.172 1 90.12 613 TYR A O 1
ATOM 4980 N N . GLU A 1 614 ? -25.125 75.562 19.016 1 90.25 614 GLU A N 1
ATOM 4981 C CA . GLU A 1 614 ? -25.859 76.75 18.641 1 90.25 614 GLU A CA 1
ATOM 4982 C C . GLU A 1 614 ? -25.828 77.812 19.766 1 90.25 614 GLU A C 1
ATOM 4984 O O . GLU A 1 614 ? -26.062 77.438 20.938 1 90.25 614 GLU A O 1
ATOM 4989 N N . ILE A 1 615 ? -25.453 79 19.422 1 89.94 615 ILE A N 1
ATOM 4990 C CA . ILE A 1 615 ? -25.391 80.062 20.422 1 89.94 615 ILE A CA 1
ATOM 4991 C C . ILE A 1 615 ? -26.422 81.125 20.078 1 89.94 615 ILE A C 1
ATOM 4993 O O . ILE A 1 615 ? -26.5 81.625 18.938 1 89.94 615 ILE A O 1
ATOM 4997 N N . SER A 1 616 ? -27.312 81.438 20.953 1 89.56 616 SER A N 1
ATOM 4998 C CA . SER A 1 616 ? -28.25 82.562 20.891 1 89.56 616 SER A CA 1
ATOM 4999 C C . SER A 1 616 ? -27.969 83.562 22 1 89.56 616 SER A C 1
ATOM 5001 O O . SER A 1 616 ? -28.031 83.25 23.188 1 89.56 616 SER A O 1
ATOM 5003 N N . SER A 1 617 ? -27.453 84.75 21.594 1 89.19 617 SER A N 1
ATOM 5004 C CA . SER A 1 617 ? -27.109 85.75 22.578 1 89.19 617 SER A CA 1
ATOM 5005 C C . SER A 1 617 ? -27.812 87.062 22.266 1 89.19 617 SER A C 1
ATOM 5007 O O . SER A 1 617 ? -27.922 87.5 21.109 1 89.19 617 SER A O 1
ATOM 5009 N N . GLY A 1 618 ? -28.484 87.75 23.266 1 86.06 618 GLY A N 1
ATOM 5010 C CA . GLY A 1 618 ? -29.172 89 23.188 1 86.06 618 GLY A CA 1
ATOM 5011 C C . GLY A 1 618 ? -29.172 89.75 24.516 1 86.06 618 GLY A C 1
ATOM 5012 O O . GLY A 1 618 ? -28.516 89.375 25.469 1 86.06 618 GLY A O 1
ATOM 5013 N N . PRO A 1 619 ? -29.922 90.875 24.578 1 86.25 619 PRO A N 1
ATOM 5014 C CA . PRO A 1 619 ? -29.969 91.688 25.781 1 86.25 619 PRO A CA 1
ATOM 5015 C C . PRO A 1 619 ? -30.578 90.938 26.969 1 86.25 619 PRO A C 1
ATOM 5017 O O . PRO A 1 619 ? -30.391 91.312 28.125 1 86.25 619 PRO A O 1
ATOM 5020 N N . GLN A 1 620 ? -31.328 89.875 26.641 1 86.88 620 GLN A N 1
ATOM 5021 C CA . GLN A 1 620 ? -31.969 89.125 27.719 1 86.88 620 GLN A CA 1
ATOM 5022 C C . GLN A 1 620 ? -31.109 88 28.188 1 86.88 620 GLN A C 1
ATOM 5024 O O . GLN A 1 620 ? -31.484 87.25 29.109 1 86.88 620 GLN A O 1
ATOM 5029 N N . GLY A 1 621 ? -29.953 87.875 27.609 1 91.19 621 GLY A N 1
ATOM 5030 C CA . GLY A 1 621 ? -29.062 86.812 28.031 1 91.19 621 GLY A CA 1
ATOM 5031 C C . GLY A 1 621 ? -28.531 85.938 26.891 1 91.19 621 GLY A C 1
ATOM 5032 O O . GLY A 1 621 ? -28.719 86.312 25.719 1 91.19 621 GLY A O 1
ATOM 5033 N N . THR A 1 622 ? -27.797 84.938 27.234 1 92.56 622 THR A N 1
ATOM 5034 C CA . THR A 1 622 ? -27.188 84.062 26.266 1 92.56 622 THR A CA 1
ATOM 5035 C C . THR A 1 622 ? -27.594 82.562 26.531 1 92.56 622 THR A C 1
ATOM 5037 O O . THR A 1 622 ? -27.688 82.188 27.672 1 92.56 622 THR A O 1
ATOM 5040 N N . SER A 1 623 ? -28.047 81.938 25.469 1 93.62 623 SER A N 1
ATOM 5041 C CA . SER A 1 623 ? -28.344 80.5 25.531 1 93.62 623 SER A CA 1
ATOM 5042 C C . SER A 1 623 ? -27.484 79.688 24.531 1 93.62 623 SER A C 1
ATOM 5044 O O . SER A 1 623 ? -27.375 80.062 23.359 1 93.62 623 SER A O 1
ATOM 5046 N N . ILE A 1 624 ? -26.812 78.625 25.078 1 93.06 624 ILE A N 1
ATOM 5047 C CA . ILE A 1 624 ? -25.984 77.812 24.234 1 93.06 624 ILE A CA 1
ATOM 5048 C C . ILE A 1 624 ? -26.516 76.375 24.25 1 93.06 624 ILE A C 1
ATOM 5050 O O . ILE A 1 624 ? -26.734 75.812 25.328 1 93.06 624 ILE A O 1
ATOM 5054 N N . LEU A 1 625 ? -26.766 75.812 23.062 1 94.56 625 LEU A N 1
ATOM 5055 C CA . LEU A 1 625 ? -27.203 74.438 22.891 1 94.56 625 LEU A CA 1
ATOM 5056 C C . LEU A 1 625 ? -26.094 73.625 22.266 1 94.56 625 LEU A C 1
ATOM 5058 O O . LEU A 1 625 ? -25.562 73.938 21.203 1 94.56 625 LEU A O 1
ATOM 5062 N N . VAL A 1 626 ? -25.688 72.562 23.016 1 93.38 626 VAL A N 1
ATOM 5063 C CA . VAL A 1 626 ? -24.703 71.625 22.5 1 93.38 626 VAL A CA 1
ATOM 5064 C C . VAL A 1 626 ? -25.359 70.25 22.312 1 93.38 626 VAL A C 1
ATOM 5066 O O . VAL A 1 626 ? -26.031 69.75 23.219 1 93.38 626 VAL A O 1
ATOM 5069 N N . CYS A 1 627 ? -25.203 69.625 21.125 1 93.75 627 CYS A N 1
ATOM 5070 C CA . CYS A 1 627 ? -25.719 68.312 20.797 1 93.75 627 CYS A CA 1
ATOM 5071 C C . CYS A 1 627 ? -24.594 67.375 20.453 1 93.75 627 CYS A C 1
ATOM 5073 O O . CYS A 1 627 ? -23.828 67.625 19.531 1 93.75 627 CYS A O 1
ATOM 5075 N N . ILE A 1 628 ? -24.5 66.25 21.203 1 89.81 628 ILE A N 1
ATOM 5076 C CA . ILE A 1 628 ? -23.484 65.25 21 1 89.81 628 ILE A CA 1
ATOM 5077 C C . ILE A 1 628 ? -24.141 63.938 20.609 1 89.81 628 ILE A C 1
ATOM 5079 O O . ILE A 1 628 ? -24.938 63.375 21.375 1 89.81 628 ILE A O 1
ATOM 5083 N N . PRO A 1 629 ? -23.781 63.469 19.484 1 88.75 629 PRO A N 1
ATOM 5084 C CA . PRO A 1 629 ? -24.344 62.188 19.109 1 88.75 629 PRO A CA 1
ATOM 5085 C C . PRO A 1 629 ? -23.859 61.031 20 1 88.75 629 PRO A C 1
ATOM 5087 O O . PRO A 1 629 ? -22.672 61 20.344 1 88.75 629 PRO A O 1
ATOM 5090 N N . TYR A 1 630 ? -24.719 60.25 20.562 1 82 630 TYR A N 1
ATOM 5091 C CA . TYR A 1 630 ? -24.391 59.125 21.391 1 82 630 TYR A CA 1
ATOM 5092 C C . TYR A 1 630 ? -25.375 57.969 21.156 1 82 630 TYR A C 1
ATOM 5094 O O . TYR A 1 630 ? -26.562 58.094 21.469 1 82 630 TYR A O 1
ATOM 5102 N N . ASP A 1 631 ? -24.844 56.969 20.531 1 78.06 631 ASP A N 1
ATOM 5103 C CA . ASP A 1 631 ? -25.625 55.75 20.344 1 78.06 631 ASP A CA 1
ATOM 5104 C C . ASP A 1 631 ? -25.406 54.75 21.484 1 78.06 631 ASP A C 1
ATOM 5106 O O . ASP A 1 631 ? -24.312 54.188 21.625 1 78.06 631 ASP A O 1
ATOM 5110 N N . VAL A 1 632 ? -26.453 54.594 22.344 1 66.88 632 VAL A N 1
ATOM 5111 C CA . VAL A 1 632 ? -26.375 53.719 23.516 1 66.88 632 VAL A CA 1
ATOM 5112 C C . VAL A 1 632 ? -26.109 52.281 23.094 1 66.88 632 VAL A C 1
ATOM 5114 O O . VAL A 1 632 ? -25.422 51.531 23.797 1 66.88 632 VAL A O 1
ATOM 5117 N N . LYS A 1 633 ? -26.594 51.75 22 1 65.31 633 LYS A N 1
ATOM 5118 C CA . LYS A 1 633 ? -26.469 50.375 21.531 1 65.31 633 LYS A CA 1
ATOM 5119 C C . LYS A 1 633 ? -25.031 50.062 21.109 1 65.31 633 LYS A C 1
ATOM 5121 O O . LYS A 1 633 ? -24.547 48.938 21.328 1 65.31 633 LYS A O 1
ATOM 5126 N N . THR A 1 634 ? -24.531 50.938 20.641 1 54.47 634 THR A N 1
ATOM 5127 C CA . THR A 1 634 ? -23.188 50.688 20.156 1 54.47 634 THR A CA 1
ATOM 5128 C C . THR A 1 634 ? -22.188 50.656 21.312 1 54.47 634 THR A C 1
ATOM 5130 O O . THR A 1 634 ? -21.25 49.844 21.312 1 54.47 634 THR A O 1
ATOM 5133 N N . TYR A 1 635 ? -22.469 51.312 22.359 1 50.62 635 TYR A N 1
ATOM 5134 C CA . TYR A 1 635 ? -21.5 51.406 23.453 1 50.62 635 TYR A CA 1
ATOM 5135 C C . TYR A 1 635 ? -21.859 50.406 24.547 1 50.62 635 TYR A C 1
ATOM 5137 O O . TYR A 1 635 ? -20.984 50 25.328 1 50.62 635 TYR A O 1
ATOM 5145 N N . GLU A 1 636 ? -23.078 50.125 24.719 1 50.66 636 GLU A N 1
ATOM 5146 C CA . GLU A 1 636 ? -23.406 49.062 25.672 1 50.66 636 GLU A CA 1
ATOM 5147 C C . GLU A 1 636 ? -22.812 47.719 25.234 1 50.66 636 GLU A C 1
ATOM 5149 O O . GLU A 1 636 ? -22.516 46.844 26.062 1 50.66 636 GLU A O 1
ATOM 5154 N N . LYS A 1 637 ? -22.703 47.469 23.984 1 46.19 637 LYS A N 1
ATOM 5155 C CA . LYS A 1 637 ? -22.078 46.25 23.484 1 46.19 637 LYS A CA 1
ATOM 5156 C C . LYS A 1 637 ? -20.562 46.312 23.609 1 46.19 637 LYS A C 1
ATOM 5158 O O . LYS A 1 637 ? -19.891 45.281 23.594 1 46.19 637 LYS A O 1
ATOM 5163 N N . GLU A 1 638 ? -20.172 47.344 23.609 1 39.28 638 GLU A N 1
ATOM 5164 C CA . GLU A 1 638 ? -18.719 47.438 23.688 1 39.28 638 GLU A CA 1
ATOM 5165 C C . GLU A 1 638 ? -18.234 47.406 25.141 1 39.28 638 GLU A C 1
ATOM 5167 O O . GLU A 1 638 ? -18.844 48.031 26 1 39.28 638 GLU A O 1
ATOM 5172 N N . MET B 1 1 ? -10.812 16.141 -22.844 1 21.45 1 MET B N 1
ATOM 5173 C CA . MET B 1 1 ? -11.117 15.391 -24.062 1 21.45 1 MET B CA 1
ATOM 5174 C C . MET B 1 1 ? -10.336 14.086 -24.109 1 21.45 1 MET B C 1
ATOM 5176 O O . MET B 1 1 ? -10.773 13.117 -24.734 1 21.45 1 MET B O 1
ATOM 5180 N N . PHE B 1 2 ? -9.016 14.188 -23.734 1 22.42 2 PHE B N 1
ATOM 5181 C CA . PHE B 1 2 ? -8.102 13.07 -23.922 1 22.42 2 PHE B CA 1
ATOM 5182 C C . PHE B 1 2 ? -8.477 11.898 -23.031 1 22.42 2 PHE B C 1
ATOM 5184 O O . PHE B 1 2 ? -8.18 10.742 -23.344 1 22.42 2 PHE B O 1
ATOM 5191 N N . LEU B 1 3 ? -8.93 12.25 -21.797 1 22.78 3 LEU B N 1
ATOM 5192 C CA . LEU B 1 3 ? -9.211 11.234 -20.781 1 22.78 3 LEU B CA 1
ATOM 5193 C C . LEU B 1 3 ? -10.281 10.266 -21.25 1 22.78 3 LEU B C 1
ATOM 5195 O O . LEU B 1 3 ? -10.391 9.148 -20.734 1 22.78 3 LEU B O 1
ATOM 5199 N N . LEU B 1 4 ? -11.109 10.711 -22.266 1 23.62 4 LEU B N 1
ATOM 5200 C CA . LEU B 1 4 ? -12.25 9.984 -22.812 1 23.62 4 LEU B CA 1
ATOM 5201 C C . LEU B 1 4 ? -11.789 8.836 -23.703 1 23.62 4 LEU B C 1
ATOM 5203 O O . LEU B 1 4 ? -12.547 7.887 -23.938 1 23.62 4 LEU B O 1
ATOM 5207 N N . SER B 1 5 ? -10.648 9.023 -24.375 1 24.48 5 SER B N 1
ATOM 5208 C CA . SER B 1 5 ? -10.375 8.07 -25.453 1 24.48 5 SER B CA 1
ATOM 5209 C C . SER B 1 5 ? -10.07 6.684 -24.891 1 24.48 5 SER B C 1
ATOM 5211 O O . SER B 1 5 ? -9.883 5.727 -25.641 1 24.48 5 SER B O 1
ATOM 5213 N N . VAL B 1 6 ? -9.484 6.691 -23.734 1 27.19 6 VAL B N 1
ATOM 5214 C CA . VAL B 1 6 ? -8.93 5.402 -23.312 1 27.19 6 VAL B CA 1
ATOM 5215 C C . VAL B 1 6 ? -10.055 4.383 -23.156 1 27.19 6 VAL B C 1
ATOM 5217 O O . VAL B 1 6 ? -9.812 3.24 -22.766 1 27.19 6 VAL B O 1
ATOM 5220 N N . LEU B 1 7 ? -11.25 4.855 -23.25 1 26.34 7 LEU B N 1
ATOM 5221 C CA . LEU B 1 7 ? -12.383 3.967 -23.031 1 26.34 7 LEU B CA 1
ATOM 5222 C C . LEU B 1 7 ? -12.492 2.941 -24.156 1 26.34 7 LEU B C 1
ATOM 5224 O O . LEU B 1 7 ? -13.555 2.348 -24.359 1 26.34 7 LEU B O 1
ATOM 5228 N N . VAL B 1 8 ? -11.555 2.891 -25.109 1 26.92 8 VAL B N 1
ATOM 5229 C CA . VAL B 1 8 ? -11.867 1.991 -26.219 1 26.92 8 VAL B CA 1
ATOM 5230 C C . VAL B 1 8 ? -12.195 0.602 -25.672 1 26.92 8 VAL B C 1
ATOM 5232 O O . VAL B 1 8 ? -11.383 -0.013 -24.984 1 26.92 8 VAL B O 1
ATOM 5235 N N . LEU B 1 9 ? -13.484 0.272 -25.656 1 29.06 9 LEU B N 1
ATOM 5236 C CA . LEU B 1 9 ? -14.508 -0.745 -25.484 1 29.06 9 LEU B CA 1
ATOM 5237 C C . LEU B 1 9 ? -14.148 -2.025 -26.219 1 29.06 9 LEU B C 1
ATOM 5239 O O . LEU B 1 9 ? -14.367 -2.127 -27.438 1 29.06 9 LEU B O 1
ATOM 5243 N N . PHE B 1 10 ? -12.992 -2.445 -26.266 1 31.33 10 PHE B N 1
ATOM 5244 C CA . PHE B 1 10 ? -12.891 -3.674 -27.047 1 31.33 10 PHE B CA 1
ATOM 5245 C C . PHE B 1 10 ? -13.781 -4.762 -26.453 1 31.33 10 PHE B C 1
ATOM 5247 O O . PHE B 1 10 ? -13.336 -5.57 -25.641 1 31.33 10 PHE B O 1
ATOM 5254 N N . GLY B 1 11 ? -14.961 -4.371 -25.969 1 33.34 11 GLY B N 1
ATOM 5255 C CA . GLY B 1 11 ? -15.812 -5.488 -25.578 1 33.34 11 GLY B CA 1
ATOM 5256 C C . GLY B 1 11 ? -16.125 -6.43 -26.734 1 33.34 11 GLY B C 1
ATOM 5257 O O . GLY B 1 11 ? -16.578 -5.996 -27.797 1 33.34 11 GLY B O 1
ATOM 5258 N N . LYS B 1 12 ? -15.375 -7.422 -26.953 1 35.5 12 LYS B N 1
ATOM 5259 C CA . LYS B 1 12 ? -15.836 -8.445 -27.891 1 35.5 12 LYS B CA 1
ATOM 5260 C C . LYS B 1 12 ? -17.312 -8.766 -27.672 1 35.5 12 LYS B C 1
ATOM 5262 O O . LYS B 1 12 ? -17.703 -9.203 -26.594 1 35.5 12 LYS B O 1
ATOM 5267 N N . GLN B 1 13 ? -18.234 -7.918 -28.141 1 34.47 13 GLN B N 1
ATOM 5268 C CA . GLN B 1 13 ? -19.672 -8.125 -28.188 1 34.47 13 GLN B CA 1
ATOM 5269 C C . GLN B 1 13 ? -20.016 -9.484 -28.797 1 34.47 13 GLN B C 1
ATOM 5271 O O . GLN B 1 13 ? -19.594 -9.789 -29.922 1 34.47 13 GLN B O 1
ATOM 5276 N N . GLY B 1 14 ? -20.141 -10.508 -28.078 1 35.91 14 GLY B N 1
ATOM 5277 C CA . GLY B 1 14 ? -20.703 -11.719 -28.625 1 35.91 14 GLY B CA 1
ATOM 5278 C C . GLY B 1 14 ? -22.109 -11.531 -29.172 1 35.91 14 GLY B C 1
ATOM 5279 O O . GLY B 1 14 ? -23 -11.039 -28.453 1 35.91 14 GLY B O 1
ATOM 5280 N N . ILE B 1 15 ? -22.297 -11.195 -30.359 1 33.09 15 ILE B N 1
ATOM 5281 C CA . ILE B 1 15 ? -23.562 -11.242 -31.094 1 33.09 15 ILE B CA 1
ATOM 5282 C C . ILE B 1 15 ? -24.281 -12.562 -30.797 1 33.09 15 ILE B C 1
ATOM 5284 O O . ILE B 1 15 ? -23.656 -13.625 -30.812 1 33.09 15 ILE B O 1
ATOM 5288 N N . MET B 1 16 ? -25.469 -12.477 -30.141 1 38.94 16 MET B N 1
ATOM 5289 C CA . MET B 1 16 ? -26.391 -13.578 -29.922 1 38.94 16 MET B CA 1
ATOM 5290 C C . MET B 1 16 ? -26.609 -14.375 -31.203 1 38.94 16 MET B C 1
ATOM 5292 O O . MET B 1 16 ? -27.109 -13.844 -32.188 1 38.94 16 MET B O 1
ATOM 5296 N N . ALA B 1 17 ? -25.797 -15.203 -31.578 1 37.88 17 ALA B N 1
ATOM 5297 C CA . ALA B 1 17 ? -26.031 -16.016 -32.75 1 37.88 17 ALA B CA 1
ATOM 5298 C C . ALA B 1 17 ? -27.328 -16.812 -32.625 1 37.88 17 ALA B C 1
ATOM 5300 O O . ALA B 1 17 ? -27.766 -17.141 -31.531 1 37.88 17 ALA B O 1
ATOM 5301 N N . ASN B 1 18 ? -28.078 -16.953 -33.656 1 41.59 18 ASN B N 1
ATOM 5302 C CA . ASN B 1 18 ? -29.203 -17.797 -34.031 1 41.59 18 ASN B CA 1
ATOM 5303 C C . ASN B 1 18 ? -29 -19.25 -33.594 1 41.59 18 ASN B C 1
ATOM 5305 O O . ASN B 1 18 ? -27.859 -19.688 -33.438 1 41.59 18 ASN B O 1
ATOM 5309 N N . ASP B 1 19 ? -30.094 -19.906 -33.125 1 48.5 19 ASP B N 1
ATOM 5310 C CA . ASP B 1 19 ? -30.297 -21.312 -32.719 1 48.5 19 ASP B CA 1
ATOM 5311 C C . ASP B 1 19 ? -29.625 -22.25 -33.719 1 48.5 19 ASP B C 1
ATOM 5313 O O . ASP B 1 19 ? -30.203 -22.594 -34.75 1 48.5 19 ASP B O 1
ATOM 5317 N N . ILE B 1 20 ? -28.359 -22.141 -33.938 1 54.28 20 ILE B N 1
ATOM 5318 C CA . ILE B 1 20 ? -27.766 -23.062 -34.875 1 54.28 20 ILE B CA 1
ATOM 5319 C C . ILE B 1 20 ? -27.453 -24.391 -34.219 1 54.28 20 ILE B C 1
ATOM 5321 O O . ILE B 1 20 ? -26.719 -24.422 -33.219 1 54.28 20 ILE B O 1
ATOM 5325 N N . PHE B 1 21 ? -28.25 -25.438 -34.5 1 54.44 21 PHE B N 1
ATOM 5326 C CA . PHE B 1 21 ? -27.969 -26.812 -34.094 1 54.44 21 PHE B CA 1
ATOM 5327 C C . PHE B 1 21 ? -26.703 -27.328 -34.75 1 54.44 21 PHE B C 1
ATOM 5329 O O . PHE B 1 21 ? -26.531 -27.188 -35.969 1 54.44 21 PHE B O 1
ATOM 5336 N N . LEU B 1 22 ? -25.656 -27.484 -34.031 1 56.06 22 LEU B N 1
ATOM 5337 C CA . LEU B 1 22 ? -24.344 -27.875 -34.531 1 56.06 22 LEU B CA 1
ATOM 5338 C C . LEU B 1 22 ? -24.219 -29.391 -34.625 1 56.06 22 LEU B C 1
ATOM 5340 O O . LEU B 1 22 ? -24.734 -30.094 -33.75 1 56.06 22 LEU B O 1
ATOM 5344 N N . LYS B 1 23 ? -23.875 -29.906 -35.781 1 62 23 LYS B N 1
ATOM 5345 C CA . LYS B 1 23 ? -23.391 -31.281 -35.844 1 62 23 LYS B CA 1
ATOM 5346 C C . LYS B 1 23 ? -22.172 -31.5 -34.969 1 62 23 LYS B C 1
ATOM 5348 O O . LYS B 1 23 ? -21.266 -30.656 -34.938 1 62 23 LYS B O 1
ATOM 5353 N N . PRO B 1 24 ? -22.281 -32.531 -34.062 1 64.31 24 PRO B N 1
ATOM 5354 C CA . PRO B 1 24 ? -21.156 -32.781 -33.156 1 64.31 24 PRO B CA 1
ATOM 5355 C C . PRO B 1 24 ? -19.828 -32.969 -33.906 1 64.31 24 PRO B C 1
ATOM 5357 O O . PRO B 1 24 ? -19.75 -33.75 -34.844 1 64.31 24 PRO B O 1
ATOM 5360 N N . ALA B 1 25 ? -18.891 -32 -33.812 1 83.69 25 ALA B N 1
ATOM 5361 C CA . ALA B 1 25 ? -17.531 -32.125 -34.312 1 83.69 25 ALA B CA 1
ATOM 5362 C C . ALA B 1 25 ? -16.516 -32.25 -33.188 1 83.69 25 ALA B C 1
ATOM 5364 O O . ALA B 1 25 ? -16.656 -31.562 -32.156 1 83.69 25 ALA B O 1
ATOM 5365 N N . TYR B 1 26 ? -15.703 -33.281 -33.344 1 92.5 26 TYR B N 1
ATOM 5366 C CA . TYR B 1 26 ? -14.672 -33.5 -32.312 1 92.5 26 TYR B CA 1
ATOM 5367 C C . TYR B 1 26 ? -13.648 -32.375 -32.344 1 92.5 26 TYR B C 1
ATOM 5369 O O . TYR B 1 26 ? -13.195 -31.953 -33.406 1 92.5 26 TYR B O 1
ATOM 5377 N N . LEU B 1 27 ? -13.422 -31.781 -31.266 1 94.44 27 LEU B N 1
ATOM 5378 C CA . LEU B 1 27 ? -12.32 -30.828 -31.125 1 94.44 27 LEU B CA 1
ATOM 5379 C C . LEU B 1 27 ? -10.984 -31.562 -31.016 1 94.44 27 LEU B C 1
ATOM 5381 O O . LEU B 1 27 ? -10.805 -32.406 -30.141 1 94.44 27 LEU B O 1
ATOM 5385 N N . LEU B 1 28 ? -10.062 -31.266 -31.875 1 94.5 28 LEU B N 1
ATOM 5386 C CA . LEU B 1 28 ? -8.766 -31.938 -31.906 1 94.5 28 LEU B CA 1
ATOM 5387 C C . LEU B 1 28 ? -7.816 -31.328 -30.875 1 94.5 28 LEU B C 1
ATOM 5389 O O . LEU B 1 28 ? -7.59 -30.125 -30.875 1 94.5 28 LEU B O 1
ATOM 5393 N N . ILE B 1 29 ? -7.398 -32.188 -30.031 1 94.38 29 ILE B N 1
ATOM 5394 C CA . ILE B 1 29 ? -6.465 -31.766 -28.984 1 94.38 29 ILE B CA 1
ATOM 5395 C C . ILE B 1 29 ? -5.031 -32.031 -29.438 1 94.38 29 ILE B C 1
ATOM 5397 O O . ILE B 1 29 ? -4.605 -33.188 -29.5 1 94.38 29 ILE B O 1
ATOM 5401 N N . GLU B 1 30 ? -4.418 -30.984 -29.734 1 92.19 30 GLU B N 1
ATOM 5402 C CA . GLU B 1 30 ? -3.002 -31.016 -30.094 1 92.19 30 GLU B CA 1
ATOM 5403 C C . GLU B 1 30 ? -2.146 -30.344 -29.016 1 92.19 30 GLU B C 1
ATOM 5405 O O . GLU B 1 30 ? -2.514 -30.328 -27.844 1 92.19 30 GLU B O 1
ATOM 5410 N N . ASP B 1 31 ? -0.989 -29.891 -29.344 1 84.25 31 ASP B N 1
ATOM 5411 C CA . ASP B 1 31 ? -0.118 -29.203 -28.406 1 84.25 31 ASP B CA 1
ATOM 5412 C C . ASP B 1 31 ? -0.287 -27.688 -28.484 1 84.25 31 ASP B C 1
ATOM 5414 O O . ASP B 1 31 ? 0.651 -26.984 -28.844 1 84.25 31 ASP B O 1
ATOM 5418 N N . GLN B 1 32 ? -1.552 -27.297 -28.156 1 88.81 32 GLN B N 1
ATOM 5419 C CA . GLN B 1 32 ? -1.835 -25.859 -28.141 1 88.81 32 GLN B CA 1
ATOM 5420 C C . GLN B 1 32 ? -2.051 -25.359 -26.703 1 88.81 32 GLN B C 1
ATOM 5422 O O . GLN B 1 32 ? -2.367 -26.156 -25.812 1 88.81 32 GLN B O 1
ATOM 5427 N N . GLU B 1 33 ? -1.808 -24.094 -26.609 1 89.19 33 GLU B N 1
ATOM 5428 C CA . GLU B 1 33 ? -1.967 -23.516 -25.281 1 89.19 33 GLU B CA 1
ATOM 5429 C C . GLU B 1 33 ? -3.439 -23.422 -24.891 1 89.19 33 GLU B C 1
ATOM 5431 O O . GLU B 1 33 ? -3.812 -23.766 -23.781 1 89.19 33 GLU B O 1
ATOM 5436 N N . ASP B 1 34 ? -4.242 -22.953 -25.859 1 93.06 34 ASP B N 1
ATOM 5437 C CA . ASP B 1 34 ? -5.672 -22.797 -25.625 1 93.06 34 ASP B CA 1
ATOM 5438 C C . ASP B 1 34 ? -6.484 -23.312 -26.797 1 93.06 34 ASP B C 1
ATOM 5440 O O . ASP B 1 34 ? -6.02 -23.281 -27.938 1 93.06 34 ASP B O 1
ATOM 5444 N N . TYR B 1 35 ? -7.703 -23.797 -26.484 1 94 35 TYR B N 1
ATOM 5445 C CA . TYR B 1 35 ? -8.57 -24.344 -27.5 1 94 35 TYR B CA 1
ATOM 5446 C C . TYR B 1 35 ? -9.891 -23.578 -27.578 1 94 35 TYR B C 1
ATOM 5448 O O . TYR B 1 35 ? -10.562 -23.391 -26.562 1 94 35 TYR B O 1
ATOM 5456 N N . PRO B 1 36 ? -10.203 -23.109 -28.734 1 91.44 36 PRO B N 1
ATOM 5457 C CA . PRO B 1 36 ? -11.477 -22.422 -28.875 1 91.44 36 PRO B CA 1
ATOM 5458 C C . PRO B 1 36 ? -12.68 -23.344 -28.734 1 91.44 36 PRO B C 1
ATOM 5460 O O . PRO B 1 36 ? -12.68 -24.453 -29.266 1 91.44 36 PRO B O 1
ATOM 5463 N N . LEU B 1 37 ? -13.703 -22.969 -28.016 1 92.62 37 LEU B N 1
ATOM 5464 C CA . LEU B 1 37 ? -14.852 -23.828 -27.703 1 92.62 37 LEU B CA 1
ATOM 5465 C C . LEU B 1 37 ? -16.078 -23.375 -28.484 1 92.62 37 LEU B C 1
ATOM 5467 O O . LEU B 1 37 ? -17.109 -24.062 -28.469 1 92.62 37 LEU B O 1
ATOM 5471 N N . GLU B 1 38 ? -16.062 -22.25 -29.141 1 86.75 38 GLU B N 1
ATOM 5472 C CA . GLU B 1 38 ? -17.219 -21.609 -29.781 1 86.75 38 GLU B CA 1
ATOM 5473 C C . GLU B 1 38 ? -17.969 -22.594 -30.672 1 86.75 38 GLU B C 1
ATOM 5475 O O . GLU B 1 38 ? -19.203 -22.688 -30.594 1 86.75 38 GLU B O 1
ATOM 5480 N N . ASP B 1 39 ? -17.344 -23.391 -31.453 1 86.69 39 ASP B N 1
ATOM 5481 C CA . ASP B 1 39 ? -18.016 -24.25 -32.438 1 86.69 39 ASP B CA 1
ATOM 5482 C C . ASP B 1 39 ? -18.125 -25.688 -31.922 1 86.69 39 ASP B C 1
ATOM 5484 O O . ASP B 1 39 ? -18.672 -26.562 -32.594 1 86.69 39 ASP B O 1
ATOM 5488 N N . HIS B 1 40 ? -17.797 -25.922 -30.719 1 92.94 40 HIS B N 1
ATOM 5489 C CA . HIS B 1 40 ? -17.734 -27.312 -30.266 1 92.94 40 HIS B CA 1
ATOM 5490 C C . HIS B 1 40 ? -18.547 -27.516 -29 1 92.94 40 HIS B C 1
ATOM 5492 O O . HIS B 1 40 ? -19.094 -28.609 -28.781 1 92.94 40 HIS B O 1
ATOM 5498 N N . LEU B 1 41 ? -18.609 -26.531 -28.188 1 95.06 41 LEU B N 1
ATOM 5499 C CA . LEU B 1 41 ? -19.344 -26.641 -26.938 1 95.06 41 LEU B CA 1
ATOM 5500 C C . LEU B 1 41 ? -20.828 -26.406 -27.156 1 95.06 41 LEU B C 1
ATOM 5502 O O . LEU B 1 41 ? -21.219 -25.391 -27.766 1 95.06 41 LEU B O 1
ATOM 5506 N N . GLN B 1 42 ? -21.641 -27.312 -26.703 1 95.31 42 GLN B N 1
ATOM 5507 C CA . GLN B 1 42 ? -23.094 -27.234 -26.844 1 95.31 42 GLN B CA 1
ATOM 5508 C C . GLN B 1 42 ? -23.781 -27.344 -25.484 1 95.31 42 GLN B C 1
ATOM 5510 O O . GLN B 1 42 ? -23.188 -27.828 -24.516 1 95.31 42 GLN B O 1
ATOM 5515 N N . PHE B 1 43 ? -24.969 -26.75 -25.438 1 95.5 43 PHE B N 1
ATOM 5516 C CA . PHE B 1 43 ? -25.672 -26.812 -24.141 1 95.5 43 PHE B CA 1
ATOM 5517 C C . PHE B 1 43 ? -27.094 -27.312 -24.328 1 95.5 43 PHE B C 1
ATOM 5519 O O . PHE B 1 43 ? -27.625 -27.281 -25.438 1 95.5 43 PHE B O 1
ATOM 5526 N N . PHE B 1 44 ? -27.656 -27.875 -23.266 1 95.44 44 PHE B N 1
ATOM 5527 C CA . PHE B 1 44 ? -29.016 -28.422 -23.219 1 95.44 44 PHE B CA 1
ATOM 5528 C C . PHE B 1 44 ? -29.656 -28.141 -21.875 1 95.44 44 PHE B C 1
ATOM 5530 O O . PHE B 1 44 ? -29.047 -28.359 -20.828 1 95.44 44 PHE B O 1
ATOM 5537 N N . GLU B 1 45 ? -30.859 -27.547 -21.906 1 94.75 45 GLU B N 1
ATOM 5538 C CA . GLU B 1 45 ? -31.609 -27.297 -20.672 1 94.75 45 GLU B CA 1
ATOM 5539 C C . GLU B 1 45 ? -32.406 -28.531 -20.234 1 94.75 45 GLU B C 1
ATOM 5541 O O . GLU B 1 45 ? -33.25 -29.031 -20.984 1 94.75 45 GLU B O 1
ATOM 5546 N N . ASP B 1 46 ? -32.062 -29.016 -19.047 1 93.06 46 ASP B N 1
ATOM 5547 C CA . ASP B 1 46 ? -32.75 -30.203 -18.531 1 93.06 46 ASP B CA 1
ATOM 5548 C C . ASP B 1 46 ? -34 -29.812 -17.734 1 93.06 46 ASP B C 1
ATOM 5550 O O . ASP B 1 46 ? -33.906 -29.547 -16.531 1 93.06 46 ASP B O 1
ATOM 5554 N N . GLN B 1 47 ? -35.156 -29.828 -18.234 1 84.94 47 GLN B N 1
ATOM 5555 C CA . GLN B 1 47 ? -36.406 -29.484 -17.562 1 84.94 47 GLN B CA 1
ATOM 5556 C C . GLN B 1 47 ? -37.062 -30.719 -16.969 1 84.94 47 GLN B C 1
ATOM 5558 O O . GLN B 1 47 ? -37.844 -30.625 -16.016 1 84.94 47 GLN B O 1
ATOM 5563 N N . GLU B 1 48 ? -36.688 -31.922 -17.453 1 83.12 48 GLU B N 1
ATOM 5564 C CA . GLU B 1 48 ? -37.406 -33.156 -17.094 1 83.12 48 GLU B CA 1
ATOM 5565 C C . GLU B 1 48 ? -36.625 -33.969 -16.078 1 83.12 48 GLU B C 1
ATOM 5567 O O . GLU B 1 48 ? -37.156 -34.906 -15.492 1 83.12 48 GLU B O 1
ATOM 5572 N N . GLY B 1 49 ? -35.5 -33.625 -15.805 1 87.75 49 GLY B N 1
ATOM 5573 C CA . GLY B 1 49 ? -34.688 -34.438 -14.898 1 87.75 49 GLY B CA 1
ATOM 5574 C C . GLY B 1 49 ? -34.25 -35.75 -15.516 1 87.75 49 GLY B C 1
ATOM 5575 O O . GLY B 1 49 ? -34.406 -36.812 -14.922 1 87.75 49 GLY B O 1
ATOM 5576 N N . LEU B 1 50 ? -33.625 -35.719 -16.703 1 92.31 50 LEU B N 1
ATOM 5577 C CA . LEU B 1 50 ? -33.156 -36.906 -17.438 1 92.31 50 LEU B CA 1
ATOM 5578 C C . LEU B 1 50 ? -31.922 -37.5 -16.781 1 92.31 50 LEU B C 1
ATOM 5580 O O . LEU B 1 50 ? -31.141 -36.781 -16.141 1 92.31 50 LEU B O 1
ATOM 5584 N N . ASP B 1 51 ? -31.828 -38.844 -16.844 1 92.75 51 ASP B N 1
ATOM 5585 C CA . ASP B 1 51 ? -30.625 -39.5 -16.391 1 92.75 51 ASP B CA 1
ATOM 5586 C C . ASP B 1 51 ? -29.5 -39.406 -17.422 1 92.75 51 ASP B C 1
ATOM 5588 O O . ASP B 1 51 ? -29.703 -38.875 -18.516 1 92.75 51 ASP B O 1
ATOM 5592 N N . LEU B 1 52 ? -28.359 -39.844 -17.109 1 95.69 52 LEU B N 1
ATOM 5593 C CA . LEU B 1 52 ? -27.188 -39.719 -17.969 1 95.69 52 LEU B CA 1
ATOM 5594 C C . LEU B 1 52 ? -27.453 -40.375 -19.328 1 95.69 52 LEU B C 1
ATOM 5596 O O . LEU B 1 52 ? -27.047 -39.812 -20.375 1 95.69 52 LEU B O 1
ATOM 5600 N N . SER B 1 53 ? -28.094 -41.531 -19.328 1 94.75 53 SER B N 1
ATOM 5601 C CA . SER B 1 53 ? -28.406 -42.219 -20.578 1 94.75 53 SER B CA 1
ATOM 5602 C C . SER B 1 53 ? -29.359 -41.406 -21.438 1 94.75 53 SER B C 1
ATOM 5604 O O . SER B 1 53 ? -29.203 -41.344 -22.656 1 94.75 53 SER B O 1
ATOM 5606 N N . GLY B 1 54 ? -30.312 -40.812 -20.828 1 94.62 54 GLY B N 1
ATOM 5607 C CA . GLY B 1 54 ? -31.25 -39.938 -21.547 1 94.62 54 GLY B CA 1
ATOM 5608 C C . GLY B 1 54 ? -30.578 -38.719 -22.125 1 94.62 54 GLY B C 1
ATOM 5609 O O . GLY B 1 54 ? -30.922 -38.312 -23.234 1 94.62 54 GLY B O 1
ATOM 5610 N N . ILE B 1 55 ? -29.688 -38.125 -21.406 1 95.75 55 ILE B N 1
ATOM 5611 C CA . ILE B 1 55 ? -28.984 -36.938 -21.859 1 95.75 55 ILE B CA 1
ATOM 5612 C C . ILE B 1 55 ? -28.078 -37.312 -23.047 1 95.75 55 ILE B C 1
ATOM 5614 O O . ILE B 1 55 ? -27.969 -36.531 -24 1 95.75 55 ILE B O 1
ATOM 5618 N N . PHE B 1 56 ? -27.406 -38.469 -22.969 1 95.62 56 PHE B N 1
ATOM 5619 C CA . PHE B 1 56 ? -26.547 -38.906 -24.062 1 95.62 56 PHE B CA 1
ATOM 5620 C C . PHE B 1 56 ? -27.375 -39.125 -25.328 1 95.62 56 PHE B C 1
ATOM 5622 O O . PHE B 1 56 ? -26.938 -38.781 -26.438 1 95.62 56 PHE B O 1
ATOM 5629 N N . GLU B 1 57 ? -28.547 -39.688 -25.172 1 93.88 57 GLU B N 1
ATOM 5630 C CA . GLU B 1 57 ? -29.438 -39.875 -26.312 1 93.88 57 GLU B CA 1
ATOM 5631 C C . GLU B 1 57 ? -29.859 -38.531 -26.906 1 93.88 57 GLU B C 1
ATOM 5633 O O . GLU B 1 57 ? -29.969 -38.406 -28.125 1 93.88 57 GLU B O 1
ATOM 5638 N N . ALA B 1 58 ? -30.141 -37.625 -26.062 1 93.88 58 ALA B N 1
ATOM 5639 C CA . ALA B 1 58 ? -30.5 -36.281 -26.547 1 93.88 58 ALA B CA 1
ATOM 5640 C C . ALA B 1 58 ? -29.359 -35.656 -27.328 1 93.88 58 ALA B C 1
ATOM 5642 O O . ALA B 1 58 ? -29.578 -34.969 -28.312 1 93.88 58 ALA B O 1
ATOM 5643 N N . TYR B 1 59 ? -28.156 -35.906 -26.859 1 93.5 59 TYR B N 1
ATOM 5644 C CA . TYR B 1 59 ? -26.984 -35.406 -27.547 1 93.5 59 TYR B CA 1
ATOM 5645 C C . TYR B 1 59 ? -26.844 -36.031 -28.922 1 93.5 59 TYR B C 1
ATOM 5647 O O . TYR B 1 59 ? -26.562 -35.375 -29.906 1 93.5 59 TYR B O 1
ATOM 5655 N N . ARG B 1 60 ? -27.094 -37.312 -29 1 91.31 60 ARG B N 1
ATOM 5656 C CA . ARG B 1 60 ? -26.984 -38.062 -30.25 1 91.31 60 ARG B CA 1
ATOM 5657 C C . ARG B 1 60 ? -28.047 -37.625 -31.234 1 91.31 60 ARG B C 1
ATOM 5659 O O . ARG B 1 60 ? -27.828 -37.625 -32.438 1 91.31 60 ARG B O 1
ATOM 5666 N N . GLN B 1 61 ? -29.172 -37.188 -30.688 1 91.88 61 GLN B N 1
ATOM 5667 C CA . GLN B 1 61 ? -30.281 -36.75 -31.531 1 91.88 61 GLN B CA 1
ATOM 5668 C C . GLN B 1 61 ? -30.141 -35.281 -31.906 1 91.88 61 GLN B C 1
ATOM 5670 O O . GLN B 1 61 ? -31.062 -34.688 -32.469 1 91.88 61 GLN B O 1
ATOM 5675 N N . HIS B 1 62 ? -29.109 -34.625 -31.547 1 91.62 62 HIS B N 1
ATOM 5676 C CA . HIS B 1 62 ? -28.781 -33.25 -31.906 1 91.62 62 HIS B CA 1
ATOM 5677 C C . HIS B 1 62 ? -29.766 -32.281 -31.281 1 91.62 62 HIS B C 1
ATOM 5679 O O . HIS B 1 62 ? -30.203 -31.328 -31.953 1 91.62 62 HIS B O 1
ATOM 5685 N N . LYS B 1 63 ? -30.062 -32.5 -30.047 1 91.5 63 LYS B N 1
ATOM 5686 C CA . LYS B 1 63 ? -30.984 -31.625 -29.344 1 91.5 63 LYS B CA 1
ATOM 5687 C C . LYS B 1 63 ? -30.219 -30.531 -28.609 1 91.5 63 LYS B C 1
ATOM 5689 O O . LYS B 1 63 ? -30.828 -29.609 -28.062 1 91.5 63 LYS B O 1
ATOM 5694 N N . PHE B 1 64 ? -28.922 -30.641 -28.594 1 94.5 64 PHE B N 1
ATOM 5695 C CA . PHE B 1 64 ? -28.109 -29.625 -27.938 1 94.5 64 PHE B CA 1
ATOM 5696 C C . PHE B 1 64 ? -27.938 -28.406 -28.828 1 94.5 64 PHE B C 1
ATOM 5698 O O . PHE B 1 64 ? -27.797 -28.531 -30.047 1 94.5 64 PHE B O 1
ATOM 5705 N N . GLN B 1 65 ? -27.906 -27.281 -28.188 1 92.06 65 GLN B N 1
ATOM 5706 C CA . GLN B 1 65 ? -27.766 -26.016 -28.906 1 92.06 65 GLN B CA 1
ATOM 5707 C C . GLN B 1 65 ? -26.344 -25.469 -28.797 1 92.06 65 GLN B C 1
ATOM 5709 O O . GLN B 1 65 ? -25.641 -25.766 -27.828 1 92.06 65 GLN B O 1
ATOM 5714 N N . ALA B 1 66 ? -25.953 -24.719 -29.797 1 90.06 66 ALA B N 1
ATOM 5715 C CA . ALA B 1 66 ? -24.656 -24.062 -29.75 1 90.06 66 ALA B CA 1
ATOM 5716 C C . ALA B 1 66 ? -24.641 -22.938 -28.719 1 90.06 66 ALA B C 1
ATOM 5718 O O . ALA B 1 66 ? -25.672 -22.344 -28.422 1 90.06 66 ALA B O 1
ATOM 5719 N N . LEU B 1 67 ? -23.531 -22.703 -28.172 1 87.56 67 LEU B N 1
ATOM 5720 C CA . LEU B 1 67 ? -23.359 -21.703 -27.141 1 87.56 67 LEU B CA 1
ATOM 5721 C C . LEU B 1 67 ? -23.688 -20.312 -27.672 1 87.56 67 LEU B C 1
ATOM 5723 O O . LEU B 1 67 ? -24.266 -19.484 -26.953 1 87.56 67 LEU B O 1
ATOM 5727 N N . GLY B 1 68 ? -23.359 -20 -28.953 1 81.81 68 GLY B N 1
ATOM 5728 C CA . GLY B 1 68 ? -23.609 -18.703 -29.562 1 81.81 68 GLY B CA 1
ATOM 5729 C C . GLY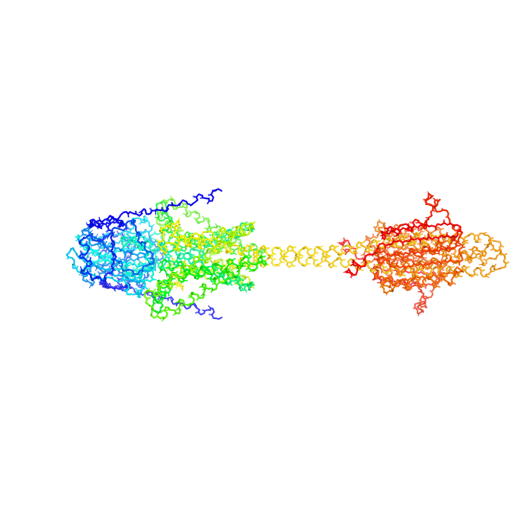 B 1 68 ? -22.656 -17.625 -29.078 1 81.81 68 GLY B C 1
ATOM 5730 O O . GLY B 1 68 ? -22.891 -16.438 -29.312 1 81.81 68 GLY B O 1
ATOM 5731 N N . HIS B 1 69 ? -21.844 -17.891 -28.266 1 86.94 69 HIS B N 1
ATOM 5732 C CA . HIS B 1 69 ? -20.797 -17.016 -27.75 1 86.94 69 HIS B CA 1
ATOM 5733 C C . HIS B 1 69 ? -19.453 -17.719 -27.75 1 86.94 69 HIS B C 1
ATOM 5735 O O . HIS B 1 69 ? -19.391 -18.953 -27.625 1 86.94 69 HIS B O 1
ATOM 5741 N N . PRO B 1 70 ? -18.469 -16.922 -27.906 1 86.44 70 PRO B N 1
ATOM 5742 C CA . PRO B 1 70 ? -17.156 -17.562 -28 1 86.44 70 PRO B CA 1
ATOM 5743 C C . PRO B 1 70 ? -16.797 -18.359 -26.75 1 86.44 70 PRO B C 1
ATOM 5745 O O . PRO B 1 70 ? -16.156 -19.422 -26.859 1 86.44 70 PRO B O 1
ATOM 5748 N N . TYR B 1 71 ? -17.219 -17.859 -25.609 1 90.81 71 TYR B N 1
ATOM 5749 C CA . TYR B 1 71 ? -16.766 -18.609 -24.438 1 90.81 71 TYR B CA 1
ATOM 5750 C C . TYR B 1 71 ? -17.766 -18.484 -23.297 1 90.81 71 TYR B C 1
ATOM 5752 O O . TYR B 1 71 ? -17.641 -19.172 -22.281 1 90.81 71 TYR B O 1
ATOM 5760 N N . LEU B 1 72 ? -18.766 -17.672 -23.453 1 92.88 72 LEU B N 1
ATOM 5761 C CA . LEU B 1 72 ? -19.562 -17.328 -22.281 1 92.88 72 LEU B CA 1
ATOM 5762 C C . LEU B 1 72 ? -20.984 -17.875 -22.422 1 92.88 72 LEU B C 1
ATOM 5764 O O . LEU B 1 72 ? -21.594 -17.75 -23.484 1 92.88 72 LEU B O 1
ATOM 5768 N N . PHE B 1 73 ? -21.469 -18.547 -21.422 1 94 73 PHE B N 1
ATOM 5769 C CA . PHE B 1 73 ? -22.859 -18.938 -21.25 1 94 73 PHE B CA 1
ATOM 5770 C C . PHE B 1 73 ? -23.5 -18.141 -20.125 1 94 73 PHE B C 1
ATOM 5772 O O . PHE B 1 73 ? -23.156 -18.297 -18.953 1 94 73 PHE B O 1
ATOM 5779 N N . ASN B 1 74 ? -24.391 -17.234 -20.484 1 93.38 74 ASN B N 1
ATOM 5780 C CA . ASN B 1 74 ? -25.016 -16.359 -19.5 1 93.38 74 ASN B CA 1
ATOM 5781 C C . ASN B 1 74 ? -26.531 -16.422 -19.578 1 93.38 74 ASN B C 1
ATOM 5783 O O . ASN B 1 74 ? -27.141 -15.961 -20.547 1 93.38 74 ASN B O 1
ATOM 5787 N N . LYS B 1 75 ? -27.141 -16.969 -18.531 1 92.25 75 LYS B N 1
ATOM 5788 C CA . LYS B 1 75 ? -28.609 -17.047 -18.469 1 92.25 75 LYS B CA 1
ATOM 5789 C C . LYS B 1 75 ? -29.141 -16.422 -17.188 1 92.25 75 LYS B C 1
ATOM 5791 O O . LYS B 1 75 ? -30.297 -16.625 -16.828 1 92.25 75 LYS B O 1
ATOM 5796 N N . GLY B 1 76 ? -28.281 -15.695 -16.484 1 91.94 76 GLY B N 1
ATOM 5797 C CA . GLY B 1 76 ? -28.703 -15.023 -15.266 1 91.94 76 GLY B CA 1
ATOM 5798 C C . GLY B 1 76 ? -29.156 -15.984 -14.188 1 91.94 76 GLY B C 1
ATOM 5799 O O . GLY B 1 76 ? -28.562 -17.031 -13.984 1 91.94 76 GLY B O 1
ATOM 5800 N N . PHE B 1 77 ? -30.109 -15.555 -13.375 1 90 77 PHE B N 1
ATOM 5801 C CA . PHE B 1 77 ? -30.656 -16.406 -12.32 1 90 77 PHE B CA 1
ATOM 5802 C C . PHE B 1 77 ? -31.734 -17.328 -12.883 1 90 77 PHE B C 1
ATOM 5804 O O . PHE B 1 77 ? -32.688 -16.875 -13.539 1 90 77 PHE B O 1
ATOM 5811 N N . SER B 1 78 ? -31.406 -18.609 -12.75 1 83.31 78 SER B N 1
ATOM 5812 C CA . SER B 1 78 ? -32.344 -19.594 -13.305 1 83.31 78 SER B CA 1
ATOM 5813 C C . SER B 1 78 ? -32.562 -20.75 -12.336 1 83.31 78 SER B C 1
ATOM 5815 O O . SER B 1 78 ? -31.781 -20.938 -11.398 1 83.31 78 SER B O 1
ATOM 5817 N N . GLN B 1 79 ? -33.625 -21.5 -12.539 1 88.38 79 GLN B N 1
ATOM 5818 C CA . GLN B 1 79 ? -33.906 -22.688 -11.758 1 88.38 79 GLN B CA 1
ATOM 5819 C C . GLN B 1 79 ? -33.656 -23.953 -12.57 1 88.38 79 GLN B C 1
ATOM 5821 O O . GLN B 1 79 ? -34 -25.062 -12.125 1 88.38 79 GLN B O 1
ATOM 5826 N N . SER B 1 80 ? -32.969 -23.812 -13.609 1 90.25 80 SER B N 1
ATOM 5827 C CA . SER B 1 80 ? -32.781 -24.938 -14.523 1 90.25 80 SER B CA 1
ATOM 5828 C C . SER B 1 80 ? -31.406 -25.578 -14.297 1 90.25 80 SER B C 1
ATOM 5830 O O . SER B 1 80 ? -30.484 -24.938 -13.789 1 90.25 80 SER B O 1
ATOM 5832 N N . ILE B 1 81 ? -31.391 -26.875 -14.594 1 94.56 81 ILE B N 1
ATOM 5833 C CA . ILE B 1 81 ? -30.125 -27.594 -14.695 1 94.56 81 ILE B CA 1
ATOM 5834 C C . ILE B 1 81 ? -29.641 -27.594 -16.141 1 94.56 81 ILE B C 1
ATOM 5836 O O . ILE B 1 81 ? -30.406 -27.875 -17.062 1 94.56 81 ILE B O 1
ATOM 5840 N N . TRP B 1 82 ? -28.469 -27.188 -16.281 1 95.81 82 TRP B N 1
ATOM 5841 C CA . TRP B 1 82 ? -27.922 -27.078 -17.625 1 95.81 82 TRP B CA 1
ATOM 5842 C C . TRP B 1 82 ? -26.859 -28.141 -17.875 1 95.81 82 TRP B C 1
ATOM 5844 O O . TRP B 1 82 ? -26.047 -28.453 -17 1 95.81 82 TRP B O 1
ATOM 5854 N N . TRP B 1 83 ? -26.953 -28.734 -19.016 1 97.12 83 TRP B N 1
ATOM 5855 C CA . TRP B 1 83 ? -25.969 -29.719 -19.453 1 97.12 83 TRP B CA 1
ATOM 5856 C C . TRP B 1 83 ? -25.109 -29.156 -20.594 1 97.12 83 TRP B C 1
ATOM 5858 O O . TRP B 1 83 ? -25.625 -28.469 -21.469 1 97.12 83 TRP B O 1
ATOM 5868 N N . PHE B 1 84 ? -23.906 -29.438 -20.547 1 97 84 PHE B N 1
ATOM 5869 C CA . PHE B 1 84 ? -22.984 -29.047 -21.594 1 97 84 PHE B CA 1
ATOM 5870 C C . PHE B 1 84 ? -22.297 -30.266 -22.203 1 97 84 PHE B C 1
ATOM 5872 O O . PHE B 1 84 ? -21.938 -31.203 -21.484 1 97 84 PHE B O 1
ATOM 5879 N N . ALA B 1 85 ? -22.125 -30.281 -23.5 1 96.81 85 ALA B N 1
ATOM 5880 C CA . ALA B 1 85 ? -21.484 -31.375 -24.203 1 96.81 85 ALA B CA 1
ATOM 5881 C C . ALA B 1 85 ? -20.281 -30.891 -25.016 1 96.81 85 ALA B C 1
ATOM 5883 O O . ALA B 1 85 ? -20.344 -29.844 -25.656 1 96.81 85 ALA B O 1
ATOM 5884 N N . LEU B 1 86 ? -19.219 -31.609 -24.922 1 96.38 86 LEU B N 1
ATOM 5885 C CA . LEU B 1 86 ? -18 -31.312 -25.672 1 96.38 86 LEU B CA 1
ATOM 5886 C C . LEU B 1 86 ? -17.312 -32.625 -26.109 1 96.38 86 LEU B C 1
ATOM 5888 O O . LEU B 1 86 ? -17.016 -33.469 -25.266 1 96.38 86 LEU B O 1
ATOM 5892 N N . ALA B 1 87 ? -17.094 -32.75 -27.375 1 96.25 87 ALA B N 1
ATOM 5893 C CA . ALA B 1 87 ? -16.406 -33.938 -27.906 1 96.25 87 ALA B CA 1
ATOM 5894 C C . ALA B 1 87 ? -14.938 -33.625 -28.172 1 96.25 87 ALA B C 1
ATOM 5896 O O . ALA B 1 87 ? -14.602 -32.625 -28.812 1 96.25 87 ALA B O 1
ATOM 5897 N N . LEU B 1 88 ? -14.102 -34.5 -27.641 1 96.69 88 LEU B N 1
ATOM 5898 C CA . LEU B 1 88 ? -12.664 -34.312 -27.797 1 96.69 88 LEU B CA 1
ATOM 5899 C C . LEU B 1 88 ? -12.023 -35.531 -28.469 1 96.69 88 LEU B C 1
ATOM 5901 O O . LEU B 1 88 ? -12.477 -36.656 -28.266 1 96.69 88 LEU B O 1
ATOM 5905 N N . GLU B 1 89 ? -11.023 -35.25 -29.281 1 95.81 89 GLU B N 1
ATOM 5906 C CA . GLU B 1 89 ? -10.195 -36.281 -29.875 1 95.81 89 GLU B CA 1
ATOM 5907 C C . GLU B 1 89 ? -8.711 -35.938 -29.734 1 95.81 89 GLU B C 1
ATOM 5909 O O . GLU B 1 89 ? -8.273 -34.844 -30.125 1 95.81 89 GLU B O 1
ATOM 5914 N N . ASN B 1 90 ? -7.98 -36.875 -29.078 1 95.56 90 ASN B N 1
ATOM 5915 C CA . ASN B 1 90 ? -6.535 -36.688 -29 1 95.56 90 ASN B CA 1
ATOM 5916 C C . ASN B 1 90 ? -5.863 -36.938 -30.344 1 95.56 90 ASN B C 1
ATOM 5918 O O . ASN B 1 90 ? -5.836 -38.062 -30.812 1 95.56 90 ASN B O 1
ATOM 5922 N N . ALA B 1 91 ? -5.273 -35.938 -30.891 1 94.06 91 ALA B N 1
ATOM 5923 C CA . ALA B 1 91 ? -4.66 -36.031 -32.219 1 94.06 91 ALA B CA 1
ATOM 5924 C C . ALA B 1 91 ? -3.201 -36.469 -32.094 1 94.06 91 ALA B C 1
ATOM 5926 O O . ALA B 1 91 ? -2.555 -36.75 -33.125 1 94.06 91 ALA B O 1
ATOM 5927 N N . THR B 1 92 ? -2.738 -36.656 -30.953 1 90.5 92 THR B N 1
ATOM 5928 C CA . THR B 1 92 ? -1.323 -36.969 -30.75 1 90.5 92 THR B CA 1
ATOM 5929 C C . THR B 1 92 ? -1.113 -38.469 -30.516 1 90.5 92 THR B C 1
ATOM 5931 O O . THR B 1 92 ? -2.072 -39.188 -30.281 1 90.5 92 THR B O 1
ATOM 5934 N N . GLU B 1 93 ? 0.217 -38.906 -30.578 1 88.19 93 GLU B N 1
ATOM 5935 C CA . GLU B 1 93 ? 0.593 -40.281 -30.375 1 88.19 93 GLU B CA 1
ATOM 5936 C C . GLU B 1 93 ? 0.931 -40.562 -28.922 1 88.19 93 GLU B C 1
ATOM 5938 O O . GLU B 1 93 ? 1.23 -41.719 -28.547 1 88.19 93 GLU B O 1
ATOM 5943 N N . THR B 1 94 ? 0.879 -39.562 -28.156 1 83.06 94 THR B N 1
ATOM 5944 C CA . THR B 1 94 ? 1.158 -39.688 -26.734 1 83.06 94 THR B CA 1
ATOM 5945 C C . THR B 1 94 ? -0.057 -39.312 -25.906 1 83.06 94 THR B C 1
ATOM 5947 O O . THR B 1 94 ? -1.021 -38.75 -26.438 1 83.06 94 THR B O 1
ATOM 5950 N N . GLU B 1 95 ? -0.049 -39.688 -24.641 1 87.31 95 GLU B N 1
ATOM 5951 C CA . GLU B 1 95 ? -1.094 -39.219 -23.719 1 87.31 95 GLU B CA 1
ATOM 5952 C C . GLU B 1 95 ? -1.095 -37.719 -23.578 1 87.31 95 GLU B C 1
ATOM 5954 O O . GLU B 1 95 ? -0.033 -37.094 -23.547 1 87.31 95 GLU B O 1
ATOM 5959 N N . ASN B 1 96 ? -2.229 -37.219 -23.672 1 89.06 96 ASN B N 1
ATOM 5960 C CA . ASN B 1 96 ? -2.385 -35.75 -23.578 1 89.06 96 ASN B CA 1
ATOM 5961 C C . ASN B 1 96 ? -3.424 -35.375 -22.516 1 89.06 96 ASN B C 1
ATOM 5963 O O . ASN B 1 96 ? -4.371 -36.125 -22.281 1 89.06 96 ASN B O 1
ATOM 5967 N N . SER B 1 97 ? -3.129 -34.281 -21.844 1 91.44 97 SER B N 1
ATOM 5968 C CA . SER B 1 97 ? -4.062 -33.812 -20.828 1 91.44 97 SER B CA 1
ATOM 5969 C C . SER B 1 97 ? -4.5 -32.375 -21.078 1 91.44 97 SER B C 1
ATOM 5971 O O . SER B 1 97 ? -3.709 -31.562 -21.562 1 91.44 97 SER B O 1
ATOM 5973 N N . VAL B 1 98 ? -5.727 -32.062 -20.812 1 95.19 98 VAL B N 1
ATOM 5974 C CA . VAL B 1 98 ? -6.285 -30.734 -20.922 1 95.19 98 VAL B CA 1
ATOM 5975 C C . VAL B 1 98 ? -7.121 -30.406 -19.688 1 95.19 98 VAL B C 1
ATOM 5977 O O . VAL B 1 98 ? -7.527 -31.312 -18.953 1 95.19 98 VAL B O 1
ATOM 5980 N N . ILE B 1 99 ? -7.277 -29.156 -19.469 1 95.62 99 ILE B N 1
ATOM 5981 C CA . ILE B 1 99 ? -8.078 -28.734 -18.328 1 95.62 99 ILE B CA 1
ATOM 5982 C C . ILE B 1 99 ? -9.273 -27.922 -18.812 1 95.62 99 ILE B C 1
ATOM 5984 O O . ILE B 1 99 ? -9.109 -26.906 -19.484 1 95.62 99 ILE B O 1
ATOM 5988 N N . LEU B 1 100 ? -10.453 -28.422 -18.562 1 97.06 100 LEU B N 1
ATOM 5989 C CA . LEU B 1 100 ? -11.695 -27.688 -18.828 1 97.06 100 LEU B CA 1
ATOM 5990 C C . LEU B 1 100 ? -12.109 -26.891 -17.594 1 97.06 100 LEU B C 1
ATOM 5992 O O . LEU B 1 100 ? -12.25 -27.438 -16.5 1 97.06 100 LEU B O 1
ATOM 5996 N N . SER B 1 101 ? -12.312 -25.609 -17.844 1 95.88 101 SER B N 1
ATOM 5997 C CA . SER B 1 101 ? -12.617 -24.75 -16.703 1 95.88 101 SER B CA 1
ATOM 5998 C C . SER B 1 101 ? -13.906 -23.969 -16.938 1 95.88 101 SER B C 1
ATOM 6000 O O . SER B 1 101 ? -13.898 -22.922 -17.594 1 95.88 101 SER B O 1
ATOM 6002 N N . PRO B 1 102 ? -15.031 -24.422 -16.469 1 95.88 102 PRO B N 1
ATOM 6003 C CA . PRO B 1 102 ? -16.188 -23.531 -16.312 1 95.88 102 PRO B CA 1
ATOM 6004 C C . PRO B 1 102 ? -15.977 -22.5 -15.211 1 95.88 102 PRO B C 1
ATOM 6006 O O . PRO B 1 102 ? -16.281 -22.75 -14.047 1 95.88 102 PRO B O 1
ATOM 6009 N N . ALA B 1 103 ? -15.531 -21.344 -15.602 1 92.56 103 ALA B N 1
ATOM 6010 C CA . ALA B 1 103 ? -15.039 -20.344 -14.672 1 92.56 103 ALA B CA 1
ATOM 6011 C C . ALA B 1 103 ? -16.188 -19.516 -14.094 1 92.56 103 ALA B C 1
ATOM 6013 O O . ALA B 1 103 ? -16.203 -18.297 -14.203 1 92.56 103 ALA B O 1
ATOM 6014 N N . SER B 1 104 ? -17.078 -20.172 -13.453 1 91.38 104 SER B N 1
ATOM 6015 C CA . SER B 1 104 ? -18.203 -19.516 -12.805 1 91.38 104 SER B CA 1
ATOM 6016 C C . SER B 1 104 ? -17.938 -19.297 -11.32 1 91.38 104 SER B C 1
ATOM 6018 O O . SER B 1 104 ? -17.375 -20.156 -10.648 1 91.38 104 SER B O 1
ATOM 6020 N N . ALA B 1 105 ? -18.344 -18.203 -10.883 1 87.19 105 ALA B N 1
ATOM 6021 C CA . ALA B 1 105 ? -18.203 -17.906 -9.461 1 87.19 105 ALA B CA 1
ATOM 6022 C C . ALA B 1 105 ? -19.391 -18.438 -8.672 1 87.19 105 ALA B C 1
ATOM 6024 O O . ALA B 1 105 ? -19.375 -18.453 -7.438 1 87.19 105 ALA B O 1
ATOM 6025 N N . SER B 1 106 ? -20.391 -18.953 -9.344 1 89.62 106 SER B N 1
ATOM 6026 C CA . SER B 1 106 ? -21.625 -19.297 -8.656 1 89.62 106 SER B CA 1
ATOM 6027 C C . SER B 1 106 ? -22 -20.766 -8.867 1 89.62 106 SER B C 1
ATOM 6029 O O . SER B 1 106 ? -23.078 -21.203 -8.469 1 89.62 106 SER B O 1
ATOM 6031 N N . LEU B 1 107 ? -21.141 -21.516 -9.477 1 91.38 107 LEU B N 1
ATOM 6032 C CA . LEU B 1 107 ? -21.453 -22.922 -9.742 1 91.38 107 LEU B CA 1
ATOM 6033 C C . LEU B 1 107 ? -21.406 -23.734 -8.453 1 91.38 107 LEU B C 1
ATOM 6035 O O . LEU B 1 107 ? -20.344 -23.891 -7.848 1 91.38 107 LEU B O 1
ATOM 6039 N N . LEU B 1 108 ? -22.531 -24.188 -8.031 1 88.94 108 LEU B N 1
ATOM 6040 C CA . LEU B 1 108 ? -22.625 -24.938 -6.781 1 88.94 108 LEU B CA 1
ATOM 6041 C C . LEU B 1 108 ? -22.047 -26.344 -6.934 1 88.94 108 LEU B C 1
ATOM 6043 O O . LEU B 1 108 ? -21.234 -26.781 -6.113 1 88.94 108 LEU B O 1
ATOM 6047 N N . GLU B 1 109 ? -22.531 -27.031 -7.965 1 91.56 109 GLU B N 1
ATOM 6048 C CA . GLU B 1 109 ? -22.031 -28.375 -8.227 1 91.56 109 GLU B CA 1
ATOM 6049 C C . GLU B 1 109 ? -21.953 -28.656 -9.727 1 91.56 109 GLU B C 1
ATOM 6051 O O . GLU B 1 109 ? -22.859 -28.312 -10.477 1 91.56 109 GLU B O 1
ATOM 6056 N N . GLY B 1 110 ? -20.797 -29.062 -10.117 1 95 110 GLY B N 1
ATOM 6057 C CA . GLY B 1 110 ? -20.562 -29.516 -11.484 1 95 110 GLY B CA 1
ATOM 6058 C C . GLY B 1 110 ? -20.031 -30.922 -11.57 1 95 110 GLY B C 1
ATOM 6059 O O . GLY B 1 110 ? -19.016 -31.25 -10.945 1 95 110 GLY B O 1
ATOM 6060 N N . THR B 1 111 ? -20.781 -31.766 -12.227 1 96.5 111 THR B N 1
ATOM 6061 C CA . THR B 1 111 ? -20.344 -33.125 -12.422 1 96.5 111 THR B CA 1
ATOM 6062 C C . THR B 1 111 ? -20 -33.406 -13.891 1 96.5 111 THR B C 1
ATOM 6064 O O . THR B 1 111 ? -20.844 -33.219 -14.773 1 96.5 111 THR B O 1
ATOM 6067 N N . LEU B 1 112 ? -18.797 -33.75 -14.102 1 97.75 112 LEU B N 1
ATOM 6068 C CA . LEU B 1 112 ? -18.312 -34.031 -15.453 1 97.75 112 LEU B CA 1
ATOM 6069 C C . LEU B 1 112 ? -18.281 -35.531 -15.711 1 97.75 112 LEU B C 1
ATOM 6071 O O . LEU B 1 112 ? -17.609 -36.281 -15 1 97.75 112 LEU B O 1
ATOM 6075 N N . TYR B 1 113 ? -19.078 -36 -16.688 1 97.75 113 TYR B N 1
ATOM 6076 C CA . TYR B 1 113 ? -19.078 -37.375 -17.141 1 97.75 113 TYR B CA 1
ATOM 6077 C C . TYR B 1 113 ? -18.25 -37.531 -18.422 1 97.75 113 TYR B C 1
ATOM 6079 O O . TYR B 1 113 ? -18.469 -36.844 -19.406 1 97.75 113 TYR B O 1
ATOM 6087 N N . ILE B 1 114 ? -17.344 -38.406 -18.344 1 97.5 114 ILE B N 1
ATOM 6088 C CA . ILE B 1 114 ? -16.516 -38.719 -19.5 1 97.5 114 ILE B CA 1
ATOM 6089 C C . ILE B 1 114 ? -16.969 -40.031 -20.141 1 97.5 114 ILE B C 1
ATOM 6091 O O . ILE B 1 114 ? -16.875 -41.094 -19.516 1 97.5 114 ILE B O 1
ATOM 6095 N N . LEU B 1 115 ? -17.422 -39.906 -21.375 1 97 115 LEU B N 1
ATOM 6096 C CA . LEU B 1 115 ? -17.953 -41.062 -22.078 1 97 115 LEU B CA 1
ATOM 6097 C C . LEU B 1 115 ? -17.125 -41.375 -23.312 1 97 115 LEU B C 1
ATOM 6099 O O . LEU B 1 115 ? -16.484 -40.469 -23.891 1 97 115 LEU B O 1
ATOM 6103 N N . ASN B 1 116 ? -17.078 -42.656 -23.688 1 94.25 116 ASN B N 1
ATOM 6104 C CA . ASN B 1 116 ? -16.484 -43 -24.969 1 94.25 116 ASN B CA 1
ATOM 6105 C C . ASN B 1 116 ? -17.469 -42.781 -26.125 1 94.25 116 ASN B C 1
ATOM 6107 O O . ASN B 1 116 ? -18.594 -42.344 -25.891 1 94.25 116 ASN B O 1
ATOM 6111 N N . ASP B 1 117 ? -17.094 -43.094 -27.344 1 88.31 117 ASP B N 1
ATOM 6112 C CA . ASP B 1 117 ? -17.906 -42.844 -28.547 1 88.31 117 ASP B CA 1
ATOM 6113 C C . ASP B 1 117 ? -19.203 -43.656 -28.5 1 88.31 117 ASP B C 1
ATOM 6115 O O . ASP B 1 117 ? -20.203 -43.281 -29.094 1 88.31 117 ASP B O 1
ATOM 6119 N N . GLU B 1 118 ? -19.234 -44.781 -27.719 1 89.5 118 GLU B N 1
ATOM 6120 C CA . GLU B 1 118 ? -20.391 -45.656 -27.656 1 89.5 118 GLU B CA 1
ATOM 6121 C C . GLU B 1 118 ? -21.312 -45.281 -26.5 1 89.5 118 GLU B C 1
ATOM 6123 O O . GLU B 1 118 ? -22.391 -45.844 -26.344 1 89.5 118 GLU B O 1
ATOM 6128 N N . GLY B 1 119 ? -20.938 -44.281 -25.734 1 91.75 119 GLY B N 1
ATOM 6129 C CA . GLY B 1 119 ? -21.797 -43.844 -24.641 1 91.75 119 GLY B CA 1
ATOM 6130 C C . GLY B 1 119 ? -21.5 -44.531 -23.328 1 91.75 119 GLY B C 1
ATOM 6131 O O . GLY B 1 119 ? -22.266 -44.406 -22.359 1 91.75 119 GLY B O 1
ATOM 6132 N N . LYS B 1 120 ? -20.406 -45.281 -23.266 1 94.31 120 LYS B N 1
ATOM 6133 C CA . LYS B 1 120 ? -20.031 -45.938 -22.031 1 94.31 120 LYS B CA 1
ATOM 6134 C C . LYS B 1 120 ? -19.281 -45 -21.109 1 94.31 120 LYS B C 1
ATOM 6136 O O . LYS B 1 120 ? -18.391 -44.281 -21.547 1 94.31 120 LYS B O 1
ATOM 6141 N N . LEU B 1 121 ? -19.672 -45.031 -19.844 1 96.31 121 LEU B N 1
ATOM 6142 C CA . LEU B 1 121 ? -19.062 -44.125 -18.859 1 96.31 121 LEU B CA 1
ATOM 6143 C C . LEU B 1 121 ? -17.656 -44.594 -18.5 1 96.31 121 LEU B C 1
ATOM 6145 O O . LEU B 1 121 ? -17.453 -45.719 -18.094 1 96.31 121 LEU B O 1
ATOM 6149 N N . MET B 1 122 ? -16.688 -43.75 -18.703 1 94.56 122 MET B N 1
ATOM 6150 C CA . MET B 1 122 ? -15.289 -44.062 -18.406 1 94.56 122 MET B CA 1
ATOM 6151 C C . MET B 1 122 ? -14.883 -43.5 -17.047 1 94.56 122 MET B C 1
ATOM 6153 O O . MET B 1 122 ? -14.188 -44.188 -16.281 1 94.56 122 MET B O 1
ATOM 6157 N N . ASP B 1 123 ? -15.242 -42.312 -16.812 1 94.44 123 ASP B N 1
ATOM 6158 C CA . ASP B 1 123 ? -14.859 -41.656 -15.578 1 94.44 123 ASP B CA 1
ATOM 6159 C C . ASP B 1 123 ? -15.883 -40.594 -15.188 1 94.44 123 ASP B C 1
ATOM 6161 O O . ASP B 1 123 ? -16.672 -40.156 -16.031 1 94.44 123 ASP B O 1
ATOM 6165 N N . THR B 1 124 ? -16.031 -40.281 -13.906 1 95.69 124 THR B N 1
ATOM 6166 C CA . THR B 1 124 ? -16.891 -39.219 -13.367 1 95.69 124 THR B CA 1
ATOM 6167 C C . THR B 1 124 ? -16.094 -38.312 -12.438 1 95.69 124 THR B C 1
ATOM 6169 O O . THR B 1 124 ? -15.406 -38.781 -11.531 1 95.69 124 THR B O 1
ATOM 6172 N N . LYS B 1 125 ? -16.125 -37.031 -12.695 1 95.31 125 LYS B N 1
ATOM 6173 C CA . LYS B 1 125 ? -15.445 -36.031 -11.859 1 95.31 125 LYS B CA 1
ATOM 6174 C C . LYS B 1 125 ? -16.438 -35 -11.312 1 95.31 125 LYS B C 1
ATOM 6176 O O . LYS B 1 125 ? -17.391 -34.625 -11.992 1 95.31 125 LYS B O 1
ATOM 6181 N N . ARG B 1 126 ? -16.219 -34.562 -10.117 1 93.94 126 ARG B N 1
ATOM 6182 C CA . ARG B 1 126 ? -17.094 -33.625 -9.453 1 93.94 126 ARG B CA 1
ATOM 6183 C C . ARG B 1 126 ? -16.328 -32.406 -8.938 1 93.94 126 ARG B C 1
ATOM 6185 O O . ARG B 1 126 ? -15.195 -32.562 -8.469 1 93.94 126 ARG B O 1
ATOM 6192 N N . SER B 1 127 ? -16.859 -31.25 -9.102 1 92.38 127 SER B N 1
ATOM 6193 C CA . SER B 1 127 ? -16.312 -30 -8.578 1 92.38 127 SER B CA 1
ATOM 6194 C C . SER B 1 127 ? -17.422 -28.984 -8.312 1 92.38 127 SER B C 1
ATOM 6196 O O . SER B 1 127 ? -18.609 -29.266 -8.547 1 92.38 127 SER B O 1
ATOM 6198 N N . GLY B 1 128 ? -17.125 -27.844 -7.66 1 90 128 GLY B N 1
ATOM 6199 C CA . GLY B 1 128 ? -18.094 -26.812 -7.328 1 90 128 GLY B CA 1
ATOM 6200 C C . GLY B 1 128 ? -17.828 -26.156 -5.984 1 90 128 GLY B C 1
ATOM 6201 O O . GLY B 1 128 ? -17.047 -26.672 -5.18 1 90 128 GLY B O 1
ATOM 6202 N N . TYR B 1 129 ? -18.531 -25.094 -5.809 1 87.5 129 TYR B N 1
ATOM 6203 C CA . TYR B 1 129 ? -18.328 -24.328 -4.578 1 87.5 129 TYR B CA 1
ATOM 6204 C C . TYR B 1 129 ? -19.188 -24.891 -3.447 1 87.5 129 TYR B C 1
ATOM 6206 O O . TYR B 1 129 ? -19.078 -24.453 -2.301 1 87.5 129 TYR B O 1
ATOM 6214 N N . GLY B 1 130 ? -20.016 -25.875 -3.846 1 83 130 GLY B N 1
ATOM 6215 C CA . GLY B 1 130 ? -20.844 -26.516 -2.832 1 83 130 GLY B CA 1
ATOM 6216 C C . GLY B 1 130 ? -20.172 -27.688 -2.174 1 83 130 GLY B C 1
ATOM 6217 O O . GLY B 1 130 ? -20.688 -28.266 -1.21 1 83 130 GLY B O 1
ATOM 6218 N N . ILE B 1 131 ? -19.062 -28.047 -2.73 1 82.19 131 ILE B N 1
ATOM 6219 C CA . ILE B 1 131 ? -18.312 -29.172 -2.174 1 82.19 131 ILE B CA 1
ATOM 6220 C C . ILE B 1 131 ? -16.984 -28.672 -1.6 1 82.19 131 ILE B C 1
ATOM 6222 O O . ILE B 1 131 ? -16.484 -27.625 -2.008 1 82.19 131 ILE B O 1
ATOM 6226 N N . ARG B 1 132 ? -16.531 -29.453 -0.594 1 81.44 132 ARG B N 1
ATOM 6227 C CA . ARG B 1 132 ? -15.297 -29.062 0.067 1 81.44 132 ARG B CA 1
ATOM 6228 C C . ARG B 1 132 ? -14.125 -29.094 -0.912 1 81.44 132 ARG B C 1
ATOM 6230 O O . ARG B 1 132 ? -14.102 -29.891 -1.848 1 81.44 132 ARG B O 1
ATOM 6237 N N . ASN B 1 133 ? -13.125 -28.281 -0.791 1 75.69 133 ASN B N 1
ATOM 6238 C CA . ASN B 1 133 ? -11.961 -28.141 -1.662 1 75.69 133 ASN B CA 1
ATOM 6239 C C . ASN B 1 133 ? -11.25 -29.469 -1.873 1 75.69 133 ASN B C 1
ATOM 6241 O O . ASN B 1 133 ? -10.852 -29.797 -2.992 1 75.69 133 ASN B O 1
ATOM 6245 N N . GLU B 1 134 ? -11.188 -30.219 -0.876 1 75.31 134 GLU B N 1
ATOM 6246 C CA . GLU B 1 134 ? -10.453 -31.484 -0.937 1 75.31 134 GLU B CA 1
ATOM 6247 C C . GLU B 1 134 ? -11.195 -32.5 -1.785 1 75.31 134 GLU B C 1
ATOM 6249 O O . GLU B 1 134 ? -10.586 -33.438 -2.312 1 75.31 134 GLU B O 1
ATOM 6254 N N . ASP B 1 135 ? -12.5 -32.281 -1.971 1 80.12 135 ASP B N 1
ATOM 6255 C CA . ASP B 1 135 ? -13.328 -33.25 -2.691 1 80.12 135 ASP B CA 1
ATOM 6256 C C . ASP B 1 135 ? -13.461 -32.844 -4.164 1 80.12 135 ASP B C 1
ATOM 6258 O O . ASP B 1 135 ? -14.039 -33.594 -4.957 1 80.12 135 ASP B O 1
ATOM 6262 N N . ARG B 1 136 ? -12.906 -31.734 -4.484 1 84.69 136 ARG B N 1
ATOM 6263 C CA . ARG B 1 136 ? -12.953 -31.281 -5.871 1 84.69 136 ARG B CA 1
ATOM 6264 C C . ARG B 1 136 ? -11.883 -31.984 -6.711 1 84.69 136 ARG B C 1
ATOM 6266 O O . ARG B 1 136 ? -10.883 -32.438 -6.18 1 84.69 136 ARG B O 1
ATOM 6273 N N . ASP B 1 137 ? -12.203 -32 -7.914 1 84.5 137 ASP B N 1
ATOM 6274 C CA . ASP B 1 137 ? -11.234 -32.625 -8.82 1 84.5 137 ASP B CA 1
ATOM 6275 C C . ASP B 1 137 ? -9.883 -31.922 -8.75 1 84.5 137 ASP B C 1
ATOM 6277 O O . ASP B 1 137 ? -8.844 -32.562 -8.617 1 84.5 137 ASP B O 1
ATOM 6281 N N . MET B 1 138 ? -9.922 -30.594 -8.898 1 86.5 138 MET B N 1
ATOM 6282 C CA . MET B 1 138 ? -8.719 -29.781 -8.758 1 86.5 138 MET B CA 1
ATOM 6283 C C . MET B 1 138 ? -8.859 -28.781 -7.617 1 86.5 138 MET B C 1
ATOM 6285 O O . MET B 1 138 ? -9.906 -28.141 -7.477 1 86.5 138 MET B O 1
ATOM 6289 N N . ASP B 1 139 ? -7.852 -28.703 -6.82 1 82.5 139 ASP B N 1
ATOM 6290 C CA . ASP B 1 139 ? -7.852 -27.734 -5.723 1 82.5 139 ASP B CA 1
ATOM 6291 C C . ASP B 1 139 ? -7.387 -26.359 -6.195 1 82.5 139 ASP B C 1
ATOM 6293 O O . ASP B 1 139 ? -6.281 -25.922 -5.863 1 82.5 139 ASP B O 1
ATOM 6297 N N . THR B 1 140 ? -8.203 -25.766 -6.953 1 88.19 140 THR B N 1
ATOM 6298 C CA . THR B 1 140 ? -7.914 -24.453 -7.52 1 88.19 140 THR B CA 1
ATOM 6299 C C . THR B 1 140 ? -9.047 -23.484 -7.227 1 88.19 140 THR B C 1
ATOM 6301 O O . THR B 1 140 ? -10.102 -23.875 -6.727 1 88.19 140 THR B O 1
ATOM 6304 N N . ARG B 1 141 ? -8.773 -22.25 -7.492 1 89.25 141 ARG B N 1
ATOM 6305 C CA . ARG B 1 141 ? -9.773 -21.234 -7.207 1 89.25 141 ARG B CA 1
ATOM 6306 C C . ARG B 1 141 ? -10.992 -21.391 -8.109 1 89.25 141 ARG B C 1
ATOM 6308 O O . ARG B 1 141 ? -12.125 -21.156 -7.688 1 89.25 141 ARG B O 1
ATOM 6315 N N . LEU B 1 142 ? -10.703 -21.812 -9.359 1 89.5 142 LEU B N 1
ATOM 6316 C CA . LEU B 1 142 ? -11.773 -22.031 -10.328 1 89.5 142 LEU B CA 1
ATOM 6317 C C . LEU B 1 142 ? -12.211 -23.5 -10.32 1 89.5 142 LEU B C 1
ATOM 6319 O O . LEU B 1 142 ? -11.43 -24.375 -9.969 1 89.5 142 LEU B O 1
ATOM 6323 N N . ILE B 1 143 ? -13.398 -23.609 -10.68 1 91.56 143 ILE B N 1
ATOM 6324 C CA . ILE B 1 143 ? -13.852 -24.953 -10.953 1 91.56 143 ILE B CA 1
ATOM 6325 C C . ILE B 1 143 ? -13.219 -25.469 -12.25 1 91.56 143 ILE B C 1
ATOM 6327 O O . ILE B 1 143 ? -13.406 -24.859 -13.312 1 91.56 143 ILE B O 1
ATOM 6331 N N . SER B 1 144 ? -12.414 -26.438 -12.078 1 94.12 144 SER B N 1
ATOM 6332 C CA . SER B 1 144 ? -11.695 -26.969 -13.234 1 94.12 144 SER B CA 1
ATOM 6333 C C . SER B 1 144 ? -11.609 -28.484 -13.18 1 94.12 144 SER B C 1
ATOM 6335 O O . SER B 1 144 ? -11.648 -29.078 -12.102 1 94.12 144 SER B O 1
ATOM 6337 N N . TYR B 1 145 ? -11.609 -29.062 -14.336 1 95.88 145 TYR B N 1
ATOM 6338 C CA . TYR B 1 145 ? -11.492 -30.5 -14.492 1 95.88 145 TYR B CA 1
ATOM 6339 C C . TYR B 1 145 ? -10.305 -30.859 -15.383 1 95.88 145 TYR B C 1
ATOM 6341 O O . TYR B 1 145 ? -10.195 -30.375 -16.5 1 95.88 145 TYR B O 1
ATOM 6349 N N . GLN B 1 146 ? -9.461 -31.703 -14.836 1 93.88 146 GLN B N 1
ATOM 6350 C CA . GLN B 1 146 ? -8.352 -32.188 -15.664 1 93.88 146 GLN B CA 1
ATOM 6351 C C . GLN B 1 146 ? -8.727 -33.469 -16.375 1 93.88 146 GLN B C 1
ATOM 6353 O O . GLN B 1 146 ? -9.141 -34.469 -15.742 1 93.88 146 GLN B O 1
ATOM 6358 N N . ILE B 1 147 ? -8.664 -33.469 -17.688 1 95.06 147 ILE B N 1
ATOM 6359 C CA . ILE B 1 147 ? -9.023 -34.625 -18.531 1 95.06 147 ILE B CA 1
ATOM 6360 C C . ILE B 1 147 ? -7.77 -35.188 -19.203 1 95.06 147 ILE B C 1
ATOM 6362 O O . ILE B 1 147 ? -7.035 -34.438 -19.859 1 95.06 147 ILE B O 1
ATOM 6366 N N . THR B 1 148 ? -7.512 -36.469 -18.953 1 92.19 148 THR B N 1
ATOM 6367 C CA . THR B 1 148 ? -6.395 -37.125 -19.594 1 92.19 148 THR B CA 1
ATOM 6368 C C . THR B 1 148 ? -6.891 -38.062 -20.719 1 92.19 148 THR B C 1
ATOM 6370 O O . THR B 1 148 ? -7.805 -38.844 -20.516 1 92.19 148 THR B O 1
ATOM 6373 N N . LEU B 1 149 ? -6.34 -37.906 -21.922 1 93.44 149 LEU B N 1
ATOM 6374 C CA . LEU B 1 149 ? -6.734 -38.656 -23.109 1 93.44 149 LEU B CA 1
ATOM 6375 C C . LEU B 1 149 ? -5.613 -39.594 -23.562 1 93.44 149 LEU B C 1
ATOM 6377 O O . LEU B 1 149 ? -4.461 -39.188 -23.672 1 93.44 149 LEU B O 1
ATOM 6381 N N . ALA B 1 150 ? -5.953 -40.844 -23.75 1 90.5 150 ALA B N 1
ATOM 6382 C CA . ALA B 1 150 ? -5.012 -41.781 -24.328 1 90.5 150 ALA B CA 1
ATOM 6383 C C . ALA B 1 150 ? -4.727 -41.438 -25.797 1 90.5 150 ALA B C 1
ATOM 6385 O O . ALA B 1 150 ? -5.426 -40.625 -26.391 1 90.5 150 ALA B O 1
ATOM 6386 N N . PRO B 1 151 ? -3.639 -42 -26.391 1 90.69 151 PRO B N 1
ATOM 6387 C CA . PRO B 1 151 ? -3.326 -41.719 -27.781 1 90.69 151 PRO B CA 1
ATOM 6388 C C . PRO B 1 151 ? -4.484 -42.031 -28.734 1 90.69 151 PRO B C 1
ATOM 6390 O O . PRO B 1 151 ? -5.016 -43.156 -28.703 1 90.69 151 PRO B O 1
ATOM 6393 N N . LYS B 1 152 ? -4.93 -41.031 -29.469 1 92.56 152 LYS B N 1
ATOM 6394 C CA . LYS B 1 152 ? -5.957 -41.125 -30.5 1 92.56 152 LYS B CA 1
ATOM 6395 C C . LYS B 1 152 ? -7.316 -41.5 -29.906 1 92.56 152 LYS B C 1
ATOM 6397 O O . LYS B 1 152 ? -8.188 -42.031 -30.594 1 92.56 152 LYS B O 1
ATOM 6402 N N . GLU B 1 153 ? -7.453 -41.219 -28.656 1 94.31 153 GLU B N 1
ATOM 6403 C CA . GLU B 1 153 ? -8.703 -41.5 -27.969 1 94.31 153 GLU B CA 1
ATOM 6404 C C . GLU B 1 153 ? -9.766 -40.438 -28.25 1 94.31 153 GLU B C 1
ATOM 6406 O O . GLU B 1 153 ? -9.445 -39.25 -28.297 1 94.31 153 GLU B O 1
ATOM 6411 N N . ARG B 1 154 ? -10.977 -40.906 -28.484 1 94.75 154 ARG B N 1
ATOM 6412 C CA . ARG B 1 154 ? -12.125 -40 -28.625 1 94.75 154 ARG B CA 1
ATOM 6413 C C . ARG B 1 154 ? -13.039 -40.125 -27.406 1 94.75 154 ARG B C 1
ATOM 6415 O O . ARG B 1 154 ? -13.391 -41.219 -26.969 1 94.75 154 ARG B O 1
ATOM 6422 N N . VAL B 1 155 ? -13.344 -38.969 -26.859 1 96.25 155 VAL B N 1
ATOM 6423 C CA . VAL B 1 155 ? -14.219 -38.969 -25.703 1 96.25 155 VAL B CA 1
ATOM 6424 C C . VAL B 1 155 ? -15.297 -37.906 -25.859 1 96.25 155 VAL B C 1
ATOM 6426 O O . VAL B 1 155 ? -15.109 -36.938 -26.609 1 96.25 155 VAL B O 1
ATOM 6429 N N . ILE B 1 156 ? -16.438 -38.094 -25.297 1 96.44 156 ILE B N 1
ATOM 6430 C CA . ILE B 1 156 ? -17.516 -37.125 -25.188 1 96.44 156 ILE B CA 1
ATOM 6431 C C . ILE B 1 156 ? -17.703 -36.688 -23.734 1 96.44 156 ILE B C 1
ATOM 6433 O O . ILE B 1 156 ? -17.953 -37.531 -22.859 1 96.44 156 ILE B O 1
ATOM 6437 N N . LEU B 1 157 ? -17.5 -35.438 -23.531 1 97.62 157 LEU B N 1
ATOM 6438 C CA . LEU B 1 157 ? -17.672 -34.875 -22.203 1 97.62 157 LEU B CA 1
ATOM 6439 C C . LEU B 1 157 ? -19.094 -34.375 -22.016 1 97.62 157 LEU B C 1
ATOM 6441 O O . LEU B 1 157 ? -19.578 -33.562 -22.812 1 97.62 157 LEU B O 1
ATOM 6445 N N . LEU B 1 158 ? -19.766 -34.812 -21 1 97.81 158 LEU B N 1
ATOM 6446 C CA . LEU B 1 158 ? -21.062 -34.25 -20.578 1 97.81 158 LEU B CA 1
ATOM 6447 C C . LEU B 1 158 ? -20.969 -33.656 -19.188 1 97.81 158 LEU B C 1
ATOM 6449 O O . LEU B 1 158 ? -20.672 -34.344 -18.219 1 97.81 158 LEU B O 1
ATOM 6453 N N . LEU B 1 159 ? -21.172 -32.375 -19.109 1 97.69 159 LEU B N 1
ATOM 6454 C CA . LEU B 1 159 ? -21.047 -31.625 -17.859 1 97.69 159 LEU B CA 1
ATOM 6455 C C . LEU B 1 159 ? -22.422 -31.203 -17.344 1 97.69 159 LEU B C 1
ATOM 6457 O O . LEU B 1 159 ? -23.141 -30.469 -18.031 1 97.69 159 LEU B O 1
ATOM 6461 N N . LYS B 1 160 ? -22.781 -31.688 -16.219 1 97.12 160 LYS B N 1
ATOM 6462 C CA . LYS B 1 160 ? -23.984 -31.25 -15.531 1 97.12 160 LYS B CA 1
ATOM 6463 C C . LYS B 1 160 ? -23.688 -30.109 -14.555 1 97.12 160 LYS B C 1
ATOM 6465 O O . LYS B 1 160 ? -22.859 -30.25 -13.664 1 97.12 160 LYS B O 1
ATOM 6470 N N . THR B 1 161 ? -24.328 -29 -14.742 1 95.56 161 THR B N 1
ATOM 6471 C CA . THR B 1 161 ? -24.094 -27.859 -13.867 1 95.56 161 THR B CA 1
ATOM 6472 C C . THR B 1 161 ? -25.359 -27.516 -13.078 1 95.56 161 THR B C 1
ATOM 6474 O O . THR B 1 161 ? -26.453 -27.406 -13.648 1 95.56 161 THR B O 1
ATOM 6477 N N . ASP B 1 162 ? -25.188 -27.406 -11.797 1 92 162 ASP B N 1
ATOM 6478 C CA . ASP B 1 162 ? -26.266 -27 -10.906 1 92 162 ASP B CA 1
ATOM 6479 C C . ASP B 1 162 ? -25.953 -25.656 -10.242 1 92 162 ASP B C 1
ATOM 6481 O O . ASP B 1 162 ? -25.141 -25.578 -9.328 1 92 162 ASP B O 1
ATOM 6485 N N . SER B 1 163 ? -26.547 -24.656 -10.727 1 90.31 163 SER B N 1
ATOM 6486 C CA . SER B 1 163 ? -26.438 -23.328 -10.141 1 90.31 163 SER B CA 1
ATOM 6487 C C . SER B 1 163 ? -27.797 -22.781 -9.734 1 90.31 163 SER B C 1
ATOM 6489 O O . SER B 1 163 ? -28 -21.562 -9.719 1 90.31 163 SER B O 1
ATOM 6491 N N . ARG B 1 164 ? -28.844 -23.688 -9.469 1 90.75 164 ARG B N 1
ATOM 6492 C CA . ARG B 1 164 ? -30.188 -23.25 -9.102 1 90.75 164 ARG B CA 1
ATOM 6493 C C . ARG B 1 164 ? -30.156 -22.359 -7.867 1 90.75 164 ARG B C 1
ATOM 6495 O O . ARG B 1 164 ? -29.484 -22.672 -6.883 1 90.75 164 ARG B O 1
ATOM 6502 N N . GLY B 1 165 ? -30.766 -21.203 -7.906 1 89.94 165 GLY B N 1
ATOM 6503 C CA . GLY B 1 165 ? -30.812 -20.234 -6.828 1 89.94 165 GLY B CA 1
ATOM 6504 C C . GLY B 1 165 ? -29.734 -19.172 -6.938 1 89.94 165 GLY B C 1
ATOM 6505 O O . GLY B 1 165 ? -29.75 -18.172 -6.207 1 89.94 165 GLY B O 1
ATOM 6506 N N . ARG B 1 166 ? -28.875 -19.469 -7.863 1 91.94 166 ARG B N 1
ATOM 6507 C CA . ARG B 1 166 ? -27.766 -18.547 -8.086 1 91.94 166 ARG B CA 1
ATOM 6508 C C . ARG B 1 166 ? -27.703 -18.109 -9.547 1 91.94 166 ARG B C 1
ATOM 6510 O O . ARG B 1 166 ? -28.625 -18.359 -10.32 1 91.94 166 ARG B O 1
ATOM 6517 N N . ASN B 1 167 ? -26.75 -17.328 -9.852 1 91.12 167 ASN B N 1
ATOM 6518 C CA . ASN B 1 167 ? -26.672 -16.859 -11.234 1 91.12 167 ASN B CA 1
ATOM 6519 C C . ASN B 1 167 ? -25.875 -17.828 -12.109 1 91.12 167 ASN B C 1
ATOM 6521 O O . ASN B 1 167 ? -24.906 -18.438 -11.648 1 91.12 167 ASN B O 1
ATOM 6525 N N . THR B 1 168 ? -26.344 -17.984 -13.32 1 92.62 168 THR B N 1
ATOM 6526 C CA . THR B 1 168 ? -25.672 -18.844 -14.297 1 92.62 168 THR B CA 1
ATOM 6527 C C . THR B 1 168 ? -24.828 -18.016 -15.266 1 92.62 168 THR B C 1
ATOM 6529 O O . THR B 1 168 ? -25.312 -17.641 -16.344 1 92.62 168 THR B O 1
ATOM 6532 N N . TYR B 1 169 ? -23.766 -17.609 -14.867 1 92.69 169 TYR B N 1
ATOM 6533 C CA . TYR B 1 169 ? -22.719 -16.938 -15.641 1 92.69 169 TYR B CA 1
ATOM 6534 C C . TYR B 1 169 ? -21.453 -17.766 -15.688 1 92.69 169 TYR B C 1
ATOM 6536 O O . TYR B 1 169 ? -20.656 -17.766 -14.742 1 92.69 169 TYR B O 1
ATOM 6544 N N . ILE B 1 170 ? -21.25 -18.438 -16.875 1 94.56 170 ILE B N 1
ATOM 6545 C CA . ILE B 1 170 ? -20.156 -19.406 -16.891 1 94.56 170 ILE B CA 1
ATOM 6546 C C . ILE B 1 170 ? -19.281 -19.172 -18.125 1 94.56 170 ILE B C 1
ATOM 6548 O O . ILE B 1 170 ? -19.594 -19.625 -19.219 1 94.56 170 ILE B O 1
ATOM 6552 N N . PRO B 1 171 ? -18.219 -18.547 -17.938 1 93.38 171 PRO B N 1
ATOM 6553 C CA . PRO B 1 171 ? -17.203 -18.578 -19 1 93.38 171 PRO B CA 1
ATOM 6554 C C . PRO B 1 171 ? -16.484 -19.922 -19.094 1 93.38 171 PRO B C 1
ATOM 6556 O O . PRO B 1 171 ? -16.094 -20.484 -18.062 1 93.38 171 PRO B O 1
ATOM 6559 N N . PHE B 1 172 ? -16.359 -20.453 -20.266 1 95.88 172 PHE B N 1
ATOM 6560 C CA . PHE B 1 172 ? -15.695 -21.734 -20.469 1 95.88 172 PHE B CA 1
ATOM 6561 C C . PHE B 1 172 ? -14.32 -21.547 -21.094 1 95.88 172 PHE B C 1
ATOM 6563 O O . PHE B 1 172 ? -14.172 -20.781 -22.047 1 95.88 172 PHE B O 1
ATOM 6570 N N . PHE B 1 173 ? -13.367 -22.266 -20.469 1 95.56 173 PHE B N 1
ATOM 6571 C CA . PHE B 1 173 ? -12.023 -22.281 -21.031 1 95.56 173 PHE B CA 1
ATOM 6572 C C . PHE B 1 173 ? -11.484 -23.703 -21.109 1 95.56 173 PHE B C 1
ATOM 6574 O O . PHE B 1 173 ? -11.789 -24.531 -20.266 1 95.56 173 PHE B O 1
ATOM 6581 N N . LEU B 1 174 ? -10.82 -23.969 -22.156 1 96.56 174 LEU B N 1
ATOM 6582 C CA . LEU B 1 174 ? -10.094 -25.219 -22.328 1 96.56 174 LEU B CA 1
ATOM 6583 C C . LEU B 1 174 ? -8.625 -24.953 -22.641 1 96.56 174 LEU B C 1
ATOM 6585 O O . LEU B 1 174 ? -8.297 -24.375 -23.688 1 96.56 174 LEU B O 1
ATOM 6589 N N . ASP B 1 175 ? -7.777 -25.391 -21.688 1 95.19 175 ASP B N 1
ATOM 6590 C CA . ASP B 1 175 ? -6.355 -25.078 -21.812 1 95.19 175 ASP B CA 1
ATOM 6591 C C . ASP B 1 175 ? -5.5 -26.328 -21.594 1 95.19 175 ASP B C 1
ATOM 6593 O O . ASP B 1 175 ? -5.957 -27.297 -21 1 95.19 175 ASP B O 1
ATOM 6597 N N . ASN B 1 176 ? -4.359 -26.281 -22.234 1 92.94 176 ASN B N 1
ATOM 6598 C CA . ASN B 1 176 ? -3.387 -27.281 -21.828 1 92.94 176 ASN B CA 1
ATOM 6599 C C . ASN B 1 176 ? -2.951 -27.094 -20.375 1 92.94 176 ASN B C 1
ATOM 6601 O O . ASN B 1 176 ? -3.148 -26.016 -19.797 1 92.94 176 ASN B O 1
ATOM 6605 N N . VAL B 1 177 ? -2.365 -28.016 -19.781 1 89.44 177 VAL B N 1
ATOM 6606 C CA . VAL B 1 177 ? -2.068 -28.031 -18.344 1 89.44 177 VAL B CA 1
ATOM 6607 C C . VAL B 1 177 ? -1.078 -26.922 -18.016 1 89.44 177 VAL B C 1
ATOM 6609 O O . VAL B 1 177 ? -1.28 -26.172 -17.062 1 89.44 177 VAL B O 1
ATOM 6612 N N . ASP B 1 178 ? -0.02 -26.734 -18.781 1 84.12 178 ASP B N 1
ATOM 6613 C CA . ASP B 1 178 ? 1.004 -25.734 -18.516 1 84.12 178 ASP B CA 1
ATOM 6614 C C . ASP B 1 178 ? 0.426 -24.312 -18.625 1 84.12 178 ASP B C 1
ATOM 6616 O O . ASP B 1 178 ? 0.671 -23.484 -17.766 1 84.12 178 ASP B O 1
ATOM 6620 N N . SER B 1 179 ? -0.301 -24.141 -19.672 1 89.25 179 SER B N 1
ATOM 6621 C CA . SER B 1 179 ? -0.884 -22.812 -19.891 1 89.25 179 SER B CA 1
ATOM 6622 C C . SER B 1 179 ? -1.857 -22.453 -18.781 1 89.25 179 SER B C 1
ATOM 6624 O O . SER B 1 179 ? -1.908 -21.297 -18.359 1 89.25 179 SER B O 1
ATOM 6626 N N . TYR B 1 180 ? -2.578 -23.391 -18.344 1 92.94 180 TYR B N 1
ATOM 6627 C CA . TYR B 1 180 ? -3.52 -23.172 -17.266 1 92.94 180 TYR B CA 1
ATOM 6628 C C . TYR B 1 180 ? -2.799 -22.688 -16 1 92.94 180 TYR B C 1
ATOM 6630 O O . TYR B 1 180 ? -3.186 -21.672 -15.414 1 92.94 180 TYR B O 1
ATOM 6638 N N . TRP B 1 181 ? -1.811 -23.344 -15.633 1 90.75 181 TRP B N 1
ATOM 6639 C CA . TRP B 1 181 ? -1.137 -23.047 -14.367 1 90.75 181 TRP B CA 1
ATOM 6640 C C . TRP B 1 181 ? -0.348 -21.75 -14.469 1 90.75 181 TRP B C 1
ATOM 6642 O O . TRP B 1 181 ? -0.266 -20.984 -13.5 1 90.75 181 TRP B O 1
ATOM 6652 N N . ILE B 1 182 ? 0.269 -21.484 -15.609 1 87.25 182 ILE B N 1
ATOM 6653 C CA . ILE B 1 182 ? 0.974 -20.219 -15.797 1 87.25 182 ILE B CA 1
ATOM 6654 C C . ILE B 1 182 ? -0.004 -19.047 -15.656 1 87.25 182 ILE B C 1
ATOM 6656 O O . ILE B 1 182 ? 0.317 -18.031 -15.031 1 87.25 182 ILE B O 1
ATOM 6660 N N . PHE B 1 183 ? -1.141 -19.25 -16.234 1 90.94 183 PHE B N 1
ATOM 6661 C CA . PHE B 1 183 ? -2.172 -18.234 -16.094 1 90.94 183 PHE B CA 1
ATOM 6662 C C . PHE B 1 183 ? -2.555 -18.031 -14.641 1 90.94 183 PHE B C 1
ATOM 6664 O O . PHE B 1 183 ? -2.674 -16.906 -14.172 1 90.94 183 PHE B O 1
ATOM 6671 N N . GLU B 1 184 ? -2.748 -19.094 -13.914 1 92.31 184 GLU B N 1
ATOM 6672 C CA . GLU B 1 184 ? -3.154 -19.031 -12.516 1 92.31 184 GLU B CA 1
ATOM 6673 C C . GLU B 1 184 ? -2.08 -18.359 -11.664 1 92.31 184 GLU B C 1
ATOM 6675 O O . GLU B 1 184 ? -2.396 -17.625 -10.727 1 92.31 184 GLU B O 1
ATOM 6680 N N . VAL B 1 185 ? -0.858 -18.609 -11.984 1 91.44 185 VAL B N 1
ATOM 6681 C CA . VAL B 1 185 ? 0.244 -18 -11.242 1 91.44 185 VAL B CA 1
ATOM 6682 C C . VAL B 1 185 ? 0.234 -16.484 -11.438 1 91.44 185 VAL B C 1
ATOM 6684 O O . VAL B 1 185 ? 0.318 -15.734 -10.461 1 91.44 185 VAL B O 1
ATOM 6687 N N . ASN B 1 186 ? 0.101 -16.062 -12.625 1 89.81 186 ASN B N 1
ATOM 6688 C CA . ASN B 1 186 ? 0.082 -14.625 -12.914 1 89.81 186 ASN B CA 1
ATOM 6689 C C . ASN B 1 186 ? -1.147 -13.953 -12.312 1 89.81 186 ASN B C 1
ATOM 6691 O O . ASN B 1 186 ? -1.062 -12.828 -11.812 1 89.81 186 ASN B O 1
ATOM 6695 N N . ARG B 1 187 ? -2.223 -14.656 -12.406 1 91.69 187 ARG B N 1
ATOM 6696 C CA . ARG B 1 187 ? -3.453 -14.109 -11.844 1 91.69 187 ARG B CA 1
ATOM 6697 C C . ARG B 1 187 ? -3.35 -13.977 -10.328 1 91.69 187 ARG B C 1
ATOM 6699 O O . ARG B 1 187 ? -3.793 -12.984 -9.75 1 91.69 187 ARG B O 1
ATOM 6706 N N . ALA B 1 188 ? -2.781 -14.953 -9.734 1 92.19 188 ALA B N 1
ATOM 6707 C CA . ALA B 1 188 ? -2.598 -14.922 -8.289 1 92.19 188 ALA B CA 1
ATOM 6708 C C . ALA B 1 188 ? -1.697 -13.766 -7.875 1 92.19 188 ALA B C 1
ATOM 6710 O O . ALA B 1 188 ? -1.948 -13.109 -6.859 1 92.19 188 ALA B O 1
ATOM 6711 N N . ALA B 1 189 ? -0.681 -13.523 -8.609 1 91.62 189 ALA B N 1
ATOM 6712 C CA . ALA B 1 189 ? 0.203 -12.391 -8.328 1 91.62 189 ALA B CA 1
ATOM 6713 C C . ALA B 1 189 ? -0.555 -11.07 -8.398 1 91.62 189 ALA B C 1
ATOM 6715 O O . ALA B 1 189 ? -0.386 -10.203 -7.535 1 91.62 189 ALA B O 1
ATOM 6716 N N . PHE B 1 190 ? -1.342 -10.953 -9.352 1 90.62 190 PHE B N 1
ATOM 6717 C CA . PHE B 1 190 ? -2.125 -9.734 -9.531 1 90.62 190 PHE B CA 1
ATOM 6718 C C . PHE B 1 190 ? -3.086 -9.531 -8.367 1 90.62 190 PHE B C 1
ATOM 6720 O O . PHE B 1 190 ? -3.172 -8.438 -7.812 1 90.62 190 PHE B O 1
ATOM 6727 N N . PHE B 1 191 ? -3.764 -10.547 -8 1 91.56 191 PHE B N 1
ATOM 6728 C CA . PHE B 1 191 ? -4.762 -10.43 -6.941 1 91.56 191 PHE B CA 1
ATOM 6729 C C . PHE B 1 191 ? -4.094 -10.297 -5.578 1 91.56 191 PHE B C 1
ATOM 6731 O O . PHE B 1 191 ? -4.672 -9.727 -4.652 1 91.56 191 PHE B O 1
ATOM 6738 N N . GLY B 1 192 ? -2.92 -10.891 -5.52 1 90.69 192 GLY B N 1
ATOM 6739 C CA . GLY B 1 192 ? -2.148 -10.602 -4.32 1 90.69 192 GLY B CA 1
ATOM 6740 C C . GLY B 1 192 ? -1.821 -9.125 -4.164 1 90.69 192 GLY B C 1
ATOM 6741 O O . GLY B 1 192 ? -1.96 -8.57 -3.074 1 90.69 192 GLY B O 1
ATOM 6742 N N . GLY B 1 193 ? -1.428 -8.562 -5.207 1 90.31 193 GLY B N 1
ATOM 6743 C CA . GLY B 1 193 ? -1.159 -7.137 -5.211 1 90.31 193 GLY B CA 1
ATOM 6744 C C . GLY B 1 193 ? -2.389 -6.297 -4.914 1 90.31 193 GLY B C 1
ATOM 6745 O O . GLY B 1 193 ? -2.336 -5.375 -4.098 1 90.31 193 GLY B O 1
ATOM 6746 N N . LEU B 1 194 ? -3.432 -6.641 -5.527 1 89.19 194 LEU B N 1
ATOM 6747 C CA . LEU B 1 194 ? -4.684 -5.914 -5.352 1 89.19 194 LEU B CA 1
ATOM 6748 C C . LEU B 1 194 ? -5.16 -5.996 -3.904 1 89.19 194 LEU B C 1
ATOM 6750 O O . LEU B 1 194 ? -5.582 -4.992 -3.326 1 89.19 194 LEU B O 1
ATOM 6754 N N . SER B 1 195 ? -5.098 -7.172 -3.348 1 91.25 195 SER B N 1
ATOM 6755 C CA . SER B 1 195 ? -5.504 -7.371 -1.96 1 91.25 195 SER B CA 1
ATOM 6756 C C . SER B 1 195 ? -4.668 -6.52 -1.01 1 91.25 195 SER B C 1
ATOM 6758 O O . SER B 1 195 ? -5.191 -5.961 -0.044 1 91.25 195 SER B O 1
ATOM 6760 N N . THR B 1 196 ? -3.438 -6.402 -1.341 1 89.62 196 THR B N 1
ATOM 6761 C CA . THR B 1 196 ? -2.543 -5.637 -0.484 1 89.62 196 THR B CA 1
ATOM 6762 C C . THR B 1 196 ? -2.883 -4.148 -0.541 1 89.62 196 THR B C 1
ATOM 6764 O O . THR B 1 196 ? -2.855 -3.461 0.482 1 89.62 196 THR B O 1
ATOM 6767 N N . VAL B 1 197 ? -3.232 -3.633 -1.671 1 87.25 197 VAL B N 1
ATOM 6768 C CA . VAL B 1 197 ? -3.619 -2.234 -1.821 1 87.25 197 VAL B CA 1
ATOM 6769 C C . VAL B 1 197 ? -4.84 -1.939 -0.955 1 87.25 197 VAL B C 1
ATOM 6771 O O . VAL B 1 197 ? -4.859 -0.953 -0.214 1 87.25 197 VAL B O 1
ATOM 6774 N N . LEU B 1 198 ? -5.785 -2.773 -1.055 1 90.62 198 LEU B N 1
ATOM 6775 C CA . LEU B 1 198 ? -7.023 -2.559 -0.314 1 90.62 198 LEU B CA 1
ATOM 6776 C C . LEU B 1 198 ? -6.797 -2.732 1.184 1 90.62 198 LEU B C 1
ATOM 6778 O O . LEU B 1 198 ? -7.367 -1.996 1.991 1 90.62 198 LEU B O 1
ATOM 6782 N N . CYS B 1 199 ? -5.941 -3.66 1.577 1 89.06 199 CYS B N 1
ATOM 6783 C CA . CYS B 1 199 ? -5.613 -3.844 2.986 1 89.06 199 CYS B CA 1
ATOM 6784 C C . CYS B 1 199 ? -4.906 -2.617 3.547 1 89.06 199 CYS B C 1
ATOM 6786 O O . CYS B 1 199 ? -5.152 -2.217 4.688 1 89.06 199 CYS B O 1
ATOM 6788 N N . PHE B 1 200 ? -4.121 -2.029 2.764 1 84 200 PHE B N 1
ATOM 6789 C CA . PHE B 1 200 ? -3.426 -0.823 3.195 1 84 200 PHE B CA 1
ATOM 6790 C C . PHE B 1 200 ? -4.402 0.332 3.377 1 84 200 PHE B C 1
ATOM 6792 O O . PHE B 1 200 ? -4.258 1.135 4.301 1 84 200 PHE B O 1
ATOM 6799 N N . ALA B 1 201 ? -5.309 0.422 2.416 1 85.81 201 ALA B N 1
ATOM 6800 C CA . ALA B 1 201 ? -6.332 1.456 2.555 1 85.81 201 ALA B CA 1
ATOM 6801 C C . ALA B 1 201 ? -7.125 1.275 3.846 1 85.81 201 ALA B C 1
ATOM 6803 O O . ALA B 1 201 ? -7.434 2.252 4.531 1 85.81 201 ALA B O 1
ATOM 6804 N N . VAL B 1 202 ? -7.398 0.012 4.258 1 89.94 202 VAL B N 1
ATOM 6805 C CA . VAL B 1 202 ? -8.117 -0.315 5.484 1 89.94 202 VAL B CA 1
ATOM 6806 C C . VAL B 1 202 ? -7.27 0.081 6.695 1 89.94 202 VAL B C 1
ATOM 6808 O O . VAL B 1 202 ? -7.766 0.729 7.621 1 89.94 202 VAL B O 1
ATOM 6811 N N . LEU B 1 203 ? -6.039 -0.272 6.586 1 82.94 203 LEU B N 1
ATOM 6812 C CA . LEU B 1 203 ? -5.141 0.056 7.688 1 82.94 203 LEU B CA 1
ATOM 6813 C C . LEU B 1 203 ? -5.012 1.566 7.855 1 82.94 203 LEU B C 1
ATOM 6815 O O . LEU B 1 203 ? -5.051 2.078 8.977 1 82.94 203 LEU B O 1
ATOM 6819 N N . PHE B 1 204 ? -4.879 2.303 6.801 1 80.56 204 PHE B N 1
ATOM 6820 C CA . PHE B 1 204 ? -4.777 3.758 6.816 1 80.56 204 PHE B CA 1
ATOM 6821 C C . PHE B 1 204 ? -6.023 4.379 7.434 1 80.56 204 PHE B C 1
ATOM 6823 O O . PHE B 1 204 ? -5.926 5.273 8.281 1 80.56 204 PHE B O 1
ATOM 6830 N N . ALA B 1 205 ? -7.148 3.865 6.996 1 84.38 205 ALA B N 1
ATOM 6831 C CA . ALA B 1 205 ? -8.414 4.391 7.512 1 84.38 205 ALA B CA 1
ATOM 6832 C C . ALA B 1 205 ? -8.57 4.078 9 1 84.38 205 ALA B C 1
ATOM 6834 O O . ALA B 1 205 ? -9.094 4.895 9.758 1 84.38 205 ALA B O 1
ATOM 6835 N N . LEU B 1 206 ? -8.141 2.922 9.406 1 87.25 206 LEU B N 1
ATOM 6836 C CA . LEU B 1 206 ? -8.203 2.549 10.812 1 87.25 206 LEU B CA 1
ATOM 6837 C C . LEU B 1 206 ? -7.312 3.455 11.656 1 87.25 206 LEU B C 1
ATOM 6839 O O . LEU B 1 206 ? -7.703 3.869 12.75 1 87.25 206 LEU B O 1
ATOM 6843 N N . LEU B 1 207 ? -6.16 3.783 11.148 1 78.62 207 LEU B N 1
ATOM 6844 C CA . LEU B 1 207 ? -5.25 4.68 11.852 1 78.62 207 LEU B CA 1
ATOM 6845 C C . LEU B 1 207 ? -5.836 6.082 11.961 1 78.62 207 LEU B C 1
ATOM 6847 O O . LEU B 1 207 ? -5.73 6.727 13.008 1 78.62 207 LEU B O 1
ATOM 6851 N N . LEU B 1 208 ? -6.418 6.52 10.883 1 79.12 208 LEU B N 1
ATOM 6852 C CA . LEU B 1 208 ? -7.059 7.828 10.906 1 79.12 208 LEU B CA 1
ATOM 6853 C C . LEU B 1 208 ? -8.211 7.852 11.906 1 79.12 208 LEU B C 1
ATOM 6855 O O . LEU B 1 208 ? -8.438 8.859 12.578 1 79.12 208 LEU B O 1
ATOM 6859 N N . PHE B 1 209 ? -8.953 6.746 12.023 1 86.81 209 PHE B N 1
ATOM 6860 C CA . PHE B 1 209 ? -10.039 6.648 13 1 86.81 209 PHE B CA 1
ATOM 6861 C C . PHE B 1 209 ? -9.5 6.746 14.422 1 86.81 209 PHE B C 1
ATOM 6863 O O . PHE B 1 209 ? -10.094 7.418 15.266 1 86.81 209 PHE B O 1
ATOM 6870 N N . ILE B 1 210 ? -8.461 6.066 14.664 1 81.25 210 ILE B N 1
ATOM 6871 C CA . ILE B 1 210 ? -7.867 6.074 16 1 81.25 210 ILE B CA 1
ATOM 6872 C C . ILE B 1 210 ? -7.375 7.48 16.328 1 81.25 210 ILE B C 1
ATOM 6874 O O . ILE B 1 210 ? -7.543 7.953 17.469 1 81.25 210 ILE B O 1
ATOM 6878 N N . TYR B 1 211 ? -6.91 8.172 15.312 1 73.25 211 TYR B N 1
ATOM 6879 C CA . TYR B 1 211 ? -6.316 9.484 15.531 1 73.25 211 TYR B CA 1
ATOM 6880 C C . TYR B 1 211 ? -7.387 10.562 15.578 1 73.25 211 TYR B C 1
ATOM 6882 O O . TYR B 1 211 ? -7.359 11.438 16.453 1 73.25 211 TYR B O 1
ATOM 6890 N N . LEU B 1 212 ? -8.352 10.539 14.664 1 75.44 212 LEU B N 1
ATOM 6891 C CA . LEU B 1 212 ? -9.32 11.617 14.531 1 75.44 212 LEU B CA 1
ATOM 6892 C C . LEU B 1 212 ? -10.641 11.25 15.195 1 75.44 212 LEU B C 1
ATOM 6894 O O . LEU B 1 212 ? -11.461 12.117 15.484 1 75.44 212 LEU B O 1
ATOM 6898 N N . ARG B 1 213 ? -10.93 9.977 15.422 1 83.94 213 ARG B N 1
ATOM 6899 C CA . ARG B 1 213 ? -12.109 9.445 16.094 1 83.94 213 ARG B CA 1
ATOM 6900 C C . ARG B 1 213 ? -13.391 9.891 15.383 1 83.94 213 ARG B C 1
ATOM 6902 O O . ARG B 1 213 ? -14.375 10.242 16.031 1 83.94 213 ARG B O 1
ATOM 6909 N N . GLU B 1 214 ? -13.352 9.953 14.055 1 83.31 214 GLU B N 1
ATOM 6910 C CA . GLU B 1 214 ? -14.531 10.234 13.234 1 83.31 214 GLU B CA 1
ATOM 6911 C C . GLU B 1 214 ? -15.102 8.961 12.633 1 83.31 214 GLU B C 1
ATOM 6913 O O . GLU B 1 214 ? -14.359 8.102 12.148 1 83.31 214 GLU B O 1
ATOM 6918 N N . ARG B 1 215 ? -16.344 8.844 12.602 1 88.12 215 ARG B N 1
ATOM 6919 C CA . ARG B 1 215 ? -17.031 7.633 12.188 1 88.12 215 ARG B CA 1
ATOM 6920 C C . ARG B 1 215 ? -16.875 7.395 10.688 1 88.12 215 ARG B C 1
ATOM 6922 O O . ARG B 1 215 ? -17 6.262 10.219 1 88.12 215 ARG B O 1
ATOM 6929 N N . ILE B 1 216 ? -16.688 8.398 9.922 1 86.62 216 ILE B N 1
ATOM 6930 C CA . ILE B 1 216 ? -16.578 8.266 8.469 1 86.62 216 ILE B CA 1
ATOM 6931 C C . ILE B 1 216 ? -15.445 7.309 8.117 1 86.62 216 ILE B C 1
ATOM 6933 O O . ILE B 1 216 ? -15.531 6.562 7.137 1 86.62 216 ILE B O 1
ATOM 6937 N N . TYR B 1 217 ? -14.438 7.234 8.961 1 87.12 217 TYR B N 1
ATOM 6938 C CA . TYR B 1 217 ? -13.289 6.375 8.68 1 87.12 217 TYR B CA 1
ATOM 6939 C C . TYR B 1 217 ? -13.625 4.914 8.938 1 87.12 217 TYR B C 1
ATOM 6941 O O . TYR B 1 217 ? -13.156 4.023 8.227 1 87.12 217 TYR B O 1
ATOM 6949 N N . LEU B 1 218 ? -14.438 4.699 9.906 1 91.81 218 LEU B N 1
ATOM 6950 C CA . LEU B 1 218 ? -14.875 3.332 10.172 1 91.81 218 LEU B CA 1
ATOM 6951 C C . LEU B 1 218 ? -15.766 2.82 9.039 1 91.81 218 LEU B C 1
ATOM 6953 O O . LEU B 1 218 ? -15.688 1.646 8.672 1 91.81 218 LEU B O 1
ATOM 6957 N N . ILE B 1 219 ? -16.594 3.678 8.562 1 93.56 219 ILE B N 1
ATOM 6958 C CA . ILE B 1 219 ? -17.453 3.311 7.441 1 93.56 219 ILE B CA 1
ATOM 6959 C C . ILE B 1 219 ? -16.609 3.02 6.207 1 93.56 219 ILE B C 1
ATOM 6961 O O . ILE B 1 219 ? -16.891 2.084 5.457 1 93.56 219 ILE B O 1
ATOM 6965 N N . PHE B 1 220 ? -15.578 3.793 6.062 1 92.44 220 PHE B N 1
ATOM 6966 C CA . PHE B 1 220 ? -14.672 3.561 4.945 1 92.44 220 PHE B CA 1
ATOM 6967 C C . PHE B 1 220 ? -13.961 2.225 5.098 1 92.44 220 PHE B C 1
ATOM 6969 O O . PHE B 1 220 ? -13.734 1.521 4.109 1 92.44 220 PHE B O 1
ATOM 6976 N N . VAL B 1 221 ? -13.617 1.875 6.32 1 93.12 221 VAL B N 1
ATOM 6977 C CA . VAL B 1 221 ? -12.992 0.585 6.594 1 93.12 221 VAL B CA 1
ATOM 6978 C C . VAL B 1 221 ? -13.938 -0.543 6.184 1 93.12 221 VAL B C 1
ATOM 6980 O O . VAL B 1 221 ? -13.539 -1.469 5.473 1 93.12 221 VAL B O 1
ATOM 6983 N N . ALA B 1 222 ? -15.148 -0.424 6.574 1 95.19 222 ALA B N 1
ATOM 6984 C CA . ALA B 1 222 ? -16.141 -1.441 6.238 1 95.19 222 ALA B CA 1
ATOM 6985 C C . ALA B 1 222 ? -16.359 -1.521 4.73 1 95.19 222 ALA B C 1
ATOM 6987 O O . ALA B 1 222 ? -16.469 -2.613 4.172 1 95.19 222 ALA B O 1
ATOM 6988 N N . TYR B 1 223 ? -16.391 -0.366 4.102 1 95.19 223 TYR B N 1
ATOM 6989 C CA . TYR B 1 223 ? -16.562 -0.288 2.654 1 95.19 223 TYR B CA 1
ATOM 6990 C C . TYR B 1 223 ? -15.398 -0.958 1.932 1 95.19 223 TYR B C 1
ATOM 6992 O O . TYR B 1 223 ? -15.609 -1.811 1.065 1 95.19 223 TYR B O 1
ATOM 7000 N N . ALA B 1 224 ? -14.219 -0.643 2.299 1 93.38 224 ALA B N 1
ATOM 7001 C CA . ALA B 1 224 ? -13.031 -1.181 1.645 1 93.38 224 ALA B CA 1
ATOM 7002 C C . ALA B 1 224 ? -12.914 -2.686 1.871 1 93.38 224 ALA B C 1
ATOM 7004 O O . ALA B 1 224 ? -12.531 -3.43 0.964 1 93.38 224 ALA B O 1
ATOM 7005 N N . LEU B 1 225 ? -13.211 -3.113 3.08 1 94.5 225 LEU B N 1
ATOM 7006 C CA . LEU B 1 225 ? -13.156 -4.535 3.398 1 94.5 225 LEU B CA 1
ATOM 7007 C C . LEU B 1 225 ? -14.203 -5.312 2.607 1 94.5 225 LEU B C 1
ATOM 7009 O O . LEU B 1 225 ? -13.922 -6.406 2.107 1 94.5 225 LEU B O 1
ATOM 7013 N N . SER B 1 226 ? -15.367 -4.758 2.523 1 94.81 226 SER B N 1
ATOM 7014 C CA . SER B 1 226 ? -16.422 -5.422 1.753 1 94.81 226 SER B CA 1
ATOM 7015 C C . SER B 1 226 ? -16.062 -5.469 0.27 1 94.81 226 SER B C 1
ATOM 7017 O O . SER B 1 226 ? -16.344 -6.457 -0.41 1 94.81 226 SER B O 1
ATOM 7019 N N . CYS B 1 227 ? -15.469 -4.449 -0.203 1 93.75 227 CYS B N 1
ATOM 7020 C CA . CYS B 1 227 ? -15.016 -4.418 -1.589 1 93.75 227 CYS B CA 1
ATOM 7021 C C . CYS B 1 227 ? -13.977 -5.5 -1.849 1 93.75 227 CYS B C 1
ATOM 7023 O O . CYS B 1 227 ? -14.039 -6.199 -2.863 1 93.75 227 CYS B O 1
ATOM 7025 N N . LEU B 1 228 ? -13.055 -5.617 -0.913 1 94 228 LEU B N 1
ATOM 7026 C CA . LEU B 1 228 ? -12.016 -6.633 -1.025 1 94 228 LEU B CA 1
ATOM 7027 C C . LEU B 1 228 ? -12.625 -8.031 -1.082 1 94 228 LEU B C 1
ATOM 7029 O O . LEU B 1 228 ? -12.266 -8.836 -1.945 1 94 228 LEU B O 1
ATOM 7033 N N . LEU B 1 229 ? -13.539 -8.281 -0.24 1 94 229 LEU B N 1
ATOM 7034 C CA . LEU B 1 229 ? -14.156 -9.602 -0.176 1 94 229 LEU B CA 1
ATOM 7035 C C . LEU B 1 229 ? -14.977 -9.875 -1.429 1 94 229 LEU B C 1
ATOM 7037 O O . LEU B 1 229 ? -15.008 -11.008 -1.919 1 94 229 LEU B O 1
ATOM 7041 N N . MET B 1 230 ? -15.625 -8.859 -1.907 1 93.12 230 MET B N 1
ATOM 7042 C CA . MET B 1 230 ? -16.406 -9.016 -3.127 1 93.12 230 MET B CA 1
ATOM 7043 C C . MET B 1 230 ? -15.516 -9.359 -4.312 1 93.12 230 MET B C 1
ATOM 7045 O O . MET B 1 230 ? -15.82 -10.273 -5.082 1 93.12 230 MET B O 1
ATOM 7049 N N . ILE B 1 231 ? -14.43 -8.703 -4.426 1 92.56 231 ILE B N 1
ATOM 7050 C CA . ILE B 1 231 ? -13.492 -8.906 -5.531 1 92.56 231 ILE B CA 1
ATOM 7051 C C . ILE B 1 231 ? -12.883 -10.305 -5.438 1 92.56 231 ILE B C 1
ATOM 7053 O O . ILE B 1 231 ? -12.789 -11.016 -6.441 1 92.56 231 ILE B O 1
ATOM 7057 N N . LEU B 1 232 ? -12.516 -10.688 -4.227 1 93.56 232 LEU B N 1
ATOM 7058 C CA . LEU B 1 232 ? -11.922 -12.008 -4.035 1 93.56 232 LEU B CA 1
ATOM 7059 C C . LEU B 1 232 ? -12.953 -13.109 -4.301 1 93.56 232 LEU B C 1
ATOM 7061 O O . LEU B 1 232 ? -12.609 -14.172 -4.828 1 93.56 232 LEU B O 1
ATOM 7065 N N . GLU B 1 233 ? -14.172 -12.789 -3.93 1 91.88 233 GLU B N 1
ATOM 7066 C CA . GLU B 1 233 ? -15.227 -13.773 -4.152 1 91.88 233 GLU B CA 1
ATOM 7067 C C . GLU B 1 233 ? -15.516 -13.945 -5.641 1 91.88 233 GLU B C 1
ATOM 7069 O O . GLU B 1 233 ? -15.727 -15.07 -6.109 1 91.88 233 GLU B O 1
ATOM 7074 N N . GLU B 1 234 ? -15.539 -12.922 -6.316 1 90.25 234 GLU B N 1
ATOM 7075 C CA . GLU B 1 234 ? -15.836 -12.953 -7.746 1 90.25 234 GLU B CA 1
ATOM 7076 C C . GLU B 1 234 ? -14.812 -13.789 -8.5 1 90.25 234 GLU B C 1
ATOM 7078 O O . GLU B 1 234 ? -15.156 -14.477 -9.469 1 90.25 234 GLU B O 1
ATOM 7083 N N . ASP B 1 235 ? -13.625 -13.789 -8.031 1 91 235 ASP B N 1
ATOM 7084 C CA . ASP B 1 235 ? -12.578 -14.516 -8.742 1 91 235 ASP B CA 1
ATOM 7085 C C . ASP B 1 235 ? -12.266 -15.844 -8.055 1 91 235 ASP B C 1
ATOM 7087 O O . ASP B 1 235 ? -11.336 -16.547 -8.445 1 91 235 ASP B O 1
ATOM 7091 N N . GLY B 1 236 ? -12.969 -16.156 -7.02 1 90.44 236 GLY B N 1
ATOM 7092 C CA . GLY B 1 236 ? -12.891 -17.469 -6.391 1 90.44 236 GLY B CA 1
ATOM 7093 C C . GLY B 1 236 ? -11.836 -17.547 -5.297 1 90.44 236 GLY B C 1
ATOM 7094 O O . GLY B 1 236 ? -11.68 -18.578 -4.652 1 90.44 236 GLY B O 1
ATOM 7095 N N . TYR B 1 237 ? -11.133 -16.484 -5.023 1 91.19 237 TYR B N 1
ATOM 7096 C CA . TYR B 1 237 ? -10.055 -16.516 -4.039 1 91.19 237 TYR B CA 1
ATOM 7097 C C . TYR B 1 237 ? -10.609 -16.516 -2.621 1 91.19 237 TYR B C 1
ATOM 7099 O O . TYR B 1 237 ? -10.016 -17.094 -1.714 1 91.19 237 TYR B O 1
ATOM 7107 N N . ALA B 1 238 ? -11.742 -15.828 -2.422 1 90.88 238 ALA B N 1
ATOM 7108 C CA . ALA B 1 238 ? -12.328 -15.812 -1.081 1 90.88 238 ALA B CA 1
ATOM 7109 C C . ALA B 1 238 ? -12.672 -17.219 -0.615 1 90.88 238 ALA B C 1
ATOM 7111 O O . ALA B 1 238 ? -12.367 -17.594 0.518 1 90.88 238 ALA B O 1
ATOM 7112 N N . TYR B 1 239 ? -13.242 -17.953 -1.517 1 88.12 239 TYR B N 1
ATOM 7113 C CA . TYR B 1 239 ? -13.57 -19.344 -1.197 1 88.12 239 TYR B CA 1
ATOM 7114 C C . TYR B 1 239 ? -12.312 -20.172 -0.96 1 88.12 239 TYR B C 1
ATOM 7116 O O . TYR B 1 239 ? -12.211 -20.891 0.039 1 88.12 239 TYR B O 1
ATOM 7124 N N . HIS B 1 240 ? -11.352 -20 -1.843 1 86.31 240 HIS B N 1
ATOM 7125 C CA . HIS B 1 240 ? -10.156 -20.844 -1.818 1 86.31 240 HIS B CA 1
ATOM 7126 C C . HIS B 1 240 ? -9.266 -20.5 -0.628 1 86.31 240 HIS B C 1
ATOM 7128 O O . HIS B 1 240 ? -8.711 -21.391 0.013 1 86.31 240 HIS B O 1
ATOM 7134 N N . TRP B 1 241 ? -9.18 -19.219 -0.227 1 84.19 241 TRP B N 1
ATOM 7135 C CA . TRP B 1 241 ? -8.227 -18.781 0.787 1 84.19 241 TRP B CA 1
ATOM 7136 C C . TRP B 1 241 ? -8.891 -18.703 2.158 1 84.19 241 TRP B C 1
ATOM 7138 O O . TRP B 1 241 ? -8.234 -18.906 3.184 1 84.19 241 TRP B O 1
ATOM 7148 N N . LEU B 1 242 ? -10.156 -18.453 2.182 1 85.06 242 LEU B N 1
ATOM 7149 C CA . LEU B 1 242 ? -10.719 -18.031 3.461 1 85.06 242 LEU B CA 1
ATOM 7150 C C . LEU B 1 242 ? -11.688 -19.078 4 1 85.06 242 LEU B C 1
ATOM 7152 O O . LEU B 1 242 ? -11.602 -19.469 5.168 1 85.06 242 LEU B O 1
ATOM 7156 N N . TYR B 1 243 ? -12.648 -19.5 3.131 1 83.38 243 TYR B N 1
ATOM 7157 C CA . TYR B 1 243 ? -13.703 -20.25 3.818 1 83.38 243 TYR B CA 1
ATOM 7158 C C . TYR B 1 243 ? -14.031 -21.547 3.078 1 83.38 243 TYR B C 1
ATOM 7160 O O . TYR B 1 243 ? -14.992 -22.234 3.416 1 83.38 243 TYR B O 1
ATOM 7168 N N . GLY B 1 244 ? -13.289 -21.906 2.051 1 77.12 244 GLY B N 1
ATOM 7169 C CA . GLY B 1 244 ? -13.562 -23.109 1.279 1 77.12 244 GLY B CA 1
ATOM 7170 C C . GLY B 1 244 ? -13.328 -24.375 2.064 1 77.12 244 GLY B C 1
ATOM 7171 O O . GLY B 1 244 ? -13.797 -25.453 1.671 1 77.12 244 GLY B O 1
ATOM 7172 N N . GLU B 1 245 ? -12.625 -24.219 3.141 1 75.69 245 GLU B N 1
ATOM 7173 C CA . GLU B 1 245 ? -12.398 -25.406 3.949 1 75.69 245 GLU B CA 1
ATOM 7174 C C . GLU B 1 245 ? -13.578 -25.672 4.883 1 75.69 245 GLU B C 1
ATOM 7176 O O . GLU B 1 245 ? -14.531 -24.891 4.918 1 75.69 245 GLU B O 1
ATOM 7181 N N . GLU B 1 246 ? -13.547 -26.609 5.793 1 65.94 246 GLU B N 1
ATOM 7182 C CA . GLU B 1 246 ? -14.656 -27.188 6.535 1 65.94 246 GLU B CA 1
ATOM 7183 C C . GLU B 1 246 ? -15.289 -26.172 7.48 1 65.94 246 GLU B C 1
ATOM 7185 O O . GLU B 1 246 ? -14.586 -25.422 8.148 1 65.94 246 GLU B O 1
ATOM 7190 N N . GLY B 1 247 ? -16.688 -25.875 7.301 1 64.06 247 GLY B N 1
ATOM 7191 C CA . GLY B 1 247 ? -17.531 -25.219 8.281 1 64.06 247 GLY B CA 1
ATOM 7192 C C . GLY B 1 247 ? -18.281 -24.016 7.73 1 64.06 247 GLY B C 1
ATOM 7193 O O . GLY B 1 247 ? -19.375 -23.703 8.18 1 64.06 247 GLY B O 1
ATOM 7194 N N . LEU B 1 248 ? -17.672 -23.344 6.688 1 76.06 248 LEU B N 1
ATOM 7195 C CA . LEU B 1 248 ? -18.375 -22.141 6.25 1 76.06 248 LEU B CA 1
ATOM 7196 C C . LEU B 1 248 ? -18.734 -22.234 4.77 1 76.06 248 LEU B C 1
ATOM 7198 O O . LEU B 1 248 ? -18.875 -21.203 4.098 1 76.06 248 LEU B O 1
ATOM 7202 N N . HIS B 1 249 ? -18.922 -23.406 4.207 1 76.56 249 HIS B N 1
ATOM 7203 C CA . HIS B 1 249 ? -19.172 -23.578 2.779 1 76.56 249 HIS B CA 1
ATOM 7204 C C . HIS B 1 249 ? -20.562 -23.078 2.4 1 76.56 249 HIS B C 1
ATOM 7206 O O . HIS B 1 249 ? -20.812 -22.734 1.241 1 76.56 249 HIS B O 1
ATOM 7212 N N . ALA B 1 250 ? -21.453 -22.938 3.422 1 81.06 250 ALA B N 1
ATOM 7213 C CA . ALA B 1 250 ? -22.812 -22.453 3.166 1 81.06 250 ALA B CA 1
ATOM 7214 C C . ALA B 1 250 ? -22.797 -21.016 2.66 1 81.06 250 ALA B C 1
ATOM 7216 O O . ALA B 1 250 ? -23.719 -20.578 1.971 1 81.06 250 ALA B O 1
ATOM 7217 N N . LEU B 1 251 ? -21.75 -20.359 2.934 1 87.75 251 LEU B N 1
ATOM 7218 C CA . LEU B 1 251 ? -21.625 -18.969 2.523 1 87.75 251 LEU B CA 1
ATOM 7219 C C . LEU B 1 251 ? -21.531 -18.844 1.006 1 87.75 251 LEU B C 1
ATOM 7221 O O . LEU B 1 251 ? -21.875 -17.812 0.433 1 87.75 251 LEU B O 1
ATOM 7225 N N . SER B 1 252 ? -21.109 -19.922 0.393 1 86.5 252 SER B N 1
ATOM 7226 C CA . SER B 1 252 ? -20.953 -19.906 -1.057 1 86.5 252 SER B CA 1
ATOM 7227 C C . SER B 1 252 ? -22.297 -19.781 -1.766 1 86.5 252 SER B C 1
ATOM 7229 O O . SER B 1 252 ? -22.359 -19.344 -2.918 1 86.5 252 SER B O 1
ATOM 7231 N N . GLN B 1 253 ? -23.359 -20.109 -1.056 1 87.88 253 GLN B N 1
ATOM 7232 C CA . GLN B 1 253 ? -24.688 -20.047 -1.646 1 87.88 253 GLN B CA 1
ATOM 7233 C C . GLN B 1 253 ? -25.109 -18.594 -1.899 1 87.88 253 GLN B C 1
ATOM 7235 O O . GLN B 1 253 ? -25.875 -18.312 -2.826 1 87.88 253 GLN B O 1
ATOM 7240 N N . ILE B 1 254 ? -24.547 -17.703 -1.036 1 91.31 254 ILE B N 1
ATOM 7241 C CA . ILE B 1 254 ? -24.969 -16.312 -1.151 1 91.31 254 ILE B CA 1
ATOM 7242 C C . ILE B 1 254 ? -23.75 -15.406 -1.344 1 91.31 254 ILE B C 1
ATOM 7244 O O . ILE B 1 254 ? -23.844 -14.188 -1.257 1 91.31 254 ILE B O 1
ATOM 7248 N N . GLY B 1 255 ? -22.594 -15.875 -1.56 1 89.75 255 GLY B N 1
ATOM 7249 C CA . GLY B 1 255 ? -21.328 -15.141 -1.524 1 89.75 255 GLY B CA 1
ATOM 7250 C C . GLY B 1 255 ? -21.359 -13.875 -2.361 1 89.75 255 GLY B C 1
ATOM 7251 O O . GLY B 1 255 ? -21.203 -12.773 -1.831 1 89.75 255 GLY B O 1
ATOM 7252 N N . ILE B 1 256 ? -21.688 -13.945 -3.619 1 90.31 256 ILE B N 1
ATOM 7253 C CA . ILE B 1 256 ? -21.594 -12.836 -4.562 1 90.31 256 ILE B CA 1
ATOM 7254 C C . ILE B 1 256 ? -22.672 -11.797 -4.246 1 90.31 256 ILE B C 1
ATOM 7256 O O . ILE B 1 256 ? -22.359 -10.625 -4.023 1 90.31 256 ILE B O 1
ATOM 7260 N N . PRO B 1 257 ? -23.938 -12.188 -4.117 1 93.81 257 PRO B N 1
ATOM 7261 C CA . PRO B 1 257 ? -24.938 -11.172 -3.791 1 93.81 257 PRO B CA 1
ATOM 7262 C C . PRO B 1 257 ? -24.75 -10.57 -2.402 1 93.81 257 PRO B C 1
ATOM 7264 O O . PRO B 1 257 ? -25.031 -9.391 -2.195 1 93.81 257 PRO B O 1
ATOM 7267 N N . PHE B 1 258 ? -24.281 -11.352 -1.492 1 94.62 258 PHE B N 1
ATOM 7268 C CA . PHE B 1 258 ? -24.078 -10.883 -0.126 1 94.62 258 PHE B CA 1
ATOM 7269 C C . PHE B 1 258 ? -22.984 -9.82 -0.071 1 94.62 258 PHE B C 1
ATOM 7271 O O . PHE B 1 258 ? -23.203 -8.719 0.434 1 94.62 258 PHE B O 1
ATOM 7278 N N . PHE B 1 259 ? -21.812 -10.148 -0.553 1 94 259 PHE B N 1
ATOM 7279 C CA . PHE B 1 259 ? -20.719 -9.203 -0.516 1 94 259 PHE B CA 1
ATOM 7280 C C . PHE B 1 259 ? -20.984 -8.008 -1.428 1 94 259 PHE B C 1
ATOM 7282 O O . PHE B 1 259 ? -20.562 -6.891 -1.143 1 94 259 PHE B O 1
ATOM 7289 N N . GLY B 1 260 ? -21.703 -8.297 -2.512 1 93.25 260 GLY B N 1
ATOM 7290 C CA . GLY B 1 260 ? -22.109 -7.195 -3.367 1 93.25 260 GLY B CA 1
ATOM 7291 C C . GLY B 1 260 ? -23.031 -6.207 -2.666 1 93.25 260 GLY B C 1
ATOM 7292 O O . GLY B 1 260 ? -22.875 -4.996 -2.811 1 93.25 260 GLY B O 1
ATOM 7293 N N . LEU B 1 261 ? -23.922 -6.762 -1.938 1 96.38 261 LEU B N 1
ATOM 7294 C CA . LEU B 1 261 ? -24.859 -5.934 -1.188 1 96.38 261 LEU B CA 1
ATOM 7295 C C . LEU B 1 261 ? -24.141 -5.133 -0.111 1 96.38 261 LEU B C 1
ATOM 7297 O O . LEU B 1 261 ? -24.391 -3.939 0.06 1 96.38 261 LEU B O 1
ATOM 7301 N N . LEU B 1 262 ? -23.266 -5.77 0.597 1 96.5 262 LEU B N 1
ATOM 7302 C CA . LEU B 1 262 ? -22.5 -5.078 1.626 1 96.5 262 LEU B CA 1
ATOM 7303 C C . LEU B 1 262 ? -21.688 -3.928 1.025 1 96.5 262 LEU B C 1
ATOM 7305 O O . LEU B 1 262 ? -21.688 -2.818 1.564 1 96.5 262 LEU B O 1
ATOM 7309 N N . THR B 1 263 ? -21.047 -4.184 -0.069 1 95.38 263 THR B N 1
ATOM 7310 C CA . THR B 1 263 ? -20.234 -3.172 -0.739 1 95.38 263 THR B CA 1
ATOM 7311 C C . THR B 1 263 ? -21.094 -1.989 -1.177 1 95.38 263 THR B C 1
ATOM 7313 O O . THR B 1 263 ? -20.734 -0.835 -0.92 1 95.38 263 THR B O 1
ATOM 7316 N N . SER B 1 264 ? -22.203 -2.281 -1.769 1 95.94 264 SER B N 1
ATOM 7317 C CA . SER B 1 264 ? -23.078 -1.221 -2.254 1 95.94 264 SER B CA 1
ATOM 7318 C C . SER B 1 264 ? -23.656 -0.417 -1.1 1 95.94 264 SER B C 1
ATOM 7320 O O . SER B 1 264 ? -23.781 0.808 -1.184 1 95.94 264 SER B O 1
ATOM 7322 N N . ALA B 1 265 ? -24.031 -1.105 -0.018 1 97 265 ALA B N 1
ATOM 7323 C CA . ALA B 1 265 ? -24.609 -0.44 1.144 1 97 265 ALA B CA 1
ATOM 7324 C C . ALA B 1 265 ? -23.609 0.503 1.799 1 97 265 ALA B C 1
ATOM 7326 O O . ALA B 1 265 ? -23.922 1.659 2.086 1 97 265 ALA B O 1
ATOM 7327 N N . PHE B 1 266 ? -22.422 0.015 2.008 1 95.94 266 PHE B N 1
ATOM 7328 C CA . PHE B 1 266 ? -21.422 0.846 2.645 1 95.94 266 PHE B CA 1
ATOM 7329 C C . PHE B 1 266 ? -20.938 1.943 1.699 1 95.94 266 PHE B C 1
ATOM 7331 O O . PHE B 1 266 ? -20.562 3.029 2.141 1 95.94 266 PHE B O 1
ATOM 7338 N N . PHE B 1 267 ? -20.891 1.636 0.429 1 94.69 267 PHE B N 1
ATOM 7339 C CA . PHE B 1 267 ? -20.594 2.639 -0.584 1 94.69 267 PHE B CA 1
ATOM 7340 C C . PHE B 1 267 ? -21.547 3.814 -0.493 1 94.69 267 PHE B C 1
ATOM 7342 O O . PHE B 1 267 ? -21.125 4.973 -0.489 1 94.69 267 PHE B O 1
ATOM 7349 N N . LEU B 1 268 ? -22.828 3.498 -0.382 1 94.06 268 LEU B N 1
ATOM 7350 C CA . LEU B 1 268 ? -23.844 4.527 -0.237 1 94.06 268 LEU B CA 1
ATOM 7351 C C . LEU B 1 268 ? -23.688 5.277 1.079 1 94.06 268 LEU B C 1
ATOM 7353 O O . LEU B 1 268 ? -23.672 6.512 1.099 1 94.06 268 LEU B O 1
ATOM 7357 N N . LYS B 1 269 ? -23.516 4.535 2.137 1 92.75 269 LYS B N 1
ATOM 7358 C CA . LYS B 1 269 ? -23.375 5.145 3.455 1 92.75 269 LYS B CA 1
ATOM 7359 C C . LYS B 1 269 ? -22.156 6.078 3.498 1 92.75 269 LYS B C 1
ATOM 7361 O O . LYS B 1 269 ? -22.219 7.16 4.082 1 92.75 269 LYS B O 1
ATOM 7366 N N . PHE B 1 270 ? -21.094 5.688 2.887 1 91.5 270 PHE B N 1
ATOM 7367 C CA . PHE B 1 270 ? -19.875 6.484 2.875 1 91.5 270 PHE B CA 1
ATOM 7368 C C . PHE B 1 270 ? -20.078 7.789 2.113 1 91.5 270 PHE B C 1
ATOM 7370 O O . PHE B 1 270 ? -19.672 8.852 2.574 1 91.5 270 PHE B O 1
ATOM 7377 N N . ASN B 1 271 ? -20.656 7.648 0.972 1 88.31 271 ASN B N 1
ATOM 7378 C CA . ASN B 1 271 ? -20.891 8.844 0.171 1 88.31 271 ASN B CA 1
ATOM 7379 C C . ASN B 1 271 ? -21.844 9.812 0.872 1 88.31 271 ASN B C 1
ATOM 7381 O O . ASN B 1 271 ? -21.672 11.023 0.774 1 88.31 271 ASN B O 1
ATOM 7385 N N . LEU B 1 272 ? -22.844 9.297 1.61 1 86.88 272 LEU B N 1
ATOM 7386 C CA . LEU B 1 272 ? -23.766 10.133 2.369 1 86.88 272 LEU B CA 1
ATOM 7387 C C . LEU B 1 272 ? -23.031 10.883 3.48 1 86.88 272 LEU B C 1
ATOM 7389 O O . LEU B 1 272 ? -23.25 12.078 3.672 1 86.88 272 LEU B O 1
ATOM 7393 N N . HIS B 1 273 ? -22.156 10.148 4.156 1 82.88 273 HIS B N 1
ATOM 7394 C CA . HIS B 1 273 ? -21.391 10.766 5.238 1 82.88 273 HIS B CA 1
ATOM 7395 C C . HIS B 1 273 ? -20.406 11.797 4.699 1 82.88 273 HIS B C 1
ATOM 7397 O O . HIS B 1 273 ? -20.188 12.836 5.324 1 82.88 273 HIS B O 1
ATOM 7403 N N . PHE B 1 274 ? -19.812 11.492 3.643 1 76.94 274 PHE B N 1
ATOM 7404 C CA . PHE B 1 274 ? -18.812 12.367 3.068 1 76.94 274 PHE B CA 1
ATOM 7405 C C . PHE B 1 274 ? -19.438 13.68 2.594 1 76.94 274 PHE B C 1
ATOM 7407 O O . PHE B 1 274 ? -18.828 14.742 2.73 1 76.94 274 PHE B O 1
ATOM 7414 N N . GLN B 1 275 ? -20.672 13.617 2.121 1 71.69 275 GLN B N 1
ATOM 7415 C CA . GLN B 1 275 ? -21.344 14.805 1.603 1 71.69 275 GLN B CA 1
ATOM 7416 C C . GLN B 1 275 ? -22 15.594 2.729 1 71.69 275 GLN B C 1
ATOM 7418 O O . GLN B 1 275 ? -22.125 16.812 2.639 1 71.69 275 GLN B O 1
ATOM 7423 N N . THR B 1 276 ? -22.625 14.984 3.725 1 62.41 276 THR B N 1
ATOM 7424 C CA . THR B 1 276 ? -23.328 15.672 4.801 1 62.41 276 THR B CA 1
ATOM 7425 C C . THR B 1 276 ? -22.344 16.406 5.707 1 62.41 276 THR B C 1
ATOM 7427 O O . THR B 1 276 ? -22.75 17.266 6.5 1 62.41 276 THR B O 1
ATOM 7430 N N . LEU B 1 277 ? -21.172 16.016 5.645 1 55.84 277 LEU B N 1
ATOM 7431 C CA . LEU B 1 277 ? -20.203 16.703 6.5 1 55.84 277 LEU B CA 1
ATOM 7432 C C . LEU B 1 277 ? -20.172 18.203 6.207 1 55.84 277 LEU B C 1
ATOM 7434 O O . LEU B 1 277 ? -19.906 19 7.102 1 55.84 277 LEU B O 1
ATOM 7438 N N . ASP B 1 278 ? -20.516 18.625 4.922 1 54.16 278 ASP B N 1
ATOM 7439 C CA . ASP B 1 278 ? -20.453 20.047 4.625 1 54.16 278 ASP B CA 1
ATOM 7440 C C . ASP B 1 278 ? -21.844 20.672 4.68 1 54.16 278 ASP B C 1
ATOM 7442 O O . ASP B 1 278 ? -21.969 21.891 4.832 1 54.16 278 ASP B O 1
ATOM 7446 N N . ASN B 1 279 ? -23.031 19.812 4.336 1 55.5 279 ASN B N 1
ATOM 7447 C CA . ASN B 1 279 ? -24.281 20.516 4.062 1 55.5 279 ASN B CA 1
ATOM 7448 C C . ASN B 1 279 ? -25.375 20.125 5.051 1 55.5 279 ASN B C 1
ATOM 7450 O O . ASN B 1 279 ? -25.453 18.969 5.465 1 55.5 279 ASN B O 1
ATOM 7454 N N . ASN B 1 280 ? -25.906 21.016 5.812 1 51.91 280 ASN B N 1
ATOM 7455 C CA . ASN B 1 280 ? -27.031 21.016 6.738 1 51.91 280 ASN B CA 1
ATOM 7456 C C . ASN B 1 280 ? -28.266 20.391 6.109 1 51.91 280 ASN B C 1
ATOM 7458 O O . ASN B 1 280 ? -29.359 20.484 6.66 1 51.91 280 ASN B O 1
ATOM 7462 N N . ARG B 1 281 ? -28.344 20.031 4.844 1 55 281 ARG B N 1
ATOM 7463 C CA . ARG B 1 281 ? -29.641 19.609 4.301 1 55 281 ARG B CA 1
ATOM 7464 C C . ARG B 1 281 ? -29.891 18.125 4.559 1 55 281 ARG B C 1
ATOM 7466 O O . ARG B 1 281 ? -29.781 17.312 3.646 1 55 281 ARG B O 1
ATOM 7473 N N . LEU B 1 282 ? -30.141 17.703 5.664 1 56.88 282 LEU B N 1
ATOM 7474 C CA . LEU B 1 282 ? -30.297 16.359 6.219 1 56.88 282 LEU B CA 1
ATOM 7475 C C . LEU B 1 282 ? -31.547 15.68 5.656 1 56.88 282 LEU B C 1
ATOM 7477 O O . LEU B 1 282 ? -31.562 14.461 5.461 1 56.88 282 LEU B O 1
ATOM 7481 N N . ARG B 1 283 ? -32.5 16.484 5.305 1 57.5 283 ARG B N 1
ATOM 7482 C CA . ARG B 1 283 ? -33.781 15.867 5.059 1 57.5 283 ARG B CA 1
ATOM 7483 C C . ARG B 1 283 ? -33.781 15.078 3.754 1 57.5 283 ARG B C 1
ATOM 7485 O O . ARG B 1 283 ? -34.375 14 3.668 1 57.5 283 ARG B O 1
ATOM 7492 N N . LEU B 1 284 ? -33.125 15.586 2.684 1 60.53 284 LEU B N 1
ATOM 7493 C CA . LEU B 1 284 ? -33.156 14.945 1.371 1 60.53 284 LEU B CA 1
ATOM 7494 C C . LEU B 1 284 ? -32.375 13.641 1.377 1 60.53 284 LEU B C 1
ATOM 7496 O O . LEU B 1 284 ? -32.562 12.789 0.51 1 60.53 284 LEU B O 1
ATOM 7500 N N . TYR B 1 285 ? -31.75 13.484 2.574 1 75.56 285 TYR B N 1
ATOM 7501 C CA . TYR B 1 285 ? -30.891 12.305 2.527 1 75.56 285 TYR B CA 1
ATOM 7502 C C . TYR B 1 285 ? -31.422 11.211 3.443 1 75.56 285 TYR B C 1
ATOM 7504 O O . TYR B 1 285 ? -30.719 10.242 3.734 1 75.56 285 TYR B O 1
ATOM 7512 N N . GLN B 1 286 ? -32.812 11.312 3.725 1 83.5 286 GLN B N 1
ATOM 7513 C CA . GLN B 1 286 ? -33.375 10.305 4.617 1 83.5 286 GLN B CA 1
ATOM 7514 C C . GLN B 1 286 ? -33.594 8.992 3.879 1 83.5 286 GLN B C 1
ATOM 7516 O O . GLN B 1 286 ? -33.375 7.914 4.43 1 83.5 286 GLN B O 1
ATOM 7521 N N . ILE B 1 287 ? -34.031 9.172 2.643 1 87.94 287 ILE B N 1
ATOM 7522 C CA . ILE B 1 287 ? -34.344 7.977 1.87 1 87.94 287 ILE B CA 1
ATOM 7523 C C . ILE B 1 287 ? -33.094 7.168 1.604 1 87.94 287 ILE B C 1
ATOM 7525 O O . ILE B 1 287 ? -33.031 5.969 1.89 1 87.94 287 ILE B O 1
ATOM 7529 N N . PRO B 1 288 ? -32.094 7.828 1.13 1 89.38 288 PRO B N 1
ATOM 7530 C CA . PRO B 1 288 ? -30.859 7.055 0.917 1 89.38 288 PRO B CA 1
ATOM 7531 C C . PRO B 1 288 ? -30.328 6.438 2.205 1 89.38 288 PRO B C 1
ATOM 7533 O O . PRO B 1 288 ? -29.75 5.34 2.18 1 89.38 288 PRO B O 1
ATOM 7536 N N . TRP B 1 289 ? -30.516 7.016 3.281 1 90.56 289 TRP B N 1
ATOM 7537 C CA . TRP B 1 289 ? -30.109 6.449 4.562 1 90.56 289 TRP B CA 1
ATOM 7538 C C . TRP B 1 289 ? -30.922 5.203 4.895 1 90.56 289 TRP B C 1
ATOM 7540 O O . TRP B 1 289 ? -30.359 4.184 5.309 1 90.56 289 TRP B O 1
ATOM 7550 N N . LEU B 1 290 ? -32.156 5.352 4.648 1 91.75 290 LEU B N 1
ATOM 7551 C CA . LEU B 1 290 ? -33.062 4.23 4.922 1 91.75 290 LEU B CA 1
ATOM 7552 C C . LEU B 1 290 ? -32.719 3.035 4.039 1 91.75 290 LEU B C 1
ATOM 7554 O O . LEU B 1 290 ? -32.719 1.893 4.504 1 91.75 290 LEU B O 1
ATOM 7558 N N . ILE B 1 291 ? -32.375 3.318 2.869 1 93.31 291 ILE B N 1
ATOM 7559 C CA . ILE B 1 291 ? -32.062 2.256 1.929 1 93.31 291 ILE B CA 1
ATOM 7560 C C . ILE B 1 291 ? -30.75 1.572 2.363 1 93.31 291 ILE B C 1
ATOM 7562 O O . ILE B 1 291 ? -30.625 0.349 2.27 1 93.31 291 ILE B O 1
ATOM 7566 N N . SER B 1 292 ? -29.828 2.352 2.816 1 94.25 292 SER B N 1
ATOM 7567 C CA . SER B 1 292 ? -28.578 1.773 3.279 1 94.25 292 SER B CA 1
ATOM 7568 C C . SER B 1 292 ? -28.797 0.866 4.484 1 94.25 292 SER B C 1
ATOM 7570 O O . SER B 1 292 ? -28.203 -0.22 4.562 1 94.25 292 SER B O 1
ATOM 7572 N N . TYR B 1 293 ? -29.688 1.242 5.359 1 94.88 293 TYR B N 1
ATOM 7573 C CA . TYR B 1 293 ? -29.969 0.423 6.531 1 94.88 293 TYR B CA 1
ATOM 7574 C C . TYR B 1 293 ? -30.766 -0.822 6.148 1 94.88 293 TYR B C 1
ATOM 7576 O O . TYR B 1 293 ? -30.531 -1.901 6.703 1 94.88 293 TYR B O 1
ATOM 7584 N N . LEU B 1 294 ? -31.641 -0.604 5.203 1 96.06 294 LEU B N 1
ATOM 7585 C CA . LEU B 1 294 ? -32.406 -1.738 4.711 1 96.06 294 LEU B CA 1
ATOM 7586 C C . LEU B 1 294 ? -31.516 -2.77 4.051 1 96.06 294 LEU B C 1
ATOM 7588 O O . LEU B 1 294 ? -31.688 -3.975 4.238 1 96.06 294 LEU B O 1
ATOM 7592 N N . ALA B 1 295 ? -30.609 -2.312 3.283 1 97.5 295 ALA B N 1
ATOM 7593 C CA . ALA B 1 295 ? -29.656 -3.195 2.617 1 97.5 295 ALA B CA 1
ATOM 7594 C C . ALA B 1 295 ? -28.797 -3.951 3.635 1 97.5 295 ALA B C 1
ATOM 7596 O O . ALA B 1 295 ? -28.594 -5.16 3.504 1 97.5 295 ALA B O 1
ATOM 7597 N N . LEU B 1 296 ? -28.344 -3.287 4.695 1 97.19 296 LEU B N 1
ATOM 7598 C CA . LEU B 1 296 ? -27.547 -3.928 5.727 1 97.19 296 LEU B CA 1
ATOM 7599 C C . LEU B 1 296 ? -28.375 -4.926 6.523 1 97.19 296 LEU B C 1
ATOM 7601 O O . LEU B 1 296 ? -27.875 -5.98 6.918 1 97.19 296 LEU B O 1
ATOM 7605 N N . PHE B 1 297 ? -29.594 -4.535 6.695 1 97.25 297 PHE B N 1
ATOM 7606 C CA . PHE B 1 297 ? -30.5 -5.449 7.375 1 97.25 297 PHE B CA 1
ATOM 7607 C C . PHE B 1 297 ? -30.719 -6.719 6.555 1 97.25 297 PHE B C 1
ATOM 7609 O O . PHE B 1 297 ? -30.688 -7.824 7.098 1 97.25 297 PHE B O 1
ATOM 7616 N N . TRP B 1 298 ? -30.938 -6.602 5.293 1 97.06 298 TRP B N 1
ATOM 7617 C CA . TRP B 1 298 ? -31.125 -7.758 4.422 1 97.06 298 TRP B CA 1
ATOM 7618 C C . TRP B 1 298 ? -29.875 -8.625 4.395 1 97.06 298 TRP B C 1
ATOM 7620 O O . TRP B 1 298 ? -29.953 -9.852 4.363 1 97.06 298 TRP B O 1
ATOM 7630 N N . ALA B 1 299 ? -28.719 -8 4.367 1 96.69 299 ALA B N 1
ATOM 7631 C CA . ALA B 1 299 ? -27.469 -8.75 4.41 1 96.69 299 ALA B CA 1
ATOM 7632 C C . ALA B 1 299 ? -27.375 -9.594 5.676 1 96.69 299 ALA B C 1
ATOM 7634 O O . ALA B 1 299 ? -26.984 -10.758 5.625 1 96.69 299 ALA B O 1
ATOM 7635 N N . ALA B 1 300 ? -27.766 -9 6.777 1 95.94 300 ALA B N 1
ATOM 7636 C CA . ALA B 1 300 ? -27.766 -9.734 8.031 1 95.94 300 ALA B CA 1
ATOM 7637 C C . ALA B 1 300 ? -28.766 -10.891 7.996 1 95.94 300 ALA B C 1
ATOM 7639 O O . ALA B 1 300 ? -28.484 -11.984 8.484 1 95.94 300 ALA B O 1
ATOM 7640 N N . LEU B 1 301 ? -29.875 -10.625 7.438 1 95.31 301 LEU B N 1
ATOM 7641 C CA . LEU B 1 301 ? -30.906 -11.648 7.316 1 95.31 301 LEU B CA 1
ATOM 7642 C C . LEU B 1 301 ? -30.438 -12.797 6.426 1 95.31 301 LEU B C 1
ATOM 7644 O O . LEU B 1 301 ? -30.781 -13.953 6.672 1 95.31 301 LEU B O 1
ATOM 7648 N N . MET B 1 302 ? -29.734 -12.508 5.355 1 95.44 302 MET B N 1
ATOM 7649 C CA . MET B 1 302 ? -29.203 -13.531 4.461 1 95.44 302 MET B CA 1
ATOM 7650 C C . MET B 1 302 ? -28.312 -14.5 5.223 1 95.44 302 MET B C 1
ATOM 7652 O O . MET B 1 302 ? -28.359 -15.711 4.988 1 95.44 302 MET B O 1
ATOM 7656 N N . LEU B 1 303 ? -27.516 -13.992 6.137 1 92.44 303 LEU B N 1
ATOM 7657 C CA . LEU B 1 303 ? -26.609 -14.836 6.918 1 92.44 303 LEU B CA 1
ATOM 7658 C C . LEU B 1 303 ? -27.406 -15.773 7.828 1 92.44 303 LEU B C 1
ATOM 7660 O O . LEU B 1 303 ? -27.016 -16.922 8.023 1 92.44 303 LEU B O 1
ATOM 7664 N N . VAL B 1 304 ? -28.516 -15.297 8.297 1 92.19 304 VAL B N 1
ATOM 7665 C CA . VAL B 1 304 ? -29.375 -16.109 9.164 1 92.19 304 VAL B CA 1
ATOM 7666 C C . VAL B 1 304 ? -30.094 -17.172 8.328 1 92.19 304 VAL B C 1
ATOM 7668 O O . VAL B 1 304 ? -30.203 -18.328 8.758 1 92.19 304 VAL B O 1
ATOM 7671 N N . LEU B 1 305 ? -30.484 -16.859 7.191 1 91.06 305 LEU B N 1
ATOM 7672 C CA . LEU B 1 305 ? -31.266 -17.75 6.344 1 91.06 305 LEU B CA 1
ATOM 7673 C C . LEU B 1 305 ? -30.406 -18.922 5.879 1 91.06 305 LEU B C 1
ATOM 7675 O O . LEU B 1 305 ? -30.906 -20.047 5.762 1 91.06 305 LEU B O 1
ATOM 7679 N N . ILE B 1 306 ? -29.141 -18.688 5.594 1 86.19 306 ILE B N 1
ATOM 7680 C CA . ILE B 1 306 ? -28.297 -19.75 5.059 1 86.19 306 ILE B CA 1
ATOM 7681 C C . ILE B 1 306 ? -27.969 -20.75 6.164 1 86.19 306 ILE B C 1
ATOM 7683 O O . ILE B 1 306 ? -27.562 -21.875 5.883 1 86.19 306 ILE B O 1
ATOM 7687 N N . SER B 1 307 ? -28.109 -20.312 7.43 1 85.19 307 SER B N 1
ATOM 7688 C CA . SER B 1 307 ? -27.891 -21.234 8.539 1 85.19 307 SER B CA 1
ATOM 7689 C C . SER B 1 307 ? -28.984 -22.312 8.586 1 85.19 307 SER B C 1
ATOM 7691 O O . SER B 1 307 ? -28.797 -23.359 9.211 1 85.19 307 SER B O 1
ATOM 7693 N N . PHE B 1 308 ? -29.969 -22.031 7.738 1 84.12 308 PHE B N 1
ATOM 7694 C CA . PHE B 1 308 ? -31.047 -23 7.609 1 84.12 308 PHE B CA 1
ATOM 7695 C C . PHE B 1 308 ? -31.016 -23.656 6.234 1 84.12 308 PHE B C 1
ATOM 7697 O O . PHE B 1 308 ? -30.375 -23.156 5.309 1 84.12 308 PHE B O 1
ATOM 7704 N N . ARG B 1 309 ? -31.438 -24.906 6.207 1 79.75 309 ARG B N 1
ATOM 7705 C CA . ARG B 1 309 ? -31.531 -25.547 4.906 1 79.75 309 ARG B CA 1
ATOM 7706 C C . ARG B 1 309 ? -32.625 -24.906 4.055 1 79.75 309 ARG B C 1
ATOM 7708 O O . ARG B 1 309 ? -33.812 -24.953 4.398 1 79.75 309 ARG B O 1
ATOM 7715 N N . ILE B 1 310 ? -32.125 -24.141 3.062 1 83.69 310 ILE B N 1
ATOM 7716 C CA . ILE B 1 310 ? -33.062 -23.422 2.215 1 83.69 310 ILE B CA 1
ATOM 7717 C C . ILE B 1 310 ? -33.156 -24.094 0.848 1 83.69 310 ILE B C 1
ATOM 7719 O O . ILE B 1 310 ? -32.156 -24.609 0.338 1 83.69 310 ILE B O 1
ATOM 7723 N N . ASP B 1 311 ? -34.375 -24.047 0.359 1 87.62 311 ASP B N 1
ATOM 7724 C CA . ASP B 1 311 ? -34.562 -24.625 -0.967 1 87.62 311 ASP B CA 1
ATOM 7725 C C . ASP B 1 311 ? -34.094 -23.656 -2.059 1 87.62 311 ASP B C 1
ATOM 7727 O O . ASP B 1 311 ? -33.844 -22.484 -1.794 1 87.62 311 ASP B O 1
ATOM 7731 N N . ALA B 1 312 ? -34 -24.125 -3.236 1 88.75 312 ALA B N 1
ATOM 7732 C CA . ALA B 1 312 ? -33.438 -23.375 -4.363 1 88.75 312 ALA B CA 1
ATOM 7733 C C . ALA B 1 312 ? -34.312 -22.203 -4.73 1 88.75 312 ALA B C 1
ATOM 7735 O O . ALA B 1 312 ? -33.812 -21.141 -5.125 1 88.75 312 ALA B O 1
ATOM 7736 N N . ASN B 1 313 ? -35.594 -22.344 -4.578 1 91.06 313 ASN B N 1
ATOM 7737 C CA . ASN B 1 313 ? -36.5 -21.266 -4.93 1 91.06 313 ASN B CA 1
ATOM 7738 C C . ASN B 1 313 ? -36.375 -20.094 -3.965 1 91.06 313 ASN B C 1
ATOM 7740 O O . ASN B 1 313 ? -36.375 -18.938 -4.387 1 91.06 313 ASN B O 1
ATOM 7744 N N . LEU B 1 314 ? -36.344 -20.406 -2.719 1 91.88 314 LEU B N 1
ATOM 7745 C CA . LEU B 1 314 ? -36.156 -19.344 -1.729 1 91.88 314 LEU B CA 1
ATOM 7746 C C . LEU B 1 314 ? -34.812 -18.688 -1.884 1 91.88 314 LEU B C 1
ATOM 7748 O O . LEU B 1 314 ? -34.688 -17.469 -1.734 1 91.88 314 LEU B O 1
ATOM 7752 N N . LEU B 1 315 ? -33.844 -19.469 -2.133 1 92.19 315 LEU B N 1
ATOM 7753 C CA . LEU B 1 315 ? -32.531 -18.938 -2.35 1 92.19 315 LEU B CA 1
ATOM 7754 C C . LEU B 1 315 ? -32.5 -17.969 -3.516 1 92.19 315 LEU B C 1
ATOM 7756 O O . LEU B 1 315 ? -31.859 -16.906 -3.441 1 92.19 315 LEU B O 1
ATOM 7760 N N . LEU B 1 316 ? -33.219 -18.312 -4.539 1 93.56 316 LEU B N 1
ATOM 7761 C CA . LEU B 1 316 ? -33.312 -17.453 -5.711 1 93.56 316 LEU B CA 1
ATOM 7762 C C . LEU B 1 316 ? -33.906 -16.094 -5.34 1 93.56 316 LEU B C 1
ATOM 7764 O O . LEU B 1 316 ? -33.375 -15.047 -5.719 1 93.56 316 LEU B O 1
ATOM 7768 N N . LYS B 1 317 ? -34.969 -16.094 -4.613 1 93.81 317 LYS B N 1
ATOM 7769 C CA . LYS B 1 317 ? -35.625 -14.859 -4.223 1 93.81 317 LYS B CA 1
ATOM 7770 C C . LYS B 1 317 ? -34.719 -14.008 -3.326 1 93.81 317 LYS B C 1
ATOM 7772 O O . LYS B 1 317 ? -34.656 -12.789 -3.484 1 93.81 317 LYS B O 1
ATOM 7777 N N . VAL B 1 318 ? -34.062 -14.703 -2.438 1 94.06 318 VAL B N 1
ATOM 7778 C CA . VAL B 1 318 ? -33.188 -14.016 -1.498 1 94.06 318 VAL B CA 1
ATOM 7779 C C . VAL B 1 318 ? -32.031 -13.344 -2.256 1 94.06 318 VAL B C 1
ATOM 7781 O O . VAL B 1 318 ? -31.75 -12.172 -2.029 1 94.06 318 VAL B O 1
ATOM 7784 N N . ASN B 1 319 ? -31.438 -14.008 -3.178 1 94.81 319 ASN B N 1
ATOM 7785 C CA . ASN B 1 319 ? -30.328 -13.477 -3.941 1 94.81 319 ASN B CA 1
ATOM 7786 C C . ASN B 1 319 ? -30.766 -12.383 -4.91 1 94.81 319 ASN B C 1
ATOM 7788 O O . ASN B 1 319 ? -30.078 -11.383 -5.086 1 94.81 319 ASN B O 1
ATOM 7792 N N . LEU B 1 320 ? -31.922 -12.555 -5.516 1 94.31 320 LEU B N 1
ATOM 7793 C CA . LEU B 1 320 ? -32.406 -11.555 -6.449 1 94.31 320 LEU B CA 1
ATOM 7794 C C . LEU B 1 320 ? -32.719 -10.25 -5.73 1 94.31 320 LEU B C 1
ATOM 7796 O O . LEU B 1 320 ? -32.406 -9.164 -6.238 1 94.31 320 LEU B O 1
ATOM 7800 N N . LEU B 1 321 ? -33.312 -10.383 -4.574 1 95 321 LEU B N 1
ATOM 7801 C CA . LEU B 1 321 ? -33.625 -9.18 -3.805 1 95 321 LEU B CA 1
ATOM 7802 C C . LEU B 1 321 ? -32.344 -8.445 -3.42 1 95 321 LEU B C 1
ATOM 7804 O O . LEU B 1 321 ? -32.281 -7.215 -3.439 1 95 321 LEU B O 1
ATOM 7808 N N . ALA B 1 322 ? -31.359 -9.234 -3.029 1 95.69 322 ALA B N 1
ATOM 7809 C CA . ALA B 1 322 ? -30.078 -8.625 -2.701 1 95.69 322 ALA B CA 1
ATOM 7810 C C . ALA B 1 322 ? -29.5 -7.879 -3.9 1 95.69 322 ALA B C 1
ATOM 7812 O O . ALA B 1 322 ? -28.938 -6.789 -3.752 1 95.69 322 ALA B O 1
ATOM 7813 N N . MET B 1 323 ? -29.656 -8.414 -5.059 1 94.12 323 MET B N 1
ATOM 7814 C CA . MET B 1 323 ? -29.141 -7.797 -6.277 1 94.12 323 MET B CA 1
ATOM 7815 C C . MET B 1 323 ? -29.875 -6.496 -6.578 1 94.12 323 MET B C 1
ATOM 7817 O O . MET B 1 323 ? -29.266 -5.484 -6.898 1 94.12 323 MET B O 1
ATOM 7821 N N . TYR B 1 324 ? -31.141 -6.496 -6.461 1 93.5 324 TYR B N 1
ATOM 7822 C CA . TYR B 1 324 ? -31.922 -5.301 -6.738 1 93.5 324 TYR B CA 1
ATOM 7823 C C . TYR B 1 324 ? -31.641 -4.203 -5.723 1 93.5 324 TYR B C 1
ATOM 7825 O O . TYR B 1 324 ? -31.516 -3.029 -6.082 1 93.5 324 TYR B O 1
ATOM 7833 N N . LEU B 1 325 ? -31.531 -4.641 -4.469 1 95.38 325 LEU B N 1
ATOM 7834 C CA . LEU B 1 325 ? -31.188 -3.662 -3.443 1 95.38 325 LEU B CA 1
ATOM 7835 C C . LEU B 1 325 ? -29.828 -3.035 -3.729 1 95.38 325 LEU B C 1
ATOM 7837 O O . LEU B 1 325 ? -29.609 -1.847 -3.475 1 95.38 325 LEU B O 1
ATOM 7841 N N . SER B 1 326 ? -28.875 -3.82 -4.195 1 95.56 326 SER B N 1
ATOM 7842 C CA . SER B 1 326 ? -27.562 -3.305 -4.562 1 95.56 326 SER B CA 1
ATOM 7843 C C . SER B 1 326 ? -27.672 -2.271 -5.68 1 95.56 326 SER B C 1
ATOM 7845 O O . SER B 1 326 ? -27.016 -1.226 -5.629 1 95.56 326 SER B O 1
ATOM 7847 N N . ILE B 1 327 ? -28.5 -2.543 -6.648 1 93.5 327 ILE B N 1
ATOM 7848 C CA . ILE B 1 327 ? -28.672 -1.625 -7.77 1 93.5 327 ILE B CA 1
ATOM 7849 C C . ILE B 1 327 ? -29.25 -0.305 -7.266 1 93.5 327 ILE B C 1
ATOM 7851 O O . ILE B 1 327 ? -28.828 0.771 -7.691 1 93.5 327 ILE B O 1
ATOM 7855 N N . PHE B 1 328 ? -30.172 -0.396 -6.344 1 93.94 328 PHE B N 1
ATOM 7856 C CA . PHE B 1 328 ? -30.766 0.808 -5.777 1 93.94 328 PHE B CA 1
ATOM 7857 C C . PHE B 1 328 ? -29.719 1.634 -5.035 1 93.94 328 PHE B C 1
ATOM 7859 O O . PHE B 1 328 ? -29.688 2.859 -5.16 1 93.94 328 PHE B O 1
ATOM 7866 N N . CYS B 1 329 ? -28.906 0.962 -4.258 1 95 329 CYS B N 1
ATOM 7867 C CA . CYS B 1 329 ? -27.859 1.671 -3.533 1 95 329 CYS B CA 1
ATOM 7868 C C . CYS B 1 329 ? -26.938 2.412 -4.496 1 95 329 CYS B C 1
ATOM 7870 O O . CYS B 1 329 ? -26.641 3.592 -4.293 1 95 329 CYS B O 1
ATOM 7872 N N . VAL B 1 330 ? -26.516 1.737 -5.574 1 93.56 330 VAL B N 1
ATOM 7873 C CA . VAL B 1 330 ? -25.594 2.322 -6.539 1 93.56 330 VAL B CA 1
ATOM 7874 C C . VAL B 1 330 ? -26.266 3.473 -7.277 1 93.56 330 VAL B C 1
ATOM 7876 O O . VAL B 1 330 ? -25.656 4.516 -7.512 1 93.56 330 VAL B O 1
ATOM 7879 N N . ALA B 1 331 ? -27.516 3.303 -7.582 1 92.69 331 ALA B N 1
ATOM 7880 C CA . ALA B 1 331 ? -28.266 4.352 -8.258 1 92.69 331 ALA B CA 1
ATOM 7881 C C . ALA B 1 331 ? -28.359 5.609 -7.398 1 92.69 331 ALA B C 1
ATOM 7883 O O . ALA B 1 331 ? -28.203 6.727 -7.895 1 92.69 331 ALA B O 1
ATOM 7884 N N . PHE B 1 332 ? -28.594 5.438 -6.152 1 91.69 332 PHE B N 1
ATOM 7885 C CA . PHE B 1 332 ? -28.703 6.578 -5.25 1 91.69 332 PHE B CA 1
ATOM 7886 C C . PHE B 1 332 ? -27.359 7.281 -5.094 1 91.69 332 PHE B C 1
ATOM 7888 O O . PHE B 1 332 ? -27.312 8.5 -4.938 1 91.69 332 PHE B O 1
ATOM 7895 N N . VAL B 1 333 ? -26.266 6.512 -5.086 1 91.19 333 VAL B N 1
ATOM 7896 C CA . VAL B 1 333 ? -24.938 7.137 -5.035 1 91.19 333 VAL B CA 1
ATOM 7897 C C . VAL B 1 333 ? -24.75 8.047 -6.25 1 91.19 333 VAL B C 1
ATOM 7899 O O . VAL B 1 333 ? -24.312 9.188 -6.117 1 91.19 333 VAL B O 1
ATOM 7902 N N . LEU B 1 334 ? -25.125 7.523 -7.391 1 89.56 334 LEU B N 1
ATOM 7903 C CA . LEU B 1 334 ? -25 8.305 -8.617 1 89.56 334 LEU B CA 1
ATOM 7904 C C . LEU B 1 334 ? -25.859 9.562 -8.555 1 89.56 334 LEU B C 1
ATOM 7906 O O . LEU B 1 334 ? -25.422 10.648 -8.914 1 89.56 334 LEU B O 1
ATOM 7910 N N . LEU B 1 335 ? -27.047 9.438 -8.078 1 88.12 335 LEU B N 1
ATOM 7911 C CA . LEU B 1 335 ? -27.984 10.555 -7.992 1 88.12 335 LEU B CA 1
ATOM 7912 C C . LEU B 1 335 ? -27.453 11.625 -7.043 1 88.12 335 LEU B C 1
ATOM 7914 O O . LEU B 1 335 ? -27.516 12.82 -7.348 1 88.12 335 LEU B O 1
ATOM 7918 N N . ILE B 1 336 ? -26.938 11.188 -5.965 1 85.62 336 ILE B N 1
ATOM 7919 C CA . ILE B 1 336 ? -26.406 12.117 -4.973 1 85.62 336 ILE B CA 1
ATOM 7920 C C . ILE B 1 336 ? -25.203 12.852 -5.543 1 85.62 336 ILE B C 1
ATOM 7922 O O . ILE B 1 336 ? -25.047 14.062 -5.355 1 85.62 336 ILE B O 1
ATOM 7926 N N . ASN B 1 337 ? -24.375 12.156 -6.246 1 86.5 337 ASN B N 1
ATOM 7927 C CA . ASN B 1 337 ? -23.172 12.758 -6.812 1 86.5 337 ASN B CA 1
ATOM 7928 C C . ASN B 1 337 ? -23.516 13.734 -7.93 1 86.5 337 ASN B C 1
ATOM 7930 O O . ASN B 1 337 ? -22.875 14.789 -8.055 1 86.5 337 ASN B O 1
ATOM 7934 N N . ILE B 1 338 ? -24.5 13.453 -8.695 1 86.31 338 ILE B N 1
ATOM 7935 C CA . ILE B 1 338 ? -24.906 14.336 -9.781 1 86.31 338 ILE B CA 1
ATOM 7936 C C . ILE B 1 338 ? -25.531 15.609 -9.211 1 86.31 338 ILE B C 1
ATOM 7938 O O . ILE B 1 338 ? -25.312 16.703 -9.742 1 86.31 338 ILE B O 1
ATOM 7942 N N . SER B 1 339 ? -26.219 15.516 -8.141 1 83.31 339 SER B N 1
ATOM 7943 C CA . SER B 1 339 ? -26.859 16.672 -7.523 1 83.31 339 SER B CA 1
ATOM 7944 C C . SER B 1 339 ? -25.844 17.656 -6.973 1 83.31 339 SER B C 1
ATOM 7946 O O . SER B 1 339 ? -26.109 18.859 -6.883 1 83.31 339 SER B O 1
ATOM 7948 N N . GLN B 1 340 ? -24.672 17.188 -6.707 1 81.31 340 GLN B N 1
ATOM 7949 C CA . GLN B 1 340 ? -23.672 18.062 -6.102 1 81.31 340 GLN B CA 1
ATOM 7950 C C . GLN B 1 340 ? -22.547 18.375 -7.09 1 81.31 340 GLN B C 1
ATOM 7952 O O . GLN B 1 340 ? -21.484 18.875 -6.699 1 81.31 340 GLN B O 1
ATOM 7957 N N . MET B 1 341 ? -22.734 18.141 -8.258 1 80.44 341 MET B N 1
ATOM 7958 C CA . MET B 1 341 ? -21.688 18.266 -9.273 1 80.44 341 MET B CA 1
ATOM 7959 C C . MET B 1 341 ? -21.281 19.719 -9.453 1 80.44 341 MET B C 1
ATOM 7961 O O . MET B 1 341 ? -20.203 20 -9.961 1 80.44 341 MET B O 1
ATOM 7965 N N . HIS B 1 342 ? -22.047 20.625 -8.945 1 79.75 342 HIS B N 1
ATOM 7966 C CA . HIS B 1 342 ? -21.766 22.031 -9.125 1 79.75 342 HIS B CA 1
ATOM 7967 C C . HIS B 1 342 ? -20.656 22.5 -8.18 1 79.75 342 HIS B C 1
ATOM 7969 O O . HIS B 1 342 ? -20.031 23.531 -8.414 1 79.75 342 HIS B O 1
ATOM 7975 N N . LYS B 1 343 ? -20.344 21.719 -7.223 1 77.38 343 LYS B N 1
ATOM 7976 C CA . LYS B 1 343 ? -19.281 22.031 -6.273 1 77.38 343 LYS B CA 1
ATOM 7977 C C . 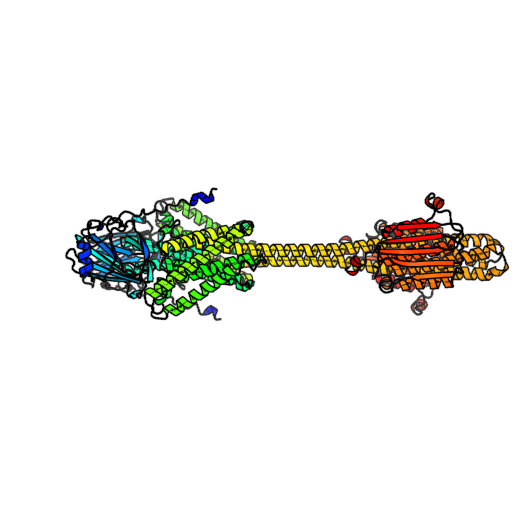LYS B 1 343 ? -17.969 21.391 -6.695 1 77.38 343 LYS B C 1
ATOM 7979 O O . LYS B 1 343 ? -17.953 20.344 -7.332 1 77.38 343 LYS B O 1
ATOM 7984 N N . ARG B 1 344 ? -16.844 22 -6.395 1 77.25 344 ARG B N 1
ATOM 7985 C CA . ARG B 1 344 ? -15.531 21.484 -6.754 1 77.25 344 ARG B CA 1
ATOM 7986 C C . ARG B 1 344 ? -15.281 20.125 -6.117 1 77.25 344 ARG B C 1
ATOM 7988 O O . ARG B 1 344 ? -14.812 19.203 -6.781 1 77.25 344 ARG B O 1
ATOM 7995 N N . MET B 1 345 ? -15.609 20.016 -4.945 1 75.5 345 MET B N 1
ATOM 7996 C CA . MET B 1 345 ? -15.422 18.75 -4.258 1 75.5 345 MET B CA 1
ATOM 7997 C C . MET B 1 345 ? -16.375 17.688 -4.793 1 75.5 345 MET B C 1
ATOM 7999 O O . MET B 1 345 ? -16.062 16.5 -4.812 1 75.5 345 MET B O 1
ATOM 8003 N N . GLY B 1 346 ? -17.531 18.172 -5.234 1 77.38 346 GLY B N 1
ATOM 8004 C CA . GLY B 1 346 ? -18.516 17.266 -5.805 1 77.38 346 GLY B CA 1
ATOM 8005 C C . GLY B 1 346 ? -18.047 16.625 -7.102 1 77.38 346 GLY B C 1
ATOM 8006 O O . GLY B 1 346 ? -18.281 15.438 -7.332 1 77.38 346 GLY B O 1
ATOM 8007 N N . LEU B 1 347 ? -17.328 17.391 -7.781 1 82.69 347 LEU B N 1
ATOM 8008 C CA . LEU B 1 347 ? -16.812 16.859 -9.031 1 82.69 347 LEU B CA 1
ATOM 8009 C C . LEU B 1 347 ? -15.719 15.82 -8.773 1 82.69 347 LEU B C 1
ATOM 8011 O O . LEU B 1 347 ? -15.609 14.836 -9.5 1 82.69 347 LEU B O 1
ATOM 8015 N N . TYR B 1 348 ? -14.93 16.047 -7.789 1 82.31 348 TYR B N 1
ATOM 8016 C CA . TYR B 1 348 ? -13.914 15.078 -7.41 1 82.31 348 TYR B CA 1
ATOM 8017 C C . TYR B 1 348 ? -14.547 13.766 -6.973 1 82.31 348 TYR B C 1
ATOM 8019 O O . TYR B 1 348 ? -14.125 12.688 -7.406 1 82.31 348 TYR B O 1
ATOM 8027 N N . ILE B 1 349 ? -15.57 13.891 -6.242 1 83.44 349 ILE B N 1
ATOM 8028 C CA . ILE B 1 349 ? -16.234 12.695 -5.715 1 83.44 349 ILE B CA 1
ATOM 8029 C C . ILE B 1 349 ? -16.922 11.945 -6.852 1 83.44 349 ILE B C 1
ATOM 8031 O O . ILE B 1 349 ? -16.859 10.719 -6.918 1 83.44 349 ILE B O 1
ATOM 8035 N N . LEU B 1 350 ? -17.5 12.719 -7.699 1 86.25 350 LEU B N 1
ATOM 8036 C CA . LEU B 1 350 ? -18.156 12.102 -8.844 1 86.25 350 LEU B CA 1
ATOM 8037 C C . LEU B 1 350 ? -17.156 11.375 -9.727 1 86.25 350 LEU B C 1
ATOM 8039 O O . LEU B 1 350 ? -17.406 10.242 -10.156 1 86.25 350 LEU B O 1
ATOM 8043 N N . SER B 1 351 ? -16.047 11.945 -9.938 1 87.44 351 SER B N 1
ATOM 8044 C CA . SER B 1 351 ? -15.031 11.32 -10.758 1 87.44 351 SER B CA 1
ATOM 8045 C C . SER B 1 351 ? -14.469 10.07 -10.094 1 87.44 351 SER B C 1
ATOM 8047 O O . SER B 1 351 ? -14.18 9.078 -10.766 1 87.44 351 SER B O 1
ATOM 8049 N N . ALA B 1 352 ? -14.336 10.102 -8.797 1 85.69 352 ALA B N 1
ATOM 8050 C CA . ALA B 1 352 ? -13.812 8.969 -8.047 1 85.69 352 ALA B CA 1
ATOM 8051 C C . ALA B 1 352 ? -14.789 7.793 -8.07 1 85.69 352 ALA B C 1
ATOM 8053 O O . ALA B 1 352 ? -14.375 6.633 -8.102 1 85.69 352 ALA B O 1
ATOM 8054 N N . ASN B 1 353 ? -16.062 8.148 -8.078 1 90.81 353 ASN B N 1
ATOM 8055 C CA . ASN B 1 353 ? -17.094 7.117 -7.977 1 90.81 353 ASN B CA 1
ATOM 8056 C C . ASN B 1 353 ? -17.5 6.586 -9.344 1 90.81 353 ASN B C 1
ATOM 8058 O O . ASN B 1 353 ? -18.047 5.484 -9.453 1 90.81 353 ASN B O 1
ATOM 8062 N N . LEU B 1 354 ? -17.25 7.301 -10.383 1 88.5 354 LEU B N 1
ATOM 8063 C CA . LEU B 1 354 ? -17.781 6.992 -11.703 1 88.5 354 LEU B CA 1
ATOM 8064 C C . LEU B 1 354 ? -17.312 5.617 -12.172 1 88.5 354 LEU B C 1
ATOM 8066 O O . LEU B 1 354 ? -18.109 4.812 -12.648 1 88.5 354 LEU B O 1
ATOM 8070 N N . PHE B 1 355 ? -16.078 5.277 -12.008 1 85.5 355 PHE B N 1
ATOM 8071 C CA . PHE B 1 355 ? -15.539 4.008 -12.469 1 85.5 355 PHE B CA 1
ATOM 8072 C C . PHE B 1 355 ? -16.156 2.842 -11.711 1 85.5 355 PHE B C 1
ATOM 8074 O O . PHE B 1 355 ? -16.469 1.807 -12.305 1 85.5 355 PHE B O 1
ATOM 8081 N N . LEU B 1 356 ? -16.312 3.057 -10.469 1 89 356 LEU B N 1
ATOM 8082 C CA . LEU B 1 356 ? -16.891 1.98 -9.672 1 89 356 LEU B CA 1
ATOM 8083 C C . LEU B 1 356 ? -18.375 1.812 -9.977 1 89 356 LEU B C 1
ATOM 8085 O O . LEU B 1 356 ? -18.875 0.687 -10.047 1 89 356 LEU B O 1
ATOM 8089 N N . VAL B 1 357 ? -19.062 2.945 -10.156 1 90.81 357 VAL B N 1
ATOM 8090 C CA . VAL B 1 357 ? -20.484 2.891 -10.477 1 90.81 357 VAL B CA 1
ATOM 8091 C C . VAL B 1 357 ? -20.703 2.166 -11.805 1 90.81 357 VAL B C 1
ATOM 8093 O O . VAL B 1 357 ? -21.547 1.28 -11.906 1 90.81 357 VAL B O 1
ATOM 8096 N N . ILE B 1 358 ? -19.891 2.443 -12.734 1 87.06 358 ILE B N 1
ATOM 8097 C CA . ILE B 1 358 ? -19.969 1.78 -14.031 1 87.06 358 ILE B CA 1
ATOM 8098 C C . ILE B 1 358 ? -19.641 0.297 -13.875 1 87.06 358 ILE B C 1
ATOM 8100 O O . ILE B 1 358 ? -20.375 -0.562 -14.375 1 87.06 358 ILE B O 1
ATOM 8104 N N . GLY B 1 359 ? -18.609 0.01 -13.18 1 87.31 359 GLY B N 1
ATOM 8105 C CA . GLY B 1 359 ? -18.203 -1.368 -12.961 1 87.31 359 GLY B CA 1
ATOM 8106 C C . GLY B 1 359 ? -19.25 -2.189 -12.227 1 87.31 359 GLY B C 1
ATOM 8107 O O . GLY B 1 359 ? -19.578 -3.305 -12.641 1 87.31 359 GLY B O 1
ATOM 8108 N N . LEU B 1 360 ? -19.797 -1.618 -11.203 1 88.44 360 LEU B N 1
ATOM 8109 C CA . LEU B 1 360 ? -20.812 -2.316 -10.406 1 88.44 360 LEU B CA 1
ATOM 8110 C C . LEU B 1 360 ? -22.094 -2.502 -11.203 1 88.44 360 LEU B C 1
ATOM 8112 O O . LEU B 1 360 ? -22.75 -3.545 -11.102 1 88.44 360 LEU B O 1
ATOM 8116 N N . THR B 1 361 ? -22.406 -1.488 -11.984 1 86.25 361 THR B N 1
ATOM 8117 C CA . THR B 1 361 ? -23.625 -1.572 -12.781 1 86.25 361 THR B CA 1
ATOM 8118 C C . THR B 1 361 ? -23.531 -2.697 -13.805 1 86.25 361 THR B C 1
ATOM 8120 O O . THR B 1 361 ? -24.422 -3.549 -13.883 1 86.25 361 THR B O 1
ATOM 8123 N N . PHE B 1 362 ? -22.5 -2.783 -14.438 1 87.38 362 PHE B N 1
ATOM 8124 C CA . PHE B 1 362 ? -22.344 -3.83 -15.445 1 87.38 362 PHE B CA 1
ATOM 8125 C C . PHE B 1 362 ? -22.188 -5.195 -14.789 1 87.38 362 PHE B C 1
ATOM 8127 O O . PHE B 1 362 ? -22.672 -6.199 -15.32 1 87.38 362 PHE B O 1
ATOM 8134 N N . TYR B 1 363 ? -21.516 -5.176 -13.719 1 88.69 363 TYR B N 1
ATOM 8135 C CA . TYR B 1 363 ? -21.391 -6.438 -13 1 88.69 363 TYR B CA 1
ATOM 8136 C C . TYR B 1 363 ? -22.75 -6.973 -12.586 1 88.69 363 TYR B C 1
ATOM 8138 O O . TYR B 1 363 ? -23.047 -8.156 -12.766 1 88.69 363 TYR B O 1
ATOM 8146 N N . LEU B 1 364 ? -23.609 -6.102 -12.094 1 88.19 364 LEU B N 1
ATOM 8147 C CA . LEU B 1 364 ? -24.938 -6.492 -11.625 1 88.19 364 LEU B CA 1
ATOM 8148 C C . LEU B 1 364 ? -25.844 -6.863 -12.797 1 88.19 364 LEU B C 1
ATOM 8150 O O . LEU B 1 364 ? -26.547 -7.867 -12.742 1 88.19 364 LEU B O 1
ATOM 8154 N N . LEU B 1 365 ? -25.688 -6.129 -13.875 1 87.94 365 LEU B N 1
ATOM 8155 C CA . LEU B 1 365 ? -26.5 -6.422 -15.055 1 87.94 365 LEU B CA 1
ATOM 8156 C C . LEU B 1 365 ? -26.078 -7.746 -15.688 1 87.94 365 LEU B C 1
ATOM 8158 O O . LEU B 1 365 ? -26.922 -8.523 -16.141 1 87.94 365 LEU B O 1
ATOM 8162 N N . ASN B 1 366 ? -24.859 -7.996 -15.703 1 89.62 366 ASN B N 1
ATOM 8163 C CA . ASN B 1 366 ? -24.359 -9.266 -16.203 1 89.62 366 ASN B CA 1
ATOM 8164 C C . ASN B 1 366 ? -24.797 -10.438 -15.328 1 89.62 366 ASN B C 1
ATOM 8166 O O . ASN B 1 366 ? -25.156 -11.5 -15.836 1 89.62 366 ASN B O 1
ATOM 8170 N N . SER B 1 367 ? -24.75 -10.156 -14.07 1 89.12 367 SER B N 1
ATOM 8171 C CA . SER B 1 367 ? -25.156 -11.203 -13.141 1 89.12 367 SER B CA 1
ATOM 8172 C C . SER B 1 367 ? -26.625 -11.547 -13.305 1 89.12 367 SER B C 1
ATOM 8174 O O . SER B 1 367 ? -27.016 -12.703 -13.109 1 89.12 367 SER B O 1
ATOM 8176 N N . LEU B 1 368 ? -27.422 -10.57 -13.734 1 90.31 368 LEU B N 1
ATOM 8177 C CA . LEU B 1 368 ? -28.859 -10.781 -13.93 1 90.31 368 LEU B CA 1
ATOM 8178 C C . LEU B 1 368 ? -29.141 -11.344 -15.312 1 90.31 368 LEU B C 1
ATOM 8180 O O . LEU B 1 368 ? -30.25 -11.781 -15.594 1 90.31 368 LEU B O 1
ATOM 8184 N N . GLY B 1 369 ? -28.156 -11.43 -16.203 1 89.06 369 GLY B N 1
ATOM 8185 C CA . GLY B 1 369 ? -28.281 -12.008 -17.531 1 89.06 369 GLY B CA 1
ATOM 8186 C C . GLY B 1 369 ? -28.797 -11.031 -18.562 1 89.06 369 GLY B C 1
ATOM 8187 O O . GLY B 1 369 ? -29.172 -11.422 -19.672 1 89.06 369 GLY B O 1
ATOM 8188 N N . TYR B 1 370 ? -28.766 -9.727 -18.203 1 88.25 370 TYR B N 1
ATOM 8189 C CA . TYR B 1 370 ? -29.266 -8.711 -19.125 1 88.25 370 TYR B CA 1
ATOM 8190 C C . TYR B 1 370 ? -28.219 -8.352 -20.156 1 88.25 370 TYR B C 1
ATOM 8192 O O . TYR B 1 370 ? -28.547 -8.023 -21.312 1 88.25 370 TYR B O 1
ATOM 8200 N N . THR B 1 371 ? -26.969 -8.375 -19.734 1 86.31 371 THR B N 1
ATOM 8201 C CA . THR B 1 371 ? -25.859 -8.086 -20.641 1 86.31 371 THR B CA 1
ATOM 8202 C C . THR B 1 371 ? -24.672 -9.016 -20.359 1 86.31 371 THR B C 1
ATOM 8204 O O . THR B 1 371 ? -24.703 -9.797 -19.406 1 86.31 371 THR B O 1
ATOM 8207 N N . SER B 1 372 ? -23.75 -9.062 -21.25 1 86 372 SER B N 1
ATOM 8208 C CA . SER B 1 372 ? -22.5 -9.789 -21.078 1 86 372 SER B CA 1
ATOM 8209 C C . SER B 1 372 ? -21.297 -8.906 -21.422 1 86 372 SER B C 1
ATOM 8211 O O . SER B 1 372 ? -20.234 -9.406 -21.812 1 86 372 SER B O 1
ATOM 8213 N N . ILE B 1 373 ? -21.516 -7.613 -21.203 1 83.25 373 ILE B N 1
ATOM 8214 C CA . ILE B 1 373 ? -20.484 -6.641 -21.578 1 83.25 373 ILE B CA 1
ATOM 8215 C C . ILE B 1 373 ? -19.531 -6.422 -20.406 1 83.25 373 ILE B C 1
ATOM 8217 O O . ILE B 1 373 ? -19.969 -6.281 -19.266 1 83.25 373 ILE B O 1
ATOM 8221 N N . ASN B 1 374 ? -18.25 -6.539 -20.688 1 80.12 374 ASN B N 1
ATOM 8222 C CA . ASN B 1 374 ? -17.188 -6.199 -19.734 1 80.12 374 ASN B CA 1
ATOM 8223 C C . ASN B 1 374 ? -16.234 -5.16 -20.297 1 80.12 374 ASN B C 1
ATOM 8225 O O . ASN B 1 374 ? -15.297 -5.504 -21.031 1 80.12 374 ASN B O 1
ATOM 8229 N N . PRO B 1 375 ? -16.344 -3.885 -19.969 1 73.94 375 PRO B N 1
ATOM 8230 C CA . PRO B 1 375 ? -15.562 -2.811 -20.594 1 73.94 375 PRO B CA 1
ATOM 8231 C C . PRO B 1 375 ? -14.109 -2.799 -20.141 1 73.94 375 PRO B C 1
ATOM 8233 O O . PRO B 1 375 ? -13.242 -2.25 -20.828 1 73.94 375 PRO B O 1
ATOM 8236 N N . PHE B 1 376 ? -13.805 -3.352 -18.969 1 77.81 376 PHE B N 1
ATOM 8237 C CA . PHE B 1 376 ? -12.453 -3.287 -18.422 1 77.81 376 PHE B CA 1
ATOM 8238 C C . PHE B 1 376 ? -11.938 -4.68 -18.094 1 77.81 376 PHE B C 1
ATOM 8240 O O . PHE B 1 376 ? -12.711 -5.555 -17.688 1 77.81 376 PHE B O 1
ATOM 8247 N N . TYR B 1 377 ? -10.633 -4.863 -18.312 1 73.56 377 TYR B N 1
ATOM 8248 C CA . TYR B 1 377 ? -9.977 -6.082 -17.859 1 73.56 377 TYR B CA 1
ATOM 8249 C C . TYR B 1 377 ? -9.297 -5.875 -16.516 1 73.56 377 TYR B C 1
ATOM 8251 O O . TYR B 1 377 ? -8.68 -4.836 -16.266 1 73.56 377 TYR B O 1
ATOM 8259 N N . PRO B 1 378 ? -9.438 -6.859 -15.68 1 74.38 378 PRO B N 1
ATOM 8260 C CA . PRO B 1 378 ? -10.133 -8.148 -15.75 1 74.38 378 PRO B CA 1
ATOM 8261 C C . PRO B 1 378 ? -11.648 -8.008 -15.633 1 74.38 378 PRO B C 1
ATOM 8263 O O . PRO B 1 378 ? -12.391 -8.875 -16.094 1 74.38 378 PRO B O 1
ATOM 8266 N N . ASN B 1 379 ? -12.125 -7.008 -14.797 1 81.44 379 ASN B N 1
ATOM 8267 C CA . ASN B 1 379 ? -13.539 -6.629 -14.773 1 81.44 379 ASN B CA 1
ATOM 8268 C C . ASN B 1 379 ? -13.734 -5.227 -14.203 1 81.44 379 ASN B C 1
ATOM 8270 O O . ASN B 1 379 ? -12.836 -4.684 -13.555 1 81.44 379 ASN B O 1
ATOM 8274 N N . GLY B 1 380 ? -14.758 -4.676 -14.586 1 82.69 380 GLY B N 1
ATOM 8275 C CA . GLY B 1 380 ? -15.039 -3.307 -14.195 1 82.69 380 GLY B CA 1
ATOM 8276 C C . GLY B 1 380 ? -15.117 -3.119 -12.688 1 82.69 380 GLY B C 1
ATOM 8277 O O . GLY B 1 380 ? -14.789 -2.049 -12.172 1 82.69 380 GLY B O 1
ATOM 8278 N N . LEU B 1 381 ? -15.523 -4.133 -12.008 1 85.81 381 LEU B N 1
ATOM 8279 C CA . LEU B 1 381 ? -15.625 -4.062 -10.555 1 85.81 381 LEU B CA 1
ATOM 8280 C C . LEU B 1 381 ? -14.25 -3.896 -9.922 1 85.81 381 LEU B C 1
ATOM 8282 O O . LEU B 1 381 ? -14.062 -3.045 -9.047 1 85.81 381 LEU B O 1
ATOM 8286 N N . VAL B 1 382 ? -13.289 -4.633 -10.383 1 87.19 382 VAL B N 1
ATOM 8287 C CA . VAL B 1 382 ? -11.953 -4.648 -9.797 1 87.19 382 VAL B CA 1
ATOM 8288 C C . VAL B 1 382 ? -11.266 -3.307 -10.039 1 87.19 382 VAL B C 1
ATOM 8290 O O . VAL B 1 382 ? -10.812 -2.656 -9.094 1 87.19 382 VAL B O 1
ATOM 8293 N N . ILE B 1 383 ? -11.281 -2.879 -11.234 1 85.06 383 ILE B N 1
ATOM 8294 C CA . ILE B 1 383 ? -10.617 -1.63 -11.586 1 85.06 383 ILE B CA 1
ATOM 8295 C C . ILE B 1 383 ? -11.328 -0.457 -10.922 1 85.06 383 ILE B C 1
ATOM 8297 O O . ILE B 1 383 ? -10.68 0.451 -10.391 1 85.06 383 ILE B O 1
ATOM 8301 N N . GLY B 1 384 ? -12.617 -0.529 -11.016 1 87.31 384 GLY B N 1
ATOM 8302 C CA . GLY B 1 384 ? -13.391 0.535 -10.398 1 87.31 384 GLY B CA 1
ATOM 8303 C C . GLY B 1 384 ? -13.148 0.652 -8.898 1 87.31 384 GLY B C 1
ATOM 8304 O O . GLY B 1 384 ? -13 1.758 -8.375 1 87.31 384 GLY B O 1
ATOM 8305 N N . ALA B 1 385 ? -13.094 -0.443 -8.242 1 88.31 385 ALA B N 1
ATOM 8306 C CA . ALA B 1 385 ? -12.875 -0.453 -6.797 1 88.31 385 ALA B CA 1
ATOM 8307 C C . ALA B 1 385 ? -11.484 0.08 -6.449 1 88.31 385 ALA B C 1
ATOM 8309 O O . ALA B 1 385 ? -11.328 0.855 -5.5 1 88.31 385 ALA B O 1
ATOM 8310 N N . LEU B 1 386 ? -10.547 -0.361 -7.211 1 86.06 386 LEU B N 1
ATOM 8311 C CA . LEU B 1 386 ? -9.18 0.077 -6.957 1 86.06 386 LEU B CA 1
ATOM 8312 C C . LEU B 1 386 ? -9.047 1.588 -7.125 1 86.06 386 LEU B C 1
ATOM 8314 O O . LEU B 1 386 ? -8.508 2.27 -6.25 1 86.06 386 LEU B O 1
ATOM 8318 N N . VAL B 1 387 ? -9.555 2.072 -8.141 1 85.81 387 VAL B N 1
ATOM 8319 C CA . VAL B 1 387 ? -9.477 3.5 -8.43 1 85.81 387 VAL B CA 1
ATOM 8320 C C . VAL B 1 387 ? -10.242 4.285 -7.363 1 85.81 387 VAL B C 1
ATOM 8322 O O . VAL B 1 387 ? -9.758 5.309 -6.875 1 85.81 387 VAL B O 1
ATOM 8325 N N . ASN B 1 388 ? -11.375 3.77 -7.051 1 90.38 388 ASN B N 1
ATOM 8326 C CA . ASN B 1 388 ? -12.234 4.449 -6.09 1 90.38 388 ASN B CA 1
ATOM 8327 C C . ASN B 1 388 ? -11.578 4.527 -4.711 1 90.38 388 ASN B C 1
ATOM 8329 O O . ASN B 1 388 ? -11.523 5.602 -4.109 1 90.38 388 ASN B O 1
ATOM 8333 N N . VAL B 1 389 ? -11.109 3.457 -4.238 1 86.69 389 VAL B N 1
ATOM 8334 C CA . VAL B 1 389 ? -10.516 3.406 -2.904 1 86.69 389 VAL B CA 1
ATOM 8335 C C . VAL B 1 389 ? -9.266 4.281 -2.861 1 86.69 389 VAL B C 1
ATOM 8337 O O . VAL B 1 389 ? -9.039 5.012 -1.896 1 86.69 389 VAL B O 1
ATOM 8340 N N . LEU B 1 390 ? -8.492 4.234 -3.92 1 83.5 390 LEU B N 1
ATOM 8341 C CA . LEU B 1 390 ? -7.293 5.059 -3.977 1 83.5 390 LEU B CA 1
ATOM 8342 C C . LEU B 1 390 ? -7.656 6.543 -4.008 1 83.5 390 LEU B C 1
ATOM 8344 O O . LEU B 1 390 ? -7.055 7.344 -3.289 1 83.5 390 LEU B O 1
ATOM 8348 N N . ALA B 1 391 ? -8.609 6.867 -4.789 1 84.75 391 ALA B N 1
ATOM 8349 C CA . ALA B 1 391 ? -9.047 8.258 -4.902 1 84.75 391 ALA B CA 1
ATOM 8350 C C . ALA B 1 391 ? -9.562 8.781 -3.564 1 84.75 391 ALA B C 1
ATOM 8352 O O . ALA B 1 391 ? -9.227 9.898 -3.162 1 84.75 391 ALA B O 1
ATOM 8353 N N . PHE B 1 392 ? -10.32 8 -2.904 1 84.88 392 PHE B N 1
ATOM 8354 C CA . PHE B 1 392 ? -10.883 8.445 -1.637 1 84.88 392 PHE B CA 1
ATOM 8355 C C . PHE B 1 392 ? -9.812 8.5 -0.554 1 84.88 392 PHE B C 1
ATOM 8357 O O . PHE B 1 392 ? -9.875 9.352 0.341 1 84.88 392 PHE B O 1
ATOM 8364 N N . THR B 1 393 ? -8.867 7.602 -0.669 1 78.38 393 THR B N 1
ATOM 8365 C CA . THR B 1 393 ? -7.762 7.676 0.276 1 78.38 393 THR B CA 1
ATOM 8366 C C . THR B 1 393 ? -7.004 8.992 0.119 1 78.38 393 THR B C 1
ATOM 8368 O O . THR B 1 393 ? -6.715 9.664 1.108 1 78.38 393 THR B O 1
ATOM 8371 N N . VAL B 1 394 ? -6.797 9.383 -1.073 1 74.62 394 VAL B N 1
ATOM 8372 C CA . VAL B 1 394 ? -6.129 10.648 -1.356 1 74.62 394 VAL B CA 1
ATOM 8373 C C . VAL B 1 394 ? -7.023 11.812 -0.937 1 74.62 394 VAL B C 1
ATOM 8375 O O . VAL B 1 394 ? -6.551 12.789 -0.35 1 74.62 394 VAL B O 1
ATOM 8378 N N . GLY B 1 395 ? -8.289 11.664 -1.266 1 73.75 395 GLY B N 1
ATOM 8379 C CA . GLY B 1 395 ? -9.242 12.703 -0.909 1 73.75 395 GLY B CA 1
ATOM 8380 C C . GLY B 1 395 ? -9.32 12.953 0.585 1 73.75 395 GLY B C 1
ATOM 8381 O O . GLY B 1 395 ? -9.32 14.102 1.026 1 73.75 395 GLY B O 1
ATOM 8382 N N . ILE B 1 396 ? -9.352 11.922 1.316 1 73.25 396 ILE B N 1
ATOM 8383 C CA . ILE B 1 396 ? -9.414 12.016 2.771 1 73.25 396 ILE B CA 1
ATOM 8384 C C . ILE B 1 396 ? -8.133 12.641 3.305 1 73.25 396 ILE B C 1
ATOM 8386 O O . ILE B 1 396 ? -8.172 13.492 4.199 1 73.25 396 ILE B O 1
ATOM 8390 N N . GLY B 1 397 ? -7.051 12.242 2.721 1 68.19 397 GLY B N 1
ATOM 8391 C CA . GLY B 1 397 ? -5.777 12.836 3.102 1 68.19 397 GLY B CA 1
ATOM 8392 C C . GLY B 1 397 ? -5.695 14.32 2.807 1 68.19 397 GLY B C 1
ATOM 8393 O O . GLY B 1 397 ? -5.246 15.102 3.646 1 68.19 397 GLY B O 1
ATOM 8394 N N . TYR B 1 398 ? -6.16 14.727 1.746 1 68 398 TYR B N 1
ATOM 8395 C CA . TYR B 1 398 ? -6.145 16.125 1.328 1 68 398 TYR B CA 1
ATOM 8396 C C . TYR B 1 398 ? -7.074 16.969 2.197 1 68 398 TYR B C 1
ATOM 8398 O O . TYR B 1 398 ? -6.727 18.078 2.582 1 68 398 TYR B O 1
ATOM 8406 N N . ARG B 1 399 ? -8.188 16.453 2.396 1 68.88 399 ARG B N 1
ATOM 8407 C CA . ARG B 1 399 ? -9.148 17.156 3.24 1 68.88 399 ARG B CA 1
ATOM 8408 C C . ARG B 1 399 ? -8.555 17.453 4.617 1 68.88 399 ARG B C 1
ATOM 8410 O O . ARG B 1 399 ? -8.688 18.562 5.137 1 68.88 399 ARG B O 1
ATOM 8417 N N . ASN B 1 400 ? -7.949 16.562 5.141 1 67.44 400 ASN B N 1
ATOM 8418 C CA . ASN B 1 400 ? -7.328 16.75 6.445 1 67.44 400 ASN B CA 1
ATOM 8419 C C . ASN B 1 400 ? -6.203 17.781 6.383 1 67.44 400 ASN B C 1
ATOM 8421 O O . ASN B 1 400 ? -6.035 18.578 7.309 1 67.44 400 ASN B O 1
ATOM 8425 N N . TYR B 1 401 ? -5.543 17.719 5.336 1 65.56 401 TYR B N 1
ATOM 8426 C CA . TYR B 1 401 ? -4.473 18.688 5.125 1 65.56 401 TYR B CA 1
ATOM 8427 C C . TYR B 1 401 ? -5.035 20.109 5.012 1 65.56 401 TYR B C 1
ATOM 8429 O O . TYR B 1 401 ? -4.527 21.031 5.645 1 65.56 401 TYR B O 1
ATOM 8437 N N . LYS B 1 402 ? -6.012 20.266 4.273 1 68 402 LYS B N 1
ATOM 8438 C CA . LYS B 1 402 ? -6.633 21.562 4.078 1 68 402 LYS B CA 1
ATOM 8439 C C . LYS B 1 402 ? -7.238 22.094 5.379 1 68 402 LYS B C 1
ATOM 8441 O O . LYS B 1 402 ? -7.074 23.266 5.719 1 68 402 LYS B O 1
ATOM 8446 N N . ASP B 1 403 ? -7.918 21.281 6.098 1 69.94 403 ASP B N 1
ATOM 8447 C CA . ASP B 1 403 ? -8.516 21.672 7.375 1 69.94 403 ASP B CA 1
ATOM 8448 C C . ASP B 1 403 ? -7.453 22.156 8.352 1 69.94 403 ASP B C 1
ATOM 8450 O O . ASP B 1 403 ? -7.66 23.156 9.055 1 69.94 403 ASP B O 1
ATOM 8454 N N . ARG B 1 404 ? -6.387 21.594 8.328 1 68 404 ARG B N 1
ATOM 8455 C CA . ARG B 1 404 ? -5.293 22 9.203 1 68 404 ARG B CA 1
ATOM 8456 C C . ARG B 1 404 ? -4.723 23.344 8.789 1 68 404 ARG B C 1
ATOM 8458 O O . ARG B 1 404 ? -4.441 24.203 9.633 1 68 404 ARG B O 1
ATOM 8465 N N . ASN B 1 405 ? -4.516 23.469 7.566 1 70.56 405 ASN B N 1
ATOM 8466 C CA . ASN B 1 405 ? -4.008 24.75 7.059 1 70.56 405 ASN B CA 1
ATOM 8467 C C . ASN B 1 405 ? -4.969 25.891 7.348 1 70.56 405 ASN B C 1
ATOM 8469 O O . ASN B 1 405 ? -4.547 26.984 7.715 1 70.56 405 ASN B O 1
ATOM 8473 N N . ASP B 1 406 ? -6.199 25.594 7.191 1 72.12 406 ASP B N 1
ATOM 8474 C CA . ASP B 1 406 ? -7.211 26.594 7.477 1 72.12 406 ASP B CA 1
ATOM 8475 C C . ASP B 1 406 ? -7.211 26.984 8.953 1 72.12 406 ASP B C 1
ATOM 8477 O O . ASP B 1 406 ? -7.328 28.156 9.305 1 72.12 406 ASP B O 1
ATOM 8481 N N . LYS B 1 407 ? -7.027 26.062 9.727 1 72.88 407 LYS B N 1
ATOM 8482 C CA . LYS B 1 407 ? -6.961 26.328 11.156 1 72.88 407 LYS B CA 1
ATOM 8483 C C . LYS B 1 407 ? -5.73 27.156 11.508 1 72.88 407 LYS B C 1
ATOM 8485 O O . LYS B 1 407 ? -5.812 28.078 12.32 1 72.88 407 LYS B O 1
ATOM 8490 N N . GLU B 1 408 ? -4.676 26.891 10.938 1 72.62 408 GLU B N 1
ATOM 8491 C CA . GLU B 1 408 ? -3.449 27.656 11.148 1 72.62 408 GLU B CA 1
ATOM 8492 C C . GLU B 1 408 ? -3.617 29.109 10.688 1 72.62 408 GLU B C 1
ATOM 8494 O O . GLU B 1 408 ? -3.209 30.047 11.383 1 72.62 408 GLU B O 1
ATOM 8499 N N . ALA B 1 409 ? -4.176 29.156 9.609 1 75.94 409 ALA B N 1
ATOM 8500 C CA . ALA B 1 409 ? -4.41 30.5 9.078 1 75.94 409 ALA B CA 1
ATOM 8501 C C . ALA B 1 409 ? -5.328 31.297 10 1 75.94 409 ALA B C 1
ATOM 8503 O O . ALA B 1 409 ? -5.102 32.5 10.234 1 75.94 409 ALA B O 1
ATOM 8504 N N . LEU B 1 410 ? -6.293 30.625 10.484 1 77.69 410 LEU B N 1
ATOM 8505 C CA . LEU B 1 410 ? -7.227 31.266 11.398 1 77.69 410 LEU B CA 1
ATOM 8506 C C . LEU B 1 410 ? -6.523 31.703 12.68 1 77.69 410 LEU B C 1
ATOM 8508 O O . LEU B 1 410 ? -6.785 32.781 13.203 1 77.69 410 LEU B O 1
ATOM 8512 N N . LEU B 1 411 ? -5.629 30.969 13.125 1 77.75 411 LEU B N 1
ATOM 8513 C CA . LEU B 1 411 ? -4.883 31.297 14.344 1 77.75 411 LEU B CA 1
ATOM 8514 C C . LEU B 1 411 ? -4.004 32.531 14.133 1 77.75 411 LEU B C 1
ATOM 8516 O O . LEU B 1 411 ? -3.912 33.375 15.008 1 77.75 411 LEU B O 1
ATOM 8520 N N . ILE B 1 412 ? -3.414 32.531 13.023 1 79.56 412 ILE B N 1
ATOM 8521 C CA . ILE B 1 412 ? -2.584 33.688 12.688 1 79.56 412 ILE B CA 1
ATOM 8522 C C . ILE B 1 412 ? -3.451 34.938 12.609 1 79.56 412 ILE B C 1
ATOM 8524 O O . ILE B 1 412 ? -3.086 36 13.141 1 79.56 412 ILE B O 1
ATOM 8528 N N . GLN B 1 413 ? -4.586 34.781 12.023 1 81.5 413 GLN B N 1
ATOM 8529 C CA . GLN B 1 413 ? -5.48 35.906 11.867 1 81.5 413 GLN B CA 1
ATOM 8530 C C . GLN B 1 413 ? -5.98 36.406 13.227 1 81.5 413 GLN B C 1
ATOM 8532 O O . GLN B 1 413 ? -6.035 37.625 13.469 1 81.5 413 GLN B O 1
ATOM 8537 N N . ILE B 1 414 ? -6.316 35.469 14 1 81.25 414 ILE B N 1
ATOM 8538 C CA . ILE B 1 414 ? -6.789 35.812 15.336 1 81.25 414 ILE B CA 1
ATOM 8539 C C . ILE B 1 414 ? -5.68 36.531 16.094 1 81.25 414 ILE B C 1
ATOM 8541 O O . ILE B 1 414 ? -5.93 37.562 16.75 1 81.25 414 ILE B O 1
ATOM 8545 N N . SER B 1 415 ? -4.52 36.125 16 1 81.25 415 SER B N 1
ATOM 8546 C CA . SER B 1 415 ? -3.379 36.719 16.688 1 81.25 415 SER B CA 1
ATOM 8547 C C . SER B 1 415 ? -3.096 38.125 16.172 1 81.25 415 SER B C 1
ATOM 8549 O O . SER B 1 415 ? -2.809 39.031 16.953 1 81.25 415 SER B O 1
ATOM 8551 N N . GLU B 1 416 ? -3.197 38.25 14.93 1 83 416 GLU B N 1
ATOM 8552 C CA . GLU B 1 416 ? -2.979 39.562 14.32 1 83 416 GLU B CA 1
ATOM 8553 C C . GLU B 1 416 ? -4.059 40.562 14.734 1 83 416 GLU B C 1
ATOM 8555 O O . GLU B 1 416 ? -3.768 41.719 15.008 1 83 416 GLU B O 1
ATOM 8560 N N . ASN B 1 417 ? -5.25 40.094 14.781 1 82 417 ASN B N 1
ATOM 8561 C CA . ASN B 1 417 ? -6.348 40.938 15.219 1 82 417 ASN B CA 1
ATOM 8562 C C . ASN B 1 417 ? -6.172 41.375 16.672 1 82 417 ASN B C 1
ATOM 8564 O O . ASN B 1 417 ? -6.449 42.531 17.016 1 82 417 ASN B O 1
ATOM 8568 N N . GLU B 1 418 ? -5.664 40.469 17.422 1 81.56 418 GLU B N 1
ATOM 8569 C CA . GLU B 1 418 ? -5.406 40.812 18.828 1 81.56 418 GLU B CA 1
ATOM 8570 C C . GLU B 1 418 ? -4.293 41.844 18.953 1 81.56 418 GLU B C 1
ATOM 8572 O O . GLU B 1 418 ? -4.402 42.781 19.734 1 81.56 418 GLU B O 1
ATOM 8577 N N . LYS B 1 419 ? -3.318 41.688 18.188 1 80.19 419 LYS B N 1
ATOM 8578 C CA . LYS B 1 419 ? -2.221 42.656 18.156 1 80.19 419 LYS B CA 1
ATOM 8579 C C . LYS B 1 419 ? -2.709 44.031 17.719 1 80.19 419 LYS B C 1
ATOM 8581 O O . LYS B 1 419 ? -2.342 45.031 18.312 1 80.19 419 LYS B O 1
ATOM 8586 N N . GLN B 1 420 ? -3.471 44 16.781 1 82.19 420 GLN B N 1
ATOM 8587 C CA . GLN B 1 420 ? -3.988 45.25 16.25 1 82.19 420 GLN B CA 1
ATOM 8588 C C . GLN B 1 420 ? -4.871 45.969 17.281 1 82.19 420 GLN B C 1
ATOM 8590 O O . GLN B 1 420 ? -4.805 47.188 17.438 1 82.19 420 GLN B O 1
ATOM 8595 N N . SER B 1 421 ? -5.605 45.156 17.984 1 81.75 421 SER B N 1
ATOM 8596 C CA . SER B 1 421 ? -6.473 45.719 19.016 1 81.75 421 SER B CA 1
ATOM 8597 C C . SER B 1 421 ? -5.652 46.375 20.141 1 81.75 421 SER B C 1
ATOM 8599 O O . SER B 1 421 ? -5.996 47.438 20.625 1 81.75 421 SER B O 1
ATOM 8601 N N . ILE B 1 422 ? -4.547 45.781 20.438 1 79.56 422 ILE B N 1
ATOM 8602 C CA . ILE B 1 422 ? -3.693 46.312 21.5 1 79.56 422 ILE B CA 1
ATOM 8603 C C . ILE B 1 422 ? -2.998 47.594 21 1 79.56 422 ILE B C 1
ATOM 8605 O O . ILE B 1 422 ? -2.893 48.562 21.734 1 79.56 422 ILE B O 1
ATOM 8609 N N . LYS B 1 423 ? -2.65 47.594 19.781 1 78 423 LYS B N 1
ATOM 8610 C CA . LYS B 1 423 ? -2 48.75 19.188 1 78 423 LYS B CA 1
ATOM 8611 C C . LYS B 1 423 ? -2.957 49.938 19.125 1 78 423 LYS B C 1
ATOM 8613 O O . LYS B 1 423 ? -2.561 51.062 19.391 1 78 423 LYS B O 1
ATOM 8618 N N . GLU B 1 424 ? -4.078 49.656 18.828 1 78.62 424 GLU B N 1
ATOM 8619 C CA . GLU B 1 424 ? -5.086 50.719 18.781 1 78.62 424 GLU B CA 1
ATOM 8620 C C . GLU B 1 424 ? -5.316 51.344 20.156 1 78.62 424 GLU B C 1
ATOM 8622 O O . GLU B 1 424 ? -5.441 52.562 20.281 1 78.62 424 GLU B O 1
ATOM 8627 N N . LYS B 1 425 ? -5.316 50.469 21.094 1 74 425 LYS B N 1
ATOM 8628 C CA . LYS B 1 425 ? -5.469 50.938 22.469 1 74 425 LYS B CA 1
ATOM 8629 C C . LYS B 1 425 ? -4.293 51.844 22.859 1 74 425 LYS B C 1
ATOM 8631 O O . LYS B 1 425 ? -4.477 52.875 23.516 1 74 425 LYS B O 1
ATOM 8636 N N . LEU B 1 426 ? -3.172 51.531 22.438 1 74.06 426 LEU B N 1
ATOM 8637 C CA . LEU B 1 426 ? -1.969 52.312 22.703 1 74.06 426 LEU B CA 1
ATOM 8638 C C . LEU B 1 426 ? -2.039 53.656 22.016 1 74.06 426 LEU B C 1
ATOM 8640 O O . LEU B 1 426 ? -1.667 54.688 22.594 1 74.06 426 LEU B O 1
ATOM 8644 N N . GLN B 1 427 ? -2.531 53.656 20.875 1 72.31 427 GLN B N 1
ATOM 8645 C CA . GLN B 1 427 ? -2.641 54.875 20.125 1 72.31 427 GLN B CA 1
ATOM 8646 C C . GLN B 1 427 ? -3.66 55.812 20.75 1 72.31 427 GLN B C 1
ATOM 8648 O O . GLN B 1 427 ? -3.426 57.031 20.844 1 72.31 427 GLN B O 1
ATOM 8653 N N . VAL B 1 428 ? -4.723 55.25 21.188 1 64 428 VAL B N 1
ATOM 8654 C CA . VAL B 1 428 ? -5.758 56.031 21.844 1 64 428 VAL B CA 1
ATOM 8655 C C . VAL B 1 428 ? -5.203 56.625 23.125 1 64 428 VAL B C 1
ATOM 8657 O O . VAL B 1 428 ? -5.445 57.812 23.422 1 64 428 VAL B O 1
ATOM 8660 N N . GLN B 1 429 ? -4.457 55.844 23.781 1 67.94 429 GLN B N 1
ATOM 8661 C CA . GLN B 1 429 ? -3.881 56.344 25.031 1 67.94 429 GLN B CA 1
ATOM 8662 C C . GLN B 1 429 ? -2.854 57.438 24.766 1 67.94 429 GLN B C 1
ATOM 8664 O O . GLN B 1 429 ? -2.785 58.406 25.516 1 67.94 429 GLN B O 1
ATOM 8669 N N . GLU B 1 430 ? -2.191 57.344 23.688 1 65.44 430 GLU B N 1
ATOM 8670 C CA . GLU B 1 430 ? -1.209 58.344 23.312 1 65.44 430 GLU B CA 1
ATOM 8671 C C . GLU B 1 430 ? -1.89 59.656 22.891 1 65.44 430 GLU B C 1
ATOM 8673 O O . GLU B 1 430 ? -1.457 60.75 23.281 1 65.44 430 GLU B O 1
ATOM 8678 N N . ALA B 1 431 ? -2.869 59.531 22.219 1 61.19 431 ALA B N 1
ATOM 8679 C CA . ALA B 1 431 ? -3.625 60.688 21.781 1 61.19 431 ALA B CA 1
ATOM 8680 C C . ALA B 1 431 ? -4.227 61.438 22.984 1 61.19 431 ALA B C 1
ATOM 8682 O O . ALA B 1 431 ? -4.23 62.656 23.031 1 61.19 431 ALA B O 1
ATOM 8683 N N . GLU B 1 432 ? -4.637 60.594 23.875 1 61.28 432 GLU B N 1
ATOM 8684 C CA . GLU B 1 432 ? -5.215 61.156 25.094 1 61.28 432 GLU B CA 1
ATOM 8685 C C . GLU B 1 432 ? -4.164 61.906 25.922 1 61.28 432 GLU B C 1
ATOM 8687 O O . GLU B 1 432 ? -4.422 63 26.438 1 61.28 432 GLU B O 1
ATOM 8692 N N . ARG B 1 433 ? -3.041 61.469 25.922 1 63.47 433 ARG B N 1
ATOM 8693 C CA . ARG B 1 433 ? -1.928 62.094 26.625 1 63.47 433 ARG B CA 1
ATOM 8694 C C . ARG B 1 433 ? -1.543 63.438 25.969 1 63.47 433 ARG B C 1
ATOM 8696 O O . ARG B 1 433 ? -1.311 64.438 26.656 1 63.47 433 ARG B O 1
ATOM 8703 N N . GLN B 1 434 ? -1.535 63.469 24.734 1 61.47 434 GLN B N 1
ATOM 8704 C CA . GLN B 1 434 ? -1.21 64.688 24 1 61.47 434 GLN B CA 1
ATOM 8705 C C . GLN B 1 434 ? -2.277 65.75 24.203 1 61.47 434 GLN B C 1
ATOM 8707 O O . GLN B 1 434 ? -1.958 66.938 24.344 1 61.47 434 GLN B O 1
ATOM 8712 N N . ARG B 1 435 ? -3.406 65.312 24.234 1 56.47 435 ARG B N 1
ATOM 8713 C CA . ARG B 1 435 ? -4.516 66.25 24.453 1 56.47 435 ARG B CA 1
ATOM 8714 C C . ARG B 1 435 ? -4.422 66.875 25.844 1 56.47 435 ARG B C 1
ATOM 8716 O O . ARG B 1 435 ? -4.539 68.125 25.969 1 56.47 435 ARG B O 1
ATOM 8723 N N . ILE B 1 436 ? -4.172 66.062 26.812 1 62.03 436 ILE B N 1
ATOM 8724 C CA . ILE B 1 436 ? -4.059 66.562 28.188 1 62.03 436 ILE B CA 1
ATOM 8725 C C . ILE B 1 436 ? -2.893 67.562 28.297 1 62.03 436 ILE B C 1
ATOM 8727 O O . ILE B 1 436 ? -3.004 68.562 28.953 1 62.03 436 ILE B O 1
ATOM 8731 N N . ALA B 1 437 ? -1.82 67.312 27.594 1 61.22 437 ALA B N 1
ATOM 8732 C CA . ALA B 1 437 ? -0.648 68.188 27.562 1 61.22 437 ALA B CA 1
ATOM 8733 C C . ALA B 1 437 ? -0.999 69.562 27 1 61.22 437 ALA B C 1
ATOM 8735 O O . ALA B 1 437 ? -0.587 70.625 27.531 1 61.22 437 ALA B O 1
ATOM 8736 N N . ARG B 1 438 ? -1.79 69.625 26.047 1 56.22 438 ARG B N 1
ATOM 8737 C CA . ARG B 1 438 ? -2.195 70.875 25.406 1 56.22 438 ARG B CA 1
ATOM 8738 C C . ARG B 1 438 ? -3.133 71.688 26.312 1 56.22 438 ARG B C 1
ATOM 8740 O O . ARG B 1 438 ? -3.002 72.875 26.422 1 56.22 438 ARG B O 1
ATOM 8747 N N . ASP B 1 439 ? -4.016 70.938 26.922 1 58.16 439 ASP B N 1
ATOM 8748 C CA . ASP B 1 439 ? -4.965 71.562 27.828 1 58.16 439 ASP B CA 1
ATOM 8749 C C . ASP B 1 439 ? -4.25 72.188 29.031 1 58.16 439 ASP B C 1
ATOM 8751 O O . ASP B 1 439 ? -4.582 73.312 29.453 1 58.16 439 ASP B O 1
ATOM 8755 N N . LEU B 1 440 ? -3.287 71.562 29.484 1 66.56 440 LEU B N 1
ATOM 8756 C CA . LEU B 1 440 ? -2.484 72.062 30.594 1 66.56 440 LEU B CA 1
ATOM 8757 C C . LEU B 1 440 ? -1.748 73.375 30.188 1 66.56 440 LEU B C 1
ATOM 8759 O O . LEU B 1 440 ? -1.768 74.312 30.922 1 66.56 440 LEU B O 1
ATOM 8763 N N . HIS B 1 441 ? -1.447 73.625 29.188 1 56.69 441 HIS B N 1
ATOM 8764 C CA . HIS B 1 441 ? -0.693 74.812 28.688 1 56.69 441 HIS B CA 1
ATOM 8765 C C . HIS B 1 441 ? -1.602 76 28.453 1 56.69 441 HIS B C 1
ATOM 8767 O O . HIS B 1 441 ? -1.347 77.062 29 1 56.69 441 HIS B O 1
ATOM 8773 N N . ASP B 1 442 ? -2.377 75.375 27.516 1 54.19 442 ASP B N 1
ATOM 8774 C CA . ASP B 1 442 ? -3.186 76.5 27 1 54.19 442 ASP B CA 1
ATOM 8775 C C . ASP B 1 442 ? -4.07 77.125 28.094 1 54.19 442 ASP B C 1
ATOM 8777 O O . ASP B 1 442 ? -4.203 78.312 28.219 1 54.19 442 ASP B O 1
ATOM 8781 N N . ASP B 1 443 ? -4.566 76.188 28.906 1 57.12 443 ASP B N 1
ATOM 8782 C CA . ASP B 1 443 ? -5.52 76.688 29.891 1 57.12 443 ASP B CA 1
ATOM 8783 C C . ASP B 1 443 ? -4.805 77.125 31.172 1 57.12 443 ASP B C 1
ATOM 8785 O O . ASP B 1 443 ? -4.895 78.312 31.562 1 57.12 443 ASP B O 1
ATOM 8789 N N . LEU B 1 444 ? -4.031 76.25 31.656 1 67.12 444 LEU B N 1
ATOM 8790 C CA . LEU B 1 444 ? -3.406 76.562 32.938 1 67.12 444 LEU B CA 1
ATOM 8791 C C . LEU B 1 444 ? -2.248 77.562 32.75 1 67.12 444 LEU B C 1
ATOM 8793 O O . LEU B 1 444 ? -2.045 78.438 33.562 1 67.12 444 LEU B O 1
ATOM 8797 N N . GLY B 1 445 ? -1.603 77.438 31.688 1 60.66 445 GLY B N 1
ATOM 8798 C CA . GLY B 1 445 ? -0.515 78.312 31.375 1 60.66 445 GLY B CA 1
ATOM 8799 C C . GLY B 1 445 ? -0.977 79.75 31.188 1 60.66 445 GLY B C 1
ATOM 8800 O O . GLY B 1 445 ? -0.393 80.688 31.75 1 60.66 445 GLY B O 1
ATOM 8801 N N . ALA B 1 446 ? -2.025 79.938 30.484 1 58.22 446 ALA B N 1
ATOM 8802 C CA . ALA B 1 446 ? -2.578 81.25 30.219 1 58.22 446 ALA B CA 1
ATOM 8803 C C . ALA B 1 446 ? -3.137 81.875 31.484 1 58.22 446 ALA B C 1
ATOM 8805 O O . ALA B 1 446 ? -2.951 83.062 31.734 1 58.22 446 ALA B O 1
ATOM 8806 N N . LEU B 1 447 ? -3.764 81.062 32.281 1 62.44 447 LEU B N 1
ATOM 8807 C CA . LEU B 1 447 ? -4.348 81.562 33.531 1 62.44 447 LEU B CA 1
ATOM 8808 C C . LEU B 1 447 ? -3.26 82 34.5 1 62.44 447 LEU B C 1
ATOM 8810 O O . LEU B 1 447 ? -3.381 83.062 35.062 1 62.44 447 LEU B O 1
ATOM 8814 N N . LEU B 1 448 ? -2.184 81.312 34.531 1 71.12 448 LEU B N 1
ATOM 8815 C CA . LEU B 1 448 ? -1.073 81.688 35.406 1 71.12 448 LEU B CA 1
ATOM 8816 C C . LEU B 1 448 ? -0.372 82.938 34.906 1 71.12 448 LEU B C 1
ATOM 8818 O O . LEU B 1 448 ? 0.023 83.812 35.688 1 71.12 448 LEU B O 1
ATOM 8822 N N . ALA B 1 449 ? -0.336 83.125 33.594 1 62.25 449 ALA B N 1
ATOM 8823 C CA . ALA B 1 449 ? 0.234 84.312 33 1 62.25 449 ALA B CA 1
ATOM 8824 C C . ALA B 1 449 ? -0.62 85.562 33.312 1 62.25 449 ALA B C 1
ATOM 8826 O O . ALA B 1 449 ? -0.092 86.625 33.625 1 62.25 449 ALA B O 1
ATOM 8827 N N . MET B 1 450 ? -1.836 85.438 33.312 1 62.06 450 MET B N 1
ATOM 8828 C CA . MET B 1 450 ? -2.768 86.5 33.594 1 62.06 450 MET B CA 1
ATOM 8829 C C . MET B 1 450 ? -2.674 86.938 35.062 1 62.06 450 MET B C 1
ATOM 8831 O O . MET B 1 450 ? -2.639 88.125 35.375 1 62.06 450 MET B O 1
ATOM 8835 N N . ILE B 1 451 ? -2.652 85.938 35.938 1 70 451 ILE B N 1
ATOM 8836 C CA . ILE B 1 451 ? -2.543 86.188 37.375 1 70 451 ILE B CA 1
ATOM 8837 C C . ILE B 1 451 ? -1.24 86.938 37.656 1 70 451 ILE B C 1
ATOM 8839 O O . ILE B 1 451 ? -1.228 87.938 38.406 1 70 451 ILE B O 1
ATOM 8843 N N . ARG B 1 452 ? -0.204 86.562 37 1 68 452 ARG B N 1
ATOM 8844 C CA . ARG B 1 452 ? 1.101 87.25 37.156 1 68 452 ARG B CA 1
ATOM 8845 C C . ARG B 1 452 ? 1.04 88.688 36.75 1 68 452 ARG B C 1
ATOM 8847 O O . ARG B 1 452 ? 1.529 89.562 37.469 1 68 452 ARG B O 1
ATOM 8854 N N . LEU B 1 453 ? 0.38 89 35.719 1 62.97 453 LEU B N 1
ATOM 8855 C CA . LEU B 1 453 ? 0.278 90.312 35.219 1 62.97 453 LEU B CA 1
ATOM 8856 C C . LEU B 1 453 ? -0.535 91.188 36.188 1 62.97 453 LEU B C 1
ATOM 8858 O O . LEU B 1 453 ? -0.173 92.375 36.438 1 62.97 453 LEU B O 1
ATOM 8862 N N . LYS B 1 454 ? -1.518 90.75 36.781 1 65.12 454 LYS B N 1
ATOM 8863 C CA . LYS B 1 454 ? -2.381 91.5 37.688 1 65.12 454 LYS B CA 1
ATOM 8864 C C . LYS B 1 454 ? -1.665 91.812 39 1 65.12 454 LYS B C 1
ATOM 8866 O O . LYS B 1 454 ? -1.732 92.938 39.5 1 65.12 454 LYS B O 1
ATOM 8871 N N . VAL B 1 455 ? -1.018 90.75 39.438 1 72.62 455 VAL B N 1
ATOM 8872 C CA . VAL B 1 455 ? -0.289 90.938 40.688 1 72.62 455 VAL B CA 1
ATOM 8873 C C . VAL B 1 455 ? 0.871 91.938 40.469 1 72.62 455 VAL B C 1
ATOM 8875 O O . VAL B 1 455 ? 1.138 92.75 41.344 1 72.62 455 VAL B O 1
ATOM 8878 N N . GLU B 1 456 ? 1.447 91.812 39.312 1 67.94 456 GLU B N 1
ATOM 8879 C CA . GLU B 1 456 ? 2.525 92.75 38.938 1 67.94 456 GLU B CA 1
ATOM 8880 C C . GLU B 1 456 ? 2.023 94.188 38.844 1 67.94 456 GLU B C 1
ATOM 8882 O O . GLU B 1 456 ? 2.705 95.125 39.281 1 67.94 456 GLU B O 1
ATOM 8887 N N . ASN B 1 457 ? 0.901 94.375 38.375 1 67.81 457 ASN B N 1
ATOM 8888 C CA . ASN B 1 457 ? 0.296 95.688 38.219 1 67.81 457 ASN B CA 1
ATOM 8889 C C . ASN B 1 457 ? -0.019 96.312 39.594 1 67.81 457 ASN B C 1
ATOM 8891 O O . ASN B 1 457 ? 0.164 97.5 39.781 1 67.81 457 ASN B O 1
ATOM 8895 N N . VAL B 1 458 ? -0.477 95.5 40.469 1 72.44 458 VAL B N 1
ATOM 8896 C CA . VAL B 1 458 ? -0.77 96 41.844 1 72.44 458 VAL B CA 1
ATOM 8897 C C . VAL B 1 458 ? 0.527 96.375 42.531 1 72.44 458 VAL B C 1
ATOM 8899 O O . VAL B 1 458 ? 0.585 97.375 43.25 1 72.44 458 VAL B O 1
ATOM 8902 N N . GLU B 1 459 ? 1.521 95.562 42.312 1 69.19 459 GLU B N 1
ATOM 8903 C CA . GLU B 1 459 ? 2.834 95.812 42.875 1 69.19 459 GLU B CA 1
ATOM 8904 C C . GLU B 1 459 ? 3.371 97.188 42.406 1 69.19 459 GLU B C 1
ATOM 8906 O O . GLU B 1 459 ? 3.896 97.938 43.219 1 69.19 459 GLU B O 1
ATOM 8911 N N . HIS B 1 460 ? 3.17 97.5 41.25 1 66.19 460 HIS B N 1
ATOM 8912 C CA . HIS B 1 460 ? 3.676 98.75 40.656 1 66.19 460 HIS B CA 1
ATOM 8913 C C . HIS B 1 460 ? 2.916 100 41.219 1 66.19 460 HIS B C 1
ATOM 8915 O O . HIS B 1 460 ? 3.494 101.062 41.375 1 66.19 460 HIS B O 1
ATOM 8921 N N . LYS B 1 461 ? 1.742 99.875 41.625 1 66.19 461 LYS B N 1
ATOM 8922 C CA . LYS B 1 461 ? 0.904 100.938 42.094 1 66.19 461 LYS B CA 1
ATOM 8923 C C . LYS B 1 461 ? 1.131 101.188 43.594 1 66.19 461 LYS B C 1
ATOM 8925 O O . LYS B 1 461 ? 0.892 102.312 44.062 1 66.19 461 LYS B O 1
ATOM 8930 N N . LEU B 1 462 ? 1.654 100.312 44.312 1 64.5 462 LEU B N 1
ATOM 8931 C CA . LEU B 1 462 ? 1.858 100.438 45.75 1 64.5 462 LEU B CA 1
ATOM 8932 C C . LEU B 1 462 ? 3.301 100.812 46.062 1 64.5 462 LEU B C 1
ATOM 8934 O O . LEU B 1 462 ? 3.697 100.875 47.219 1 64.5 462 LEU B O 1
ATOM 8938 N N . SER B 1 463 ? 4.242 101.062 45.281 1 58.72 463 SER B N 1
ATOM 8939 C CA . SER B 1 463 ? 5.664 101.312 45.469 1 58.72 463 SER B CA 1
ATOM 8940 C C . SER B 1 463 ? 5.902 102.375 46.562 1 58.72 463 SER B C 1
ATOM 8942 O O . SER B 1 463 ? 6.988 102.438 47.125 1 58.72 463 SER B O 1
ATOM 8944 N N . GLY B 1 464 ? 4.945 103.188 47.031 1 56.38 464 GLY B N 1
ATOM 8945 C CA . GLY B 1 464 ? 5.219 104.25 48 1 56.38 464 GLY B CA 1
ATOM 8946 C C . GLY B 1 464 ? 4.789 103.875 49.406 1 56.38 464 GLY B C 1
ATOM 8947 O O . GLY B 1 464 ? 5.074 104.625 50.344 1 56.38 464 GLY B O 1
ATOM 8948 N N . LEU B 1 465 ? 3.973 102.938 49.562 1 57.38 465 LEU B N 1
ATOM 8949 C CA . LEU B 1 465 ? 3.389 103 50.906 1 57.38 465 LEU B CA 1
ATOM 8950 C C . LEU B 1 465 ? 4.121 102 51.844 1 57.38 465 LEU B C 1
ATOM 8952 O O . LEU B 1 465 ? 4.547 102.438 52.938 1 57.38 465 LEU B O 1
ATOM 8956 N N . ASN B 1 466 ? 3.756 100.688 52 1 61.41 466 ASN B N 1
ATOM 8957 C CA . ASN B 1 466 ? 4.219 99.812 53.094 1 61.41 466 ASN B CA 1
ATOM 8958 C C . ASN B 1 466 ? 5.109 98.688 52.562 1 61.41 466 ASN B C 1
ATOM 8960 O O . ASN B 1 466 ? 4.762 98 51.562 1 61.41 466 ASN B O 1
ATOM 8964 N N . GLY B 1 467 ? 6.43 98.625 52.844 1 64.75 467 GLY B N 1
ATOM 8965 C CA . GLY B 1 467 ? 7.527 97.75 52.5 1 64.75 467 GLY B CA 1
ATOM 8966 C C . GLY B 1 467 ? 7.16 96.312 52.562 1 64.75 467 GLY B C 1
ATOM 8967 O O . GLY B 1 467 ? 7.527 95.5 51.688 1 64.75 467 GLY B O 1
ATOM 8968 N N . GLN B 1 468 ? 6.422 95.812 53.531 1 63.06 468 GLN B N 1
ATOM 8969 C CA . GLN B 1 468 ? 6.07 94.438 53.719 1 63.06 468 GLN B CA 1
ATOM 8970 C C . GLN B 1 468 ? 5.055 93.938 52.688 1 63.06 468 GLN B C 1
ATOM 8972 O O . GLN B 1 468 ? 5.109 92.812 52.219 1 63.06 468 GLN B O 1
ATOM 8977 N N . VAL B 1 469 ? 4.199 94.812 52.312 1 68.62 469 VAL B N 1
ATOM 8978 C CA . VAL B 1 469 ? 3.172 94.5 51.312 1 68.62 469 VAL B CA 1
ATOM 8979 C C . VAL B 1 469 ? 3.811 94.312 49.938 1 68.62 469 VAL B C 1
ATOM 8981 O O . VAL B 1 469 ? 3.465 93.438 49.219 1 68.62 469 VAL B O 1
ATOM 8984 N N . ILE B 1 470 ? 4.723 95.125 49.656 1 69.81 470 ILE B N 1
ATOM 8985 C CA . ILE B 1 470 ? 5.43 95.062 48.406 1 69.81 470 ILE B CA 1
ATOM 8986 C C . ILE B 1 470 ? 6.258 93.812 48.312 1 69.81 470 ILE B C 1
ATOM 8988 O O . ILE B 1 470 ? 6.324 93.188 47.25 1 69.81 470 ILE B O 1
ATOM 8992 N N . GLU B 1 471 ? 6.785 93.438 49.406 1 66.75 471 GLU B N 1
ATOM 8993 C CA . GLU B 1 471 ? 7.578 92.188 49.469 1 66.75 471 GLU B CA 1
ATOM 8994 C C . GLU B 1 471 ? 6.699 90.938 49.25 1 66.75 471 GLU B C 1
ATOM 8996 O O . GLU B 1 471 ? 7.086 90 48.562 1 66.75 471 GLU B O 1
ATOM 9001 N N . GLY B 1 472 ? 5.578 91 49.875 1 65.75 472 GLY B N 1
ATOM 9002 C CA . GLY B 1 472 ? 4.633 89.875 49.719 1 65.75 472 GLY B CA 1
ATOM 9003 C C . GLY B 1 472 ? 4.117 89.75 48.281 1 65.75 472 GLY B C 1
ATOM 9004 O O . GLY B 1 472 ? 4.012 88.625 47.781 1 65.75 472 GLY B O 1
ATOM 9005 N N . LEU B 1 473 ? 3.867 90.812 47.656 1 72.5 473 LEU B N 1
ATOM 9006 C CA . LEU B 1 473 ? 3.383 90.812 46.281 1 72.5 473 LEU B CA 1
ATOM 9007 C C . LEU B 1 473 ? 4.488 90.375 45.344 1 72.5 473 LEU B C 1
ATOM 9009 O O . LEU B 1 473 ? 4.242 89.625 44.375 1 72.5 473 LEU B O 1
ATOM 9013 N N . SER B 1 474 ? 5.648 90.875 45.656 1 69 474 SER B N 1
ATOM 9014 C CA . SER B 1 474 ? 6.797 90.5 44.812 1 69 474 SER B CA 1
ATOM 9015 C C . SER B 1 474 ? 7.082 89 44.906 1 69 474 SER B C 1
ATOM 9017 O O . SER B 1 474 ? 7.367 88.375 43.906 1 69 474 SER B O 1
ATOM 9019 N N . GLU B 1 475 ? 6.879 88.5 46.062 1 65.38 475 GLU B N 1
ATOM 9020 C CA . GLU B 1 475 ? 7.055 87.062 46.25 1 65.38 475 GLU B CA 1
ATOM 9021 C C . GLU B 1 475 ? 5.961 86.25 45.531 1 65.38 475 GLU B C 1
ATOM 9023 O O . GLU B 1 475 ? 6.227 85.188 44.969 1 65.38 475 GLU B O 1
ATOM 9028 N N . SER B 1 476 ? 4.77 86.75 45.594 1 70.06 476 SER B N 1
ATOM 9029 C CA . SER B 1 476 ? 3.66 86.125 44.906 1 70.06 476 SER B CA 1
ATOM 9030 C C . SER B 1 476 ? 3.883 86.062 43.406 1 70.06 476 SER B C 1
ATOM 9032 O O . SER B 1 476 ? 3.584 85.062 42.75 1 70.06 476 SER B O 1
ATOM 9034 N N . VAL B 1 477 ? 4.398 87.125 42.875 1 68.81 477 VAL B N 1
ATOM 9035 C CA . VAL B 1 477 ? 4.691 87.188 41.438 1 68.81 477 VAL B CA 1
ATOM 9036 C C . VAL B 1 477 ? 5.766 86.188 41.062 1 68.81 477 VAL B C 1
ATOM 9038 O O . VAL B 1 477 ? 5.656 85.5 40.062 1 68.81 477 VAL B O 1
ATOM 9041 N N . MET B 1 478 ? 6.703 86 41.906 1 63.81 478 MET B N 1
ATOM 9042 C CA . MET B 1 478 ? 7.77 85.062 41.688 1 63.81 478 MET B CA 1
ATOM 9043 C C . MET B 1 478 ? 7.223 83.625 41.719 1 63.81 478 MET B C 1
ATOM 9045 O O . MET B 1 478 ? 7.613 82.812 40.906 1 63.81 478 MET B O 1
ATOM 9049 N N . LEU B 1 479 ? 6.324 83.375 42.625 1 65 479 LEU B N 1
ATOM 9050 C CA . LEU B 1 479 ? 5.727 82.062 42.75 1 65 479 LEU B CA 1
ATOM 9051 C C . LEU B 1 479 ? 4.801 81.75 41.594 1 65 479 LEU B C 1
ATOM 9053 O O . LEU B 1 479 ? 4.738 80.625 41.125 1 65 479 LEU B O 1
ATOM 9057 N N . LEU B 1 480 ? 4.141 82.75 41.094 1 71.06 480 LEU B N 1
ATOM 9058 C CA . LEU B 1 480 ? 3.271 82.562 39.906 1 71.06 480 LEU B CA 1
ATOM 9059 C C . LEU B 1 480 ? 4.086 82.25 38.656 1 71.06 480 LEU B C 1
ATOM 9061 O O . LEU B 1 480 ? 3.684 81.438 37.844 1 71.06 480 LEU B O 1
ATOM 9065 N N . ASP B 1 481 ? 5.195 82.875 38.531 1 61.84 481 ASP B N 1
ATOM 9066 C CA . ASP B 1 481 ? 6.113 82.625 37.438 1 61.84 481 ASP B CA 1
ATOM 9067 C C . ASP B 1 481 ? 6.625 81.188 37.5 1 61.84 481 ASP B C 1
ATOM 9069 O O . ASP B 1 481 ? 6.711 80.5 36.469 1 61.84 481 ASP B O 1
ATOM 9073 N N . LYS B 1 482 ? 6.855 80.812 38.688 1 60.59 482 LYS B N 1
ATOM 9074 C CA . LYS B 1 482 ? 7.305 79.438 38.906 1 60.59 482 LYS B CA 1
ATOM 9075 C C . LYS B 1 482 ? 6.207 78.438 38.531 1 60.59 482 LYS B C 1
ATOM 9077 O O . LYS B 1 482 ? 6.473 77.438 37.875 1 60.59 482 LYS B O 1
ATOM 9082 N N . ALA B 1 483 ? 4.988 78.625 38.969 1 68.62 483 ALA B N 1
ATOM 9083 C CA . ALA B 1 483 ? 3.854 77.75 38.656 1 68.62 483 ALA B CA 1
ATOM 9084 C C . ALA B 1 483 ? 3.627 77.688 37.156 1 68.62 483 ALA B C 1
ATOM 9086 O O . ALA B 1 483 ? 3.375 76.562 36.625 1 68.62 483 ALA B O 1
ATOM 9087 N N . ALA B 1 484 ? 3.682 78.812 36.406 1 63.56 484 ALA B N 1
ATOM 9088 C CA . ALA B 1 484 ? 3.523 78.812 34.969 1 63.56 484 ALA B CA 1
ATOM 9089 C C . ALA B 1 484 ? 4.602 78 34.281 1 63.56 484 ALA B C 1
ATOM 9091 O O . ALA B 1 484 ? 4.309 77.25 33.344 1 63.56 484 ALA B O 1
ATOM 9092 N N . LYS B 1 485 ? 5.746 78.125 34.781 1 57.84 485 LYS B N 1
ATOM 9093 C CA . LYS B 1 485 ? 6.863 77.375 34.219 1 57.84 485 LYS B CA 1
ATOM 9094 C C . LYS B 1 485 ? 6.691 75.875 34.469 1 57.84 485 LYS B C 1
ATOM 9096 O O . LYS B 1 485 ? 6.969 75.062 33.594 1 57.84 485 LYS B O 1
ATOM 9101 N N . ASP B 1 486 ? 6.172 75.562 35.656 1 61.91 486 ASP B N 1
ATOM 9102 C CA . ASP B 1 486 ? 5.953 74.125 36 1 61.91 486 ASP B CA 1
ATOM 9103 C C . ASP B 1 486 ? 4.859 73.562 35.125 1 61.91 486 ASP B C 1
ATOM 9105 O O . ASP B 1 486 ? 4.992 72.375 34.656 1 61.91 486 ASP B O 1
ATOM 9109 N N . VAL B 1 487 ? 3.758 74.25 34.906 1 66 487 VAL B N 1
ATOM 9110 C CA . VAL B 1 487 ? 2.67 73.75 34.031 1 66 487 VAL B CA 1
ATOM 9111 C C . VAL B 1 487 ? 3.189 73.5 32.625 1 66 487 VAL B C 1
ATOM 9113 O O . VAL B 1 487 ? 2.865 72.5 32 1 66 487 VAL B O 1
ATOM 9116 N N . ARG B 1 488 ? 3.945 74.5 32.156 1 54.88 488 ARG B N 1
ATOM 9117 C CA . ARG B 1 488 ? 4.527 74.375 30.812 1 54.88 488 ARG B CA 1
ATOM 9118 C C . ARG B 1 488 ? 5.43 73.188 30.719 1 54.88 488 ARG B C 1
ATOM 9120 O O . ARG B 1 488 ? 5.422 72.438 29.703 1 54.88 488 ARG B O 1
ATOM 9127 N N . PHE B 1 489 ? 6.062 72.938 31.766 1 53.72 489 PHE B N 1
ATOM 9128 C CA . PHE B 1 489 ? 6.98 71.812 31.812 1 53.72 489 PHE B CA 1
ATOM 9129 C C . PHE B 1 489 ? 6.211 70.5 31.797 1 53.72 489 PHE B C 1
ATOM 9131 O O . PHE B 1 489 ? 6.551 69.562 31.047 1 53.72 489 PHE B O 1
ATOM 9138 N N . ILE B 1 490 ? 5.23 70.312 32.594 1 60.81 490 ILE B N 1
ATOM 9139 C CA . ILE B 1 490 ? 4.406 69.125 32.656 1 60.81 490 ILE B CA 1
ATOM 9140 C C . ILE B 1 490 ? 3.719 68.875 31.312 1 60.81 490 ILE B C 1
ATOM 9142 O O . ILE B 1 490 ? 3.662 67.75 30.844 1 60.81 490 ILE B O 1
ATOM 9146 N N . ALA B 1 491 ? 3.092 69.938 30.734 1 60.44 491 ALA B N 1
ATOM 9147 C CA . ALA B 1 491 ? 2.459 69.875 29.406 1 60.44 491 ALA B CA 1
ATOM 9148 C C . ALA B 1 491 ? 3.438 69.312 28.359 1 60.44 491 ALA B C 1
ATOM 9150 O O . ALA B 1 491 ? 3.08 68.5 27.531 1 60.44 491 ALA B O 1
ATOM 9151 N N . HIS B 1 492 ? 4.531 69.938 28.438 1 51.81 492 HIS B N 1
ATOM 9152 C CA . HIS B 1 492 ? 5.57 69.5 27.516 1 51.81 492 HIS B CA 1
ATOM 9153 C C . HIS B 1 492 ? 5.934 68.062 27.719 1 51.81 492 HIS B C 1
ATOM 9155 O O . HIS B 1 492 ? 6.164 67.312 26.75 1 51.81 492 HIS B O 1
ATOM 9161 N N . GLU B 1 493 ? 6.035 67.688 29 1 50.88 493 GLU B N 1
ATOM 9162 C CA . GLU B 1 493 ? 6.324 66.312 29.344 1 50.88 493 GLU B CA 1
ATOM 9163 C C . GLU B 1 493 ? 5.242 65.375 28.812 1 50.88 493 GLU B C 1
ATOM 9165 O O . GLU B 1 493 ? 5.535 64.25 28.391 1 50.88 493 GLU B O 1
ATOM 9170 N N . LEU B 1 494 ? 4.16 65.875 29.016 1 56.16 494 LEU B N 1
ATOM 9171 C CA . LEU B 1 494 ? 3.01 65.125 28.562 1 56.16 494 LEU B CA 1
ATOM 9172 C C . LEU B 1 494 ? 2.957 65.062 27.031 1 56.16 494 LEU B C 1
ATOM 9174 O O . LEU B 1 494 ? 2.541 64.062 26.469 1 56.16 494 LEU B O 1
ATOM 9178 N N . ALA B 1 495 ? 3.26 66.375 26.391 1 46.16 495 ALA B N 1
ATOM 9179 C CA . ALA B 1 495 ? 3.217 66.5 24.938 1 46.16 495 ALA B CA 1
ATOM 9180 C C . ALA B 1 495 ? 4.43 65.812 24.312 1 46.16 495 ALA B C 1
ATOM 9182 O O . ALA B 1 495 ? 4.379 65.375 23.156 1 46.16 495 ALA B O 1
ATOM 9183 N N . SER B 1 496 ? 5.746 66.438 24.719 1 43.5 496 SER B N 1
ATOM 9184 C CA . SER B 1 496 ? 6.988 66.562 23.969 1 43.5 496 SER B CA 1
ATOM 9185 C C . SER B 1 496 ? 7.5 65.25 23.5 1 43.5 496 SER B C 1
ATOM 9187 O O . SER B 1 496 ? 7.793 64.375 24.312 1 43.5 496 SER B O 1
ATOM 9189 N N . GLU B 1 497 ? 7.266 64.562 22.453 1 44.5 497 GLU B N 1
ATOM 9190 C CA . GLU B 1 497 ? 8.242 64.125 21.438 1 44.5 497 GLU B CA 1
ATOM 9191 C C . GLU B 1 497 ? 9.531 64.938 21.578 1 44.5 497 GLU B C 1
ATOM 9193 O O . GLU B 1 497 ? 10.609 64.5 21.203 1 44.5 497 GLU B O 1
ATOM 9198 N N . GLU B 1 498 ? 9.594 66.125 21.969 1 41.12 498 GLU B N 1
ATOM 9199 C CA . GLU B 1 498 ? 10.727 67 22.016 1 41.12 498 GLU B CA 1
ATOM 9200 C C . GLU B 1 498 ? 11.766 66.562 23.031 1 41.12 498 GLU B C 1
ATOM 9202 O O . GLU B 1 498 ? 12.969 66.688 22.828 1 41.12 498 GLU B O 1
ATOM 9207 N N . LEU B 1 499 ? 11.477 66.188 24.188 1 46.38 499 LEU B N 1
ATOM 9208 C CA . LEU B 1 499 ? 12.453 65.5 25.062 1 46.38 499 LEU B CA 1
ATOM 9209 C C . LEU B 1 499 ? 13.156 64.375 24.328 1 46.38 499 LEU B C 1
ATOM 9211 O O . LEU B 1 499 ? 14.336 64.125 24.562 1 46.38 499 LEU B O 1
ATOM 9215 N N . ASP B 1 500 ? 12.391 63.875 23.438 1 49.31 500 ASP B N 1
ATOM 9216 C CA . ASP B 1 500 ? 12.977 62.844 22.609 1 49.31 500 ASP B CA 1
ATOM 9217 C C . ASP B 1 500 ? 13.961 63.406 21.594 1 49.31 500 ASP B C 1
ATOM 9219 O O . ASP B 1 500 ? 14.977 62.812 21.281 1 49.31 500 ASP B O 1
ATOM 9223 N N . GLN B 1 501 ? 13.672 64.625 21.188 1 51.47 501 GLN B N 1
ATOM 9224 C CA . GLN B 1 501 ? 14.453 65.188 20.078 1 51.47 501 GLN B CA 1
ATOM 9225 C C . GLN B 1 501 ? 15.633 66 20.594 1 51.47 501 GLN B C 1
ATOM 9227 O O . GLN B 1 501 ? 16.672 66.125 19.938 1 51.47 501 GLN B O 1
ATOM 9232 N N . LYS B 1 502 ? 15.641 66.688 21.812 1 56.12 502 LYS B N 1
ATOM 9233 C CA . LYS B 1 502 ? 16.734 67.562 22.266 1 56.12 502 LYS B CA 1
ATOM 9234 C C . LYS B 1 502 ? 17.734 66.75 23.109 1 56.12 502 LYS B C 1
ATOM 9236 O O . LYS B 1 502 ? 17.344 65.812 23.828 1 56.12 502 LYS B O 1
ATOM 9241 N N . GLN B 1 503 ? 18.984 67.125 22.906 1 71.94 503 GLN B N 1
ATOM 9242 C CA . GLN B 1 503 ? 20.047 66.562 23.719 1 71.94 503 GLN B CA 1
ATOM 9243 C C . GLN B 1 503 ? 19.938 67 25.172 1 71.94 503 GLN B C 1
ATOM 9245 O O . GLN B 1 503 ? 19.547 68.125 25.453 1 71.94 503 GLN B O 1
ATOM 9250 N N . PHE B 1 504 ? 20.156 66.188 26.094 1 76.69 504 PHE B N 1
ATOM 9251 C CA . PHE B 1 504 ? 20.016 66.5 27.531 1 76.69 504 PHE B CA 1
ATOM 9252 C C . PHE B 1 504 ? 20.844 67.688 27.938 1 76.69 504 PHE B C 1
ATOM 9254 O O . PHE B 1 504 ? 20.375 68.5 28.734 1 76.69 504 PHE B O 1
ATOM 9261 N N . LYS B 1 505 ? 22.016 67.812 27.266 1 81.31 505 LYS B N 1
ATOM 9262 C CA . LYS B 1 505 ? 22.891 68.938 27.531 1 81.31 505 LYS B CA 1
ATOM 9263 C C . LYS B 1 505 ? 22.188 70.25 27.234 1 81.31 505 LYS B C 1
ATOM 9265 O O . LYS B 1 505 ? 22.266 71.25 28.031 1 81.31 505 LYS B O 1
ATOM 9270 N N . THR B 1 506 ? 21.5 70.25 26.266 1 76.81 506 THR B N 1
ATOM 9271 C CA . THR B 1 506 ? 20.812 71.5 25.844 1 76.81 506 THR B CA 1
ATOM 9272 C C . THR B 1 506 ? 19.688 71.812 26.812 1 76.81 506 THR B C 1
ATOM 9274 O O . THR B 1 506 ? 19.453 73 27.125 1 76.81 506 THR B O 1
ATOM 9277 N N . LEU B 1 507 ? 19.094 70.938 27.266 1 72.06 507 LEU B N 1
ATOM 9278 C CA . LEU B 1 507 ? 18 71.062 28.219 1 72.06 507 LEU B CA 1
ATOM 9279 C C . LEU B 1 507 ? 18.5 71.75 29.5 1 72.06 507 LEU B C 1
ATOM 9281 O O . LEU B 1 507 ? 17.875 72.625 30.031 1 72.06 507 LEU B O 1
ATOM 9285 N N . VAL B 1 508 ? 19.547 71.312 29.953 1 79.5 508 VAL B N 1
ATOM 9286 C CA . VAL B 1 508 ? 20.141 71.812 31.203 1 79.5 508 VAL B CA 1
ATOM 9287 C C . VAL B 1 508 ? 20.641 73.25 30.984 1 79.5 508 VAL B C 1
ATOM 9289 O O . VAL B 1 508 ? 20.453 74.125 31.828 1 79.5 508 VAL B O 1
ATOM 9292 N N . GLU B 1 509 ? 21.234 73.375 29.875 1 78.75 509 GLU B N 1
ATOM 9293 C CA . GLU B 1 509 ? 21.75 74.75 29.547 1 78.75 509 GLU B CA 1
ATOM 9294 C C . GLU B 1 509 ? 20.625 75.75 29.469 1 78.75 509 GLU B C 1
ATOM 9296 O O . GLU B 1 509 ? 20.766 76.875 29.969 1 78.75 509 GLU B O 1
ATOM 9301 N N . ASP B 1 510 ? 19.594 75.312 28.938 1 72.69 510 ASP B N 1
ATOM 9302 C CA . ASP B 1 510 ? 18.438 76.188 28.828 1 72.69 510 ASP B CA 1
ATOM 9303 C C . ASP B 1 510 ? 17.922 76.562 30.219 1 72.69 510 ASP B C 1
ATOM 9305 O O . ASP B 1 510 ? 17.531 77.75 30.453 1 72.69 510 ASP B O 1
ATOM 9309 N N . LEU B 1 511 ? 17.938 75.688 31.062 1 74.06 511 LEU B N 1
ATOM 9310 C CA . LEU B 1 511 ? 17.516 75.938 32.438 1 74.06 511 LEU B CA 1
ATOM 9311 C C . LEU B 1 511 ? 18.406 76.938 33.125 1 74.06 511 LEU B C 1
ATOM 9313 O O . LEU B 1 511 ? 17.922 77.875 33.781 1 74.06 511 LEU B O 1
ATOM 9317 N N . PHE B 1 512 ? 19.641 76.812 32.938 1 77.38 512 PHE B N 1
ATOM 9318 C CA . PHE B 1 512 ? 20.594 77.688 33.594 1 77.38 512 PHE B CA 1
ATOM 9319 C C . PHE B 1 512 ? 20.484 79.125 33 1 77.38 512 PHE B C 1
ATOM 9321 O O . PHE B 1 512 ? 20.656 80.125 33.719 1 77.38 512 PHE B O 1
ATOM 9328 N N . GLN B 1 513 ? 20.172 79.188 31.812 1 72.69 513 GLN B N 1
ATOM 9329 C CA . GLN B 1 513 ? 19.984 80.5 31.203 1 72.69 513 GLN B CA 1
ATOM 9330 C C . GLN B 1 513 ? 18.812 81.188 31.828 1 72.69 513 GLN B C 1
ATOM 9332 O O . GLN B 1 513 ? 18.891 82.438 32.094 1 72.69 513 GLN B O 1
ATOM 9337 N N . ILE B 1 514 ? 17.938 80.5 32.094 1 65.44 514 ILE B N 1
ATOM 9338 C CA . ILE B 1 514 ? 16.734 81.125 32.719 1 65.44 514 ILE B CA 1
ATOM 9339 C C . ILE B 1 514 ? 17.047 81.5 34.156 1 65.44 514 ILE B C 1
ATOM 9341 O O . ILE B 1 514 ? 16.656 82.562 34.594 1 65.44 514 ILE B O 1
ATOM 9345 N N . LEU B 1 515 ? 17.719 80.688 34.812 1 71.44 515 LEU B N 1
ATOM 9346 C CA . LEU B 1 515 ? 18.031 80.938 36.219 1 71.44 515 LEU B CA 1
ATOM 9347 C C . LEU B 1 515 ? 18.984 82.125 36.375 1 71.44 515 LEU B C 1
ATOM 9349 O O . LEU B 1 515 ? 18.828 82.938 37.281 1 71.44 515 LEU B O 1
ATOM 9353 N N . LYS B 1 516 ? 19.875 82.188 35.469 1 69.88 516 LYS B N 1
ATOM 9354 C CA . LYS B 1 516 ? 20.828 83.25 35.469 1 69.88 516 LYS B CA 1
ATOM 9355 C C . LYS B 1 516 ? 20.125 84.625 35.25 1 69.88 516 LYS B C 1
ATOM 9357 O O . LYS B 1 516 ? 20.484 85.625 35.844 1 69.88 516 LYS B O 1
ATOM 9362 N N . ALA B 1 517 ? 19.125 84.562 34.562 1 63 517 ALA B N 1
ATOM 9363 C CA . ALA B 1 517 ? 18.406 85.75 34.219 1 63 517 ALA B CA 1
ATOM 9364 C C . ALA B 1 517 ? 17.5 86.188 35.344 1 63 517 ALA B C 1
ATOM 9366 O O . ALA B 1 517 ? 17.25 87.438 35.5 1 63 517 ALA B O 1
ATOM 9367 N N . GLN B 1 518 ? 17.234 85.375 36.156 1 58.72 518 GLN B N 1
ATOM 9368 C CA . GLN B 1 518 ? 16.172 85.688 37.094 1 58.72 518 GLN B CA 1
ATOM 9369 C C . GLN B 1 518 ? 16.703 85.812 38.5 1 58.72 518 GLN B C 1
ATOM 9371 O O . GLN B 1 518 ? 16.062 86.5 39.344 1 58.72 518 GLN B O 1
ATOM 9376 N N . HIS B 1 519 ? 17.844 85.312 38.719 1 68.56 519 HIS B N 1
ATOM 9377 C CA . HIS B 1 519 ? 18.297 85.25 40.094 1 68.56 519 HIS B CA 1
ATOM 9378 C C . HIS B 1 519 ? 19.719 85.812 40.219 1 68.56 519 HIS B C 1
ATOM 9380 O O . HIS B 1 519 ? 20.469 85.875 39.25 1 68.56 519 HIS B O 1
ATOM 9386 N N . GLN B 1 520 ? 20.016 86.312 41.312 1 70.81 520 GLN B N 1
ATOM 9387 C CA . GLN B 1 520 ? 21.297 86.938 41.594 1 70.81 520 GLN B CA 1
ATOM 9388 C C . GLN B 1 520 ? 22.375 85.875 41.906 1 70.81 520 GLN B C 1
ATOM 9390 O O . GLN B 1 520 ? 23.562 86.188 41.906 1 70.81 520 GLN B O 1
ATOM 9395 N N . VAL B 1 521 ? 22.062 84.688 42.094 1 80.56 521 VAL B N 1
ATOM 9396 C CA . VAL B 1 521 ? 23.016 83.625 42.375 1 80.56 521 VAL B CA 1
ATOM 9397 C C . VAL B 1 521 ? 23.844 83.312 41.125 1 80.56 521 VAL B C 1
ATOM 9399 O O . VAL B 1 521 ? 23.297 83.188 40.031 1 80.56 521 VAL B O 1
ATOM 9402 N N . LYS B 1 522 ? 25.172 83.312 41.188 1 86.5 522 LYS B N 1
ATOM 9403 C CA . LYS B 1 522 ? 26.047 82.938 40.062 1 86.5 522 LYS B CA 1
ATOM 9404 C C . LYS B 1 522 ? 26.047 81.438 39.875 1 86.5 522 LYS B C 1
ATOM 9406 O O . LYS B 1 522 ? 26.594 80.688 40.688 1 86.5 522 LYS B O 1
ATOM 9411 N N . PHE B 1 523 ? 25.391 81.062 38.844 1 85.12 523 PHE B N 1
ATOM 9412 C CA . PHE B 1 523 ? 25.297 79.625 38.531 1 85.12 523 PHE B CA 1
ATOM 9413 C C . PHE B 1 523 ? 26.359 79.188 37.531 1 85.12 523 PHE B C 1
ATOM 9415 O O . PHE B 1 523 ? 26.547 79.875 36.5 1 85.12 523 PHE B O 1
ATOM 9422 N N . SER B 1 524 ? 27.234 78.25 37.812 1 88.06 524 SER B N 1
ATOM 9423 C CA . SER B 1 524 ? 28.172 77.625 36.844 1 88.06 524 SER B CA 1
ATOM 9424 C C . SER B 1 524 ? 27.797 76.188 36.594 1 88.06 524 SER B C 1
ATOM 9426 O O . SER B 1 524 ? 27.281 75.5 37.5 1 88.06 524 SER B O 1
ATOM 9428 N N . HIS B 1 525 ? 27.781 75.812 35.344 1 87.75 525 HIS B N 1
ATOM 9429 C CA . HIS B 1 525 ? 27.438 74.438 35.031 1 87.75 525 HIS B CA 1
ATOM 9430 C C . HIS B 1 525 ? 28.5 73.75 34.156 1 87.75 525 HIS B C 1
ATOM 9432 O O . HIS B 1 525 ? 29.141 74.438 33.344 1 87.75 525 HIS B O 1
ATOM 9438 N N . GLN B 1 526 ? 28.906 72.5 34.438 1 88.75 526 GLN B N 1
ATOM 9439 C CA . GLN B 1 526 ? 29.719 71.625 33.594 1 88.75 526 GLN B CA 1
ATOM 9440 C C . GLN B 1 526 ? 28.984 70.312 33.281 1 88.75 526 GLN B C 1
ATOM 9442 O O . GLN B 1 526 ? 28.875 69.438 34.125 1 88.75 526 GLN B O 1
ATOM 9447 N N . VAL B 1 527 ? 28.375 70.312 32.094 1 87.94 527 VAL B N 1
ATOM 9448 C CA . VAL B 1 527 ? 27.641 69.125 31.641 1 87.94 527 VAL B CA 1
ATOM 9449 C C . VAL B 1 527 ? 28.453 68.438 30.547 1 87.94 527 VAL B C 1
ATOM 9451 O O . VAL B 1 527 ? 28.688 69 29.484 1 87.94 527 VAL B O 1
ATOM 9454 N N . ALA B 1 528 ? 28.938 67.188 30.859 1 85.81 528 ALA B N 1
ATOM 9455 C CA . ALA B 1 528 ? 29.656 66.375 29.875 1 85.81 528 ALA B CA 1
ATOM 9456 C C . ALA B 1 528 ? 28.703 65.75 28.891 1 85.81 528 ALA B C 1
ATOM 9458 O O . ALA B 1 528 ? 27.484 65.75 29.109 1 85.81 528 ALA B O 1
ATOM 9459 N N . GLU B 1 529 ? 29.219 65.312 27.766 1 81.81 529 GLU B N 1
ATOM 9460 C CA . GLU B 1 529 ? 28.422 64.562 26.797 1 81.81 529 GLU B CA 1
ATOM 9461 C C . GLU B 1 529 ? 27.969 63.25 27.375 1 81.81 529 GLU B C 1
ATOM 9463 O O . GLU B 1 529 ? 28.781 62.438 27.812 1 81.81 529 GLU B O 1
ATOM 9468 N N . LEU B 1 530 ? 26.656 63.156 27.547 1 81.31 530 LEU B N 1
ATOM 9469 C CA . LEU B 1 530 ? 26.078 61.938 28.078 1 81.31 530 LEU B CA 1
ATOM 9470 C C . LEU B 1 530 ? 25.688 60.969 26.953 1 81.31 530 LEU B C 1
ATOM 9472 O O . LEU B 1 530 ? 25.438 61.406 25.828 1 81.31 530 LEU B O 1
ATOM 9476 N N . PRO B 1 531 ? 25.75 59.688 27.219 1 80.5 531 PRO B N 1
ATOM 9477 C CA . PRO B 1 531 ? 25.188 58.75 26.25 1 80.5 531 PRO B CA 1
ATOM 9478 C C . PRO B 1 531 ? 23.703 58.969 26 1 80.5 531 PRO B C 1
ATOM 9480 O O . PRO B 1 531 ? 23.047 59.688 26.766 1 80.5 531 PRO B O 1
ATOM 9483 N N . LYS B 1 532 ? 23.25 58.438 24.906 1 75.56 532 LYS B N 1
ATOM 9484 C CA . LYS B 1 532 ? 21.828 58.562 24.625 1 75.56 532 LYS B CA 1
ATOM 9485 C C . LYS B 1 532 ? 20.984 57.969 25.75 1 75.56 532 LYS B C 1
ATOM 9487 O O . LYS B 1 532 ? 21.125 56.781 26.094 1 75.56 532 LYS B O 1
ATOM 9492 N N . LEU B 1 533 ? 20.281 58.906 26.422 1 73.25 533 LEU B N 1
ATOM 9493 C CA . LEU B 1 533 ? 19.469 58.5 27.547 1 73.25 533 LEU B CA 1
ATOM 9494 C C . LEU B 1 533 ? 18.016 58.25 27.125 1 73.25 533 LEU B C 1
ATOM 9496 O O . LEU B 1 533 ? 17.469 59.031 26.328 1 73.25 533 LEU B O 1
ATOM 9500 N N . PRO B 1 534 ? 17.516 57.156 27.531 1 71 534 PRO B N 1
ATOM 9501 C CA . PRO B 1 534 ? 16.078 56.969 27.312 1 71 534 PRO B CA 1
ATOM 9502 C C . PRO B 1 534 ? 15.242 58.062 27.969 1 71 534 PRO B C 1
ATOM 9504 O O . PRO B 1 534 ? 15.664 58.656 28.969 1 71 534 PRO B O 1
ATOM 9507 N N . THR B 1 535 ? 14.203 58.375 27.453 1 63.62 535 THR B N 1
ATOM 9508 C CA . THR B 1 535 ? 13.352 59.5 27.828 1 63.62 535 THR B CA 1
ATOM 9509 C C . THR B 1 535 ? 12.984 59.438 29.297 1 63.62 535 THR B C 1
ATOM 9511 O O . THR B 1 535 ? 13.023 60.438 30 1 63.62 535 THR B O 1
ATOM 9514 N N . PRO B 1 536 ? 12.797 58.25 29.859 1 64.38 536 PRO B N 1
ATOM 9515 C CA . PRO B 1 536 ? 12.461 58.219 31.281 1 64.38 536 PRO B CA 1
ATOM 9516 C C . PRO B 1 536 ? 13.609 58.656 32.188 1 64.38 536 PRO B C 1
ATOM 9518 O O . PRO B 1 536 ? 13.391 59.344 33.188 1 64.38 536 PRO B O 1
ATOM 9521 N N . ILE B 1 537 ? 14.734 58.312 31.781 1 73.94 537 ILE B N 1
ATOM 9522 C CA . ILE B 1 537 ? 15.922 58.688 32.562 1 73.94 537 ILE B CA 1
ATOM 9523 C C . ILE B 1 537 ? 16.203 60.188 32.375 1 73.94 537 ILE B C 1
ATOM 9525 O O . ILE B 1 537 ? 16.484 60.875 33.344 1 73.94 537 ILE B O 1
ATOM 9529 N N . LYS B 1 538 ? 16.047 60.562 31.156 1 74.25 538 LYS B N 1
ATOM 9530 C CA . LYS B 1 538 ? 16.266 61.969 30.828 1 74.25 538 LYS B CA 1
ATOM 9531 C C . LYS B 1 538 ? 15.336 62.875 31.625 1 74.25 538 LYS B C 1
ATOM 9533 O O . LYS B 1 538 ? 15.781 63.875 32.219 1 74.25 538 LYS B O 1
ATOM 9538 N N . GLY B 1 539 ? 14.188 62.5 31.609 1 69.5 539 GLY B N 1
ATOM 9539 C CA . GLY B 1 539 ? 13.188 63.312 32.312 1 69.5 539 GLY B CA 1
ATOM 9540 C C . GLY B 1 539 ? 13.406 63.344 33.812 1 69.5 539 GLY B C 1
ATOM 9541 O O . GLY B 1 539 ? 13.344 64.438 34.406 1 69.5 539 GLY B O 1
ATOM 9542 N N . ASN B 1 540 ? 13.617 62.281 34.438 1 73 540 ASN B N 1
ATOM 9543 C CA . ASN B 1 540 ? 13.82 62.219 35.906 1 73 540 ASN B CA 1
ATOM 9544 C C . ASN B 1 540 ? 15.086 62.969 36.312 1 73 540 ASN B C 1
ATOM 9546 O O . ASN B 1 540 ? 15.086 63.656 37.344 1 73 540 ASN B O 1
ATOM 9550 N N . LEU B 1 541 ? 16.062 62.781 35.531 1 80.94 541 LEU B N 1
ATOM 9551 C CA . LEU B 1 541 ? 17.312 63.469 35.812 1 80.94 541 LEU B CA 1
ATOM 9552 C C . LEU B 1 541 ? 17.141 65 35.719 1 80.94 541 LEU B C 1
ATOM 9554 O O . LEU B 1 541 ? 17.656 65.688 36.562 1 80.94 541 LEU B O 1
ATOM 9558 N N . PHE B 1 542 ? 16.469 65.438 34.75 1 76.56 542 PHE B N 1
ATOM 9559 C CA . PHE B 1 542 ? 16.203 66.812 34.594 1 76.56 542 PHE B CA 1
ATOM 9560 C C . PHE B 1 542 ? 15.391 67.375 35.781 1 76.56 542 PHE B C 1
ATOM 9562 O O . PHE B 1 542 ? 15.672 68.438 36.281 1 76.56 542 PHE B O 1
ATOM 9569 N N . ARG B 1 543 ? 14.625 66.625 36.281 1 72.19 543 ARG B N 1
ATOM 9570 C CA . ARG B 1 543 ? 13.797 67 37.438 1 72.19 543 ARG B CA 1
ATOM 9571 C C . ARG B 1 543 ? 14.625 67.062 38.719 1 72.19 543 ARG B C 1
ATOM 9573 O O . ARG B 1 543 ? 14.414 67.938 39.531 1 72.19 543 ARG B O 1
ATOM 9580 N N . ILE B 1 544 ? 15.367 66.125 38.844 1 81.62 544 ILE B N 1
ATOM 9581 C CA . ILE B 1 544 ? 16.266 66.125 39.969 1 81.62 544 ILE B CA 1
ATOM 9582 C C . ILE B 1 544 ? 17.109 67.438 39.969 1 81.62 544 ILE B C 1
ATOM 9584 O O . ILE B 1 544 ? 17.219 68.125 41 1 81.62 544 ILE B O 1
ATOM 9588 N N . ILE B 1 545 ? 17.594 67.75 38.844 1 84.88 545 ILE B N 1
ATOM 9589 C CA . ILE B 1 545 ? 18.406 68.938 38.688 1 84.88 545 ILE B CA 1
ATOM 9590 C C . ILE B 1 545 ? 17.578 70.188 39.031 1 84.88 545 ILE B C 1
ATOM 9592 O O . ILE B 1 545 ? 18.031 71.062 39.812 1 84.88 545 ILE B O 1
ATOM 9596 N N . LYS B 1 546 ? 16.484 70.188 38.594 1 74.94 546 LYS B N 1
ATOM 9597 C CA . LYS B 1 546 ? 15.609 71.375 38.844 1 74.94 546 LYS B CA 1
ATOM 9598 C C . LYS B 1 546 ? 15.281 71.5 40.344 1 74.94 546 LYS B C 1
ATOM 9600 O O . LYS B 1 546 ? 15.281 72.562 40.906 1 74.94 546 LYS B O 1
ATOM 9605 N N . GLU B 1 547 ? 14.977 70.375 40.938 1 75.94 547 GLU B N 1
ATOM 9606 C CA . GLU B 1 547 ? 14.664 70.312 42.375 1 75.94 547 GLU B CA 1
ATOM 9607 C C . GLU B 1 547 ? 15.844 70.812 43.188 1 75.94 547 GLU B C 1
ATOM 9609 O O . GLU B 1 547 ? 15.672 71.625 44.125 1 75.94 547 GLU B O 1
ATOM 9614 N N . LEU B 1 548 ? 16.969 70.375 42.844 1 85.56 548 LEU B N 1
ATOM 9615 C CA . LEU B 1 548 ? 18.172 70.75 43.594 1 85.56 548 LEU B CA 1
ATOM 9616 C C . LEU B 1 548 ? 18.469 72.25 43.406 1 85.56 548 LEU B C 1
ATOM 9618 O O . LEU B 1 548 ? 18.781 72.938 44.375 1 85.56 548 LEU B O 1
ATOM 9622 N N . LEU B 1 549 ? 18.266 72.75 42.219 1 83.06 549 LEU B N 1
ATOM 9623 C CA . LEU B 1 549 ? 18.531 74.125 41.969 1 83.06 549 LEU B CA 1
ATOM 9624 C C . LEU B 1 549 ? 17.484 75.062 42.625 1 83.06 549 LEU B C 1
ATOM 9626 O O . LEU B 1 549 ? 17.828 76.125 43.188 1 83.06 549 LEU B O 1
ATOM 9630 N N . ASN B 1 550 ? 16.344 74.625 42.688 1 75.38 550 ASN B N 1
ATOM 9631 C CA . ASN B 1 550 ? 15.289 75.312 43.375 1 75.38 550 ASN B CA 1
ATOM 9632 C C . ASN B 1 550 ? 15.539 75.375 44.875 1 75.38 550 ASN B C 1
ATOM 9634 O O . ASN B 1 550 ? 15.281 76.375 45.5 1 75.38 550 ASN B O 1
ATOM 9638 N N . ASN B 1 551 ? 15.945 74.312 45.438 1 78.56 551 ASN B N 1
ATOM 9639 C CA . ASN B 1 551 ? 16.281 74.312 46.875 1 78.56 551 ASN B CA 1
ATOM 9640 C C . ASN B 1 551 ? 17.375 75.312 47.188 1 78.56 551 ASN B C 1
ATOM 9642 O O . ASN B 1 551 ? 17.328 76 48.219 1 78.56 551 ASN B O 1
ATOM 9646 N N . ILE B 1 552 ? 18.312 75.438 46.281 1 84.94 552 ILE B N 1
ATOM 9647 C CA . ILE B 1 552 ? 19.391 76.375 46.469 1 84.94 552 ILE B CA 1
ATOM 9648 C C . ILE B 1 552 ? 18.828 77.812 46.469 1 84.94 552 ILE B C 1
ATOM 9650 O O . ILE B 1 552 ? 19.156 78.625 47.312 1 84.94 552 ILE B O 1
ATOM 9654 N N . LEU B 1 553 ? 17.969 78 45.625 1 79.88 553 LEU B N 1
ATOM 9655 C CA . LEU B 1 553 ? 17.406 79.375 45.469 1 79.88 553 LEU B CA 1
ATOM 9656 C C . LEU B 1 553 ? 16.516 79.75 46.625 1 79.88 553 LEU B C 1
ATOM 9658 O O . LEU B 1 553 ? 16.516 80.875 47.094 1 79.88 553 LEU B O 1
ATOM 9662 N N . LYS B 1 554 ? 15.93 78.75 47.188 1 75.5 554 LYS B N 1
ATOM 9663 C CA . LYS B 1 554 ? 14.93 79 48.219 1 75.5 554 LYS B CA 1
ATOM 9664 C C . LYS B 1 554 ? 15.562 79 49.594 1 75.5 554 LYS B C 1
ATOM 9666 O O . LYS B 1 554 ? 15.188 79.812 50.469 1 75.5 554 LYS B O 1
ATOM 9671 N N . HIS B 1 555 ? 16.375 78.125 49.75 1 80.44 555 HIS B N 1
ATOM 9672 C CA . HIS B 1 555 ? 16.734 77.875 51.156 1 80.44 555 HIS B CA 1
ATOM 9673 C C . HIS B 1 555 ? 18.203 78.125 51.406 1 80.44 555 HIS B C 1
ATOM 9675 O O . HIS B 1 555 ? 18.594 78.312 52.562 1 80.44 555 HIS B O 1
ATOM 9681 N N . ALA B 1 556 ? 19.109 78.25 50.469 1 85.12 556 ALA B N 1
ATOM 9682 C CA . ALA B 1 556 ? 20.562 78.25 50.688 1 85.12 556 ALA B CA 1
ATOM 9683 C C . ALA B 1 556 ? 21.094 79.688 50.875 1 85.12 556 ALA B C 1
ATOM 9685 O O . ALA B 1 556 ? 22.156 79.875 51.469 1 85.12 556 ALA B O 1
ATOM 9686 N N . GLU B 1 557 ? 20.312 80.688 50.438 1 86.38 557 GLU B N 1
ATOM 9687 C CA . GLU B 1 557 ? 20.844 82.062 50.406 1 86.38 557 GLU B CA 1
ATOM 9688 C C . GLU B 1 557 ? 22.281 82.062 49.875 1 86.38 557 GLU B C 1
ATOM 9690 O O . GLU B 1 557 ? 23.156 82.688 50.469 1 86.38 557 GLU B O 1
ATOM 9695 N N . ALA B 1 558 ? 22.562 81.375 48.906 1 88.88 558 ALA B N 1
ATOM 9696 C CA . ALA B 1 558 ? 23.891 81.188 48.344 1 88.88 558 ALA B CA 1
ATOM 9697 C C . ALA B 1 558 ? 24.203 82.312 47.344 1 88.88 558 ALA B C 1
ATOM 9699 O O . ALA B 1 558 ? 23.297 82.938 46.781 1 88.88 558 ALA B O 1
ATOM 9700 N N . GLN B 1 559 ? 25.438 82.625 47.219 1 89 559 GLN B N 1
ATOM 9701 C CA . GLN B 1 559 ? 25.891 83.562 46.219 1 89 559 GLN B CA 1
ATOM 9702 C C . GLN B 1 559 ? 26.359 82.812 44.969 1 89 559 GLN B C 1
ATOM 9704 O O . GLN B 1 559 ? 26.328 83.375 43.844 1 89 559 GLN B O 1
ATOM 9709 N N . GLU B 1 560 ? 26.828 81.625 45.188 1 89.88 560 GLU B N 1
ATOM 9710 C CA . GLU B 1 560 ? 27.312 80.875 44.062 1 89.88 560 GLU B CA 1
ATOM 9711 C C . GLU B 1 560 ? 26.797 79.438 44.156 1 89.88 560 GLU B C 1
ATOM 9713 O O . GLU B 1 560 ? 26.672 78.875 45.25 1 89.88 560 GLU B O 1
ATOM 9718 N N . ALA B 1 561 ? 26.438 78.875 43.062 1 91.12 561 ALA B N 1
ATOM 9719 C CA . ALA B 1 561 ? 26.031 77.438 42.938 1 91.12 561 ALA B CA 1
ATOM 9720 C C . ALA B 1 561 ? 26.672 76.812 41.719 1 91.12 561 ALA B C 1
ATOM 9722 O O . ALA B 1 561 ? 26.844 77.438 40.688 1 91.12 561 ALA B O 1
ATOM 9723 N N . GLU B 1 562 ? 27.141 75.562 41.844 1 91.69 562 GLU B N 1
ATOM 9724 C CA . GLU B 1 562 ? 27.781 74.812 40.781 1 91.69 562 GLU B CA 1
ATOM 9725 C C . GLU B 1 562 ? 27.094 73.5 40.531 1 91.69 562 GLU B C 1
ATOM 9727 O O . GLU B 1 562 ? 26.688 72.812 41.469 1 91.69 562 GLU B O 1
ATOM 9732 N N . LEU B 1 563 ? 26.875 73.188 39.281 1 92.75 563 LEU B N 1
ATOM 9733 C CA . LEU B 1 563 ? 26.344 71.875 38.844 1 92.75 563 LEU B CA 1
ATOM 9734 C C . LEU B 1 563 ? 27.312 71.188 37.938 1 92.75 563 LEU B C 1
ATOM 9736 O O . LEU B 1 563 ? 27.844 71.75 37 1 92.75 563 LEU B O 1
ATOM 9740 N N . GLU B 1 564 ? 27.688 69.938 38.25 1 93.12 564 GLU B N 1
ATOM 9741 C CA . GLU B 1 564 ? 28.5 69.062 37.406 1 93.12 564 GLU B CA 1
ATOM 9742 C C . GLU B 1 564 ? 27.75 67.75 37.062 1 93.12 564 GLU B C 1
ATOM 9744 O O . GLU B 1 564 ? 27.203 67.125 37.969 1 93.12 564 GLU B O 1
ATOM 9749 N N . LEU B 1 565 ? 27.609 67.5 35.844 1 92 565 LEU B N 1
ATOM 9750 C CA . LEU B 1 565 ? 26.969 66.312 35.344 1 92 565 LEU B CA 1
ATOM 9751 C C . LEU B 1 565 ? 27.891 65.562 34.375 1 92 565 LEU B C 1
ATOM 9753 O O . LEU B 1 565 ? 28.344 66.125 33.375 1 92 565 LEU B O 1
ATOM 9757 N N . PHE B 1 566 ? 28.281 64.312 34.656 1 90.81 566 PHE B N 1
ATOM 9758 C CA . PHE B 1 566 ? 29.141 63.531 33.75 1 90.81 566 PHE B CA 1
ATOM 9759 C C . PHE B 1 566 ? 28.875 62.062 33.906 1 90.81 566 PHE B C 1
ATOM 9761 O O . PHE B 1 566 ? 28.312 61.625 34.906 1 90.81 566 PHE B O 1
ATOM 9768 N N . TYR B 1 567 ? 29.141 61.375 32.844 1 89.69 567 TYR B N 1
ATOM 9769 C CA . TYR B 1 567 ? 29.062 59.938 32.844 1 89.69 567 TYR B CA 1
ATOM 9770 C C . TYR B 1 567 ? 30.391 59.312 33.25 1 89.69 567 TYR B C 1
ATOM 9772 O O . TYR B 1 567 ? 31.438 59.594 32.656 1 89.69 567 TYR B O 1
ATOM 9780 N N . ASP B 1 568 ? 30.344 58.594 34.375 1 87.88 568 ASP B N 1
ATOM 9781 C CA . ASP B 1 568 ? 31.531 57.875 34.812 1 87.88 568 ASP B CA 1
ATOM 9782 C C . ASP B 1 568 ? 31.594 56.5 34.156 1 87.88 568 ASP B C 1
ATOM 9784 O O . ASP B 1 568 ? 30.844 55.594 34.531 1 87.88 568 ASP B O 1
ATOM 9788 N N . GLU B 1 569 ? 32.469 56.344 33.188 1 85.19 569 GLU B N 1
ATOM 9789 C CA . GLU B 1 569 ? 32.594 55.125 32.406 1 85.19 569 GLU B CA 1
ATOM 9790 C C . GLU B 1 569 ? 33.062 53.969 33.281 1 85.19 569 GLU B C 1
ATOM 9792 O O . GLU B 1 569 ? 32.719 52.812 33.062 1 85.19 569 GLU B O 1
ATOM 9797 N N . GLU B 1 570 ? 33.906 54.312 34.312 1 83.5 570 GLU B N 1
ATOM 9798 C CA . GLU B 1 570 ? 34.469 53.25 35.156 1 83.5 570 GLU B CA 1
ATOM 9799 C C . GLU B 1 570 ? 33.375 52.625 36.031 1 83.5 570 GLU B C 1
ATOM 9801 O O . GLU B 1 570 ? 33.281 51.406 36.125 1 83.5 570 GLU B O 1
ATOM 9806 N N . ASP B 1 571 ? 32.375 53.406 36.469 1 83.38 571 ASP B N 1
ATOM 9807 C CA . ASP B 1 571 ? 31.344 52.906 37.375 1 83.38 571 ASP B CA 1
ATOM 9808 C C . ASP B 1 571 ? 30.016 52.719 36.656 1 83.38 571 ASP B C 1
ATOM 9810 O O . ASP B 1 571 ? 29.047 52.188 37.25 1 83.38 571 ASP B O 1
ATOM 9814 N N . GLU B 1 572 ? 29.953 53.062 35.312 1 86.62 572 GLU B N 1
ATOM 9815 C CA . GLU B 1 572 ? 28.734 53 34.5 1 86.62 572 GLU B CA 1
ATOM 9816 C C . GLU B 1 572 ? 27.578 53.719 35.219 1 86.62 572 GLU B C 1
ATOM 9818 O O . GLU B 1 572 ? 26.5 53.156 35.375 1 86.62 572 GLU B O 1
ATOM 9823 N N . GLU B 1 573 ? 27.859 54.781 35.625 1 90 573 GLU B N 1
ATOM 9824 C CA . GLU B 1 573 ? 26.859 55.594 36.344 1 90 573 GLU B CA 1
ATOM 9825 C C . GLU B 1 573 ? 26.859 57.031 35.812 1 90 573 GLU B C 1
ATOM 9827 O O . GLU B 1 573 ? 27.906 57.531 35.406 1 90 573 GLU B O 1
ATOM 9832 N N . ILE B 1 574 ? 25.781 57.594 35.844 1 91.19 574 ILE B N 1
ATOM 9833 C CA . ILE B 1 574 ? 25.656 59.031 35.656 1 91.19 574 ILE B CA 1
ATOM 9834 C C . ILE B 1 574 ? 25.781 59.75 37 1 91.19 574 ILE B C 1
ATOM 9836 O O . ILE B 1 574 ? 25.062 59.406 37.938 1 91.19 574 ILE B O 1
ATOM 9840 N N . LYS B 1 575 ? 26.75 60.625 37.125 1 93.62 575 LYS B N 1
ATOM 9841 C CA . LYS B 1 575 ? 27 61.344 38.375 1 93.62 575 LYS B CA 1
ATOM 9842 C C . LYS B 1 575 ? 26.578 62.812 38.25 1 93.62 575 LYS B C 1
ATOM 9844 O O . LYS B 1 575 ? 26.906 63.5 37.281 1 93.62 575 LYS B O 1
ATOM 9849 N N . LEU B 1 576 ? 25.766 63.25 39.156 1 93.19 576 LEU B N 1
ATOM 9850 C CA . LEU B 1 576 ? 25.312 64.625 39.281 1 93.19 576 LEU B CA 1
ATOM 9851 C C . LEU B 1 576 ? 25.781 65.25 40.625 1 93.19 576 LEU B C 1
ATOM 9853 O O . LEU B 1 576 ? 25.531 64.625 41.688 1 93.19 576 LEU B O 1
ATOM 9857 N N . ILE B 1 577 ? 26.562 66.312 40.562 1 94.12 577 ILE B N 1
ATOM 9858 C CA . ILE B 1 577 ? 27.016 67 41.75 1 94.12 577 ILE B CA 1
ATOM 9859 C C . ILE B 1 577 ? 26.469 68.438 41.719 1 94.12 577 ILE B C 1
ATOM 9861 O O . ILE B 1 577 ? 26.641 69.188 40.75 1 94.12 577 ILE B O 1
ATOM 9865 N N . VAL B 1 578 ? 25.75 68.75 42.719 1 92.69 578 VAL B N 1
ATOM 9866 C CA . VAL B 1 578 ? 25.266 70.125 42.875 1 92.69 578 VAL B CA 1
ATOM 9867 C C . VAL B 1 578 ? 25.766 70.688 44.219 1 92.69 578 VAL B C 1
ATOM 9869 O O . VAL B 1 578 ? 25.609 70.062 45.25 1 92.69 578 VAL B O 1
ATOM 9872 N N . SER B 1 579 ? 26.438 71.875 44.125 1 93.5 579 SER B N 1
ATOM 9873 C CA . SER B 1 579 ? 27.031 72.5 45.312 1 93.5 579 SER B CA 1
ATOM 9874 C C . SER B 1 579 ? 26.672 73.938 45.375 1 93.5 579 SER B C 1
ATOM 9876 O O . SER B 1 579 ? 26.5 74.625 44.344 1 93.5 579 SER B O 1
ATOM 9878 N N . ASP B 1 580 ? 26.484 74.375 46.594 1 91.44 580 ASP B N 1
ATOM 9879 C CA . ASP B 1 580 ? 26.25 75.812 46.844 1 91.44 580 ASP B CA 1
ATOM 9880 C C . ASP B 1 580 ? 27.094 76.312 48.031 1 91.44 580 ASP B C 1
ATOM 9882 O O . ASP B 1 580 ? 27.625 75.5 48.781 1 91.44 580 ASP B O 1
ATOM 9886 N N . ASN B 1 581 ? 27.312 77.625 48.156 1 90.81 581 ASN B N 1
ATOM 9887 C CA . ASN B 1 581 ? 28.031 78.25 49.25 1 90.81 581 ASN B CA 1
ATOM 9888 C C . ASN B 1 581 ? 27.078 78.938 50.25 1 90.81 581 ASN B C 1
ATOM 9890 O O . ASN B 1 581 ? 27.375 80 50.75 1 90.81 581 ASN B O 1
ATOM 9894 N N . GLY B 1 582 ? 25.984 78.312 50.406 1 89 582 GLY B N 1
ATOM 9895 C CA . GLY B 1 582 ? 24.969 78.938 51.281 1 89 582 GLY B CA 1
ATOM 9896 C C . GLY B 1 582 ? 25.172 78.625 52.75 1 89 582 GLY B C 1
ATOM 9897 O O . GLY B 1 582 ? 26.266 78.188 53.156 1 89 582 GLY B O 1
ATOM 9898 N N . LYS B 1 583 ? 24.141 78.938 53.531 1 89 583 LYS B N 1
ATOM 9899 C CA . LYS B 1 583 ? 24.203 78.812 55 1 89 583 LYS B CA 1
ATOM 9900 C C . LYS B 1 583 ? 24.125 77.375 55.438 1 89 583 LYS B C 1
ATOM 9902 O O . LYS B 1 583 ? 24.344 77.062 56.625 1 89 583 LYS B O 1
ATOM 9907 N N . GLY B 1 584 ? 23.922 76.438 54.562 1 87.25 584 GLY B N 1
ATOM 9908 C CA . GLY B 1 584 ? 23.844 75.062 54.906 1 87.25 584 GLY B CA 1
ATOM 9909 C C . GLY B 1 584 ? 22.688 74.75 55.844 1 87.25 584 GLY B C 1
ATOM 9910 O O . GLY B 1 584 ? 21.875 75.625 56.156 1 87.25 584 GLY B O 1
ATOM 9911 N N . PHE B 1 585 ? 22.484 73.438 56.062 1 84.81 585 PHE B N 1
ATOM 9912 C CA . PHE B 1 585 ? 21.453 73 57 1 84.81 585 PHE B CA 1
ATOM 9913 C C . PHE B 1 585 ? 21.891 71.75 57.719 1 84.81 585 PHE B C 1
ATOM 9915 O O . PHE B 1 585 ? 22.844 71.062 57.312 1 84.81 585 PHE B O 1
ATOM 9922 N N . ASP B 1 586 ? 21.359 71.562 58.844 1 81.12 586 ASP B N 1
ATOM 9923 C CA . ASP B 1 586 ? 21.672 70.375 59.625 1 81.12 586 ASP B CA 1
ATOM 9924 C C . ASP B 1 586 ? 21 69.125 59.031 1 81.12 586 ASP B C 1
ATOM 9926 O O . ASP B 1 586 ? 19.812 68.875 59.281 1 81.12 586 ASP B O 1
ATOM 9930 N N . TRP B 1 587 ? 21.797 68.375 58.219 1 80.19 587 TRP B N 1
ATOM 9931 C CA . TRP B 1 587 ? 21.297 67.25 57.469 1 80.19 587 TRP B CA 1
ATOM 9932 C C . TRP B 1 587 ? 20.812 66.125 58.406 1 80.19 587 TRP B C 1
ATOM 9934 O O . TRP B 1 587 ? 19.797 65.5 58.156 1 80.19 587 TRP B O 1
ATOM 9944 N N . LYS B 1 588 ? 21.406 65.875 59.5 1 75.5 588 LYS B N 1
ATOM 9945 C CA . LYS B 1 588 ? 21 64.875 60.469 1 75.5 588 LYS B CA 1
ATOM 9946 C C . LYS B 1 588 ? 19.625 65.188 61.031 1 75.5 588 LYS B C 1
ATOM 9948 O O . LYS B 1 588 ? 18.797 64.312 61.188 1 75.5 588 LYS B O 1
ATOM 9953 N N . LYS B 1 589 ? 19.328 66.438 61.188 1 76.62 589 LYS B N 1
ATOM 9954 C CA . LYS B 1 589 ? 18.047 66.875 61.719 1 76.62 589 LYS B CA 1
ATOM 9955 C C . LYS B 1 589 ? 16.922 66.75 60.688 1 76.62 589 LYS B C 1
ATOM 9957 O O . LYS B 1 589 ? 15.82 66.312 61 1 76.62 589 LYS B O 1
ATOM 9962 N N . VAL B 1 590 ? 17.25 67.062 59.5 1 75.81 590 VAL B N 1
ATOM 9963 C CA . VAL B 1 590 ? 16.25 67 58.438 1 75.81 590 VAL B CA 1
ATOM 9964 C C . VAL B 1 590 ? 15.898 65.562 58.125 1 75.81 590 VAL B C 1
ATOM 9966 O O . VAL B 1 590 ? 14.734 65.25 57.875 1 75.81 590 VAL B O 1
ATOM 9969 N N . LYS B 1 591 ? 16.906 64.688 58.156 1 72.75 591 LYS B N 1
ATOM 9970 C CA . LYS B 1 591 ? 16.703 63.281 57.906 1 72.75 591 LYS B CA 1
ATOM 9971 C C . LYS B 1 591 ? 15.828 62.625 58.969 1 72.75 591 LYS B C 1
ATOM 9973 O O . LYS B 1 591 ? 14.992 61.781 58.688 1 72.75 591 LYS B O 1
ATOM 9978 N N . GLU B 1 592 ? 16 63.062 60.219 1 69.12 592 GLU B N 1
ATOM 9979 C CA . GLU B 1 592 ? 15.258 62.531 61.375 1 69.12 592 GLU B CA 1
ATOM 9980 C C . GLU B 1 592 ? 13.828 63.062 61.375 1 69.12 592 GLU B C 1
ATOM 9982 O O . GLU B 1 592 ? 12.898 62.312 61.719 1 69.12 592 GLU B O 1
ATOM 9987 N N . GLU B 1 593 ? 13.555 64.25 61.031 1 65.5 593 GLU B N 1
ATOM 9988 C CA . GLU B 1 593 ? 12.242 64.875 61.156 1 65.5 593 GLU B CA 1
ATOM 9989 C C . GLU B 1 593 ? 11.391 64.625 59.906 1 65.5 593 GLU B C 1
ATOM 9991 O O . GLU B 1 593 ? 10.195 64.938 59.906 1 65.5 593 GLU B O 1
ATOM 9996 N N . LYS B 1 594 ? 11.617 63.969 59.125 1 56.09 594 LYS B N 1
ATOM 9997 C CA . LYS B 1 594 ? 10.945 63.594 57.875 1 56.09 594 LYS B CA 1
ATOM 9998 C C . LYS B 1 594 ? 10.227 64.812 57.281 1 56.09 594 LYS B C 1
ATOM 10000 O O . LYS B 1 594 ? 9.172 64.625 56.656 1 56.09 594 LYS B O 1
ATOM 10005 N N . LYS B 1 595 ? 10.484 66 57.625 1 54.25 595 LYS B N 1
ATOM 10006 C CA . LYS B 1 595 ? 9.617 67.188 57.438 1 54.25 595 LYS B CA 1
ATOM 10007 C C . LYS B 1 595 ? 9.906 67.875 56.125 1 54.25 595 LYS B C 1
ATOM 10009 O O . LYS B 1 595 ? 9.203 68.812 55.75 1 54.25 595 LYS B O 1
ATOM 10014 N N . GLY B 1 596 ? 10.727 67.375 55.188 1 54.69 596 GLY B N 1
ATOM 10015 C CA . GLY B 1 596 ? 10.836 68.312 54.094 1 54.69 596 GLY B CA 1
ATOM 10016 C C . GLY B 1 596 ? 10.445 67.688 52.75 1 54.69 596 GLY B C 1
ATOM 10017 O O . GLY B 1 596 ? 10.977 66.625 52.375 1 54.69 596 GLY B O 1
ATOM 10018 N N . MET B 1 597 ? 9.398 68.125 52.156 1 54.28 597 MET B N 1
ATOM 10019 C CA . MET B 1 597 ? 8.805 67.625 50.906 1 54.28 597 MET B CA 1
ATOM 10020 C C . MET B 1 597 ? 9.844 67.562 49.781 1 54.28 597 MET B C 1
ATOM 10022 O O . MET B 1 597 ? 9.836 66.625 49 1 54.28 597 MET B O 1
ATOM 10026 N N . GLY B 1 598 ? 10.844 68.438 49.906 1 63.41 598 GLY B N 1
ATOM 10027 C CA . GLY B 1 598 ? 11.82 68.438 48.844 1 63.41 598 GLY B CA 1
ATOM 10028 C C . GLY B 1 598 ? 12.766 67.312 48.812 1 63.41 598 GLY B C 1
ATOM 10029 O O . GLY B 1 598 ? 13 66.688 47.781 1 63.41 598 GLY B O 1
ATOM 10030 N N . ILE B 1 599 ? 13.234 67 49.969 1 70.62 599 ILE B N 1
ATOM 10031 C CA . ILE B 1 599 ? 14.219 65.938 50.094 1 70.62 599 ILE B CA 1
ATOM 10032 C C . ILE B 1 599 ? 13.539 64.562 49.906 1 70.62 599 ILE B C 1
ATOM 10034 O O . ILE B 1 599 ? 14.125 63.656 49.312 1 70.62 599 ILE B O 1
ATOM 10038 N N . SER B 1 600 ? 12.391 64.5 50.312 1 72.5 600 SER B N 1
ATOM 10039 C CA . SER B 1 600 ? 11.641 63.312 50.094 1 72.5 600 SER B CA 1
ATOM 10040 C C . SER B 1 600 ? 11.391 63.062 48.594 1 72.5 600 SER B C 1
ATOM 10042 O O . SER B 1 600 ? 11.5 61.938 48.125 1 72.5 600 SER B O 1
ATOM 10044 N N . ASN B 1 601 ? 11.156 64.062 47.906 1 66.19 601 ASN B N 1
ATOM 10045 C CA . ASN B 1 601 ? 10.992 63.969 46.469 1 66.19 601 ASN B CA 1
ATOM 10046 C C . ASN B 1 601 ? 12.281 63.531 45.781 1 66.19 601 ASN B C 1
ATOM 10048 O O . ASN B 1 601 ? 12.25 62.719 44.875 1 66.19 601 ASN B O 1
ATOM 10052 N N . LEU B 1 602 ? 13.352 64.125 46.219 1 76.94 602 LEU B N 1
ATOM 10053 C CA . LEU B 1 602 ? 14.664 63.75 45.688 1 76.94 602 LEU B CA 1
ATOM 10054 C C . LEU B 1 602 ? 14.953 62.281 45.938 1 76.94 602 LEU B C 1
ATOM 10056 O O . LEU B 1 602 ? 15.406 61.562 45.062 1 76.94 602 LEU B O 1
ATOM 10060 N N . GLU B 1 603 ? 14.617 61.875 47.062 1 78.31 603 GLU B N 1
ATOM 10061 C CA . GLU B 1 603 ? 14.836 60.5 47.438 1 78.31 603 GLU B CA 1
ATOM 10062 C C . GLU B 1 603 ? 14 59.531 46.594 1 78.31 603 GLU B C 1
ATOM 10064 O O . GLU B 1 603 ? 14.492 58.531 46.125 1 78.31 603 GLU B O 1
ATOM 10069 N N . ASN B 1 604 ? 12.898 59.875 46.375 1 74.31 604 ASN B N 1
ATOM 10070 C CA . ASN B 1 604 ? 11.992 59.031 45.594 1 74.31 604 ASN B CA 1
ATOM 10071 C C . ASN B 1 604 ? 12.422 58.938 44.156 1 74.31 604 ASN B C 1
ATOM 10073 O O . ASN B 1 604 ? 12.398 57.875 43.531 1 74.31 604 ASN B O 1
ATOM 10077 N N . ARG B 1 605 ? 12.828 59.969 43.625 1 71.31 605 ARG B N 1
ATOM 10078 C CA . ARG B 1 605 ? 13.227 60 42.219 1 71.31 605 ARG B CA 1
ATOM 10079 C C . ARG B 1 605 ? 14.531 59.25 42 1 71.31 605 ARG B C 1
ATOM 10081 O O . ARG B 1 605 ? 14.688 58.562 41 1 71.31 605 ARG B O 1
ATOM 10088 N N . VAL B 1 606 ? 15.398 59.469 42.938 1 82.25 606 VAL B N 1
ATOM 10089 C CA . VAL B 1 606 ? 16.672 58.75 42.875 1 82.25 606 VAL B CA 1
ATOM 10090 C C . VAL B 1 606 ? 16.438 57.25 43 1 82.25 606 VAL B C 1
ATOM 10092 O O . VAL B 1 606 ? 17.031 56.469 42.281 1 82.25 606 VAL B O 1
ATOM 10095 N N . ALA B 1 607 ? 15.477 56.906 43.781 1 79.31 607 ALA B N 1
ATOM 10096 C CA . ALA B 1 607 ? 15.141 55.5 43.938 1 79.31 607 ALA B CA 1
ATOM 10097 C C . ALA B 1 607 ? 14.492 54.938 42.688 1 79.31 607 ALA B C 1
ATOM 10099 O O . ALA B 1 607 ? 14.758 53.781 42.312 1 79.31 607 ALA B O 1
ATOM 10100 N N . PHE B 1 608 ? 13.758 55.688 42.094 1 72.19 608 PHE B N 1
ATOM 10101 C CA . PHE B 1 608 ? 13.109 55.312 40.875 1 72.19 608 PHE B CA 1
ATOM 10102 C C . PHE B 1 608 ? 14.141 54.969 39.781 1 72.19 608 PHE B C 1
ATOM 10104 O O . PHE B 1 608 ? 13.953 54.031 39.031 1 72.19 608 PHE B O 1
ATOM 10111 N N . LEU B 1 609 ? 15.219 55.656 39.75 1 76.75 609 LEU B N 1
ATOM 10112 C CA . LEU B 1 609 ? 16.281 55.438 38.781 1 76.75 609 LEU B CA 1
ATOM 10113 C C . LEU B 1 609 ? 17.297 54.438 39.312 1 76.75 609 LEU B C 1
ATOM 10115 O O . LEU B 1 609 ? 18.359 54.25 38.688 1 76.75 609 LEU B O 1
ATOM 10119 N N . LYS B 1 610 ? 16.875 53.844 40.469 1 81.94 610 LYS B N 1
ATOM 10120 C CA . LYS B 1 610 ? 17.719 52.875 41.125 1 81.94 610 LYS B CA 1
ATOM 10121 C C . LYS B 1 610 ? 19.094 53.469 41.469 1 81.94 610 LYS B C 1
ATOM 10123 O O . LYS B 1 610 ? 20.109 52.781 41.375 1 81.94 610 LYS B O 1
ATOM 10128 N N . GLY B 1 611 ? 19.094 54.781 41.719 1 87.12 611 GLY B N 1
ATOM 10129 C CA . GLY B 1 611 ? 20.328 55.5 42.031 1 87.12 611 GLY B CA 1
ATOM 10130 C C . GLY B 1 611 ? 20.516 55.719 43.531 1 87.12 611 GLY B C 1
ATOM 10131 O O . GLY B 1 611 ? 19.781 55.188 44.344 1 87.12 611 GLY B O 1
ATOM 10132 N N . THR B 1 612 ? 21.641 56.344 43.875 1 90.62 612 THR B N 1
ATOM 10133 C CA . THR B 1 612 ? 21.969 56.75 45.25 1 90.62 612 THR B CA 1
ATOM 10134 C C . THR B 1 612 ? 22.25 58.25 45.344 1 90.62 612 THR B C 1
ATOM 10136 O O . THR B 1 612 ? 22.531 58.875 44.312 1 90.62 612 THR B O 1
ATOM 10139 N N . TYR B 1 613 ? 22.047 58.812 46.562 1 90 613 TYR B N 1
ATOM 10140 C CA . TYR B 1 613 ? 22.375 60.219 46.75 1 90 613 TYR B CA 1
ATOM 10141 C C . TYR B 1 613 ? 23.094 60.438 48.094 1 90 613 TYR B C 1
ATOM 10143 O O . TYR B 1 613 ? 22.953 59.625 49 1 90 613 TYR B O 1
ATOM 10151 N N . GLU B 1 614 ? 24 61.344 48.219 1 90 614 GLU B N 1
ATOM 10152 C CA . GLU B 1 614 ? 24.719 61.781 49.406 1 90 614 GLU B CA 1
ATOM 10153 C C . GLU B 1 614 ? 24.641 63.281 49.562 1 90 614 GLU B C 1
ATOM 10155 O O . GLU B 1 614 ? 24.859 64.062 48.594 1 90 614 GLU B O 1
ATOM 10160 N N . ILE B 1 615 ? 24.281 63.719 50.75 1 89.88 615 ILE B N 1
ATOM 10161 C CA . ILE B 1 615 ? 24.188 65.125 51.062 1 89.88 615 ILE B CA 1
ATOM 10162 C C . ILE B 1 615 ? 25.219 65.5 52.094 1 89.88 615 ILE B C 1
ATOM 10164 O O . ILE B 1 615 ? 25.312 64.875 53.156 1 89.88 615 ILE B O 1
ATOM 10168 N N . SER B 1 616 ? 26.031 66.438 51.812 1 89.31 616 SER B N 1
ATOM 10169 C CA . SER B 1 616 ? 26.969 67.062 52.75 1 89.31 616 SER B CA 1
ATOM 10170 C C . SER B 1 616 ? 26.656 68.562 52.938 1 89.31 616 SER B C 1
ATOM 10172 O O . SER B 1 616 ? 26.719 69.312 51.969 1 89.31 616 SER B O 1
ATOM 10174 N N . SER B 1 617 ? 26.172 68.875 54.125 1 89.25 617 SER B N 1
ATOM 10175 C CA . SER B 1 617 ? 25.797 70.25 54.375 1 89.25 617 SER B CA 1
ATOM 10176 C C . SER B 1 617 ? 26.5 70.812 55.625 1 89.25 617 SER B C 1
ATOM 10178 O O . SER B 1 617 ? 26.625 70.125 56.625 1 89.25 617 SER B O 1
ATOM 10180 N N . GLY B 1 618 ? 27.109 72 55.562 1 86.06 618 GLY B N 1
ATOM 10181 C CA . GLY B 1 618 ? 27.781 72.75 56.625 1 86.06 618 GLY B CA 1
ATOM 10182 C C . GLY B 1 618 ? 27.75 74.25 56.469 1 86.06 618 GLY B C 1
ATOM 10183 O O . GLY B 1 618 ? 27.062 74.75 55.562 1 86.06 618 GLY B O 1
ATOM 10184 N N . PRO B 1 619 ? 28.5 74.938 57.312 1 86.19 619 PRO B N 1
ATOM 10185 C CA . PRO B 1 619 ? 28.516 76.438 57.25 1 86.19 619 PRO B CA 1
ATOM 10186 C C . PRO B 1 619 ? 29.094 76.938 55.938 1 86.19 619 PRO B C 1
ATOM 10188 O O . PRO B 1 619 ? 28.844 78.125 55.594 1 86.19 619 PRO B O 1
ATOM 10191 N N . GLN B 1 620 ? 29.844 76.062 55.281 1 87.06 620 GLN B N 1
ATOM 10192 C CA . GLN B 1 620 ? 30.469 76.562 54.031 1 87.06 620 GLN B CA 1
ATOM 10193 C C . GLN B 1 620 ? 29.594 76.25 52.812 1 87.06 620 GLN B C 1
ATOM 10195 O O . GLN B 1 620 ? 29.953 76.562 51.688 1 87.06 620 GLN B O 1
ATOM 10200 N N . GLY B 1 621 ? 28.469 75.625 53.062 1 91.31 621 GLY B N 1
ATOM 10201 C CA . GLY B 1 621 ? 27.562 75.375 51.969 1 91.31 621 GLY B CA 1
ATOM 10202 C C . GLY B 1 621 ? 27.078 73.938 51.969 1 91.31 621 GLY B C 1
ATOM 10203 O O . GLY B 1 621 ? 27.297 73.188 52.938 1 91.31 621 GLY B O 1
ATOM 10204 N N . THR B 1 622 ? 26.344 73.562 50.938 1 92.5 622 THR B N 1
ATOM 10205 C CA . THR B 1 622 ? 25.766 72.25 50.812 1 92.5 622 THR B CA 1
ATOM 10206 C C . THR B 1 622 ? 26.188 71.625 49.469 1 92.5 622 THR B C 1
ATOM 10208 O O . THR B 1 622 ? 26.234 72.312 48.438 1 92.5 622 THR B O 1
ATOM 10211 N N . SER B 1 623 ? 26.672 70.375 49.531 1 93.56 623 SER B N 1
ATOM 10212 C CA . SER B 1 623 ? 26.969 69.625 48.344 1 93.56 623 SER B CA 1
ATOM 10213 C C . SER B 1 623 ? 26.156 68.312 48.312 1 93.56 623 SER B C 1
ATOM 10215 O O . SER B 1 623 ? 26.078 67.562 49.312 1 93.56 623 SER B O 1
ATOM 10217 N N . ILE B 1 624 ? 25.484 68.125 47.156 1 93 624 ILE B N 1
ATOM 10218 C CA . ILE B 1 624 ? 24.688 66.875 46.969 1 93 624 ILE B CA 1
ATOM 10219 C C . ILE B 1 624 ? 25.219 66.062 45.781 1 93 624 ILE B C 1
ATOM 10221 O O . ILE B 1 624 ? 25.422 66.625 44.688 1 93 624 ILE B O 1
ATOM 10225 N N . LEU B 1 625 ? 25.516 64.875 46.031 1 94.5 625 LEU B N 1
ATOM 10226 C CA . LEU B 1 625 ? 25.969 63.906 45.031 1 94.5 625 LEU B CA 1
ATOM 10227 C C . LEU B 1 625 ? 24.891 62.875 44.719 1 94.5 625 LEU B C 1
ATOM 10229 O O . LEU B 1 625 ? 24.391 62.219 45.625 1 94.5 625 LEU B O 1
ATOM 10233 N N . VAL B 1 626 ? 24.484 62.812 43.438 1 93.25 626 VAL B N 1
ATOM 10234 C CA . VAL B 1 626 ? 23.531 61.812 42.969 1 93.25 626 VAL B CA 1
ATOM 10235 C C . VAL B 1 626 ? 24.203 60.906 41.969 1 93.25 626 VAL B C 1
ATOM 10237 O O . VAL B 1 626 ? 24.859 61.344 41.031 1 93.25 626 VAL B O 1
ATOM 10240 N N . CYS B 1 627 ? 24.078 59.594 42.156 1 93.69 627 CYS B N 1
ATOM 10241 C CA . CYS B 1 627 ? 24.625 58.562 41.281 1 93.69 627 CYS B CA 1
ATOM 10242 C C . CYS B 1 627 ? 23.516 57.688 40.719 1 93.69 627 CYS B C 1
ATOM 10244 O O . CYS B 1 627 ? 22.766 57.062 41.469 1 93.69 627 CYS B O 1
ATOM 10246 N N . ILE B 1 628 ? 23.422 57.656 39.406 1 89.56 628 ILE B N 1
ATOM 10247 C CA . ILE B 1 628 ? 22.422 56.844 38.719 1 89.56 628 ILE B CA 1
ATOM 10248 C C . ILE B 1 628 ? 23.109 55.781 37.875 1 89.56 628 ILE B C 1
ATOM 10250 O O . ILE B 1 628 ? 23.891 56.094 36.969 1 89.56 628 ILE B O 1
ATOM 10254 N N . PRO B 1 629 ? 22.781 54.594 38.156 1 88.56 629 PRO B N 1
ATOM 10255 C CA . PRO B 1 629 ? 23.375 53.531 37.344 1 88.56 629 PRO B CA 1
ATOM 10256 C C . PRO B 1 629 ? 22.875 53.594 35.875 1 88.56 629 PRO B C 1
ATOM 10258 O O . PRO B 1 629 ? 21.672 53.781 35.656 1 88.56 629 PRO B O 1
ATOM 10261 N N . TYR B 1 630 ? 23.734 53.625 34.938 1 81.62 630 TYR B N 1
ATOM 10262 C CA . TYR B 1 630 ? 23.391 53.594 33.5 1 81.62 630 TYR B CA 1
ATOM 10263 C C . TYR B 1 630 ? 24.391 52.781 32.719 1 81.62 630 TYR B C 1
ATOM 10265 O O . TYR B 1 630 ? 25.562 53.125 32.625 1 81.62 630 TYR B O 1
ATOM 10273 N N . ASP B 1 631 ? 23.875 51.656 32.281 1 77.88 631 ASP B N 1
ATOM 10274 C CA . ASP B 1 631 ? 24.688 50.812 31.406 1 77.88 631 ASP B CA 1
ATOM 10275 C C . ASP B 1 631 ? 24.453 51.156 29.938 1 77.88 631 ASP B C 1
ATOM 10277 O O . ASP B 1 631 ? 23.359 50.906 29.406 1 77.88 631 ASP B O 1
ATOM 10281 N N . VAL B 1 632 ? 25.469 51.781 29.297 1 66.38 632 VAL B N 1
ATOM 10282 C CA . VAL B 1 632 ? 25.375 52.219 27.906 1 66.38 632 VAL B CA 1
ATOM 10283 C C . VAL B 1 632 ? 25.141 51.031 27 1 66.38 632 VAL B C 1
ATOM 10285 O O . VAL B 1 632 ? 24.438 51.125 25.984 1 66.38 632 VAL B O 1
ATOM 10288 N N . LYS B 1 633 ? 25.672 49.844 27.188 1 65.19 633 LYS B N 1
ATOM 10289 C CA . LYS B 1 633 ? 25.562 48.625 26.359 1 65.19 633 LYS B CA 1
ATOM 10290 C C . LYS B 1 633 ? 24.141 48.094 26.359 1 65.19 633 LYS B C 1
ATOM 10292 O O . LYS B 1 633 ? 23.672 47.562 25.344 1 65.19 633 LYS B O 1
ATOM 10297 N N . THR B 1 634 ? 23.641 48.188 27.359 1 54.66 634 THR B N 1
ATOM 10298 C CA . THR B 1 634 ? 22.312 47.625 27.469 1 54.66 634 THR B CA 1
ATOM 10299 C C . THR B 1 634 ? 21.281 48.531 26.75 1 54.66 634 THR B C 1
ATOM 10301 O O . THR B 1 634 ? 20.359 48 26.109 1 54.66 634 THR B O 1
ATOM 10304 N N . TYR B 1 635 ? 21.531 49.75 26.688 1 50.34 635 TYR B N 1
ATOM 10305 C CA . TYR B 1 635 ? 20.531 50.656 26.094 1 50.34 635 TYR B CA 1
ATOM 10306 C C . TYR B 1 635 ? 20.875 50.969 24.641 1 50.34 635 TYR B C 1
ATOM 10308 O O . TYR B 1 635 ? 19.984 51.312 23.859 1 50.34 635 TYR B O 1
ATOM 10316 N N . GLU B 1 636 ? 22.109 51 24.297 1 50.5 636 GLU B N 1
ATOM 10317 C CA . GLU B 1 636 ? 22.391 51.156 22.875 1 50.5 636 GLU B CA 1
ATOM 10318 C C . GLU B 1 636 ? 21.844 49.969 22.062 1 50.5 636 GLU B C 1
ATOM 10320 O O . GLU B 1 636 ? 21.531 50.125 20.875 1 50.5 636 GLU B O 1
ATOM 10325 N N . LYS B 1 637 ? 21.781 48.844 22.578 1 46.34 637 LYS B N 1
ATOM 10326 C CA . LYS B 1 637 ? 21.188 47.688 21.891 1 46.34 637 LYS B CA 1
ATOM 10327 C C . LYS B 1 637 ? 19.656 47.812 21.891 1 46.34 637 LYS B C 1
ATOM 10329 O O . LYS B 1 637 ? 18.984 47.188 21.062 1 46.34 637 LYS B O 1
ATOM 10334 N N . GLU B 1 638 ? 19.25 48.375 22.766 1 39.56 638 GLU B N 1
ATOM 10335 C CA . GLU B 1 638 ? 17.781 48.469 22.797 1 39.56 638 GLU B CA 1
ATOM 10336 C C . GLU B 1 638 ? 17.281 49.625 21.922 1 39.56 638 GLU B C 1
ATOM 10338 O O . GLU B 1 638 ? 17.859 50.688 21.938 1 39.56 638 GLU B O 1
#

Foldseek 3Di:
DVVPPVLPQPFPALDQDDQDLADADAFEDDPDFWGWCQRHKWKDWDPPPDDLVRVVVCVVVSVTTGCSGRFKRFDFADQIKMKMKGKHWYADQAKFKKKKFFFFLQFAKKKKFKAAPVSHTDDIFMDHLNDFLVRHCHNALTRMHMDIAGGGGMIMIMMITDRQLFTDITGIIMGGPVSVVVVRVVVVVVLVVLLVLLVVLLVLLVVCCVVVVDCLSVLLNQLSVLLNQLVCSRRRNCCSPPPSHPDRSLCSLQRNLLSLLSNLLSLLVNLVVVVVVVDPPPPVCVVLPVLSVVSVVLSVVVVVPSVDDDDSVVSNVSSVVSLVSSLVSLVVSQVVLVVCCVDPVSVLLNVLQVLQSVQSVVVSCSNRRNRDRASDPPGSNSVSSSSNSVSVSVVVVVVVVVVVVVVVVVVVVVVVVVVVVVVVVVVVVLVVLLVVLVCLCVPVLVVLVVVLVVLVVVLVVCVPDDPVVNVVSVVVSVVSVVSSVVSNVVSCLSNDPPLVVDQLVVVVVVVVVVCVVPDQAAEEEAADRDFDDDSLVSVLVSVLVVLLVVCCRPPFPFNYKYWYWDQDPVQQKIKIKIWTQGQWDDPVVCVVVVPDPSVVSSVVSLVVLVKDKDWDTHRRTIMMMIIGHHDNVVVVVD/DVVPPVLPQPFPALDQDDQDQADADAFEDDPDFWGWCQRFKWKDWDPPPDDLVVVVVCVVVSVTTGCSGRFKRFDFADQIKMKMKGKHWYADQAKFKKKKFFFFLQFAKKKKFKAAPVSHTDDIFMDHLNDFLVRHCHNALTRMHMDIAGGGGMIMIMMITDRQLFTPITGIIMGGPVSVVVVRVVVVVVLVVLLVLLVVLLVLLVVCCVVVVDCLSVLLNQLSVLLNQLVCSRRRNCCSPPPSHPDRSLCSLQRNLLSLLSNLLSLLVNLVVVVVVVDPPPPVCVVLVVLSVVSVVLSVVVVVPSVDDDDSVVSNVSSVVSLVSSLVSLVVSQVVLVVCCVDPVSVLLNVLQVLQSVQSVVVSCSNRRNRDRASDPPGSNSVSSSSNSVSVSVVVVVVVVVVVVVVVVVVVVVVVVVVVVVVVVVVVVLVVLLVVLVCLCVPVLVVLVVVLVVLVVVLVVCVPDDPVVNVVSVVVSVVSVVSSVVSNVVSCVSNDPPLVVDALVVVVVVVVVVCVVPDQAAEEEAADRDFDDDSLVSVLVSVLVVLLVVCCRPPFPFNYKYWYWDQDPVQQKIKIKIKTQGQWDDPVVCVVVVPDPSVVSSVVSLVVLVKDKDWDTHRRTIMMMIIGHHDNVVVVVD

Secondary structure (DSSP, 8-state):
-GGGTT--------------B----PEEE-S-SB---TTT-EEEEESS---HHHHHHHHHTT-PEE--SSSEEEEEE---EEEEEEEEEE-SSS-EEEEEEE--SS--EEEEEEE-TTS-EEEEEEE-TTS-GGGSSS-SSS--EEEEE-TT-EEEEEEEEE-TTSEEEEEEEEEEHHHHHHHHHHHHHHHHHHHHHHHHHHHHHHHHHHHH--HHHHHHHHHHHHHHHHHHHHTTHIIIIIISSTT-GGGGGTHHHHHHHHHHHHHHHHHHHHHHTT----GGGHHHHHHHHHHHHHHHHHHHHHTS---HHHHHHHHHHHHHHHHHHHHHHHHHHHHTTTSHHHHHHHHHHHHHHHHHHHHHHHHHTS-----SSS-HHHHHHHHHHHHHHHHHHHHHHHHHHHHHHHHHHHHHHHHHHHHHHHHHHHHHHHHHHHHIIIIIIHHHHHHHHHHHHHHHHTTTS-HHHHHHHHHHHHHHHHHHHHHHHHHHHHH-SHHHHS-HHHHHHHHHHHHHHH-SSEEEEEE-------HHHHHHHHHHHHHHHHHIIIII--SEEEEEEEEETTTTEEEEEEEE-S----HHHHHHH---HHHHHHHHHHHHTT-EEEEEEETTEEEEEEEEE--HHHHH--/--TTGGG-------------B----PEEE-S-SB---TTT-EEEEESS---HHHHHHHHHTT-PEE--SSSEEEEEE---EEEEEEEEEE-SSS-EEEEEEE--SS--EEEEEEE-TTS-EEEEEEE-TTS-GGGSSS-SSS--EEEEE-TT-EEEEEEEEE-TTSEEEEEEEEEEHHHHHHHHHHHHHHHHHHHHHHHHHHHHHHHHHHHH--HHHHHHHHHHHHHHHHHHHHTTHIIIIIISSTT-GGGGGTHHHHHHHHHHHHHHHHHHHHHHTT----GGGHHHHHHHHHHHHHHHHHHHHHTS---HHHHHHHHHHHHHHHHHHHHHHHHHHHHTTTSHHHHHHHHHHHHHHHHHHHHHHHHHTS-----SSS-HHHHHHHHHHHHHHHHHHHHHHHHHHHHHHHHHHHHHHHHHHHHHHHHHHHHHHHHHHHHIIIIIIHHHHHHHHHHHHHHHHTTTS-HHHHHHHHHHHHHHHHHHHHHHHHHHHHH-SHHHHS-HHHHHHHHHHHHHHH-SSEEEEEE-------HHHHHHHHHHHHHHHHHIIIII--SEEEEEEEEETTTTEEEEEEEE-S----HHHHHHHT--HHHHHHHHHHHHTT-EEEEEEETTEEEEEEEEE--HHHHH--

Organism: Cecembia lonarensis (strain CCUG 58316 / KCTC 22772 / LW9) (NCBI:txid1225176)

Solvent-accessible surface area (backbone atoms only — not comparable to full-atom values): 64964 Å² total; per-residue (Å²): 121,76,85,62,63,72,66,67,62,74,45,80,74,66,61,83,51,72,93,45,66,56,75,91,45,67,44,72,44,67,98,50,56,66,53,89,41,40,86,40,37,26,34,38,80,47,86,79,70,69,52,72,69,53,49,52,49,39,51,74,68,52,66,32,33,48,53,42,25,66,40,48,47,66,65,3,62,39,82,54,37,39,34,35,38,38,35,38,28,30,72,40,88,49,73,44,56,35,32,43,26,54,54,29,66,39,42,30,38,33,40,38,37,35,20,36,87,86,65,49,78,74,48,77,45,42,33,32,52,68,47,51,48,86,69,25,68,43,82,54,51,48,38,39,41,82,46,78,36,52,55,61,32,54,38,36,36,39,34,40,39,38,24,49,25,25,39,37,50,33,38,50,46,38,24,22,58,67,50,46,50,54,50,47,23,55,50,29,16,50,50,20,22,52,51,40,54,45,50,47,53,31,51,52,27,50,51,46,22,72,72,68,68,45,67,67,29,52,40,44,27,53,20,42,51,26,43,50,51,30,52,28,35,62,66,18,44,36,40,63,74,71,35,31,52,94,88,47,41,61,49,55,72,45,42,66,40,42,30,44,22,48,22,24,21,31,47,31,49,38,54,51,51,65,53,49,74,78,44,88,69,60,72,82,47,46,61,63,49,48,50,28,50,49,40,51,47,50,47,54,48,50,61,57,50,54,76,39,95,68,55,47,68,59,39,29,54,55,39,50,51,33,46,52,50,24,50,50,30,47,50,51,43,52,50,54,33,60,74,36,42,89,39,75,68,27,40,53,51,37,60,32,43,45,47,27,51,53,12,46,49,39,51,52,36,31,47,59,37,78,45,84,68,52,72,33,87,93,34,28,45,56,54,10,46,52,49,25,52,52,42,47,51,50,47,54,53,47,49,55,50,50,55,49,52,51,50,51,51,49,50,51,49,52,49,50,52,50,45,51,54,53,49,49,52,44,49,53,52,49,53,50,37,37,50,53,12,48,50,35,27,62,51,44,26,48,45,30,51,51,31,30,51,38,39,47,53,40,43,65,74,47,77,80,73,57,74,67,50,48,50,37,39,53,49,28,35,53,44,32,52,49,40,27,51,49,36,42,47,50,15,38,64,46,46,45,67,48,70,70,70,51,59,69,63,55,55,53,51,52,50,48,53,52,46,52,73,72,41,86,42,48,73,47,77,48,70,48,86,64,74,93,64,58,58,71,57,48,52,53,52,51,45,50,52,50,52,55,53,46,47,40,70,71,70,22,75,32,58,38,35,41,38,40,36,41,61,40,77,92,76,32,21,39,38,38,38,42,36,35,52,9,63,37,52,66,57,72,56,50,67,71,57,71,71,48,72,66,59,51,50,50,50,52,52,34,49,70,55,65,28,49,73,49,79,49,49,38,77,73,10,32,38,36,40,37,39,29,63,45,63,65,72,66,50,70,73,92,119,73,84,62,60,74,61,71,57,73,43,80,74,64,61,82,51,73,94,45,67,56,75,93,44,67,43,72,44,68,97,49,55,64,52,88,41,39,87,41,36,25,36,38,81,46,85,80,71,69,52,72,71,54,49,52,50,39,52,75,68,52,66,32,33,46,54,40,24,63,40,49,46,65,64,4,64,41,81,56,38,40,34,33,39,38,36,38,27,27,71,38,90,49,73,43,57,36,30,45,25,53,54,28,65,41,42,31,37,34,40,38,37,34,19,36,88,86,66,48,79,74,50,78,45,43,33,33,52,67,47,50,48,86,71,24,68,43,84,53,52,47,37,39,40,81,47,77,34,51,53,61,32,53,38,36,36,39,33,41,40,39,25,49,25,24,38,38,50,33,39,51,46,38,24,22,58,67,49,46,50,53,48,46,24,55,50,29,16,51,50,21,22,52,51,41,54,45,50,48,53,32,50,51,26,49,52,47,22,74,72,67,68,45,66,67,29,55,40,45,27,54,20,42,52,26,42,51,50,31,53,29,35,62,65,19,44,36,41,62,74,71,34,30,54,94,88,46,43,61,49,54,71,46,43,65,39,43,28,45,23,48,23,25,21,31,48,30,50,40,54,51,50,65,54,47,74,81,45,90,68,61,72,84,48,48,60,62,49,50,49,28,51,50,41,51,49,51,48,54,48,50,60,58,49,56,76,39,97,69,55,47,68,59,39,29,53,54,38,51,51,33,45,52,49,24,50,50,30,48,50,49,42,51,51,55,32,61,73,36,42,88,40,74,67,28,41,53,50,36,60,33,43,46,48,27,50,53,12,46,50,39,52,52,36,31,48,58,36,78,45,83,69,51,72,34,85,94,34,28,47,56,55,11,46,52,50,26,53,52,44,48,52,52,48,54,53,46,50,54,50,49,54,50,51,52,50,51,50,49,51,52,49,52,49,48,51,50,44,50,53,52,50,50,52,44,49,53,52,47,51,50,38,37,51,52,12,50,50,36,29,61,50,44,25,48,47,31,51,51,30,30,52,39,39,47,53,39,43,66,72,47,77,78,72,57,73,68,49,48,50,36,38,51,49,28,35,52,44,31,54,48,41,28,51,50,34,42,47,51,14,38,64,46,47,43,66,49,70,70,68,52,56,70,62,55,56,54,51,53,49,49,54,52,47,51,71,73,42,87,42,49,72,46,76,48,72,48,85,63,74,94,63,57,60,70,58,47,51,52,52,52,46,49,52,50,53,56,53,47,45,41,70,70,68,23,76,33,59,39,36,40,39,40,35,39,61,39,75,91,77,32,22,39,38,39,39,41,36,36,51,10,63,38,51,65,57,72,58,50,67,71,58,73,70,49,73,64,60,52,48,50,52,50,53,33,48,71,54,65,29,50,76,50,79,48,49,38,77,74,11,32,39,36,40,37,39,28,63,45,61,65,72,67,50,71,73,93